Protein 2XMO (pdb70)

Sequence (818 aa):
PIEKDRNLSMVVTTDVHYFAPSLTDNGKAFEKYVAAGDGKQLAYSDEITDAFLADVESKKTDVLIISGDLTNNGEKTSHEELAKKLTQVEKNGTQVFVVPGNHDINNPWARKFEKDKQLPTDTISPTDFSKIYSDFGYEDAISSDEFSLSYLAAPSSKVWLLMLDTAIYKTNMQQGNPTTEGGLTAGTLDWIKESSALAKKNGAKLIPVLHHNLTDHNDVKGYTINYNQQVIDALTEGAMDFSLSGHIHTQNIRSAKSTDGKEITDIVTNALSVFPHKYGNITYSAKNKNFTYQSQKLDMEAWAKAQGSTDENLLNFDQFDYETFYNSGYDKAMMDLMTDESYDKYNQADKEKMADTMGLNNMYFFAGTAPPKSDGMALWDSAPNSFLKDYVLSSSNPPKKSNDYYVSPIEKDRNLSMVVTTDVHYFAPSLTDNGKAFEKYVAAGDGKQLAYSDEITDAFLADVESKKTDVLIISGDLTNNGEKTSHEELAKKLTQVEKNGTQVFVVPGNHDINNPWARKFEKDKQLPTDTISPTDFSKIYSDFGYEDAISSDEFSLSYLAAPSSKVWLLMLDTAIYKTNMQQGNPTTEGGLTAGTLDWIKESSALAKKNGAKLIPVLHHNLTDHNDVQKGYTINYNQQVIDALTEGAMDFSLSGHIHTQNIRSAKSTDGKEITDIVTNALSVFPHKYGNITYSAKNKNFTYQSQKLDMEAWAKAQGSTDENLLNFDQFDYETFYNSGYDKAMMDLMTDESYDKYNQADKEKMADTMGLNNMYFFAGTAPPKSDGMALWDSAPNSFLKDYVLSSSNPPKKSNDYYVSP

CATH classification: 3.60.21.10 (+1 more: 1.10.246.180)

Foldseek 3Di:
DAADLAKAKEWEAEQLQFDDPVLEPPAPQVVVVVVVVLFFQRVCSPLLLVLVLVVCLVVLHAEYEYAANQHNAQFPVRLLVSLVSVVVSVVSNHAAAYEYALRHALGLPAWGYDHNDTHHGDGHHQVRNCVSNVSRAPVQFPAAQDPGRWTKADSYLAEIEGRDHFADAPCNVVVSHRQQAGEDDPSVLVVLLVSLVVCVVSNYAYEYGHAAALDDFFPFPRRHHPPSLSVVQSCVVSVAAEYEYESVQALGKDWDAHPVGGIHIYGYHHHCRGPPNKIWMWMAHSVVRKIKIFIDRRQQLVSCVVVVHPDPCRVVVNVNSLVSNLVSQLVVQLVCCVPDPQNPVDDPVLSNQLSNLRSQLVNVRRVQFAGDDTPNLVVLVPGDDDSSSSRSVRSNGGDPDGSGIDMGD/DADLAKAKEWEAEQLQFDDPVLEPPAPQVVVVCLPVLQFQRVCSPLLLVLVLVVCLVVLHQEYEYAANQHNAQFPVRLLVSLVSVVVSCVSNHAAAYEYALRHALGLPAWGYDHNDTHHGDGHHQVRNCVSCVSRAPVQFPAAQDPGRWTKADSYLAAIEGRDHFFDAPCNVVVSHGQLAGEDDVSVLVVLLVSLVVCVVSNHAYEYGHAAALDDFFPFDPRRHHPPSQSVQQSCVVSVHQEYEYESVQALGKDWDAHPVGGIHIYGYHHHCRAPPNKIWMWMQHSVVRKIKIFIDGRQQLVSCVVVVHPDPCSVPVNVNSLCSNLVSQLVVQLVVCVVPVLNVPDDPVLSSQLSNLRSQLVNCRRVQFAGDDGPNLVVLVPRDDDSSSSRSVRSNGGDPDGSGIDMGD

Organism: Listeria monocytogenes serovar 1/2a (strain ATCC BAA-679 / EGD-e) (NCBI:txid169963)

Solvent-accessible surface area: 34278 Å² total; per-residue (Å²): 133,26,129,141,77,98,91,3,41,4,1,2,0,0,0,6,19,3,5,0,69,92,12,24,71,97,17,130,3,7,112,133,63,40,83,88,25,84,8,35,8,17,55,24,6,36,50,3,3,46,2,2,17,42,38,0,102,86,75,168,3,19,2,0,0,3,1,0,2,0,0,17,8,0,0,68,33,0,0,70,59,2,10,119,42,0,53,101,13,51,152,54,59,3,41,1,16,0,0,0,0,8,40,0,1,26,1,24,106,5,72,70,4,85,141,91,118,86,39,102,28,90,36,3,40,32,103,40,0,30,138,34,0,34,78,2,5,28,128,116,25,84,36,71,10,143,145,16,19,0,0,0,4,22,2,3,44,62,1,17,0,0,0,0,1,0,1,0,10,100,2,0,108,30,12,16,42,10,12,58,56,0,0,19,41,76,45,5,35,88,19,0,117,118,3,6,60,58,2,138,175,81,50,11,74,17,0,0,0,0,0,0,1,0,22,94,10,38,138,88,146,12,93,26,3,29,106,41,73,89,3,3,44,21,0,5,76,10,78,6,52,8,0,1,2,0,5,33,46,10,0,1,18,85,52,12,120,7,112,104,48,97,90,0,10,0,0,0,2,0,0,1,4,5,23,9,1,24,1,0,27,1,66,2,24,16,181,90,97,33,8,44,2,80,11,66,90,2,77,0,54,55,40,0,162,90,112,56,29,125,48,111,57,6,56,72,3,63,101,54,5,77,83,41,6,42,70,24,3,49,86,104,0,31,140,46,1,90,106,69,106,37,8,100,147,27,84,92,57,32,16,78,82,0,0,40,0,12,0,22,0,15,0,58,30,34,8,5,52,48,17,58,188,17,109,1,38,76,40,0,92,93,3,36,95,29,144,15,23,76,34,1,60,40,5,28,99,83,54,204,166,59,5,24,116,30,56,6,129,58,91,144,62,92,85,4,41,5,2,2,0,0,0,6,6,3,5,0,73,94,12,22,71,94,16,119,8,6,104,132,61,42,87,79,21,91,9,31,8,8,52,25,4,34,38,3,3,48,3,2,17,38,30,0,103,82,77,170,2,16,1,0,0,2,0,0,2,0,0,5,10,0,0,68,35,0,0,65,59,2,8,117,40,0,52,99,10,52,161,77,57,4,54,2,16,0,0,0,1,8,40,0,1,25,1,24,105,5,73,73,4,91,153,103,127,89,46,101,30,89,37,4,36,33,101,42,0,29,135,32,0,35,76,1,5,28,121,121,25,74,28,73,14,142,143,17,22,1,0,0,3,45,4,7,52,75,0,17,0,0,0,0,1,0,2,0,10,102,2,0,105,29,10,16,41,10,13,58,51,0,0,20,42,74,45,5,34,100,21,0,118,112,2,2,57,64,1,100,178,87,56,11,92,18,0,0,0,0,0,0,1,0,21,93,3,29,132,63,95,104,13,71,28,3,28,107,37,76,91,3,2,45,18,0,8,76,5,75,5,62,8,0,0,2,0,6,41,41,4,0,1,20,86,52,13,124,11,112,103,46,104,92,1,16,0,1,0,2,0,0,0,3,2,23,9,1,26,0,0,24,1,64,7,21,17,189,109,138,25,12,38,2,77,10,64,88,4,76,0,54,56,48,0,166,92,112,57,28,127,49,113,58,9,52,64,3,64,108,52,5,78,80,41,5,42,70,23,1,49,83,81,0,27,140,62,2,110,107,50,105,50,4,89,159,30,86,109,50,38,14,79,84,0,0,41,0,9,1,20,0,16,0,57,28,32,8,5,53,47,20,57,176,11,97,0,35,70,41,0,92,100,6,34,105,27,71,29,22,71,30,0,61,38,4,25,106,88,50,210,162,60,5,24,116,29,60,13,135

InterPro domains:
  IPR004843 Calcineurin-like, phosphoesterase domain [PF00149] (43-284)
  IPR012365 Phosphoesterase, lmo2642-related [PIRSF034890] (1-443)
  IPR029052 Metallo-dependent phosphatase-like [G3DSA:3.60.21.10] (33-353)
  IPR029052 Metallo-dependent phosphatase-like [SSF56300] (38-319)
  IPR040869 Cyclic nucleotide phosphodiesterase, C-terminal domain [PF17839] (333-428)
  IPR050884 Cyclic nucleotide phosphodiesterase class-III [PTHR42988] (39-404)

Nearest PDB structures (foldseek):
  2xmo-assembly2_B  TM=1.002E+00  e=2.594E-92  Listeria monocytogenes
  2xmo-assembly1_A  TM=1.001E+00  e=1.961E-89  Listeria monocytogenes
  3thn-assembly1_A-2  TM=6.280E-01  e=1.131E-07  Thermotoga maritima
  3tho-assembly1_B  TM=6.208E-01  e=1.202E-07  Thermotoga maritima
  4wd0-assembly1_A  TM=3.855E-01  e=1.198E+00  Paenarthrobacter aurescens

Secondary structure (DSSP, 8-state):
-B-S---EEEEEE----B--GGGB---HHHHHHHHTSTT--GGGHHHHHHHHHHHHHHHT-SEEEEES--BSS--HHHHHHHHHHHHHHHHTT-EEEEE--TTTSS-TT-EEEETTEEEE-----HHHHHHHTIIIIITT-SEE-SSSS-EEE-SBSSEEEEE---B--TTHHHHTS----B---HHHHHHHHHHHHHHHHTT-EEEEE-SSBSS-SS----SBPTTHHHHHHHHHHTT--EEEE-SS-S-EEEEEE-TTS-EEEEEEPPPTTSTT-EEEEEEEETTTTEEEEEEEE--HHHHHHHHT---HHHHTHHHHHHHHHHHHHHHHHHHHHTT-TTSTTS-HHHHHHHHHHHHHHHHHHHHTSPPPP-THHHHHHHSPP-HHHHHHHHTSSPPSS-SSEEE--/--S-SPEEEEEE----B--GGGB---HHHHHHHHTSTT--GGGHHHHHHHHHHHHHHHT-SEEEEES--BSS--HHHHHHHHHHHHHHHHTT-EEEEE--TTTSS-TT-EEEETTEEEE-----HHHHHHHTIIIIITT-SEE-SSSS-EEE-SSSSEEEEE---B--TTHHHHTS----B---HHHHHHHHHHHHHHHHTT-EEEEEESSBSS--S---TTSBPTTHHHHHHHHHHTT--EEEE-SS-S-EEEEEE-TTS-EEEEEEPPPTTSTT-EEEEEEEETTTTEEEEEEEE--HHHHHHHTT---HHHHTHHHHHHHHHHHHHHHHHHHHHHH-GGGTTS-HHHHHHHHHHHHHHHHHHHHTSPPPP-THHHHHHHSPS-HHHHHHHHTSS--SS-SSEEE--

Structure (mmCIF, N/CA/C/O backbone):
data_2XMO
#
_entry.id   2XMO
#
_cell.length_a   62.963
_cell.length_b   103.267
_cell.length_c   73.765
_cell.angle_alpha   90.00
_cell.angle_beta   102.80
_cell.angle_gamma   90.00
#
_symmetry.space_group_name_H-M   'P 1 21 1'
#
loop_
_entity.id
_entity.type
_entity.pdbx_description
1 polymer 'LMO2642 PROTEIN'
2 non-polymer 'MANGANESE (II) ION'
3 non-polymer 'FE (III) ION'
4 non-polymer 'CALCIUM ION'
5 non-polymer 'PHOSPHATE ION'
6 water water
#
loop_
_atom_site.group_PDB
_atom_site.id
_atom_site.type_symbol
_atom_site.label_atom_id
_atom_site.label_alt_id
_atom_site.label_comp_id
_atom_site.label_asym_id
_atom_site.label_entity_id
_atom_site.label_seq_id
_atom_site.pdbx_PDB_ins_code
_atom_site.Cartn_x
_atom_site.Cartn_y
_atom_site.Cartn_z
_atom_site.occupancy
_atom_site.B_iso_or_equiv
_atom_site.auth_seq_id
_atom_site.auth_comp_id
_atom_site.auth_asym_id
_atom_site.auth_atom_id
_atom_site.pdbx_PDB_model_num
ATOM 1 N N . PRO A 1 33 ? 12.653 20.989 9.962 1.00 32.89 33 PRO A N 1
ATOM 2 C CA . PRO A 1 33 ? 11.482 21.402 10.766 1.00 32.14 33 PRO A CA 1
ATOM 3 C C . PRO A 1 33 ? 10.270 21.651 9.872 1.00 30.99 33 PRO A C 1
ATOM 4 O O . PRO A 1 33 ? 10.381 22.266 8.811 1.00 32.03 33 PRO A O 1
ATOM 8 N N . ILE A 1 34 ? 9.115 21.167 10.314 1.00 27.36 34 ILE A N 1
ATOM 9 C CA . ILE A 1 34 ? 7.866 21.319 9.578 1.00 24.71 34 ILE A CA 1
ATOM 10 C C . ILE A 1 34 ? 7.207 22.642 9.956 1.00 24.08 34 ILE A C 1
ATOM 11 O O . ILE A 1 34 ? 6.573 22.753 11.002 1.00 21.68 34 ILE A O 1
ATOM 16 N N . GLU A 1 35 ? 7.352 23.643 9.094 1.00 26.02 35 GLU A N 1
ATOM 17 C CA . GLU A 1 35 ? 6.782 24.962 9.352 1.00 28.04 35 GLU A CA 1
ATOM 18 C C . GLU A 1 35 ? 5.287 25.055 9.074 1.00 28.49 35 GLU A C 1
ATOM 19 O O . GLU A 1 35 ? 4.596 25.892 9.653 1.00 28.70 35 GLU A O 1
ATOM 25 N N . LYS A 1 36 ? 4.789 24.208 8.181 1.00 27.29 36 LYS A N 1
ATOM 26 C CA . LYS A 1 36 ? 3.370 24.219 7.849 1.00 27.91 36 LYS A CA 1
ATOM 27 C C . LYS A 1 36 ? 2.525 23.770 9.028 1.00 27.02 36 LYS A C 1
ATOM 28 O O . LYS A 1 36 ? 2.825 22.761 9.671 1.00 25.43 36 LYS A O 1
ATOM 34 N N . ASP A 1 37 ? 1.472 24.525 9.315 1.00 25.54 37 ASP A N 1
ATOM 35 C CA . ASP A 1 37 ? 0.582 24.173 10.407 1.00 24.20 37 ASP A CA 1
ATOM 36 C C . ASP A 1 37 ? -0.352 23.101 9.867 1.00 23.72 37 ASP A C 1
ATOM 37 O O . ASP A 1 37 ? -1.518 23.361 9.557 1.00 22.04 37 ASP A O 1
ATOM 42 N N . ARG A 1 38 ? 0.192 21.893 9.741 1.00 22.56 38 ARG A N 1
ATOM 43 C CA . ARG A 1 38 ? -0.547 20.742 9.230 1.00 20.61 38 ARG A CA 1
ATOM 44 C C . ARG A 1 38 ? -0.605 19.623 10.260 1.00 20.71 38 ARG A C 1
ATOM 45 O O . ARG A 1 38 ? 0.079 19.672 11.277 1.00 18.45 38 ARG A O 1
ATOM 53 N N . ASN A 1 39 ? -1.429 18.612 10.003 1.00 20.71 39 ASN A N 1
ATOM 54 C CA . ASN A 1 39 ? -1.507 17.494 10.932 1.00 20.42 39 ASN A CA 1
ATOM 55 C C . ASN A 1 39 ? -0.128 16.845 10.971 1.00 18.81 39 ASN A C 1
ATOM 56 O O . ASN A 1 39 ? 0.570 16.796 9.956 1.00 17.86 39 ASN A O 1
ATOM 61 N N . LEU A 1 40 ? 0.260 16.369 12.148 1.00 16.06 40 LEU A N 1
ATOM 62 C CA . LEU A 1 40 ? 1.556 15.730 12.336 1.00 16.78 40 LEU A CA 1
ATOM 63 C C . LEU A 1 40 ? 1.413 14.262 12.728 1.00 15.40 40 LEU A C 1
ATOM 64 O O . LEU A 1 40 ? 0.645 13.928 13.629 1.00 15.12 40 LEU A O 1
ATOM 69 N N . SER A 1 41 ? 2.155 13.391 12.051 1.00 15.71 41 SER A N 1
ATOM 70 C CA . SER A 1 41 ? 2.127 11.966 12.362 1.00 14.93 41 SER A CA 1
ATOM 71 C C . SER A 1 41 ? 3.354 11.628 13.211 1.00 15.80 41 SER A C 1
ATOM 72 O O . SER A 1 41 ? 4.479 12.006 12.879 1.00 14.34 41 SER A O 1
ATOM 75 N N . MET A 1 42 ? 3.131 10.922 14.313 1.00 13.95 42 MET A N 1
ATOM 76 C CA . MET A 1 42 ? 4.222 10.565 15.207 1.00 14.73 42 MET A CA 1
ATOM 77 C C . MET A 1 42 ? 4.129 9.130 15.687 1.00 13.65 42 MET A C 1
ATOM 78 O O . MET A 1 42 ? 3.047 8.549 15.769 1.00 14.53 42 MET A O 1
ATOM 83 N N . VAL A 1 43 ? 5.279 8.565 16.015 1.00 11.37 43 VAL A N 1
ATOM 84 C CA . VAL A 1 43 ? 5.333 7.212 16.527 1.00 11.43 43 VAL A CA 1
ATOM 85 C C . VAL A 1 43 ? 6.278 7.235 17.713 1.00 12.42 43 VAL A C 1
ATOM 86 O O . VAL A 1 43 ? 7.328 7.883 17.670 1.00 12.29 43 VAL A O 1
ATOM 90 N N . VAL A 1 44 ? 5.884 6.568 18.788 1.00 11.01 44 VAL A N 1
ATOM 91 C CA . VAL A 1 44 ? 6.737 6.500 19.961 1.00 13.37 44 VAL A CA 1
ATOM 92 C C . VAL A 1 44 ? 6.941 5.048 20.342 1.00 14.02 44 VAL A C 1
ATOM 93 O O . VAL A 1 44 ? 6.010 4.236 20.298 1.00 13.40 44 VAL A O 1
ATOM 97 N N . THR A 1 45 ? 8.181 4.716 20.672 1.00 13.01 45 THR A N 1
ATOM 98 C CA . THR A 1 45 ? 8.507 3.382 21.114 1.00 12.33 45 THR A CA 1
ATOM 99 C C . THR A 1 45 ? 9.443 3.578 22.292 1.00 12.86 45 THR A C 1
ATOM 100 O O . THR A 1 45 ? 9.769 4.711 22.658 1.00 10.82 45 THR A O 1
ATOM 104 N N . THR A 1 46 ? 9.874 2.479 22.885 1.00 13.47 46 THR A N 1
ATOM 105 C CA . THR A 1 46 ? 10.722 2.565 24.052 1.00 12.92 46 THR A CA 1
ATOM 106 C C . THR A 1 46 ? 11.236 1.173 24.356 1.00 11.96 46 THR A C 1
ATOM 107 O O . THR A 1 46 ? 10.705 0.182 23.852 1.00 12.09 46 THR A O 1
ATOM 111 N N . ASP A 1 47 ? 12.285 1.108 25.164 1.00 11.13 47 ASP A N 1
ATOM 112 C CA . ASP A 1 47 ? 12.856 -0.159 25.564 1.00 9.56 47 ASP A CA 1
ATOM 113 C C . ASP A 1 47 ? 13.056 -1.133 24.420 1.00 11.95 47 ASP A C 1
ATOM 114 O O . ASP A 1 47 ? 12.581 -2.267 24.450 1.00 12.44 47 ASP A O 1
ATOM 119 N N . VAL A 1 48 ? 13.763 -0.662 23.403 1.00 12.12 48 VAL A N 1
ATOM 120 C CA . VAL A 1 48 ? 14.089 -1.471 22.244 1.00 10.69 48 VAL A CA 1
ATOM 121 C C . VAL A 1 48 ? 15.081 -2.532 22.721 1.00 10.26 48 VAL A C 1
ATOM 122 O O . VAL A 1 48 ? 15.079 -3.662 22.235 1.00 10.80 48 VAL A O 1
ATOM 126 N N . HIS A 1 49 ? 15.908 -2.152 23.694 1.00 11.14 49 HIS A N 1
ATOM 127 C CA . HIS A 1 49 ? 16.932 -3.032 24.255 1.00 12.40 49 HIS A CA 1
ATOM 128 C C . HIS A 1 49 ? 17.671 -3.755 23.133 1.00 12.90 49 HIS A C 1
ATOM 129 O O . HIS A 1 49 ? 17.827 -4.976 23.147 1.00 14.71 49 HIS A O 1
ATOM 136 N N . TYR A 1 50 ? 18.113 -2.972 22.154 1.00 12.78 50 TYR A N 1
ATOM 137 C CA . TYR A 1 50 ? 18.829 -3.490 21.002 1.00 13.76 50 TYR A CA 1
ATOM 138 C C . TYR A 1 50 ? 20.148 -4.152 21.379 1.00 14.78 50 TYR A C 1
ATOM 139 O O . TYR A 1 50 ? 20.896 -3.651 22.221 1.00 14.59 50 TYR A O 1
ATOM 148 N N . PHE A 1 51 ? 20.428 -5.282 20.741 1.00 15.12 51 PHE A N 1
ATOM 149 C CA . PHE A 1 51 ? 21.667 -6.001 20.984 1.00 17.98 51 PHE A CA 1
ATOM 150 C C . PHE A 1 51 ? 22.246 -6.369 19.623 1.00 18.60 51 PHE A C 1
ATOM 151 O O . PHE A 1 51 ? 21.643 -7.134 18.869 1.00 17.77 51 PHE A O 1
ATOM 159 N N . ALA A 1 52 ? 23.407 -5.806 19.307 1.00 19.60 52 ALA A N 1
ATOM 160 C CA . ALA A 1 52 ? 24.052 -6.062 18.025 1.00 20.25 52 ALA A CA 1
ATOM 161 C C . ALA A 1 52 ? 24.364 -7.542 17.842 1.00 19.13 52 ALA A C 1
ATOM 162 O O . ALA A 1 52 ? 25.009 -8.165 18.684 1.00 18.04 52 ALA A O 1
ATOM 164 N N . PRO A 1 53 ? 23.895 -8.127 16.735 1.00 19.94 53 PRO A N 1
ATOM 165 C CA . PRO A 1 53 ? 24.134 -9.545 16.451 1.00 21.83 53 PRO A CA 1
ATOM 166 C C . PRO A 1 53 ? 25.612 -9.918 16.549 1.00 22.70 53 PRO A C 1
ATOM 167 O O . PRO A 1 53 ? 25.955 -11.022 16.970 1.00 24.41 53 PRO A O 1
ATOM 171 N N . SER A 1 54 ? 26.483 -8.987 16.171 1.00 23.24 54 SER A N 1
ATOM 172 C CA . SER A 1 54 ? 27.920 -9.228 16.202 1.00 24.50 54 SER A CA 1
ATOM 173 C C . SER A 1 54 ? 28.461 -9.465 17.611 1.00 25.32 54 SER A C 1
ATOM 174 O O . SER A 1 54 ? 29.603 -9.890 17.777 1.00 24.22 54 SER A O 1
ATOM 177 N N . LEU A 1 55 ? 27.646 -9.194 18.625 1.00 25.00 55 LEU A N 1
ATOM 178 C CA . LEU A 1 55 ? 28.080 -9.383 20.004 1.00 24.42 55 LEU A CA 1
ATOM 179 C C . LEU A 1 55 ? 27.720 -10.753 20.569 1.00 24.92 55 LEU A C 1
ATOM 180 O O . LEU A 1 55 ? 27.964 -11.021 21.743 1.00 24.71 55 LEU A O 1
ATOM 185 N N . THR A 1 56 ? 27.145 -11.622 19.746 1.00 25.21 56 THR A N 1
ATOM 186 C CA . THR A 1 56 ? 26.770 -12.947 20.224 1.00 28.13 56 THR A CA 1
ATOM 187 C C . THR A 1 56 ? 26.887 -14.046 19.178 1.00 29.59 56 THR A C 1
ATOM 188 O O . THR A 1 56 ? 26.683 -13.817 17.990 1.00 30.20 56 THR A O 1
ATOM 192 N N . ASP A 1 57 ? 27.209 -15.250 19.636 1.00 32.30 57 ASP A N 1
ATOM 193 C CA . ASP A 1 57 ? 27.345 -16.395 18.748 1.00 32.64 57 ASP A CA 1
ATOM 194 C C . ASP A 1 57 ? 26.174 -17.344 18.980 1.00 33.93 57 ASP A C 1
ATOM 195 O O . ASP A 1 57 ? 26.143 -18.452 18.451 1.00 34.37 57 ASP A O 1
ATOM 200 N N . ASN A 1 58 ? 25.206 -16.888 19.769 1.00 34.47 58 ASN A N 1
ATOM 201 C CA . ASN A 1 58 ? 24.025 -17.680 20.090 1.00 36.44 58 ASN A CA 1
ATOM 202 C C . ASN A 1 58 ? 24.419 -19.013 20.713 1.00 36.84 58 ASN A C 1
ATOM 203 O O . ASN A 1 58 ? 23.781 -20.040 20.472 1.00 37.00 58 ASN A O 1
ATOM 208 N N . GLY A 1 59 ? 25.470 -18.981 21.525 1.00 37.72 59 GLY A N 1
ATOM 209 C CA . GLY A 1 59 ? 25.944 -20.185 22.180 1.00 38.25 59 GLY A CA 1
ATOM 210 C C . GLY A 1 59 ? 25.299 -20.430 23.529 1.00 38.87 59 GLY A C 1
ATOM 211 O O . GLY A 1 59 ? 24.307 -19.790 23.886 1.00 39.36 59 GLY A O 1
ATOM 212 N N . LYS A 1 60 ? 25.876 -21.360 24.284 1.00 39.13 60 LYS A N 1
ATOM 213 C CA . LYS A 1 60 ? 25.369 -21.721 25.602 1.00 38.94 60 LYS A CA 1
ATOM 214 C C . LYS A 1 60 ? 25.182 -20.496 26.496 1.00 37.51 60 LYS A C 1
ATOM 215 O O . LYS A 1 60 ? 24.099 -20.275 27.040 1.00 36.07 60 LYS A O 1
ATOM 221 N N . ALA A 1 61 ? 26.243 -19.706 26.641 1.00 35.32 61 ALA A N 1
ATOM 222 C CA . ALA A 1 61 ? 26.202 -18.509 27.476 1.00 34.73 61 ALA A CA 1
ATOM 223 C C . ALA A 1 61 ? 25.046 -17.588 27.103 1.00 33.83 61 ALA A C 1
ATOM 224 O O . ALA A 1 61 ? 24.339 -17.083 27.975 1.00 33.19 61 ALA A O 1
ATOM 226 N N . PHE A 1 62 ? 24.853 -17.377 25.806 1.00 32.97 62 PHE A N 1
ATOM 227 C CA . PHE A 1 62 ? 23.786 -16.504 25.340 1.00 33.66 62 PHE A CA 1
ATOM 228 C C . PHE A 1 62 ? 22.403 -17.076 25.628 1.00 35.08 62 PHE A C 1
ATOM 229 O O . PHE A 1 62 ? 21.495 -16.344 26.027 1.00 34.63 62 PHE A O 1
ATOM 237 N N . GLU A 1 63 ? 22.241 -18.381 25.425 1.00 37.59 63 GLU A N 1
ATOM 238 C CA . GLU A 1 63 ? 20.955 -19.028 25.671 1.00 40.43 63 GLU A CA 1
ATOM 239 C C . GLU A 1 63 ? 20.512 -18.888 27.122 1.00 40.65 63 GLU A C 1
ATOM 240 O O . GLU A 1 63 ? 19.350 -18.596 27.397 1.00 40.68 63 GLU A O 1
ATOM 246 N N . LYS A 1 64 ? 21.435 -19.105 28.053 1.00 41.66 64 LYS A N 1
ATOM 247 C CA . LYS A 1 64 ? 21.100 -18.989 29.465 1.00 43.04 64 LYS A CA 1
ATOM 248 C C . LYS A 1 64 ? 20.717 -17.550 29.771 1.00 43.28 64 LYS A C 1
ATOM 249 O O . LYS A 1 64 ? 19.748 -17.288 30.486 1.00 43.75 64 LYS A O 1
ATOM 255 N N . TYR A 1 65 ? 21.482 -16.617 29.216 1.00 42.12 65 TYR A N 1
ATOM 256 C CA . TYR A 1 65 ? 21.221 -15.204 29.430 1.00 41.54 65 TYR A CA 1
ATOM 257 C C . TYR A 1 65 ? 19.793 -14.856 29.007 1.00 42.49 65 TYR A C 1
ATOM 258 O O . TYR A 1 65 ? 19.014 -14.330 29.802 1.00 42.09 65 TYR A O 1
ATOM 267 N N . VAL A 1 66 ? 19.453 -15.159 27.755 1.00 42.89 66 VAL A N 1
ATOM 268 C CA . VAL A 1 66 ? 18.120 -14.863 27.241 1.00 43.94 66 VAL A CA 1
ATOM 269 C C . VAL A 1 66 ? 17.044 -15.566 28.059 1.00 44.39 66 VAL A C 1
ATOM 270 O O . VAL A 1 66 ? 15.937 -15.050 28.218 1.00 43.95 66 VAL A O 1
ATOM 274 N N . ALA A 1 67 ? 17.375 -16.743 28.578 1.00 45.10 67 ALA A N 1
ATOM 275 C CA . ALA A 1 67 ? 16.435 -17.513 29.380 1.00 46.92 67 ALA A CA 1
ATOM 276 C C . ALA A 1 67 ? 16.076 -16.761 30.658 1.00 47.79 67 ALA A C 1
ATOM 277 O O . ALA A 1 67 ? 14.939 -16.830 31.133 1.00 49.09 67 ALA A O 1
ATOM 279 N N . ALA A 1 68 ? 17.045 -16.037 31.209 1.00 48.10 68 ALA A N 1
ATOM 280 C CA . ALA A 1 68 ? 16.829 -15.279 32.438 1.00 47.98 68 ALA A CA 1
ATOM 281 C C . ALA A 1 68 ? 16.415 -13.837 32.148 1.00 47.88 68 ALA A C 1
ATOM 282 O O . ALA A 1 68 ? 16.293 -13.025 33.067 1.00 48.69 68 ALA A O 1
ATOM 284 N N . GLY A 1 69 ? 16.192 -13.532 30.871 1.00 48.00 69 GLY A N 1
ATOM 285 C CA . GLY A 1 69 ? 15.790 -12.191 30.475 1.00 47.34 69 GLY A CA 1
ATOM 286 C C . GLY A 1 69 ? 14.287 -12.002 30.551 1.00 46.93 69 GLY A C 1
ATOM 287 O O . GLY A 1 69 ? 13.711 -11.158 29.863 1.00 46.32 69 GLY A O 1
ATOM 288 N N . ASP A 1 70 ? 13.661 -12.812 31.397 1.00 46.07 70 ASP A N 1
ATOM 289 C CA . ASP A 1 70 ? 12.222 -12.795 31.632 1.00 45.78 70 ASP A CA 1
ATOM 290 C C . ASP A 1 70 ? 11.280 -12.300 30.530 1.00 43.23 70 ASP A C 1
ATOM 291 O O . ASP A 1 70 ? 10.531 -11.344 30.726 1.00 43.85 70 ASP A O 1
ATOM 296 N N . GLY A 1 71 ? 11.310 -12.948 29.371 1.00 39.99 71 GLY A N 1
ATOM 297 C CA . GLY A 1 71 ? 10.389 -12.566 28.311 1.00 36.26 71 GLY A CA 1
ATOM 298 C C . GLY A 1 71 ? 10.830 -11.697 27.151 1.00 32.62 71 GLY A C 1
ATOM 299 O O . GLY A 1 71 ? 10.186 -11.726 26.105 1.00 34.53 71 GLY A O 1
ATOM 300 N N . LYS A 1 72 ? 11.899 -10.925 27.310 1.00 28.65 72 LYS A N 1
ATOM 301 C CA . LYS A 1 72 ? 12.359 -10.061 26.223 1.00 25.13 72 LYS A CA 1
ATOM 302 C C . LYS A 1 72 ? 12.896 -10.882 25.053 1.00 24.10 72 LYS A C 1
ATOM 303 O O . LYS A 1 72 ? 13.681 -11.807 25.251 1.00 22.60 72 LYS A O 1
ATOM 305 N N . GLN A 1 73 ? 12.471 -10.538 23.839 1.00 19.62 73 GLN A N 1
ATOM 306 C CA . GLN A 1 73 ? 12.913 -11.244 22.641 1.00 19.50 73 GLN A CA 1
ATOM 307 C C . GLN A 1 73 ? 14.307 -10.795 22.218 1.00 18.45 73 GLN A C 1
ATOM 308 O O . GLN A 1 73 ? 14.513 -10.344 21.093 1.00 18.13 73 GLN A O 1
ATOM 314 N N . LEU A 1 74 ? 15.259 -10.930 23.130 1.00 19.04 74 LEU A N 1
ATOM 315 C CA . LEU A 1 74 ? 16.638 -10.537 22.878 1.00 20.53 74 LEU A CA 1
ATOM 316 C C . LEU A 1 74 ? 17.237 -11.228 21.651 1.00 20.67 74 LEU A C 1
ATOM 317 O O . LEU A 1 74 ? 18.024 -10.631 20.913 1.00 20.51 74 LEU A O 1
ATOM 322 N N . ALA A 1 75 ? 16.861 -12.484 21.436 1.00 19.98 75 ALA A N 1
ATOM 323 C CA . ALA A 1 75 ? 17.380 -13.252 20.308 1.00 21.40 75 ALA A CA 1
ATOM 324 C C . ALA A 1 75 ? 16.930 -12.685 18.968 1.00 21.97 75 ALA A C 1
ATOM 325 O O . ALA A 1 75 ? 17.538 -12.962 17.936 1.00 21.57 75 ALA A O 1
ATOM 327 N N . TYR A 1 76 ? 15.868 -11.885 18.987 1.00 20.43 76 TYR A N 1
ATOM 328 C CA . TYR A 1 76 ? 15.348 -11.294 17.762 1.00 19.20 76 TYR A CA 1
ATOM 329 C C . TYR A 1 76 ? 15.271 -9.767 17.813 1.00 18.57 76 TYR A C 1
ATOM 330 O O . TYR A 1 76 ? 14.418 -9.166 17.159 1.00 16.38 76 TYR A O 1
ATOM 339 N N . SER A 1 77 ? 16.164 -9.133 18.568 1.00 18.60 77 SER A N 1
ATOM 340 C CA . SER A 1 77 ? 16.127 -7.674 18.670 1.00 19.78 77 SER A CA 1
ATOM 341 C C . SER A 1 77 ? 16.415 -7.004 17.330 1.00 18.65 77 SER A C 1
ATOM 342 O O . SER A 1 77 ? 15.845 -5.960 17.016 1.00 17.31 77 SER A O 1
ATOM 345 N N . ASP A 1 78 ? 17.281 -7.612 16.525 1.00 17.20 78 ASP A N 1
ATOM 346 C CA . ASP A 1 78 ? 17.613 -7.029 15.232 1.00 16.34 78 ASP A CA 1
ATOM 347 C C . ASP A 1 78 ? 16.412 -7.057 14.282 1.00 15.09 78 ASP A C 1
ATOM 348 O O . ASP A 1 78 ? 16.099 -6.052 13.644 1.00 14.58 78 ASP A O 1
ATOM 353 N N . GLU A 1 79 ? 15.735 -8.200 14.200 1.00 14.40 79 GLU A N 1
ATOM 354 C CA . GLU A 1 79 ? 14.574 -8.343 13.323 1.00 15.34 79 GLU A CA 1
ATOM 355 C C . GLU A 1 79 ? 13.380 -7.518 13.796 1.00 14.25 79 GLU A C 1
ATOM 356 O O . GLU A 1 79 ? 12.668 -6.921 12.991 1.00 12.60 79 GLU A O 1
ATOM 362 N N . ILE A 1 80 ? 13.158 -7.498 15.104 1.00 13.85 80 ILE A N 1
ATOM 363 C CA . ILE A 1 80 ? 12.054 -6.735 15.668 1.00 14.02 80 ILE A CA 1
ATOM 364 C C . ILE A 1 80 ? 12.287 -5.255 15.377 1.00 12.26 80 ILE A C 1
ATOM 365 O O . ILE A 1 80 ? 11.396 -4.564 14.898 1.00 13.53 80 ILE A O 1
ATOM 370 N N . THR A 1 81 ? 13.497 -4.777 15.644 1.00 13.35 81 THR A N 1
ATOM 371 C CA . THR A 1 81 ? 13.828 -3.378 15.385 1.00 13.94 81 THR A CA 1
ATOM 372 C C . THR A 1 81 ? 13.650 -3.026 13.900 1.00 15.83 81 THR A C 1
ATOM 373 O O . THR A 1 81 ? 13.068 -1.994 13.572 1.00 15.13 81 THR A O 1
ATOM 377 N N . ASP A 1 82 ? 14.140 -3.875 12.999 1.00 14.11 82 ASP A N 1
ATOM 378 C CA . ASP A 1 82 ? 13.992 -3.599 11.569 1.00 15.94 82 ASP A CA 1
ATOM 379 C C . ASP A 1 82 ? 12.527 -3.582 11.163 1.00 15.37 82 ASP A C 1
ATOM 380 O O . ASP A 1 82 ? 12.097 -2.717 10.401 1.00 16.91 82 ASP A O 1
ATOM 385 N N . ALA A 1 83 ? 11.773 -4.553 11.662 1.00 15.86 83 ALA A N 1
ATOM 386 C CA . ALA A 1 83 ? 10.352 -4.658 11.356 1.00 16.34 83 ALA A CA 1
ATOM 387 C C . ALA A 1 83 ? 9.661 -3.370 11.784 1.00 15.95 83 ALA A C 1
ATOM 388 O O . ALA A 1 83 ? 8.835 -2.819 11.058 1.00 16.89 83 ALA A O 1
ATOM 390 N N . PHE A 1 84 ? 10.016 -2.898 12.972 1.00 15.62 84 PHE A N 1
ATOM 391 C CA . PHE A 1 84 ? 9.452 -1.672 13.517 1.00 14.49 84 PHE A CA 1
ATOM 392 C C . PHE A 1 84 ? 9.771 -0.460 12.646 1.00 13.35 84 PHE A C 1
ATOM 393 O O . PHE A 1 84 ? 8.883 0.318 12.300 1.00 14.27 84 PHE A O 1
ATOM 401 N N . LEU A 1 85 ? 11.040 -0.304 12.286 1.00 14.31 85 LEU A N 1
ATOM 402 C CA . LEU A 1 85 ? 11.451 0.829 11.471 1.00 14.81 85 LEU A CA 1
ATOM 403 C C . LEU A 1 85 ? 10.856 0.776 10.073 1.00 15.58 85 LEU A C 1
ATOM 404 O O . LEU A 1 85 ? 10.624 1.815 9.456 1.00 15.98 85 LEU A O 1
ATOM 409 N N . ALA A 1 86 ? 10.605 -0.431 9.574 1.00 16.67 86 ALA A N 1
ATOM 410 C CA . ALA A 1 86 ? 10.003 -0.585 8.254 1.00 16.65 86 ALA A CA 1
ATOM 411 C C . ALA A 1 86 ? 8.585 -0.014 8.334 1.00 17.97 86 ALA A C 1
ATOM 412 O O . ALA A 1 86 ? 8.093 0.596 7.385 1.00 17.16 86 ALA A O 1
ATOM 414 N N . ASP A 1 87 ? 7.932 -0.218 9.477 1.00 17.08 87 ASP A N 1
ATOM 415 C CA . ASP A 1 87 ? 6.580 0.293 9.692 1.00 19.24 87 ASP A CA 1
ATOM 416 C C . ASP A 1 87 ? 6.590 1.818 9.704 1.00 17.89 87 ASP A C 1
ATOM 417 O O . ASP A 1 87 ? 5.755 2.457 9.072 1.00 17.09 87 ASP A O 1
ATOM 422 N N . VAL A 1 88 ? 7.536 2.390 10.440 1.00 17.08 88 VAL A N 1
ATOM 423 C CA . VAL A 1 88 ? 7.670 3.839 10.538 1.00 16.22 88 VAL A CA 1
ATOM 424 C C . VAL A 1 88 ? 7.810 4.416 9.134 1.00 18.50 88 VAL A C 1
ATOM 425 O O . VAL A 1 88 ? 7.180 5.417 8.796 1.00 16.82 88 VAL A O 1
ATOM 429 N N . GLU A 1 89 ? 8.628 3.758 8.320 1.00 18.25 89 GLU A N 1
ATOM 430 C CA . GLU A 1 89 ? 8.871 4.190 6.950 1.00 20.93 89 GLU A CA 1
ATOM 431 C C . GLU A 1 89 ? 7.615 4.139 6.076 1.00 21.42 89 GLU A C 1
ATOM 432 O O . GLU A 1 89 ? 7.320 5.092 5.351 1.00 20.57 89 GLU A O 1
ATOM 438 N N . SER A 1 90 ? 6.871 3.040 6.145 1.00 20.56 90 SER A N 1
ATOM 439 C CA . SER A 1 90 ? 5.662 2.918 5.342 1.00 21.81 90 SER A CA 1
ATOM 440 C C . SER A 1 90 ? 4.629 3.966 5.751 1.00 21.87 90 SER A C 1
ATOM 441 O O . SER A 1 90 ? 3.838 4.417 4.919 1.00 20.39 90 SER A O 1
ATOM 444 N N . LYS A 1 91 ? 4.632 4.349 7.029 1.00 19.79 91 LYS A N 1
ATOM 445 C CA . LYS A 1 91 ? 3.694 5.361 7.517 1.00 19.33 91 LYS A CA 1
ATOM 446 C C . LYS A 1 91 ? 4.146 6.753 7.111 1.00 19.05 91 LYS A C 1
ATOM 447 O O . LYS A 1 91 ? 3.375 7.708 7.208 1.00 20.45 91 LYS A O 1
ATOM 453 N N . LYS A 1 92 ? 5.398 6.873 6.674 1.00 18.81 92 LYS A N 1
ATOM 454 C CA . LYS A 1 92 ? 5.954 8.173 6.298 1.00 19.24 92 LYS A CA 1
ATOM 455 C C . LYS A 1 92 ? 5.814 9.089 7.513 1.00 17.78 92 LYS A C 1
ATOM 456 O O . LYS A 1 92 ? 5.404 10.245 7.415 1.00 16.54 92 LYS A O 1
ATOM 462 N N . THR A 1 93 ? 6.177 8.535 8.664 1.00 16.14 93 THR A N 1
ATOM 463 C CA . THR A 1 93 ? 6.099 9.221 9.943 1.00 16.37 93 THR A CA 1
ATOM 464 C C . THR A 1 93 ? 6.927 10.497 10.022 1.00 14.50 93 THR A C 1
ATOM 465 O O . THR A 1 93 ? 8.100 10.515 9.642 1.00 16.64 93 THR A O 1
ATOM 469 N N . ASP A 1 94 ? 6.305 11.562 10.518 1.00 13.31 94 ASP A N 1
ATOM 470 C CA . ASP A 1 94 ? 6.985 12.843 10.674 1.00 12.22 94 ASP A CA 1
ATOM 471 C C . ASP A 1 94 ? 8.021 12.780 11.795 1.00 13.73 94 ASP A C 1
ATOM 472 O O . ASP A 1 94 ? 9.175 13.175 11.613 1.00 13.59 94 ASP A O 1
ATOM 477 N N . VAL A 1 95 ? 7.593 12.278 12.950 1.00 10.66 95 VAL A N 1
ATOM 478 C CA . VAL A 1 95 ? 8.445 12.212 14.138 1.00 9.94 95 VAL A CA 1
ATOM 479 C C . VAL A 1 95 ? 8.514 10.838 14.807 1.00 10.68 95 VAL A C 1
ATOM 480 O O . VAL A 1 95 ? 7.479 10.243 15.113 1.00 12.94 95 VAL A O 1
ATOM 484 N N . LEU A 1 96 ? 9.733 10.352 15.054 1.00 10.18 96 LEU A N 1
ATOM 485 C CA . LEU A 1 96 ? 9.937 9.076 15.744 1.00 12.70 96 LEU A CA 1
ATOM 486 C C . LEU A 1 96 ? 10.596 9.379 17.088 1.00 11.99 96 LEU A C 1
ATOM 487 O O . LEU A 1 96 ? 11.630 10.040 17.139 1.00 12.22 96 LEU A O 1
ATOM 492 N N . ILE A 1 97 ? 9.985 8.889 18.162 1.00 11.21 97 ILE A N 1
ATOM 493 C CA . ILE A 1 97 ? 10.467 9.103 19.526 1.00 11.08 97 ILE A CA 1
ATOM 494 C C . ILE A 1 97 ? 10.808 7.776 20.212 1.00 10.86 97 ILE A C 1
ATOM 495 O O . ILE A 1 97 ? 10.050 6.813 20.124 1.00 10.08 97 ILE A O 1
ATOM 500 N N . ILE A 1 98 ? 11.955 7.724 20.885 1.00 10.71 98 ILE A N 1
ATOM 501 C CA . ILE A 1 98 ? 12.353 6.524 21.615 1.00 11.04 98 ILE A CA 1
ATOM 502 C C . ILE A 1 98 ? 12.693 6.940 23.042 1.00 10.96 98 ILE A C 1
ATOM 503 O O . ILE A 1 98 ? 13.740 7.534 23.295 1.00 11.58 98 ILE A O 1
ATOM 508 N N . SER A 1 99 ? 11.810 6.605 23.976 1.00 12.43 99 SER A N 1
ATOM 509 C CA . SER A 1 99 ? 11.987 7.001 25.360 1.00 11.94 99 SER A CA 1
ATOM 510 C C . SER A 1 99 ? 12.899 6.170 26.260 1.00 11.64 99 SER A C 1
ATOM 511 O O . SER A 1 99 ? 12.495 5.745 27.347 1.00 11.31 99 SER A O 1
ATOM 514 N N . GLY A 1 100 ? 14.131 5.937 25.821 1.00 9.47 100 GLY A N 1
ATOM 515 C CA . GLY A 1 100 ? 15.063 5.217 26.669 1.00 10.45 100 GLY A CA 1
ATOM 516 C C . GLY A 1 100 ? 15.227 3.726 26.483 1.00 9.99 100 GLY A C 1
ATOM 517 O O . GLY A 1 100 ? 14.395 3.067 25.857 1.00 11.53 100 GLY A O 1
ATOM 518 N N . ASP A 1 101 ? 16.294 3.209 27.093 1.00 9.49 101 ASP A N 1
ATOM 519 C CA . ASP A 1 101 ? 16.682 1.807 27.012 1.00 10.37 101 ASP A CA 1
ATOM 520 C C . ASP A 1 101 ? 16.758 1.384 25.552 1.00 11.15 101 ASP A C 1
ATOM 521 O O . ASP A 1 101 ? 16.074 0.458 25.099 1.00 11.33 101 ASP A O 1
ATOM 526 N N . LEU A 1 102 ? 17.604 2.097 24.817 1.00 10.15 102 LEU A N 1
ATOM 527 C CA . LEU A 1 102 ? 17.805 1.829 23.403 1.00 10.29 102 LEU A CA 1
ATOM 528 C C . LEU A 1 102 ? 18.509 0.494 23.220 1.00 12.27 102 LEU A C 1
ATOM 529 O O . LEU A 1 102 ? 18.231 -0.238 22.264 1.00 11.15 102 LEU A O 1
ATOM 534 N N . THR A 1 103 ? 19.411 0.183 24.151 1.00 11.99 103 THR A N 1
ATOM 535 C CA . THR A 1 103 ? 20.198 -1.043 24.093 1.00 12.33 103 THR A CA 1
ATOM 536 C C . THR A 1 103 ? 19.952 -1.997 25.251 1.00 14.29 103 THR A C 1
ATOM 537 O O . THR A 1 103 ? 19.409 -1.614 26.293 1.00 14.16 103 THR A O 1
ATOM 541 N N . ASN A 1 104 ? 20.388 -3.237 25.062 1.00 11.17 104 ASN A N 1
ATOM 542 C CA . ASN A 1 104 ? 20.256 -4.282 26.070 1.00 13.30 104 ASN A CA 1
ATOM 543 C C . ASN A 1 104 ? 21.009 -3.882 27.341 1.00 14.60 104 ASN A C 1
ATOM 544 O O . ASN A 1 104 ? 20.412 -3.769 28.420 1.00 13.57 104 ASN A O 1
ATOM 549 N N . ASN A 1 105 ? 22.317 -3.673 27.215 1.00 13.74 105 ASN A N 1
ATOM 550 C CA . ASN A 1 105 ? 23.124 -3.253 28.359 1.00 14.55 105 ASN A CA 1
ATOM 551 C C . ASN A 1 105 ? 24.224 -2.251 28.021 1.00 14.64 105 ASN A C 1
ATOM 552 O O . ASN A 1 105 ? 25.382 -2.403 28.428 1.00 16.40 105 ASN A O 1
ATOM 557 N N . GLY A 1 106 ? 23.841 -1.225 27.270 1.00 14.08 106 GLY A N 1
ATOM 558 C CA . GLY A 1 106 ? 24.755 -0.159 26.902 1.00 16.61 106 GLY A CA 1
ATOM 559 C C . GLY A 1 106 ? 26.020 -0.508 26.141 1.00 15.57 106 GLY A C 1
ATOM 560 O O . GLY A 1 106 ? 27.024 0.182 26.294 1.00 15.00 106 GLY A O 1
ATOM 561 N N . GLU A 1 107 ? 25.982 -1.554 25.321 1.00 15.16 107 GLU A N 1
ATOM 562 C CA . GLU A 1 107 ? 27.162 -1.939 24.545 1.00 15.11 107 GLU A CA 1
ATOM 563 C C . GLU A 1 107 ? 27.433 -0.903 23.458 1.00 14.60 107 GLU A C 1
ATOM 564 O O . GLU A 1 107 ? 26.543 -0.557 22.679 1.00 14.25 107 GLU A O 1
ATOM 570 N N . LYS A 1 108 ? 28.664 -0.412 23.398 1.00 16.30 108 LYS A N 1
ATOM 571 C CA . LYS A 1 108 ? 29.029 0.574 22.386 1.00 17.49 108 LYS A CA 1
ATOM 572 C C . LYS A 1 108 ? 28.640 0.101 20.979 1.00 17.80 108 LYS A C 1
ATOM 573 O O . LYS A 1 108 ? 28.108 0.875 20.179 1.00 17.80 108 LYS A O 1
ATOM 579 N N . THR A 1 109 ? 28.895 -1.171 20.688 1.00 16.33 109 THR A N 1
ATOM 580 C CA . THR A 1 109 ? 28.576 -1.735 19.382 1.00 17.55 109 THR A CA 1
ATOM 581 C C . THR A 1 109 ? 27.077 -1.717 19.095 1.00 16.29 109 THR A C 1
ATOM 582 O O . THR A 1 109 ? 26.655 -1.430 17.975 1.00 15.17 109 THR A O 1
ATOM 586 N N . SER A 1 110 ? 26.271 -2.025 20.104 1.00 15.99 110 SER A N 1
ATOM 587 C CA . SER A 1 110 ? 24.826 -2.006 19.920 1.00 15.78 110 SER A CA 1
ATOM 588 C C . SER A 1 110 ? 24.382 -0.570 19.636 1.00 16.07 110 SER A C 1
ATOM 589 O O . SER A 1 110 ? 23.554 -0.331 18.757 1.00 15.96 110 SER A O 1
ATOM 592 N N . HIS A 1 111 ? 24.942 0.390 20.370 1.00 15.73 111 HIS A N 1
ATOM 593 C CA . HIS A 1 111 ? 24.597 1.791 20.154 1.00 16.64 111 HIS A CA 1
ATOM 594 C C . HIS A 1 111 ? 24.948 2.235 18.732 1.00 18.01 111 HIS A C 1
ATOM 595 O O . HIS A 1 111 ? 24.153 2.901 18.062 1.00 17.05 111 HIS A O 1
ATOM 602 N N . GLU A 1 112 ? 26.135 1.853 18.269 1.00 18.25 112 GLU A N 1
ATOM 603 C CA . GLU A 1 112 ? 26.585 2.223 16.927 1.00 18.09 112 GLU A CA 1
ATOM 604 C C . GLU A 1 112 ? 25.716 1.628 15.836 1.00 16.31 112 GLU A C 1
ATOM 605 O O . GLU A 1 112 ? 25.374 2.309 14.873 1.00 16.03 112 GLU A O 1
ATOM 611 N N . GLU A 1 113 ? 25.358 0.356 15.987 1.00 15.93 113 GLU A N 1
ATOM 612 C CA . GLU A 1 113 ? 24.523 -0.315 15.000 1.00 18.52 113 GLU A CA 1
ATOM 613 C C . GLU A 1 113 ? 23.119 0.271 14.981 1.00 17.95 113 GLU A C 1
ATOM 614 O O . GLU A 1 113 ? 22.519 0.425 13.912 1.00 16.18 113 GLU A O 1
ATOM 620 N N . LEU A 1 114 ? 22.594 0.600 16.158 1.00 16.46 114 LEU A N 1
ATOM 621 C CA . LEU A 1 114 ? 21.257 1.180 16.225 1.00 14.92 114 LEU A CA 1
ATOM 622 C C . LEU A 1 114 ? 21.289 2.564 15.594 1.00 14.60 114 LEU A C 1
ATOM 623 O O . LEU A 1 114 ? 20.361 2.958 14.892 1.00 15.79 114 LEU A O 1
ATOM 628 N N . ALA A 1 115 ? 22.371 3.297 15.836 1.00 14.24 115 ALA A N 1
ATOM 629 C CA . ALA A 1 115 ? 22.506 4.631 15.271 1.00 15.46 115 ALA A CA 1
ATOM 630 C C . ALA A 1 115 ? 22.523 4.545 13.746 1.00 15.74 115 ALA A C 1
ATOM 631 O O . ALA A 1 115 ? 22.000 5.431 13.065 1.00 15.93 115 ALA A O 1
ATOM 633 N N . LYS A 1 116 ? 23.118 3.480 13.212 1.00 17.35 116 LYS A N 1
ATOM 634 C CA . LYS A 1 116 ? 23.171 3.293 11.761 1.00 17.46 116 LYS A CA 1
ATOM 635 C C . LYS A 1 116 ? 21.764 3.147 11.187 1.00 16.53 116 LYS A C 1
ATOM 636 O O . LYS A 1 116 ? 21.448 3.714 10.136 1.00 15.32 116 LYS A O 1
ATOM 642 N N . LYS A 1 117 ? 20.923 2.375 11.872 1.00 15.41 117 LYS A N 1
ATOM 643 C CA . LYS A 1 117 ? 19.549 2.166 11.422 1.00 14.96 117 LYS A CA 1
ATOM 644 C C . LYS A 1 117 ? 18.760 3.471 11.465 1.00 15.59 117 LYS A C 1
ATOM 645 O O . LYS A 1 117 ? 17.997 3.780 10.545 1.00 14.91 117 LYS A O 1
ATOM 651 N N . LEU A 1 118 ? 18.940 4.241 12.535 1.00 15.75 118 LEU A N 1
ATOM 652 C CA . LEU A 1 118 ? 18.223 5.501 12.679 1.00 14.37 118 LEU A CA 1
ATOM 653 C C . LEU A 1 118 ? 18.678 6.499 11.625 1.00 16.68 118 LEU A C 1
ATOM 654 O O . LEU A 1 118 ? 17.906 7.348 11.189 1.00 15.25 118 LEU A O 1
ATOM 659 N N . THR A 1 119 ? 19.937 6.393 11.214 1.00 16.26 119 THR A N 1
ATOM 660 C CA . THR A 1 119 ? 20.457 7.279 10.184 1.00 16.95 119 THR A CA 1
ATOM 661 C C . THR A 1 119 ? 19.691 7.010 8.890 1.00 17.18 119 THR A C 1
ATOM 662 O O . THR A 1 119 ? 19.345 7.941 8.156 1.00 17.12 119 THR A O 1
ATOM 666 N N . GLN A 1 120 ? 19.421 5.735 8.617 1.00 16.91 120 GLN A N 1
ATOM 667 C CA . GLN A 1 120 ? 18.690 5.366 7.411 1.00 19.10 120 GLN A CA 1
ATOM 668 C C . GLN A 1 120 ? 17.242 5.821 7.507 1.00 18.93 120 GLN A C 1
ATOM 669 O O . GLN A 1 120 ? 16.654 6.244 6.512 1.00 20.07 120 GLN A O 1
ATOM 675 N N . VAL A 1 121 ? 16.669 5.734 8.705 1.00 18.35 121 VAL A N 1
ATOM 676 C CA . VAL A 1 121 ? 15.295 6.169 8.917 1.00 17.68 121 VAL A CA 1
ATOM 677 C C . VAL A 1 121 ? 15.209 7.644 8.537 1.00 18.39 121 VAL A C 1
ATOM 678 O O . VAL A 1 121 ? 14.316 8.057 7.807 1.00 18.58 121 VAL A O 1
ATOM 682 N N . GLU A 1 122 ? 16.164 8.436 9.010 1.00 17.92 122 GLU A N 1
ATOM 683 C CA . GLU A 1 122 ? 16.164 9.857 8.707 1.00 19.39 122 GLU A CA 1
ATOM 684 C C . GLU A 1 122 ? 16.326 10.179 7.221 1.00 20.36 122 GLU A C 1
ATOM 685 O O . GLU A 1 122 ? 15.893 11.239 6.765 1.00 18.51 122 GLU A O 1
ATOM 691 N N . LYS A 1 123 ? 16.947 9.277 6.469 1.00 21.17 123 LYS A N 1
ATOM 692 C CA . LYS A 1 123 ? 17.118 9.502 5.038 1.00 24.80 123 LYS A CA 1
ATOM 693 C C . LYS A 1 123 ? 15.755 9.476 4.357 1.00 24.50 123 LYS A C 1
ATOM 694 O O . LYS A 1 123 ? 15.597 9.984 3.249 1.00 24.36 123 LYS A O 1
ATOM 700 N N . ASN A 1 124 ? 14.769 8.894 5.031 1.00 24.99 124 ASN A N 1
ATOM 701 C CA . ASN A 1 124 ? 13.420 8.808 4.480 1.00 26.76 124 ASN A CA 1
ATOM 702 C C . ASN A 1 124 ? 12.593 10.062 4.787 1.00 25.71 124 ASN A C 1
ATOM 703 O O . ASN A 1 124 ? 11.453 10.191 4.325 1.00 25.70 124 ASN A O 1
ATOM 708 N N . GLY A 1 125 ? 13.157 10.980 5.569 1.00 22.95 125 GLY A N 1
ATOM 709 C CA . GLY A 1 125 ? 12.441 12.204 5.902 1.00 22.60 125 GLY A CA 1
ATOM 710 C C . GLY A 1 125 ? 11.930 12.275 7.332 1.00 22.11 125 GLY A C 1
ATOM 711 O O . GLY A 1 125 ? 11.597 13.352 7.835 1.00 22.34 125 GLY A O 1
ATOM 712 N N . THR A 1 126 ? 11.869 11.125 7.991 1.00 20.75 126 THR A N 1
ATOM 713 C CA . THR A 1 126 ? 11.408 11.050 9.373 1.00 18.64 126 THR A CA 1
ATOM 714 C C . THR A 1 126 ? 12.444 11.653 10.320 1.00 17.77 126 THR A C 1
ATOM 715 O O . THR A 1 126 ? 13.642 11.400 10.181 1.00 17.95 126 THR A O 1
ATOM 719 N N . GLN A 1 127 ? 11.984 12.464 11.269 1.00 15.35 127 GLN A N 1
ATOM 720 C CA . GLN A 1 127 ? 12.878 13.069 12.255 1.00 14.87 127 GLN A CA 1
ATOM 721 C C . GLN A 1 127 ? 12.858 12.158 13.477 1.00 13.10 127 GLN A C 1
ATOM 722 O O . GLN A 1 127 ? 11.786 11.811 13.979 1.00 13.46 127 GLN A O 1
ATOM 728 N N . VAL A 1 128 ? 14.035 11.778 13.956 1.00 13.04 128 VAL A N 1
ATOM 729 C CA . VAL A 1 128 ? 14.141 10.893 15.111 1.00 12.58 128 VAL A CA 1
ATOM 730 C C . VAL A 1 128 ? 14.685 11.604 16.347 1.00 13.72 128 VAL A C 1
ATOM 731 O O . VAL A 1 128 ? 15.609 12.413 16.253 1.00 13.09 128 VAL A O 1
ATOM 735 N N . PHE A 1 129 ? 14.100 11.294 17.505 1.00 12.97 129 PHE A N 1
ATOM 736 C CA . PHE A 1 129 ? 14.518 11.884 18.772 1.00 12.09 129 PHE A CA 1
ATOM 737 C C . PHE A 1 129 ? 14.631 10.795 19.826 1.00 12.00 129 PHE A C 1
ATOM 738 O O . PHE A 1 129 ? 13.697 10.019 20.023 1.00 12.13 129 PHE A O 1
ATOM 746 N N . VAL A 1 130 ? 15.780 10.737 20.495 1.00 11.91 130 VAL A N 1
ATOM 747 C CA . VAL A 1 130 ? 16.012 9.733 21.524 1.00 11.59 130 VAL A CA 1
ATOM 748 C C . VAL A 1 130 ? 16.566 10.332 22.819 1.00 10.93 130 VAL A C 1
ATOM 749 O O . VAL A 1 130 ? 17.128 11.431 22.826 1.00 10.26 130 VAL A O 1
ATOM 753 N N . VAL A 1 131 ? 16.392 9.587 23.906 1.00 10.13 131 VAL A N 1
ATOM 754 C CA . VAL A 1 131 ? 16.919 9.940 25.226 1.00 10.91 131 VAL A CA 1
ATOM 755 C C . VAL A 1 131 ? 17.369 8.608 25.824 1.00 11.32 131 VAL A C 1
ATOM 756 O O . VAL A 1 131 ? 16.873 7.546 25.440 1.00 13.03 131 VAL A O 1
ATOM 760 N N . PRO A 1 132 ? 18.313 8.639 26.769 1.00 12.05 132 PRO A N 1
ATOM 761 C CA . PRO A 1 132 ? 18.745 7.358 27.331 1.00 11.40 132 PRO A CA 1
ATOM 762 C C . PRO A 1 132 ? 17.825 6.770 28.393 1.00 11.87 132 PRO A C 1
ATOM 763 O O . PRO A 1 132 ? 16.940 7.454 28.919 1.00 10.82 132 PRO A O 1
ATOM 767 N N . GLY A 1 133 ? 18.037 5.485 28.667 1.00 12.20 133 GLY A N 1
ATOM 768 C CA . GLY A 1 133 ? 17.298 4.766 29.684 1.00 11.11 133 GLY A CA 1
ATOM 769 C C . GLY A 1 133 ? 18.349 4.320 30.692 1.00 12.11 133 GLY A C 1
ATOM 770 O O . GLY A 1 133 ? 19.532 4.649 30.525 1.00 11.14 133 GLY A O 1
ATOM 771 N N . ASN A 1 134 ? 17.955 3.567 31.716 1.00 9.56 134 ASN A N 1
ATOM 772 C CA . ASN A 1 134 ? 18.914 3.124 32.733 1.00 11.60 134 ASN A CA 1
ATOM 773 C C . ASN A 1 134 ? 19.963 2.112 32.267 1.00 11.97 134 ASN A C 1
ATOM 774 O O . ASN A 1 134 ? 20.972 1.923 32.942 1.00 13.26 134 ASN A O 1
ATOM 779 N N . HIS A 1 135 ? 19.746 1.474 31.119 1.00 11.41 135 HIS A N 1
ATOM 780 C CA . HIS A 1 135 ? 20.707 0.485 30.609 1.00 12.60 135 HIS A CA 1
ATOM 781 C C . HIS A 1 135 ? 21.669 1.012 29.542 1.00 14.01 135 HIS A C 1
ATOM 782 O O . HIS A 1 135 ? 22.571 0.289 29.101 1.00 13.09 135 HIS A O 1
ATOM 789 N N . ASP A 1 136 ? 21.501 2.266 29.138 1.00 13.48 136 ASP A N 1
ATOM 790 C CA . ASP A 1 136 ? 22.306 2.810 28.045 1.00 12.40 136 ASP A CA 1
ATOM 791 C C . ASP A 1 136 ? 23.677 3.412 28.275 1.00 13.58 136 ASP A C 1
ATOM 792 O O . ASP A 1 136 ? 24.528 3.350 27.387 1.00 14.61 136 ASP A O 1
ATOM 797 N N . ILE A 1 137 ? 23.913 3.993 29.443 1.00 12.67 137 ILE A N 1
ATOM 798 C CA . ILE A 1 137 ? 25.182 4.672 29.667 1.00 13.71 137 ILE A CA 1
ATOM 799 C C . ILE A 1 137 ? 25.992 4.194 30.866 1.00 13.91 137 ILE A C 1
ATOM 800 O O . ILE A 1 137 ? 25.432 3.856 31.903 1.00 14.52 137 ILE A O 1
ATOM 805 N N . ASN A 1 138 ? 27.315 4.190 30.707 1.00 14.11 138 ASN A N 1
ATOM 806 C CA . ASN A 1 138 ? 28.233 3.761 31.762 1.00 14.05 138 ASN A CA 1
ATOM 807 C C . ASN A 1 138 ? 27.772 2.426 32.324 1.00 15.39 138 ASN A C 1
ATOM 808 O O . ASN A 1 138 ? 27.727 2.239 33.538 1.00 15.87 138 ASN A O 1
ATOM 813 N N . ASN A 1 139 ? 27.446 1.487 31.442 1.00 13.94 139 ASN A N 1
ATOM 814 C CA . ASN A 1 139 ? 26.949 0.202 31.893 1.00 14.69 139 ASN A CA 1
ATOM 815 C C . ASN A 1 139 ? 28.028 -0.845 32.133 1.00 15.38 139 ASN A C 1
ATOM 816 O O . ASN A 1 139 ? 28.601 -1.389 31.189 1.00 16.05 139 ASN A O 1
ATOM 821 N N . PRO A 1 140 ? 28.299 -1.157 33.412 1.00 15.68 140 PRO A N 1
ATOM 822 C CA . PRO A 1 140 ? 29.312 -2.148 33.783 1.00 16.20 140 PRO A CA 1
ATOM 823 C C . PRO A 1 140 ? 28.884 -3.571 33.435 1.00 16.40 140 PRO A C 1
ATOM 824 O O . PRO A 1 140 ? 29.664 -4.505 33.572 1.00 17.33 140 PRO A O 1
ATOM 828 N N . TRP A 1 141 ? 27.644 -3.736 32.986 1.00 16.11 141 TRP A N 1
ATOM 829 C CA . TRP A 1 141 ? 27.155 -5.062 32.623 1.00 17.29 141 TRP A CA 1
ATOM 830 C C . TRP A 1 141 ? 27.305 -5.362 31.129 1.00 16.66 141 TRP A C 1
ATOM 831 O O . TRP A 1 141 ? 26.947 -6.447 30.672 1.00 18.45 141 TRP A O 1
ATOM 842 N N . ALA A 1 142 ? 27.839 -4.406 30.375 1.00 16.57 142 ALA A N 1
ATOM 843 C CA . ALA A 1 142 ? 28.046 -4.592 28.934 1.00 16.84 142 ALA A CA 1
ATOM 844 C C . ALA A 1 142 ? 28.826 -5.882 28.707 1.00 17.12 142 ALA A C 1
ATOM 845 O O . ALA A 1 142 ? 29.926 -6.044 29.234 1.00 18.36 142 ALA A O 1
ATOM 847 N N . ARG A 1 143 ? 28.263 -6.787 27.911 1.00 18.49 143 ARG A N 1
ATOM 848 C CA . ARG A 1 143 ? 28.905 -8.069 27.635 1.00 19.85 143 ARG A CA 1
ATOM 849 C C . ARG A 1 143 ? 28.641 -8.580 26.225 1.00 21.11 143 ARG A C 1
ATOM 850 O O . ARG A 1 143 ? 27.636 -8.234 25.601 1.00 18.40 143 ARG A O 1
ATOM 858 N N . LYS A 1 144 ? 29.559 -9.410 25.740 1.00 21.01 144 LYS A N 1
ATOM 859 C CA . LYS A 1 144 ? 29.425 -10.060 24.444 1.00 24.50 144 LYS A CA 1
ATOM 860 C C . LYS A 1 144 ? 29.445 -11.546 24.805 1.00 25.59 144 LYS A C 1
ATOM 861 O O . LYS A 1 144 ? 29.978 -11.923 25.853 1.00 25.42 144 LYS A O 1
ATOM 867 N N . PHE A 1 145 ? 28.862 -12.389 23.961 1.00 26.05 145 PHE A N 1
ATOM 868 C CA . PHE A 1 145 ? 28.793 -13.813 24.262 1.00 26.93 145 PHE A CA 1
ATOM 869 C C . PHE A 1 145 ? 29.547 -14.711 23.289 1.00 29.45 145 PHE A C 1
ATOM 870 O O . PHE A 1 145 ? 29.362 -14.632 22.076 1.00 28.47 145 PHE A O 1
ATOM 878 N N . GLU A 1 146 ? 30.398 -15.571 23.840 1.00 31.93 146 GLU A N 1
ATOM 879 C CA . GLU A 1 146 ? 31.186 -16.522 23.057 1.00 35.62 146 GLU A CA 1
ATOM 880 C C . GLU A 1 146 ? 31.166 -17.864 23.776 1.00 36.18 146 GLU A C 1
ATOM 881 O O . GLU A 1 146 ? 31.829 -18.043 24.793 1.00 36.38 146 GLU A O 1
ATOM 887 N N . LYS A 1 147 ? 30.392 -18.801 23.245 1.00 37.91 147 LYS A N 1
ATOM 888 C CA . LYS A 1 147 ? 30.270 -20.132 23.829 1.00 38.99 147 LYS A CA 1
ATOM 889 C C . LYS A 1 147 ? 29.636 -20.111 25.215 1.00 39.12 147 LYS A C 1
ATOM 890 O O . LYS A 1 147 ? 28.522 -19.622 25.394 1.00 39.59 147 LYS A O 1
ATOM 896 N N . ASP A 1 148 ? 30.360 -20.663 26.187 1.00 38.57 148 ASP A N 1
ATOM 897 C CA . ASP A 1 148 ? 29.904 -20.737 27.574 1.00 38.89 148 ASP A CA 1
ATOM 898 C C . ASP A 1 148 ? 30.457 -19.584 28.410 1.00 38.08 148 ASP A C 1
ATOM 899 O O . ASP A 1 148 ? 30.412 -19.622 29.643 1.00 37.94 148 ASP A O 1
ATOM 904 N N . LYS A 1 149 ? 30.965 -18.556 27.739 1.00 36.15 149 LYS A N 1
ATOM 905 C CA . LYS A 1 149 ? 31.534 -17.414 28.440 1.00 36.41 149 LYS A CA 1
ATOM 906 C C . LYS A 1 149 ? 30.985 -16.054 28.030 1.00 34.83 149 LYS A C 1
ATOM 907 O O . LYS A 1 149 ? 30.745 -15.791 26.850 1.00 34.69 149 LYS A O 1
ATOM 913 N N . GLN A 1 150 ? 30.783 -15.196 29.023 1.00 33.85 150 GLN A N 1
ATOM 914 C CA . 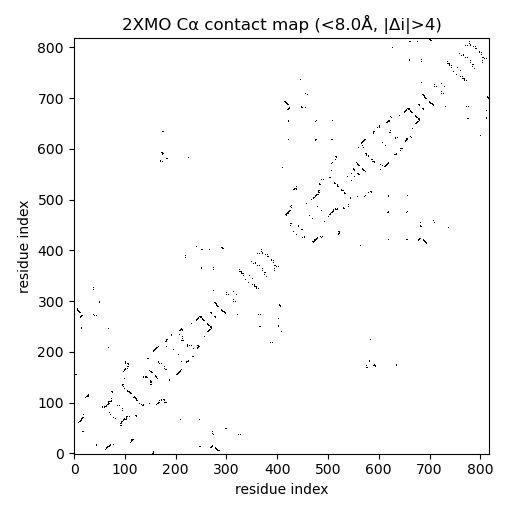GLN A 1 150 ? 30.334 -13.835 28.784 1.00 32.09 150 GLN A CA 1
ATOM 915 C C . GLN A 1 150 ? 31.632 -13.051 28.856 1.00 31.53 150 GLN A C 1
ATOM 916 O O . GLN A 1 150 ? 32.357 -13.149 29.844 1.00 32.29 150 GLN A O 1
ATOM 922 N N . LEU A 1 151 ? 31.944 -12.297 27.810 1.00 29.70 151 LEU A N 1
ATOM 923 C CA . LEU A 1 151 ? 33.174 -11.522 27.797 1.00 29.40 151 LEU A CA 1
ATOM 924 C C . LEU A 1 151 ? 32.888 -10.031 27.830 1.00 29.20 151 LEU A C 1
ATOM 925 O O . LEU A 1 151 ? 31.802 -9.582 27.457 1.00 28.84 151 LEU A O 1
ATOM 930 N N . PRO A 1 152 ? 33.863 -9.239 28.288 1.00 28.15 152 PRO A N 1
ATOM 931 C CA . PRO A 1 152 ? 33.669 -7.791 28.350 1.00 27.19 152 PRO A CA 1
ATOM 932 C C . PRO A 1 152 ? 33.612 -7.149 26.971 1.00 26.02 152 PRO A C 1
ATOM 933 O O . PRO A 1 152 ? 34.232 -7.619 26.016 1.00 25.28 152 PRO A O 1
ATOM 937 N N . THR A 1 153 ? 32.841 -6.077 26.875 1.00 24.37 153 THR A N 1
ATOM 938 C CA . THR A 1 153 ? 32.725 -5.327 25.640 1.00 22.63 153 THR A CA 1
ATOM 939 C C . THR A 1 153 ? 32.516 -3.886 26.091 1.00 21.67 153 THR A C 1
ATOM 940 O O . THR A 1 153 ? 31.935 -3.640 27.149 1.00 20.91 153 THR A O 1
ATOM 944 N N . ASP A 1 154 ? 33.014 -2.940 25.306 1.00 21.40 154 ASP A N 1
ATOM 945 C CA . ASP A 1 154 ? 32.914 -1.525 25.647 1.00 21.08 154 ASP A CA 1
ATOM 946 C C . ASP A 1 154 ? 31.507 -0.966 25.812 1.00 19.89 154 ASP A C 1
ATOM 947 O O . ASP A 1 154 ? 30.583 -1.355 25.096 1.00 19.93 154 ASP A O 1
ATOM 952 N N . THR A 1 155 ? 31.353 -0.053 26.768 1.00 19.36 155 THR A N 1
ATOM 953 C CA . THR A 1 155 ? 30.080 0.623 26.966 1.00 17.60 155 THR A CA 1
ATOM 954 C C . THR A 1 155 ? 30.378 2.043 26.499 1.00 18.06 155 THR A C 1
ATOM 955 O O . THR A 1 155 ? 31.400 2.271 25.847 1.00 17.93 155 THR A O 1
ATOM 959 N N . ILE A 1 156 ? 29.510 2.996 26.812 1.00 16.64 156 ILE A N 1
ATOM 960 C CA . ILE A 1 156 ? 29.735 4.369 26.379 1.00 15.25 156 ILE A CA 1
ATOM 961 C C . ILE A 1 156 ? 29.554 5.352 27.523 1.00 15.86 156 ILE A C 1
ATOM 962 O O . ILE A 1 156 ? 28.918 5.039 28.527 1.00 17.06 156 ILE A O 1
ATOM 967 N N . SER A 1 157 ? 30.123 6.541 27.359 1.00 14.53 157 SER A N 1
ATOM 968 C CA . SER A 1 157 ? 30.017 7.608 28.349 1.00 14.71 157 SER A CA 1
ATOM 969 C C . SER A 1 157 ? 28.847 8.492 27.937 1.00 13.38 157 SER A C 1
ATOM 970 O O . SER A 1 157 ? 28.306 8.336 26.840 1.00 12.97 157 SER A O 1
ATOM 973 N N . PRO A 1 158 ? 28.443 9.433 28.807 1.00 14.87 158 PRO A N 1
ATOM 974 C CA . PRO A 1 158 ? 27.331 10.335 28.502 1.00 16.56 158 PRO A CA 1
ATOM 975 C C . PRO A 1 158 ? 27.566 11.149 27.234 1.00 18.16 158 PRO A C 1
ATOM 976 O O . PRO A 1 158 ? 26.684 11.240 26.380 1.00 17.74 158 PRO A O 1
ATOM 980 N N . THR A 1 159 ? 28.748 11.749 27.102 1.00 18.00 159 THR A N 1
ATOM 981 C CA . THR A 1 159 ? 29.015 12.538 25.907 1.00 18.51 159 THR A CA 1
ATOM 982 C C . THR A 1 159 ? 29.096 11.643 24.676 1.00 17.70 159 THR A C 1
ATOM 983 O O . THR A 1 159 ? 28.867 12.106 23.560 1.00 17.90 159 THR A O 1
ATOM 987 N N . ASP A 1 160 ? 29.412 10.365 24.880 1.00 17.57 160 ASP A N 1
ATOM 988 C CA . ASP A 1 160 ? 29.468 9.415 23.769 1.00 17.61 160 ASP A CA 1
ATOM 989 C C . ASP A 1 160 ? 28.040 9.278 23.228 1.00 17.40 160 ASP A C 1
ATOM 990 O O . ASP A 1 160 ? 27.815 9.201 22.018 1.00 16.20 160 ASP A O 1
ATOM 995 N N . PHE A 1 161 ? 27.076 9.246 24.146 1.00 16.68 161 PHE A N 1
ATOM 996 C CA . PHE A 1 161 ? 25.676 9.113 23.771 1.00 15.78 161 PHE A CA 1
ATOM 997 C C . PHE A 1 161 ? 25.232 10.287 22.896 1.00 16.08 161 PHE A C 1
ATOM 998 O O . PHE A 1 161 ? 24.639 10.087 21.835 1.00 14.20 161 PHE A O 1
ATOM 1006 N N . SER A 1 162 ? 25.519 11.512 23.333 1.00 15.99 162 SER A N 1
ATOM 1007 C CA . SER A 1 162 ? 25.108 12.679 22.556 1.00 16.27 162 SER A CA 1
ATOM 1008 C C . SER A 1 162 ? 25.873 12.773 21.241 1.00 18.30 162 SER A C 1
ATOM 1009 O O . SER A 1 162 ? 25.440 13.451 20.308 1.00 18.29 162 SER A O 1
ATOM 1012 N N . LYS A 1 163 ? 27.005 12.081 21.164 1.00 17.78 163 LYS A N 1
ATOM 1013 C CA . LYS A 1 163 ? 27.802 12.076 19.943 1.00 19.44 163 LYS A CA 1
ATOM 1014 C C . LYS A 1 163 ? 27.248 11.021 18.986 1.00 16.84 163 LYS A C 1
ATOM 1015 O O . LYS A 1 163 ? 26.955 11.317 17.830 1.00 19.10 163 LYS A O 1
ATOM 1021 N N . ILE A 1 164 ? 27.099 9.793 19.475 1.00 14.82 164 ILE A N 1
ATOM 1022 C CA . ILE A 1 164 ? 26.586 8.699 18.654 1.00 14.87 164 ILE A CA 1
ATOM 1023 C C . ILE A 1 164 ? 25.205 9.023 18.091 1.00 15.31 164 ILE A C 1
ATOM 1024 O O . ILE A 1 164 ? 24.912 8.727 16.933 1.00 16.62 164 ILE A O 1
ATOM 1029 N N . TYR A 1 165 ? 24.362 9.636 18.915 1.00 14.74 165 TYR A N 1
ATOM 1030 C CA . TYR A 1 165 ? 23.014 9.993 18.501 1.00 15.06 165 TYR A CA 1
ATOM 1031 C C . TYR A 1 165 ? 22.874 11.493 18.234 1.00 15.83 165 TYR A C 1
ATOM 1032 O O . TYR A 1 165 ? 21.787 12.056 18.374 1.00 15.26 165 TYR A O 1
ATOM 1041 N N . SER A 1 166 ? 23.964 12.142 17.830 1.00 16.08 166 SER A N 1
ATOM 1042 C CA . SER A 1 166 ? 23.916 13.583 17.583 1.00 17.07 166 SER A CA 1
ATOM 1043 C C . SER A 1 166 ? 22.841 13.977 16.575 1.00 16.56 166 SER A C 1
ATOM 1044 O O . SER A 1 166 ? 22.167 14.997 16.741 1.00 15.02 166 SER A O 1
ATOM 1047 N N . ASP A 1 167 ? 22.674 13.172 15.534 1.00 15.92 167 ASP A N 1
ATOM 1048 C CA . ASP A 1 167 ? 21.667 13.465 14.518 1.00 16.19 167 ASP A CA 1
ATOM 1049 C C . ASP A 1 167 ? 20.253 13.284 15.042 1.00 17.22 167 ASP A C 1
ATOM 1050 O O . ASP A 1 167 ? 19.309 13.770 14.445 1.00 17.57 167 ASP A O 1
ATOM 1055 N N . PHE A 1 168 ? 20.087 12.598 16.159 1.00 15.04 168 PHE A N 1
ATOM 1056 C CA . PHE A 1 168 ? 18.735 12.345 16.600 1.00 14.85 168 PHE A CA 1
ATOM 1057 C C . PHE A 1 168 ? 18.243 13.138 17.797 1.00 14.06 168 PHE A C 1
ATOM 1058 O O . PHE A 1 168 ? 17.796 12.571 18.800 1.00 14.37 168 PHE A O 1
ATOM 1066 N N . GLY A 1 169 ? 18.323 14.462 17.658 1.00 14.00 169 GLY A N 1
ATOM 1067 C CA . GLY A 1 169 ? 17.858 15.370 18.691 1.00 15.33 169 GLY A CA 1
ATOM 1068 C C . GLY A 1 169 ? 18.876 16.339 19.264 1.00 16.66 169 GLY A C 1
ATOM 1069 O O . GLY A 1 169 ? 18.617 17.538 19.380 1.00 16.27 169 GLY A O 1
ATOM 1070 N N . TYR A 1 170 ? 20.046 15.819 19.604 1.00 17.15 170 TYR A N 1
ATOM 1071 C CA . TYR A 1 170 ? 21.100 16.616 20.223 1.00 17.50 170 TYR A CA 1
ATOM 1072 C C . TYR A 1 170 ? 21.704 17.778 19.437 1.00 19.04 170 TYR A C 1
ATOM 1073 O O . TYR A 1 170 ? 21.618 18.927 19.870 1.00 17.82 170 TYR A O 1
ATOM 1082 N N . GLU A 1 171 ? 22.300 17.496 18.283 1.00 18.99 171 GLU A N 1
ATOM 1083 C CA . GLU A 1 171 ? 22.921 18.552 17.492 1.00 19.29 171 GLU A CA 1
ATOM 1084 C C . GLU A 1 171 ? 21.995 19.739 17.201 1.00 19.55 171 GLU A C 1
ATOM 1085 O O . GLU A 1 171 ? 22.392 20.892 17.363 1.00 18.93 171 GLU A O 1
ATOM 1091 N N . ASP A 1 172 ? 20.762 19.463 16.787 1.00 18.79 172 ASP A N 1
ATOM 1092 C CA . ASP A 1 172 ? 19.826 20.533 16.450 1.00 19.88 172 ASP A CA 1
ATOM 1093 C C . ASP A 1 172 ? 18.908 21.030 17.568 1.00 19.53 172 ASP A C 1
ATOM 1094 O O . ASP A 1 172 ? 17.993 21.822 17.321 1.00 18.15 172 ASP A O 1
ATOM 1099 N N . ALA A 1 173 ? 19.150 20.579 18.794 1.00 18.92 173 ALA A N 1
ATOM 1100 C CA . ALA A 1 173 ? 18.328 20.989 19.928 1.00 16.60 173 ALA A CA 1
ATOM 1101 C C . ALA A 1 173 ? 18.241 22.511 20.054 1.00 17.86 173 ALA A C 1
ATOM 1102 O O . ALA A 1 173 ? 19.200 23.229 19.771 1.00 17.08 173 ALA A O 1
ATOM 1104 N N . ILE A 1 174 ? 17.079 22.989 20.479 1.00 16.19 174 ILE A N 1
ATOM 1105 C CA . ILE A 1 174 ? 16.850 24.416 20.674 1.00 17.63 174 ILE A CA 1
ATOM 1106 C C . ILE A 1 174 ? 17.535 24.833 21.973 1.00 17.28 174 ILE A C 1
ATOM 1107 O O . ILE A 1 174 ? 18.020 25.958 22.110 1.00 16.34 174 ILE A O 1
ATOM 1112 N N . SER A 1 175 ? 17.560 23.908 22.925 1.00 15.66 175 SER A N 1
ATOM 1113 C CA . SER A 1 175 ? 18.160 24.148 24.230 1.00 16.27 175 SER A CA 1
ATOM 1114 C C . SER A 1 175 ? 18.553 22.803 24.832 1.00 16.41 175 SER A C 1
ATOM 1115 O O . SER A 1 175 ? 17.875 21.799 24.624 1.00 14.55 175 SER A O 1
ATOM 1118 N N . SER A 1 176 ? 19.648 22.782 25.583 1.00 18.05 176 SER A N 1
ATOM 1119 C CA . SER A 1 176 ? 20.106 21.547 26.198 1.00 18.30 176 SER A CA 1
ATOM 1120 C C . SER A 1 176 ? 20.381 21.750 27.680 1.00 19.62 176 SER A C 1
ATOM 1121 O O . SER A 1 176 ? 20.958 22.769 28.071 1.00 17.72 176 SER A O 1
ATOM 1124 N N . ASP A 1 177 ? 19.956 20.789 28.503 1.00 17.08 177 ASP A N 1
ATOM 1125 C CA . ASP A 1 177 ? 20.179 20.861 29.946 1.00 17.88 177 ASP A CA 1
ATOM 1126 C C . ASP A 1 177 ? 21.684 20.748 30.181 1.00 18.87 177 ASP A C 1
ATOM 1127 O O . ASP A 1 177 ? 22.389 20.037 29.459 1.00 18.52 177 ASP A O 1
ATOM 1132 N N . GLU A 1 178 ? 22.173 21.453 31.190 1.00 19.79 178 GLU A N 1
ATOM 1133 C CA . GLU A 1 178 ? 23.598 21.464 31.492 1.00 21.52 178 GLU A CA 1
ATOM 1134 C C . GLU A 1 178 ? 24.217 20.151 31.961 1.00 20.31 178 GLU A C 1
ATOM 1135 O O . GLU A 1 178 ? 25.242 19.726 31.428 1.00 19.87 178 GLU A O 1
ATOM 1141 N N . PHE A 1 179 ? 23.599 19.501 32.940 1.00 19.30 179 PHE A N 1
ATOM 1142 C CA . PHE A 1 179 ? 24.164 18.273 33.479 1.00 20.12 179 PHE A CA 1
ATOM 1143 C C . PHE A 1 179 ? 23.487 16.949 33.138 1.00 19.53 179 PHE A C 1
ATOM 1144 O O . PHE A 1 179 ? 23.925 15.894 33.602 1.00 20.12 179 PHE A O 1
ATOM 1152 N N . SER A 1 180 ? 22.428 16.990 32.336 1.00 16.75 180 SER A N 1
ATOM 1153 C CA . SER A 1 180 ? 21.766 15.755 31.933 1.00 16.13 180 SER A CA 1
ATOM 1154 C C . SER A 1 180 ? 21.729 15.734 30.413 1.00 14.68 180 SER A C 1
ATOM 1155 O O . SER A 1 180 ? 22.035 16.731 29.764 1.00 15.96 180 SER A O 1
ATOM 1158 N N . LEU A 1 181 ? 21.365 14.596 29.840 1.00 13.34 181 LEU A N 1
ATOM 1159 C CA . LEU A 1 181 ? 21.277 14.505 28.393 1.00 13.63 181 LEU A CA 1
ATOM 1160 C C . LEU A 1 181 ? 19.883 14.923 27.913 1.00 12.97 181 LEU A C 1
ATOM 1161 O O . LEU A 1 181 ? 19.406 14.458 26.880 1.00 14.74 181 LEU A O 1
ATOM 1166 N N . SER A 1 182 ? 19.246 15.810 28.675 1.00 12.84 182 SER A N 1
ATOM 1167 C CA . SER A 1 182 ? 17.913 16.323 28.344 1.00 12.70 182 SER A CA 1
ATOM 1168 C C . SER A 1 182 ? 18.046 17.467 27.346 1.00 12.27 182 SER A C 1
ATOM 1169 O O . SER A 1 182 ? 19.042 18.192 27.350 1.00 13.75 182 SER A O 1
ATOM 1172 N N . TYR A 1 183 ? 17.035 17.647 26.506 1.00 11.86 183 TYR A N 1
ATOM 1173 C CA . TYR A 1 183 ? 17.064 18.724 25.538 1.00 11.74 183 TYR A CA 1
ATOM 1174 C C . TYR A 1 183 ? 15.670 19.068 25.041 1.00 12.63 183 TYR A C 1
ATOM 1175 O O . TYR A 1 183 ? 14.715 18.302 25.214 1.00 10.91 183 TYR A O 1
ATOM 1184 N N . LEU A 1 184 ? 15.575 20.241 24.427 1.00 11.30 184 LEU A N 1
ATOM 1185 C CA . LEU A 1 184 ? 14.327 20.751 23.885 1.00 12.33 184 LEU A CA 1
ATOM 1186 C C . LEU A 1 184 ? 14.455 20.716 22.363 1.00 12.78 184 LEU A C 1
ATOM 1187 O O . LEU A 1 184 ? 15.392 21.286 21.794 1.00 13.70 184 LEU A O 1
ATOM 1192 N N . ALA A 1 185 ? 13.516 20.049 21.703 1.00 13.56 185 ALA A N 1
ATOM 1193 C CA . ALA A 1 185 ? 13.569 19.928 20.253 1.00 12.60 185 ALA A CA 1
ATOM 1194 C C . ALA A 1 185 ? 12.328 20.500 19.592 1.00 14.06 185 ALA A C 1
ATOM 1195 O O . ALA A 1 185 ? 11.235 20.476 20.167 1.00 13.20 185 ALA A O 1
ATOM 1197 N N . ALA A 1 186 ? 12.507 21.009 18.377 1.00 12.78 186 ALA A N 1
ATOM 1198 C CA . ALA A 1 186 ? 11.412 21.598 17.618 1.00 13.91 186 ALA A CA 1
ATOM 1199 C C . ALA A 1 186 ? 11.258 20.956 16.245 1.00 14.45 186 ALA A C 1
ATOM 1200 O O . ALA A 1 186 ? 11.718 21.503 15.237 1.00 15.37 186 ALA A O 1
ATOM 1202 N N . PRO A 1 187 ? 10.603 19.786 16.184 1.00 12.82 187 PRO A N 1
ATOM 1203 C CA . PRO A 1 187 ? 10.393 19.086 14.913 1.00 13.77 187 PRO A CA 1
ATOM 1204 C C . PRO A 1 187 ? 9.385 19.802 14.012 1.00 14.58 187 PRO A C 1
ATOM 1205 O O . PRO A 1 187 ? 9.322 19.536 12.813 1.00 15.13 187 PRO A O 1
ATOM 1209 N N . SER A 1 188 ? 8.603 20.707 14.595 1.00 13.17 188 SER A N 1
ATOM 1210 C CA . SER A 1 188 ? 7.604 21.462 13.841 1.00 14.40 188 SER A CA 1
ATOM 1211 C C . SER A 1 188 ? 7.382 22.804 14.521 1.00 15.04 188 SER A C 1
ATOM 1212 O O . SER A 1 188 ? 7.889 23.040 15.614 1.00 14.06 188 SER A O 1
ATOM 1215 N N . SER A 1 189 ? 6.612 23.682 13.888 1.00 15.73 189 SER A N 1
ATOM 1216 C CA . SER A 1 189 ? 6.364 24.989 14.483 1.00 17.51 189 SER A CA 1
ATOM 1217 C C . SER A 1 189 ? 5.307 24.940 15.582 1.00 16.38 189 SER A C 1
ATOM 1218 O O . SER A 1 189 ? 5.338 25.743 16.514 1.00 17.72 189 SER A O 1
ATOM 1221 N N . LYS A 1 190 ? 4.383 23.990 15.490 1.00 15.73 190 LYS A N 1
ATOM 1222 C CA . LYS A 1 190 ? 3.315 23.889 16.481 1.00 14.77 190 LYS A CA 1
ATOM 1223 C C . LYS A 1 190 ? 3.523 22.865 17.593 1.00 13.92 190 LYS A C 1
ATOM 1224 O O . LYS A 1 190 ? 2.867 22.943 18.633 1.00 13.71 190 LYS A O 1
ATOM 1230 N N . VAL A 1 191 ? 4.413 21.898 17.386 1.00 11.62 191 VAL A N 1
ATOM 1231 C CA . VAL A 1 191 ? 4.649 20.896 18.417 1.00 10.90 191 VAL A CA 1
ATOM 1232 C C . VAL A 1 191 ? 6.135 20.712 18.669 1.00 10.76 191 VAL A C 1
ATOM 1233 O O . VAL A 1 191 ? 6.904 20.440 17.745 1.00 10.78 191 VAL A O 1
ATOM 1237 N N . TRP A 1 192 ? 6.522 20.871 19.931 1.00 9.96 192 TRP A N 1
ATOM 1238 C CA . TRP A 1 192 ? 7.903 20.726 20.359 1.00 9.36 192 TRP A CA 1
ATOM 1239 C C . TRP A 1 192 ? 8.004 19.541 21.318 1.00 12.88 192 TRP A C 1
ATOM 1240 O O . TRP A 1 192 ? 7.000 19.091 21.876 1.00 11.32 192 TRP A O 1
ATOM 1251 N N . LEU A 1 193 ? 9.221 19.044 21.507 1.00 11.22 193 LEU A N 1
ATOM 1252 C CA . LEU A 1 193 ? 9.449 17.913 22.390 1.00 11.72 193 LEU A CA 1
ATOM 1253 C C . LEU A 1 193 ? 10.396 18.267 23.524 1.00 11.47 193 LEU A C 1
ATOM 1254 O O . LEU A 1 193 ? 11.443 18.879 23.308 1.00 11.77 193 LEU A O 1
ATOM 1259 N N . LEU A 1 194 ? 10.017 17.887 24.736 1.00 11.56 194 LEU A N 1
ATOM 1260 C CA . LEU A 1 194 ? 10.866 18.110 25.899 1.00 10.59 194 LEU A CA 1
ATOM 1261 C C . LEU A 1 194 ? 11.420 16.708 26.157 1.00 10.55 194 LEU A C 1
ATOM 1262 O O . LEU A 1 194 ? 10.800 15.891 26.841 1.00 8.15 194 LEU A O 1
ATOM 1267 N N . MET A 1 195 ? 12.571 16.423 25.552 1.00 11.05 195 MET A N 1
ATOM 1268 C CA . MET A 1 195 ? 13.219 15.121 25.667 1.00 9.59 195 MET A CA 1
ATOM 1269 C C . MET A 1 195 ? 14.041 15.055 26.949 1.00 11.34 195 MET A C 1
ATOM 1270 O O . MET A 1 195 ? 15.147 15.592 27.027 1.00 11.93 195 MET A O 1
ATOM 1275 N N . LEU A 1 196 ? 13.498 14.370 27.947 1.00 9.94 196 LEU A N 1
ATOM 1276 C CA . LEU A 1 196 ? 14.155 14.271 29.243 1.00 11.58 196 LEU A CA 1
ATOM 1277 C C . LEU A 1 196 ? 14.980 13.014 29.488 1.00 11.73 196 LEU A C 1
ATOM 1278 O O . LEU A 1 196 ? 14.571 11.902 29.150 1.00 10.95 196 LEU A O 1
ATOM 1283 N N . ASP A 1 197 ? 16.151 13.221 30.083 1.00 11.38 197 ASP A N 1
ATOM 1284 C CA . ASP A 1 197 ? 17.064 12.145 30.456 1.00 10.74 197 ASP A CA 1
ATOM 1285 C C . ASP A 1 197 ? 16.883 11.993 31.964 1.00 10.49 197 ASP A C 1
ATOM 1286 O O . ASP A 1 197 ? 17.378 12.804 32.746 1.00 13.13 197 ASP A O 1
ATOM 1291 N N . THR A 1 198 ? 16.145 10.966 32.370 1.00 12.03 198 THR A N 1
ATOM 1292 C CA . THR A 1 198 ? 15.881 10.731 33.786 1.00 11.51 198 THR A CA 1
ATOM 1293 C C . THR A 1 198 ? 16.777 9.625 34.327 1.00 11.06 198 THR A C 1
ATOM 1294 O O . THR A 1 198 ? 16.648 9.219 35.482 1.00 10.78 198 THR A O 1
ATOM 1298 N N . ALA A 1 199 ? 17.685 9.145 33.483 1.00 11.39 199 ALA A N 1
ATOM 1299 C CA . ALA A 1 199 ? 18.584 8.064 33.857 1.00 11.90 199 ALA A CA 1
ATOM 1300 C C . ALA A 1 199 ? 19.684 8.516 34.812 1.00 12.05 199 ALA A C 1
ATOM 1301 O O . ALA A 1 199 ? 20.177 9.641 34.726 1.00 11.65 199 ALA A O 1
ATOM 1303 N N . ILE A 1 200 ? 20.043 7.627 35.730 1.00 11.13 200 ILE A N 1
ATOM 1304 C CA . ILE A 1 200 ? 21.104 7.892 36.695 1.00 12.62 200 ILE A CA 1
ATOM 1305 C C . ILE A 1 200 ? 22.229 6.920 36.347 1.00 12.41 200 ILE A C 1
ATOM 1306 O O . ILE A 1 200 ? 22.070 5.701 36.448 1.00 12.16 200 ILE A O 1
ATOM 1311 N N . TYR A 1 201 ? 23.360 7.476 35.931 1.00 13.91 201 TYR A N 1
ATOM 1312 C CA . TYR A 1 201 ? 24.490 6.668 35.497 1.00 15.04 201 TYR A CA 1
ATOM 1313 C C . TYR A 1 201 ? 25.881 7.124 35.924 1.00 15.67 201 TYR A C 1
ATOM 1314 O O . TYR A 1 201 ? 26.853 6.399 35.714 1.00 15.94 201 TYR A O 1
ATOM 1323 N N . LYS A 1 202 ? 25.995 8.310 36.512 1.00 16.79 202 LYS A N 1
ATOM 1324 C CA . LYS A 1 202 ? 27.308 8.816 36.901 1.00 16.31 202 LYS A CA 1
ATOM 1325 C C . LYS A 1 202 ? 28.066 8.045 37.987 1.00 15.81 202 LYS A C 1
ATOM 1326 O O . LYS A 1 202 ? 29.250 8.298 38.214 1.00 16.33 202 LYS A O 1
ATOM 1332 N N . THR A 1 203 ? 27.403 7.106 38.657 1.00 15.28 203 THR A N 1
ATOM 1333 C CA . THR A 1 203 ? 28.082 6.305 39.675 1.00 15.01 203 THR A CA 1
ATOM 1334 C C . THR A 1 203 ? 28.012 4.817 39.333 1.00 15.10 203 THR A C 1
ATOM 1335 O O . THR A 1 203 ? 28.320 3.969 40.169 1.00 13.53 203 THR A O 1
ATOM 1339 N N . ASN A 1 204 ? 27.606 4.504 38.105 1.00 13.67 204 ASN A N 1
ATOM 1340 C CA . ASN A 1 204 ? 27.499 3.115 37.667 1.00 13.78 204 ASN A CA 1
ATOM 1341 C C . ASN A 1 204 ? 28.794 2.303 37.764 1.00 15.34 204 ASN A C 1
ATOM 1342 O O . ASN A 1 204 ? 28.795 1.188 38.278 1.00 13.89 204 ASN A O 1
ATOM 1347 N N . MET A 1 205 ? 29.896 2.844 37.259 1.00 16.18 205 MET A N 1
ATOM 1348 C CA . MET A 1 205 ? 31.150 2.095 37.297 1.00 18.92 205 MET A CA 1
ATOM 1349 C C . MET A 1 205 ? 31.651 1.845 38.713 1.00 19.15 205 MET A C 1
ATOM 1350 O O . MET A 1 205 ? 32.307 0.835 38.980 1.00 20.32 205 MET A O 1
ATOM 1355 N N . GLN A 1 206 ? 31.329 2.756 39.623 1.00 18.79 206 GLN A N 1
ATOM 1356 C CA . GLN A 1 206 ? 31.736 2.620 41.013 1.00 18.61 206 GLN A CA 1
ATOM 1357 C C . GLN A 1 206 ? 30.851 1.587 41.719 1.00 19.10 206 GLN A C 1
ATOM 1358 O O . GLN A 1 206 ? 31.316 0.846 42.590 1.00 18.86 206 GLN A O 1
ATOM 1364 N N . GLN A 1 207 ? 29.577 1.545 41.338 1.00 17.26 207 GLN A N 1
ATOM 1365 C CA . GLN A 1 207 ? 28.616 0.605 41.912 1.00 17.63 207 GLN A CA 1
ATOM 1366 C C . GLN A 1 207 ? 28.800 -0.811 41.376 1.00 16.30 207 GLN A C 1
ATOM 1367 O O . GLN A 1 207 ? 28.552 -1.791 42.083 1.00 15.50 207 GLN A O 1
ATOM 1373 N N . GLY A 1 208 ? 29.224 -0.911 40.122 1.00 14.89 208 GLY A N 1
ATOM 1374 C CA . GLY A 1 208 ? 29.395 -2.214 39.508 1.00 15.17 208 GLY A CA 1
ATOM 1375 C C . GLY A 1 208 ? 28.093 -2.654 38.854 1.00 14.66 208 GLY A C 1
ATOM 1376 O O . GLY A 1 208 ? 28.036 -3.696 38.200 1.00 15.98 208 GLY A O 1
ATOM 1377 N N . ASN A 1 209 ? 27.041 -1.860 39.044 1.00 12.19 209 ASN A N 1
ATOM 1378 C CA . ASN A 1 209 ? 25.728 -2.149 38.465 1.00 14.12 209 ASN A CA 1
ATOM 1379 C C . ASN A 1 209 ? 25.120 -0.854 37.932 1.00 14.29 209 ASN A C 1
ATOM 1380 O O . ASN A 1 209 ? 25.409 0.221 38.450 1.00 14.68 209 ASN A O 1
ATOM 1385 N N . PRO A 1 210 ? 24.278 -0.938 36.886 1.00 14.81 210 PRO A N 1
ATOM 1386 C CA . PRO A 1 210 ? 23.658 0.282 36.353 1.00 15.37 210 PRO A CA 1
ATOM 1387 C C . PRO A 1 210 ? 22.460 0.632 37.229 1.00 14.52 210 PRO A C 1
ATOM 1388 O O . PRO A 1 210 ? 21.597 -0.215 37.467 1.00 16.42 210 PRO A O 1
ATOM 1392 N N . THR A 1 211 ? 22.413 1.867 37.716 1.00 15.11 211 THR A N 1
ATOM 1393 C CA . THR A 1 211 ? 21.316 2.309 38.572 1.00 13.91 211 THR A CA 1
ATOM 1394 C C . THR A 1 211 ? 19.970 2.165 37.866 1.00 13.69 211 THR A C 1
ATOM 1395 O O . THR A 1 211 ? 19.803 2.614 36.735 1.00 12.87 211 THR A O 1
ATOM 1399 N N . THR A 1 212 ? 19.013 1.542 38.546 1.00 13.52 212 THR A N 1
ATOM 1400 C CA . THR A 1 212 ? 17.683 1.331 37.983 1.00 14.49 212 THR A CA 1
ATOM 1401 C C . THR A 1 212 ? 16.795 2.565 38.119 1.00 14.53 212 THR A C 1
ATOM 1402 O O . THR A 1 212 ? 16.210 3.020 37.137 1.00 14.44 212 THR A O 1
ATOM 1406 N N . GLU A 1 213 ? 16.703 3.099 39.337 1.00 13.56 213 GLU A N 1
ATOM 1407 C CA . GLU A 1 213 ? 15.872 4.267 39.625 1.00 14.25 213 GLU A CA 1
ATOM 1408 C C . GLU A 1 213 ? 16.237 5.498 38.801 1.00 13.61 213 GLU A C 1
ATOM 1409 O O . GLU A 1 213 ? 17.337 5.599 38.252 1.00 12.07 213 GLU A O 1
ATOM 1415 N N . GLY A 1 214 ? 15.301 6.438 38.731 1.00 11.80 214 GLY A N 1
ATOM 1416 C CA . GLY A 1 214 ? 15.524 7.658 37.978 1.00 11.84 214 GLY A CA 1
ATOM 1417 C C . GLY A 1 214 ? 15.242 8.903 38.796 1.00 11.30 214 GLY A C 1
ATOM 1418 O O . GLY A 1 214 ? 14.645 8.827 39.872 1.00 13.15 214 GLY A O 1
ATOM 1419 N N . GLY A 1 215 ? 15.664 10.055 38.287 1.00 11.84 215 GLY A N 1
ATOM 1420 C CA . GLY A 1 215 ? 15.438 11.294 39.004 1.00 11.72 215 GLY A CA 1
ATOM 1421 C C . GLY A 1 215 ? 15.940 12.514 38.256 1.00 13.32 215 GLY A C 1
ATOM 1422 O O . GLY A 1 215 ? 16.713 12.402 37.298 1.00 12.54 215 GLY A O 1
ATOM 1423 N N . LEU A 1 216 ? 15.491 13.687 38.694 1.00 12.30 216 LEU A N 1
ATOM 1424 C CA . LEU A 1 216 ? 15.900 14.949 38.085 1.00 13.13 216 LEU A CA 1
ATOM 1425 C C . LEU A 1 216 ? 16.362 15.926 39.165 1.00 15.04 216 LEU A C 1
ATOM 1426 O O . LEU A 1 216 ? 15.697 16.090 40.188 1.00 15.46 216 LEU A O 1
ATOM 1431 N N . THR A 1 217 ? 17.494 16.579 38.931 1.00 14.56 217 THR A N 1
ATOM 1432 C CA . THR A 1 217 ? 18.017 17.553 39.887 1.00 16.68 217 THR A CA 1
ATOM 1433 C C . THR A 1 217 ? 17.199 18.838 39.810 1.00 16.09 217 THR A C 1
ATOM 1434 O O . THR A 1 217 ? 16.469 19.071 38.840 1.00 14.03 217 THR A O 1
ATOM 1438 N N . ALA A 1 218 ? 17.343 19.678 40.828 1.00 15.82 218 ALA A N 1
ATOM 1439 C CA . ALA A 1 218 ? 16.638 20.950 40.861 1.00 16.44 218 ALA A CA 1
ATOM 1440 C C . ALA A 1 218 ? 17.028 21.762 39.627 1.00 16.52 218 ALA A C 1
ATOM 1441 O O . ALA A 1 218 ? 16.198 22.456 39.040 1.00 17.68 218 ALA A O 1
ATOM 1443 N N . GLY A 1 219 ? 18.294 21.655 39.230 1.00 15.96 219 GLY A N 1
ATOM 1444 C CA . GLY A 1 219 ? 18.781 22.385 38.070 1.00 15.97 219 GLY A CA 1
ATOM 1445 C C . GLY A 1 219 ? 18.096 21.982 36.774 1.00 15.81 219 GLY A C 1
ATOM 1446 O O . GLY A 1 219 ? 17.800 22.821 35.924 1.00 14.31 219 GLY A O 1
ATOM 1447 N N . THR A 1 220 ? 17.849 20.689 36.610 1.00 14.55 220 THR A N 1
ATOM 1448 C CA . THR A 1 220 ? 17.177 20.210 35.417 1.00 13.88 220 THR A CA 1
ATOM 1449 C C . THR A 1 220 ? 15.707 20.634 35.487 1.00 13.82 220 THR A C 1
ATOM 1450 O O . THR A 1 220 ? 15.097 20.953 34.469 1.00 12.81 220 THR A O 1
ATOM 1454 N N . LEU A 1 221 ? 15.142 20.646 36.691 1.00 15.61 221 LEU A N 1
ATOM 1455 C CA . LEU A 1 221 ? 13.752 21.067 36.860 1.00 16.47 221 LEU A CA 1
ATOM 1456 C C . LEU A 1 221 ? 13.619 22.555 36.509 1.00 16.04 221 LEU A C 1
ATOM 1457 O O . LEU A 1 221 ? 12.622 22.978 35.918 1.00 14.47 221 LEU A O 1
ATOM 1462 N N . ASP A 1 222 ? 14.626 23.349 36.858 1.00 15.79 222 ASP A N 1
ATOM 1463 C CA . ASP A 1 222 ? 14.584 24.770 36.525 1.00 16.45 222 ASP A CA 1
ATOM 1464 C C . ASP A 1 222 ? 14.675 24.931 35.008 1.00 16.31 222 ASP A C 1
ATOM 1465 O O . ASP A 1 222 ? 14.018 25.790 34.422 1.00 16.67 222 ASP A O 1
ATOM 1470 N N . TRP A 1 223 ? 15.506 24.106 34.380 1.00 14.70 223 TRP A N 1
ATOM 1471 C CA . TRP A 1 223 ? 15.677 24.151 32.935 1.00 14.53 223 TRP A CA 1
ATOM 1472 C C . TRP A 1 223 ? 14.368 23.768 32.242 1.00 14.37 223 TRP A C 1
ATOM 1473 O O . TRP A 1 223 ? 14.034 24.297 31.184 1.00 13.47 223 TRP A O 1
ATOM 1484 N N . ILE A 1 224 ? 13.632 22.841 32.844 1.00 13.59 224 ILE A N 1
ATOM 1485 C CA . ILE A 1 224 ? 12.357 22.418 32.290 1.00 14.55 224 ILE A CA 1
ATOM 1486 C C . ILE A 1 224 ? 11.400 23.607 32.251 1.00 14.30 224 ILE A C 1
ATOM 1487 O O . ILE A 1 224 ? 10.684 23.810 31.264 1.00 11.40 224 ILE A O 1
ATOM 1492 N N . LYS A 1 225 ? 11.396 24.393 33.325 1.00 14.37 225 LYS A N 1
ATOM 1493 C CA . LYS A 1 225 ? 10.513 25.551 33.405 1.00 15.66 225 LYS A CA 1
ATOM 1494 C C . LYS A 1 225 ? 10.902 26.581 32.347 1.00 14.46 225 LYS A C 1
ATOM 1495 O O . LYS A 1 225 ? 10.044 27.151 31.674 1.00 13.62 225 LYS A O 1
ATOM 1501 N N . GLU A 1 226 ? 12.199 26.808 32.187 1.00 14.34 226 GLU A N 1
ATOM 1502 C CA . GLU A 1 226 ? 12.664 27.765 31.192 1.00 17.54 226 GLU A CA 1
ATOM 1503 C C . GLU A 1 226 ? 12.277 27.278 29.792 1.00 17.35 226 GLU A C 1
ATOM 1504 O O . GLU A 1 226 ? 11.867 28.066 28.928 1.00 14.30 226 GLU A O 1
ATOM 1510 N N . SER A 1 227 ? 12.404 25.973 29.578 1.00 15.70 227 SER A N 1
ATOM 1511 C CA . SER A 1 227 ? 12.074 25.376 28.289 1.00 14.94 227 SER A CA 1
ATOM 1512 C C . SER A 1 227 ? 10.584 25.492 27.987 1.00 15.35 227 SER A C 1
ATOM 1513 O O . SER A 1 227 ? 10.185 25.773 26.851 1.00 14.05 227 SER A O 1
ATOM 1516 N N . SER A 1 228 ? 9.763 25.281 29.009 1.00 15.55 228 SER A N 1
ATOM 1517 C CA . SER A 1 228 ? 8.321 25.376 28.850 1.00 14.92 228 SER A CA 1
ATOM 1518 C C . SER A 1 228 ? 7.929 26.809 28.496 1.00 15.55 228 SER A C 1
ATOM 1519 O O . SER A 1 228 ? 7.022 27.036 27.692 1.00 13.48 228 SER A O 1
ATOM 1522 N N . ALA A 1 229 ? 8.620 27.776 29.092 1.00 14.30 229 ALA A N 1
ATOM 1523 C CA . ALA A 1 229 ? 8.344 29.183 28.813 1.00 14.67 229 ALA A CA 1
ATOM 1524 C C . ALA A 1 229 ? 8.715 29.508 27.367 1.00 14.98 229 ALA A C 1
ATOM 1525 O O . ALA A 1 229 ? 8.049 30.307 26.713 1.00 14.98 229 ALA A O 1
ATOM 1527 N N . LEU A 1 230 ? 9.781 28.888 26.871 1.00 13.53 230 LEU A N 1
ATOM 1528 C CA . LEU A 1 230 ? 10.223 29.140 25.506 1.00 13.90 230 LEU A CA 1
ATOM 1529 C C . LEU A 1 230 ? 9.238 28.564 24.493 1.00 14.95 230 LEU A C 1
ATOM 1530 O O . LEU A 1 230 ? 8.995 29.161 23.441 1.00 13.21 230 LEU A O 1
ATOM 1535 N N . ALA A 1 231 ? 8.678 27.400 24.806 1.00 13.76 231 ALA A N 1
ATOM 1536 C CA . ALA A 1 231 ? 7.709 26.778 23.913 1.00 13.82 231 ALA A CA 1
ATOM 1537 C C . ALA A 1 231 ? 6.482 27.678 23.847 1.00 12.64 231 ALA A C 1
ATOM 1538 O O . ALA A 1 231 ? 5.956 27.950 22.773 1.00 11.96 231 ALA A O 1
ATOM 1540 N N . LYS A 1 232 ? 6.041 28.148 25.008 1.00 13.14 232 LYS A N 1
ATOM 1541 C CA . LYS A 1 232 ? 4.877 29.022 25.091 1.00 14.65 232 LYS A CA 1
ATOM 1542 C C . LYS A 1 232 ? 5.095 30.313 24.295 1.00 14.34 232 LYS A C 1
ATOM 1543 O O . LYS A 1 232 ? 4.209 30.762 23.558 1.00 15.00 232 LYS A O 1
ATOM 1549 N N . LYS A 1 233 ? 6.270 30.913 24.448 1.00 12.95 233 LYS A N 1
ATOM 1550 C CA . LYS A 1 233 ? 6.582 32.138 23.716 1.00 15.33 233 LYS A CA 1
ATOM 1551 C C . LYS A 1 233 ? 6.479 31.877 22.215 1.00 14.42 233 LYS A C 1
ATOM 1552 O O . LYS A 1 233 ? 6.017 32.721 21.449 1.00 14.30 233 LYS A O 1
ATOM 1558 N N . ASN A 1 234 ? 6.911 30.697 21.795 1.00 14.84 234 ASN A N 1
ATOM 1559 C CA . ASN A 1 234 ? 6.870 30.361 20.388 1.00 16.51 234 ASN A CA 1
ATOM 1560 C C . ASN A 1 234 ? 5.543 29.771 19.910 1.00 15.65 234 ASN A C 1
ATOM 1561 O O . ASN A 1 234 ? 5.437 29.315 18.775 1.00 18.17 234 ASN A O 1
ATOM 1566 N N . GLY A 1 235 ? 4.531 29.797 20.773 1.00 14.59 235 GLY A N 1
ATOM 1567 C CA . GLY A 1 235 ? 3.223 29.281 20.400 1.00 14.99 235 GLY A CA 1
ATOM 1568 C C . GLY A 1 235 ? 3.179 27.793 20.101 1.00 16.08 235 GLY A C 1
ATOM 1569 O O . GLY A 1 235 ? 2.336 27.330 19.332 1.00 14.81 235 GLY A O 1
ATOM 1570 N N . ALA A 1 236 ? 4.074 27.033 20.721 1.00 14.43 236 ALA A N 1
ATOM 1571 C CA . ALA A 1 236 ? 4.120 25.597 20.482 1.00 15.42 236 ALA A CA 1
ATOM 1572 C C . ALA A 1 236 ? 3.661 24.771 21.666 1.00 15.04 236 ALA A C 1
ATOM 1573 O O . ALA A 1 236 ? 3.878 25.139 22.823 1.00 14.31 236 ALA A O 1
ATOM 1575 N N . LYS A 1 237 ? 3.015 23.650 21.376 1.00 16.77 237 LYS A N 1
ATOM 1576 C CA . LYS A 1 237 ? 2.590 22.754 22.433 1.00 17.17 237 LYS A CA 1
ATOM 1577 C C . LYS A 1 237 ? 3.833 21.929 22.741 1.00 17.55 237 LYS A C 1
ATOM 1578 O O . LYS A 1 237 ? 4.747 21.850 21.919 1.00 17.42 237 LYS A O 1
ATOM 1584 N N . LEU A 1 238 ? 3.884 21.324 23.919 1.00 14.81 238 LEU A N 1
ATOM 1585 C CA . LEU A 1 238 ? 5.078 20.586 24.307 1.00 15.27 238 LEU A CA 1
ATOM 1586 C C . LEU A 1 238 ? 4.776 19.171 24.781 1.00 14.92 238 LEU A C 1
ATOM 1587 O O . LEU A 1 238 ? 3.875 18.966 25.597 1.00 15.04 238 LEU A O 1
ATOM 1592 N N . ILE A 1 239 ? 5.526 18.199 24.263 1.00 12.47 239 ILE A N 1
ATOM 1593 C CA . ILE A 1 239 ? 5.354 16.813 24.674 1.00 11.83 239 ILE A CA 1
ATOM 1594 C C . ILE A 1 239 ? 6.562 16.397 25.504 1.00 11.76 239 ILE A C 1
ATOM 1595 O O . ILE A 1 239 ? 7.689 16.354 25.004 1.00 11.97 239 ILE A O 1
ATOM 1600 N N . PRO A 1 240 ? 6.347 16.116 26.793 1.00 11.33 240 PRO A N 1
ATOM 1601 C CA . PRO A 1 240 ? 7.456 15.702 27.651 1.00 10.17 240 PRO A CA 1
ATOM 1602 C C . PRO A 1 240 ? 7.656 14.196 27.481 1.00 10.56 240 PRO A C 1
ATOM 1603 O O . PRO A 1 240 ? 6.701 13.424 27.531 1.00 11.60 240 PRO A O 1
ATOM 1607 N N . VAL A 1 241 ? 8.900 13.793 27.269 1.00 10.52 241 VAL A N 1
ATOM 1608 C CA . VAL A 1 241 ? 9.240 12.392 27.064 1.00 10.77 241 VAL A CA 1
ATOM 1609 C C . VAL A 1 241 ? 10.324 12.007 28.063 1.00 10.84 241 VAL A C 1
ATOM 1610 O O . VAL A 1 241 ? 11.327 12.706 28.198 1.00 10.08 241 VAL A O 1
ATOM 1614 N N . LEU A 1 242 ? 10.116 10.901 28.762 1.00 8.85 242 LEU A N 1
ATOM 1615 C CA . LEU A 1 242 ? 11.088 10.450 29.742 1.00 10.66 242 LEU A CA 1
ATOM 1616 C C . LEU A 1 242 ? 11.081 8.930 29.862 1.00 11.93 242 LEU A C 1
ATOM 1617 O O . LEU A 1 242 ? 10.092 8.271 29.544 1.00 12.60 242 LEU A O 1
ATOM 1622 N N . HIS A 1 243 ? 12.190 8.364 30.312 1.00 10.04 243 HIS A N 1
ATOM 1623 C CA . HIS A 1 243 ? 12.235 6.923 30.442 1.00 10.05 243 HIS A CA 1
ATOM 1624 C C . HIS A 1 243 ? 11.430 6.487 31.660 1.00 10.53 243 HIS A C 1
ATOM 1625 O O . HIS A 1 243 ? 10.546 5.637 31.561 1.00 10.44 243 HIS A O 1
ATOM 1632 N N . HIS A 1 244 ? 11.739 7.077 32.809 1.00 10.37 244 HIS A N 1
ATOM 1633 C CA . HIS A 1 244 ? 11.040 6.733 34.047 1.00 10.91 244 HIS A CA 1
ATOM 1634 C C . HIS A 1 244 ? 9.633 7.318 34.065 1.00 11.24 244 HIS A C 1
ATOM 1635 O O . HIS A 1 244 ? 9.356 8.316 33.404 1.00 9.70 244 HIS A O 1
ATOM 1642 N N . ASN A 1 245 ? 8.747 6.696 34.837 1.00 12.01 245 ASN A N 1
ATOM 1643 C CA . ASN A 1 245 ? 7.363 7.134 34.890 1.00 13.23 245 ASN A CA 1
ATOM 1644 C C . ASN A 1 245 ? 7.056 8.323 35.794 1.00 13.09 245 ASN A C 1
ATOM 1645 O O . ASN A 1 245 ? 7.707 8.557 36.807 1.00 12.83 245 ASN A O 1
ATOM 1650 N N . LEU A 1 246 ? 6.031 9.062 35.399 1.00 14.02 246 LEU A N 1
ATOM 1651 C CA . LEU A 1 246 ? 5.592 10.247 36.112 1.00 16.34 246 LEU A CA 1
ATOM 1652 C C . LEU A 1 246 ? 4.767 9.854 37.329 1.00 16.47 246 LEU A C 1
ATOM 1653 O O . LEU A 1 246 ? 4.738 10.567 38.335 1.00 18.32 246 LEU A O 1
ATOM 1658 N N . THR A 1 247 ? 4.096 8.712 37.232 1.00 17.33 247 THR A N 1
ATOM 1659 C CA . THR A 1 247 ? 3.269 8.212 38.324 1.00 16.74 247 THR A CA 1
ATOM 1660 C C . THR A 1 247 ? 3.217 6.681 38.284 1.00 17.46 247 THR A C 1
ATOM 1661 O O . THR A 1 247 ? 3.616 6.080 37.292 1.00 17.73 247 THR A O 1
ATOM 1665 N N . ASP A 1 248 ? 2.734 6.056 39.358 1.00 16.78 248 ASP A N 1
ATOM 1666 C CA . ASP A 1 248 ? 2.651 4.595 39.432 1.00 17.31 248 ASP A CA 1
ATOM 1667 C C . ASP A 1 248 ? 1.715 4.012 38.376 1.00 16.25 248 ASP A C 1
ATOM 1668 O O . ASP A 1 248 ? 0.692 4.610 38.035 1.00 19.01 248 ASP A O 1
ATOM 1673 N N . HIS A 1 249 ? 2.066 2.840 37.865 1.00 15.19 249 HIS A N 1
ATOM 1674 C CA . HIS A 1 249 ? 1.253 2.186 36.849 1.00 17.78 249 HIS A CA 1
ATOM 1675 C C . HIS A 1 249 ? 0.782 0.805 37.292 1.00 20.72 249 HIS A C 1
ATOM 1676 O O . HIS A 1 249 ? 0.195 0.053 36.514 1.00 20.15 249 HIS A O 1
ATOM 1683 N N . ASN A 1 250 ? 1.037 0.485 38.552 1.00 22.31 250 ASN A N 1
ATOM 1684 C CA . ASN A 1 250 ? 0.631 -0.792 39.115 1.00 26.31 250 ASN A CA 1
ATOM 1685 C C . ASN A 1 250 ? 0.614 -0.627 40.624 1.00 29.63 250 ASN A C 1
ATOM 1686 O O . ASN A 1 250 ? 1.544 -0.057 41.195 1.00 28.52 250 ASN A O 1
ATOM 1691 N N . ASP A 1 251 ? -0.443 -1.117 41.264 1.00 33.82 251 ASP A N 1
ATOM 1692 C CA . ASP A 1 251 ? -0.567 -1.017 42.714 1.00 38.34 251 ASP A CA 1
ATOM 1693 C C . ASP A 1 251 ? 0.469 -1.888 43.414 1.00 39.17 251 ASP A C 1
ATOM 1694 O O . ASP A 1 251 ? 0.450 -2.024 44.635 1.00 40.77 251 ASP A O 1
ATOM 1699 N N . VAL A 1 252 ? 1.369 -2.480 42.633 1.00 40.03 252 VAL A N 1
ATOM 1700 C CA . VAL A 1 252 ? 2.423 -3.333 43.171 1.00 40.96 252 VAL A CA 1
ATOM 1701 C C . VAL A 1 252 ? 3.727 -3.077 42.420 1.00 41.29 252 VAL A C 1
ATOM 1702 O O . VAL A 1 252 ? 4.614 -2.378 42.909 1.00 43.28 252 VAL A O 1
ATOM 1706 N N . LYS A 1 255 ? 9.879 -0.453 43.585 1.00 25.39 255 LYS A N 1
ATOM 1707 C CA . LYS A 1 255 ? 10.369 0.917 43.493 1.00 24.06 255 LYS A CA 1
ATOM 1708 C C . LYS A 1 255 ? 11.434 1.014 42.403 1.00 22.44 255 LYS A C 1
ATOM 1709 O O . LYS A 1 255 ? 11.983 0.000 41.976 1.00 22.13 255 LYS A O 1
ATOM 1711 N N . GLY A 1 256 ? 11.726 2.232 41.960 1.00 19.60 256 GLY A N 1
ATOM 1712 C CA . GLY A 1 256 ? 12.735 2.418 40.933 1.00 18.45 256 GLY A CA 1
ATOM 1713 C C . GLY A 1 256 ? 12.171 2.550 39.532 1.00 17.87 256 GLY A C 1
ATOM 1714 O O . GLY A 1 256 ? 12.922 2.704 38.569 1.00 18.58 256 GLY A O 1
ATOM 1715 N N . TYR A 1 257 ? 10.849 2.485 39.407 1.00 16.22 257 TYR A N 1
ATOM 1716 C CA . TYR A 1 257 ? 10.213 2.611 38.104 1.00 15.10 257 TYR A CA 1
ATOM 1717 C C . TYR A 1 257 ? 9.551 3.969 37.977 1.00 14.86 257 TYR A C 1
ATOM 1718 O O . TYR A 1 257 ? 9.795 4.687 37.010 1.00 13.99 257 TYR A O 1
ATOM 1727 N N . THR A 1 258 ? 8.720 4.341 38.943 1.00 13.97 258 THR A N 1
ATOM 1728 C CA . THR A 1 258 ? 8.157 5.683 38.898 1.00 14.15 258 THR A CA 1
ATOM 1729 C C . THR A 1 258 ? 9.385 6.521 39.259 1.00 13.46 258 THR A C 1
ATOM 1730 O O . THR A 1 258 ? 10.180 6.121 40.108 1.00 14.43 258 THR A O 1
ATOM 1734 N N . ILE A 1 259 ? 9.573 7.657 38.604 1.00 12.82 259 ILE A N 1
ATOM 1735 C CA . ILE A 1 259 ? 10.738 8.481 38.908 1.00 12.89 259 ILE A CA 1
ATOM 1736 C C . ILE A 1 259 ? 10.759 8.908 40.387 1.00 13.50 259 ILE A C 1
ATOM 1737 O O . ILE A 1 259 ? 9.711 9.105 41.007 1.00 12.82 259 ILE A O 1
ATOM 1742 N N . ASN A 1 260 ? 11.952 9.024 40.961 1.00 11.23 260 ASN A N 1
ATOM 1743 C CA . ASN A 1 260 ? 12.068 9.438 42.355 1.00 12.96 260 ASN A CA 1
ATOM 1744 C C . ASN A 1 260 ? 11.442 10.829 42.547 1.00 14.17 260 ASN A C 1
ATOM 1745 O O . ASN A 1 260 ? 11.512 11.680 41.656 1.00 13.61 260 ASN A O 1
ATOM 1750 N N . TYR A 1 261 ? 10.827 11.046 43.708 1.00 14.43 261 TYR A N 1
ATOM 1751 C CA . TYR A 1 261 ? 10.213 12.331 44.026 1.00 15.18 261 TYR A CA 1
ATOM 1752 C C . TYR A 1 261 ? 9.438 12.858 42.828 1.00 14.17 261 TYR A C 1
ATOM 1753 O O . TYR A 1 261 ? 9.609 13.997 42.391 1.00 14.34 261 TYR A O 1
ATOM 1762 N N . ASN A 1 262 ? 8.571 11.999 42.312 1.00 14.08 262 ASN A N 1
ATOM 1763 C CA . ASN A 1 262 ? 7.773 12.303 41.140 1.00 14.60 262 ASN A CA 1
ATOM 1764 C C . ASN A 1 262 ? 6.829 13.492 41.263 1.00 15.63 262 ASN A C 1
ATOM 1765 O O . ASN A 1 262 ? 6.535 14.136 40.264 1.00 15.70 262 ASN A O 1
ATOM 1770 N N . GLN A 1 263 ? 6.350 13.796 42.467 1.00 16.96 263 GLN A N 1
ATOM 1771 C CA . GLN A 1 263 ? 5.423 14.920 42.604 1.00 18.13 263 GLN A CA 1
ATOM 1772 C C . GLN A 1 263 ? 6.025 16.229 42.104 1.00 17.66 263 GLN A C 1
ATOM 1773 O O . GLN A 1 263 ? 5.335 17.036 41.481 1.00 17.24 263 GLN A O 1
ATOM 1779 N N . GLN A 1 264 ? 7.309 16.438 42.370 1.00 17.12 264 GLN A N 1
ATOM 1780 C CA . GLN A 1 264 ? 7.972 17.656 41.919 1.00 19.33 264 GLN A CA 1
ATOM 1781 C C . GLN A 1 264 ? 8.015 17.710 40.393 1.00 16.88 264 GLN A C 1
ATOM 1782 O O . GLN A 1 264 ? 7.915 18.779 39.794 1.00 16.88 264 GLN A O 1
ATOM 1788 N N . VAL A 1 265 ? 8.163 16.550 39.764 1.00 15.92 265 VAL A N 1
ATOM 1789 C CA . VAL A 1 265 ? 8.212 16.487 38.310 1.00 15.31 265 VAL A CA 1
ATOM 1790 C C . VAL A 1 265 ? 6.815 16.760 37.759 1.00 15.03 265 VAL A C 1
ATOM 1791 O O . VAL A 1 265 ? 6.651 17.527 36.812 1.00 14.50 265 VAL A O 1
ATOM 1795 N N . ILE A 1 266 ? 5.808 16.135 38.361 1.00 14.88 266 ILE A N 1
ATOM 1796 C CA . ILE A 1 266 ? 4.428 16.348 37.929 1.00 14.86 266 ILE A CA 1
ATOM 1797 C C . ILE A 1 266 ? 4.086 17.839 38.005 1.00 15.10 266 ILE A C 1
ATOM 1798 O O . ILE A 1 266 ? 3.551 18.413 37.054 1.00 13.57 266 ILE A O 1
ATOM 1803 N N . ASP A 1 267 ? 4.398 18.468 39.134 1.00 15.03 267 ASP A N 1
ATOM 1804 C CA . ASP A 1 267 ? 4.101 19.888 39.291 1.00 14.76 267 ASP A CA 1
ATOM 1805 C C . ASP A 1 267 ? 4.801 20.748 38.240 1.00 15.71 267 ASP A C 1
ATOM 1806 O O . ASP A 1 267 ? 4.219 21.701 37.718 1.00 14.74 267 ASP A O 1
ATOM 1811 N N . ALA A 1 268 ? 6.047 20.410 37.925 1.00 14.52 268 ALA A N 1
ATOM 1812 C CA . ALA A 1 268 ? 6.807 21.165 36.934 1.00 14.33 268 ALA A CA 1
ATOM 1813 C C . ALA A 1 268 ? 6.194 21.052 35.538 1.00 15.33 268 ALA A C 1
ATOM 1814 O O . ALA A 1 268 ? 6.121 22.040 34.801 1.00 14.02 268 ALA A O 1
ATOM 1816 N N . LEU A 1 269 ? 5.755 19.850 35.174 1.00 14.49 269 LEU A N 1
ATOM 1817 C CA . LEU A 1 269 ? 5.156 19.638 33.860 1.00 15.14 269 LEU A CA 1
ATOM 1818 C C . LEU A 1 269 ? 3.760 20.245 33.733 1.00 15.20 269 LEU A C 1
ATOM 1819 O O . LEU A 1 269 ? 3.430 20.828 32.699 1.00 14.38 269 LEU A O 1
ATOM 1824 N N . THR A 1 270 ? 2.935 20.122 34.771 1.00 18.13 270 THR A N 1
ATOM 1825 C CA . THR A 1 270 ? 1.596 20.698 34.697 1.00 18.43 270 THR A CA 1
ATOM 1826 C C . THR A 1 270 ? 1.680 22.221 34.683 1.00 19.54 270 THR A C 1
ATOM 1827 O O . THR A 1 270 ? 0.827 22.884 34.097 1.00 19.19 270 THR A O 1
ATOM 1831 N N . GLU A 1 271 ? 2.714 22.771 35.315 1.00 19.69 271 GLU A N 1
ATOM 1832 C CA . GLU A 1 271 ? 2.898 24.217 35.343 1.00 21.48 271 GLU A CA 1
ATOM 1833 C C . GLU A 1 271 ? 3.200 24.664 33.920 1.00 20.98 271 GLU A C 1
ATOM 1834 O O . GLU A 1 271 ? 2.942 25.807 33.544 1.00 20.48 271 GLU A O 1
ATOM 1840 N N . GLY A 1 272 ? 3.742 23.739 33.131 1.00 20.29 272 GLY A N 1
ATOM 1841 C CA . GLY A 1 272 ? 4.078 24.032 31.750 1.00 20.62 272 GLY A CA 1
ATOM 1842 C C . GLY A 1 272 ? 2.904 23.793 30.811 1.00 19.14 272 GLY A C 1
ATOM 1843 O O . GLY A 1 272 ? 3.059 23.853 29.591 1.00 19.74 272 GLY A O 1
ATOM 1844 N N . ALA A 1 273 ? 1.738 23.492 31.374 1.00 18.78 273 ALA A N 1
ATOM 1845 C CA . ALA A 1 273 ? 0.540 23.248 30.588 1.00 19.07 273 ALA A CA 1
ATOM 1846 C C . ALA A 1 273 ? 0.581 21.979 29.746 1.00 18.68 273 ALA A C 1
ATOM 1847 O O . ALA A 1 273 ? -0.084 21.892 28.721 1.00 19.74 273 ALA A O 1
ATOM 1849 N N . MET A 1 274 ? 1.378 21.002 30.158 1.00 15.34 274 MET A N 1
ATOM 1850 C CA . MET A 1 274 ? 1.458 19.760 29.402 1.00 14.98 274 MET A CA 1
ATOM 1851 C C . MET A 1 274 ? 0.401 18.783 29.909 1.00 14.59 274 MET A C 1
ATOM 1852 O O . MET A 1 274 ? 0.396 18.433 31.084 1.00 15.88 274 MET A O 1
ATOM 1857 N N . ASP A 1 275 ? -0.496 18.357 29.019 1.00 13.19 275 ASP A N 1
ATOM 1858 C CA . ASP A 1 275 ? -1.588 17.437 29.368 1.00 14.43 275 ASP A CA 1
ATOM 1859 C C . ASP A 1 275 ? -1.208 15.961 29.490 1.00 14.72 275 ASP A C 1
ATOM 1860 O O . ASP A 1 275 ? -1.881 15.202 30.194 1.00 15.45 275 ASP A O 1
ATOM 1865 N N . PHE A 1 276 ? -0.153 15.548 28.797 1.00 13.95 276 PHE A N 1
ATOM 1866 C CA . PHE A 1 276 ? 0.259 14.152 28.842 1.00 13.80 276 PHE A CA 1
ATOM 1867 C C . PHE A 1 276 ? 1.759 14.001 28.666 1.00 13.37 276 PHE A C 1
ATOM 1868 O O . PHE A 1 276 ? 2.431 14.896 28.147 1.00 14.18 276 PHE A O 1
ATOM 1876 N N . SER A 1 277 ? 2.273 12.859 29.105 1.00 13.16 277 SER A N 1
ATOM 1877 C CA . SER A 1 277 ? 3.690 12.551 28.981 1.00 12.65 277 SER A CA 1
ATOM 1878 C C . SER A 1 277 ? 3.816 11.163 28.374 1.00 11.32 277 SER A C 1
ATOM 1879 O O . SER A 1 277 ? 2.885 10.364 28.432 1.00 13.52 277 SER A O 1
ATOM 1882 N N . LEU A 1 278 ? 4.973 10.894 27.779 1.00 10.94 278 LEU A N 1
ATOM 1883 C CA . LEU A 1 278 ? 5.259 9.601 27.171 1.00 9.95 278 LEU A CA 1
ATOM 1884 C C . LEU A 1 278 ? 6.449 9.016 27.926 1.00 12.23 278 LEU A C 1
ATOM 1885 O O . LEU A 1 278 ? 7.517 9.621 27.953 1.00 13.54 278 LEU A O 1
ATOM 1890 N N . SER A 1 279 ? 6.265 7.856 28.550 1.00 10.77 279 SER A N 1
ATOM 1891 C CA . SER A 1 279 ? 7.355 7.224 29.285 1.00 10.67 279 SER A CA 1
ATOM 1892 C C . SER A 1 279 ? 7.386 5.718 29.021 1.00 11.40 279 SER A C 1
ATOM 1893 O O . SER A 1 279 ? 6.515 5.181 28.326 1.00 11.71 279 SER A O 1
ATOM 1896 N N . GLY A 1 280 ? 8.405 5.044 29.546 1.00 11.11 280 GLY A N 1
ATOM 1897 C CA . GLY A 1 280 ? 8.520 3.607 29.343 1.00 11.56 280 GLY A CA 1
ATOM 1898 C C . GLY A 1 280 ? 9.028 2.967 30.615 1.00 12.47 280 GLY A C 1
ATOM 1899 O O . GLY A 1 280 ? 8.396 3.093 31.665 1.00 13.04 280 GLY A O 1
ATOM 1900 N N . HIS A 1 281 ? 10.146 2.252 30.515 1.00 11.70 281 HIS A N 1
ATOM 1901 C CA . HIS A 1 281 ? 10.793 1.642 31.678 1.00 11.90 281 HIS A CA 1
ATOM 1902 C C . HIS A 1 281 ? 10.070 0.453 32.328 1.00 12.98 281 HIS A C 1
ATOM 1903 O O . HIS A 1 281 ? 10.699 -0.572 32.583 1.00 12.52 281 HIS A O 1
ATOM 1910 N N . ILE A 1 282 ? 8.771 0.557 32.602 1.00 13.38 282 ILE A N 1
ATOM 1911 C CA . ILE A 1 282 ? 8.089 -0.590 33.204 1.00 15.29 282 ILE A CA 1
ATOM 1912 C C . ILE A 1 282 ? 7.671 -1.635 32.171 1.00 13.79 282 ILE A C 1
ATOM 1913 O O . ILE A 1 282 ? 7.202 -2.712 32.530 1.00 15.07 282 ILE A O 1
ATOM 1918 N N . HIS A 1 283 ? 7.835 -1.300 30.893 1.00 12.65 283 HIS A N 1
ATOM 1919 C CA . HIS A 1 283 ? 7.539 -2.205 29.779 1.00 13.52 283 HIS A CA 1
ATOM 1920 C C . HIS A 1 283 ? 6.079 -2.557 29.488 1.00 14.16 283 HIS A C 1
ATOM 1921 O O . HIS A 1 283 ? 5.786 -3.128 28.441 1.00 14.59 283 HIS A O 1
ATOM 1928 N N . THR A 1 284 ? 5.169 -2.221 30.397 1.00 14.34 284 THR A N 1
ATOM 1929 C CA . THR A 1 284 ? 3.750 -2.539 30.214 1.00 14.54 284 THR A CA 1
ATOM 1930 C C . THR A 1 284 ? 2.950 -1.433 29.516 1.00 14.06 284 THR A C 1
ATOM 1931 O O . THR A 1 284 ? 3.107 -0.254 29.839 1.00 14.57 284 THR A O 1
ATOM 1935 N N . GLN A 1 285 ? 2.104 -1.811 28.554 1.00 13.53 285 GLN A N 1
ATOM 1936 C CA . GLN A 1 285 ? 1.254 -0.839 27.861 1.00 11.84 285 GLN A CA 1
ATOM 1937 C C . GLN A 1 285 ? 0.326 -0.385 28.984 1.00 14.52 285 GLN A C 1
ATOM 1938 O O . GLN A 1 285 ? -0.506 -1.163 29.454 1.00 14.23 285 GLN A O 1
ATOM 1944 N N . ASN A 1 286 ? 0.460 0.865 29.415 1.00 13.85 286 ASN A N 1
ATOM 1945 C CA . ASN A 1 286 ? -0.330 1.320 30.554 1.00 14.56 286 ASN A CA 1
ATOM 1946 C C . ASN A 1 286 ? -0.490 2.835 30.612 1.00 15.61 286 ASN A C 1
ATOM 1947 O O . ASN A 1 286 ? 0.488 3.575 30.515 1.00 14.17 286 ASN A O 1
ATOM 1952 N N . ILE A 1 287 ? -1.731 3.290 30.770 1.00 15.21 287 ILE A N 1
ATOM 1953 C CA . ILE A 1 287 ? -2.023 4.715 30.854 1.00 15.92 287 ILE A CA 1
ATOM 1954 C C . ILE A 1 287 ? -2.611 5.040 32.225 1.00 16.59 287 ILE A C 1
ATOM 1955 O O . ILE A 1 287 ? -3.541 4.379 32.680 1.00 15.12 287 ILE A O 1
ATOM 1960 N N . ARG A 1 288 ? -2.050 6.047 32.886 1.00 16.86 288 ARG A N 1
ATOM 1961 C CA . ARG A 1 288 ? -2.535 6.472 34.196 1.00 17.31 288 ARG A CA 1
ATOM 1962 C C . ARG A 1 288 ? -2.419 7.983 34.304 1.00 17.28 288 ARG A C 1
ATOM 1963 O O . ARG A 1 288 ? -1.520 8.584 33.716 1.00 17.53 288 ARG A O 1
ATOM 1971 N N . SER A 1 289 ? -3.333 8.596 35.049 1.00 16.79 289 SER A N 1
ATOM 1972 C CA . SER A 1 289 ? -3.307 10.043 35.236 1.00 18.67 289 SER A CA 1
ATOM 1973 C C . SER A 1 289 ? -2.849 10.378 36.647 1.00 18.60 289 SER A C 1
ATOM 1974 O O . SER A 1 289 ? -3.002 9.576 37.571 1.00 19.76 289 SER A O 1
ATOM 1977 N N . ALA A 1 290 ? -2.287 11.570 36.805 1.00 18.84 290 ALA A N 1
ATOM 1978 C CA . ALA A 1 290 ? -1.823 12.031 38.102 1.00 20.42 290 ALA A CA 1
ATOM 1979 C C . ALA A 1 290 ? -2.213 13.495 38.259 1.00 21.31 290 ALA A C 1
ATOM 1980 O O . ALA A 1 290 ? -2.473 14.186 37.274 1.00 19.93 290 ALA A O 1
ATOM 1982 N N . LYS A 1 291 ? -2.249 13.960 39.501 1.00 20.73 291 LYS A N 1
ATOM 1983 C CA . LYS A 1 291 ? -2.611 15.342 39.783 1.00 23.26 291 LYS A CA 1
ATOM 1984 C C . LYS A 1 291 ? -1.447 16.113 40.382 1.00 21.70 291 LYS A C 1
ATOM 1985 O O . LYS A 1 291 ? -0.673 15.579 41.182 1.00 20.93 291 LYS A O 1
ATOM 1991 N N . SER A 1 292 ? -1.323 17.372 39.980 1.00 21.30 292 SER A N 1
ATOM 1992 C CA . SER A 1 292 ? -0.278 18.235 40.506 1.00 18.97 292 SER A CA 1
ATOM 1993 C C . SER A 1 292 ? -0.749 18.673 41.888 1.00 20.41 292 SER A C 1
ATOM 1994 O O . SER A 1 292 ? -1.903 18.454 42.257 1.00 19.01 292 SER A O 1
ATOM 1997 N N . THR A 1 293 ? 0.142 19.303 42.640 1.00 20.34 293 THR A N 1
ATOM 1998 C CA . THR A 1 293 ? -0.200 19.777 43.970 1.00 21.95 293 THR A CA 1
ATOM 1999 C C . THR A 1 293 ? -1.381 20.747 43.914 1.00 22.62 293 THR A C 1
ATOM 2000 O O . THR A 1 293 ? -2.234 20.737 44.800 1.00 23.53 293 THR A O 1
ATOM 2004 N N . ASP A 1 294 ? -1.443 21.572 42.870 1.00 22.50 294 ASP A N 1
ATOM 2005 C CA . ASP A 1 294 ? -2.538 22.528 42.751 1.00 24.36 294 ASP A CA 1
ATOM 2006 C C . ASP A 1 294 ? -3.763 22.005 42.003 1.00 25.12 294 ASP A C 1
ATOM 2007 O O . ASP A 1 294 ? -4.650 22.776 41.634 1.00 26.51 294 ASP A O 1
ATOM 2012 N N . GLY A 1 295 ? -3.805 20.698 41.771 1.00 23.84 295 GLY A N 1
ATOM 2013 C CA . GLY A 1 295 ? -4.966 20.110 41.127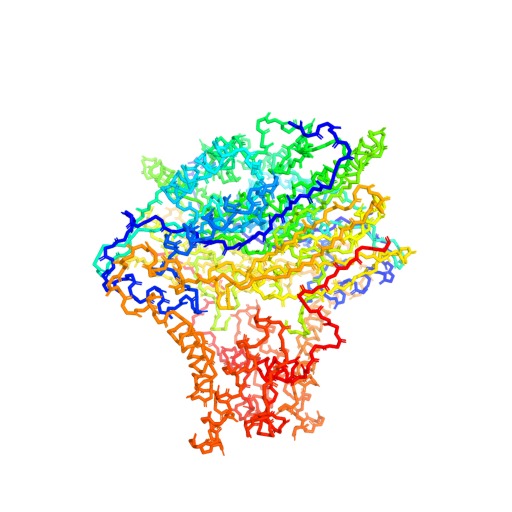 1.00 24.34 295 GLY A CA 1
ATOM 2014 C C . GLY A 1 295 ? -5.021 19.887 39.628 1.00 23.28 295 GLY A C 1
ATOM 2015 O O . GLY A 1 295 ? -6.041 19.409 39.133 1.00 24.31 295 GLY A O 1
ATOM 2016 N N . LYS A 1 296 ? -3.966 20.221 38.894 1.00 21.90 296 LYS A N 1
ATOM 2017 C CA . LYS A 1 296 ? -3.989 20.008 37.454 1.00 21.50 296 LYS A CA 1
ATOM 2018 C C . LYS A 1 296 ? -3.654 18.556 37.116 1.00 20.68 296 LYS A C 1
ATOM 2019 O O . LYS A 1 296 ? -2.835 17.929 37.775 1.00 20.09 296 LYS A O 1
ATOM 2025 N N . GLU A 1 297 ? -4.303 18.020 36.091 1.00 20.61 297 GLU A N 1
ATOM 2026 C CA . GLU A 1 297 ? -4.082 16.631 35.711 1.00 19.23 297 GLU A CA 1
ATOM 2027 C C . GLU A 1 297 ? -3.145 16.447 34.521 1.00 16.96 297 GLU A C 1
ATOM 2028 O O . GLU A 1 297 ? -3.127 17.252 33.593 1.00 17.78 297 GLU A O 1
ATOM 2034 N N . ILE A 1 298 ? -2.345 15.388 34.576 1.00 17.82 298 ILE A N 1
ATOM 2035 C CA . ILE A 1 298 ? -1.435 15.048 33.491 1.00 15.03 298 ILE A CA 1
ATOM 2036 C C . ILE A 1 298 ? -1.510 13.535 33.318 1.00 15.10 298 ILE A C 1
ATOM 2037 O O . ILE A 1 298 ? -1.496 12.787 34.294 1.00 16.98 298 ILE A O 1
ATOM 2042 N N . THR A 1 299 ? -1.617 13.090 32.070 1.00 15.34 299 THR A N 1
ATOM 2043 C CA . THR A 1 299 ? -1.738 11.668 31.769 1.00 13.86 299 THR A CA 1
ATOM 2044 C C . THR A 1 299 ? -0.412 11.072 31.319 1.00 12.63 299 THR A C 1
ATOM 2045 O O . THR A 1 299 ? 0.153 11.491 30.314 1.00 13.08 299 THR A O 1
ATOM 2049 N N . ASP A 1 300 ? 0.067 10.084 32.070 1.00 12.58 300 ASP A N 1
ATOM 2050 C CA . ASP A 1 300 ? 1.332 9.419 31.770 1.00 12.89 300 ASP A CA 1
ATOM 2051 C C . ASP A 1 300 ? 1.063 8.191 30.911 1.00 13.07 300 ASP A C 1
ATOM 2052 O O . ASP A 1 300 ? 0.510 7.202 31.388 1.00 12.76 300 ASP A O 1
ATOM 2057 N N . ILE A 1 301 ? 1.464 8.266 29.646 1.00 12.98 301 ILE A N 1
ATOM 2058 C CA . ILE A 1 301 ? 1.253 7.178 28.702 1.00 13.25 301 ILE A CA 1
ATOM 2059 C C . ILE A 1 301 ? 2.483 6.302 28.559 1.00 14.44 301 ILE A C 1
ATOM 2060 O O . ILE A 1 301 ? 3.497 6.725 28.003 1.00 13.36 301 ILE A O 1
ATOM 2065 N N . VAL A 1 302 ? 2.394 5.081 29.069 1.00 13.43 302 VAL A N 1
ATOM 2066 C CA . VAL A 1 302 ? 3.508 4.157 28.954 1.00 14.05 302 VAL A CA 1
ATOM 2067 C C . VAL A 1 302 ? 3.251 3.208 27.796 1.00 13.49 302 VAL A C 1
ATOM 2068 O O . VAL A 1 302 ? 2.278 2.449 27.795 1.00 11.60 302 VAL A O 1
ATOM 2072 N N . THR A 1 303 ? 4.120 3.276 26.798 1.00 12.01 303 THR A N 1
ATOM 2073 C CA . THR A 1 303 ? 4.015 2.407 25.644 1.00 12.26 303 THR A CA 1
ATOM 2074 C C . THR A 1 303 ? 4.757 1.110 25.954 1.00 13.25 303 THR A C 1
ATOM 2075 O O . THR A 1 303 ? 5.784 1.107 26.637 1.00 12.88 303 THR A O 1
ATOM 2079 N N . ASN A 1 304 ? 4.202 0.011 25.463 1.00 13.30 304 ASN A N 1
ATOM 2080 C CA . ASN A 1 304 ? 4.755 -1.325 25.643 1.00 13.86 304 ASN A CA 1
ATOM 2081 C C . ASN A 1 304 ? 6.217 -1.346 25.182 1.00 13.35 304 ASN A C 1
ATOM 2082 O O . ASN A 1 304 ? 6.571 -0.689 24.203 1.00 12.44 304 ASN A O 1
ATOM 2087 N N . ALA A 1 305 ? 7.069 -2.075 25.897 1.00 14.43 305 ALA A N 1
ATOM 2088 C CA . ALA A 1 305 ? 8.466 -2.191 25.492 1.00 13.96 305 ALA A CA 1
ATOM 2089 C C . ALA A 1 305 ? 8.450 -2.847 24.116 1.00 14.51 305 ALA A C 1
ATOM 2090 O O . ALA A 1 305 ? 7.740 -3.829 23.900 1.00 13.97 305 ALA A O 1
ATOM 2092 N N . LEU A 1 306 ? 9.230 -2.316 23.182 1.00 13.34 306 LEU A N 1
ATOM 2093 C CA . LEU A 1 306 ? 9.240 -2.883 21.842 1.00 13.36 306 LEU A CA 1
ATOM 2094 C C . LEU A 1 306 ? 9.746 -4.321 21.852 1.00 12.82 306 LEU A C 1
ATOM 2095 O O . LEU A 1 306 ? 9.325 -5.143 21.044 1.00 12.72 306 LEU A O 1
ATOM 2100 N N . SER A 1 307 ? 10.641 -4.618 22.786 1.00 14.02 307 SER A N 1
ATOM 2101 C CA . SER A 1 307 ? 11.239 -5.942 22.905 1.00 13.96 307 SER A CA 1
ATOM 2102 C C . SER A 1 307 ? 10.394 -6.986 23.640 1.00 14.04 307 SER A C 1
ATOM 2103 O O . SER A 1 307 ? 10.800 -8.146 23.743 1.00 16.56 307 SER A O 1
ATOM 2106 N N . VAL A 1 308 ? 9.236 -6.594 24.156 1.00 14.77 308 VAL A N 1
ATOM 2107 C CA . VAL A 1 308 ? 8.413 -7.545 24.897 1.00 15.13 308 VAL A CA 1
ATOM 2108 C C . VAL A 1 308 ? 6.975 -7.658 24.413 1.00 14.29 308 VAL A C 1
ATOM 2109 O O . VAL A 1 308 ? 6.411 -6.709 23.874 1.00 13.46 308 VAL A O 1
ATOM 2113 N N . PHE A 1 309 ? 6.398 -8.841 24.611 1.00 14.61 309 PHE A N 1
ATOM 2114 C CA . PHE A 1 309 ? 5.014 -9.133 24.245 1.00 13.05 309 PHE A CA 1
ATOM 2115 C C . PHE A 1 309 ? 4.111 -8.009 24.768 1.00 14.29 309 PHE A C 1
ATOM 2116 O O . PHE A 1 309 ? 4.294 -7.535 25.887 1.00 14.00 309 PHE A O 1
ATOM 2124 N N . PRO A 1 310 ? 3.118 -7.575 23.975 1.00 14.39 310 PRO A N 1
ATOM 2125 C CA . PRO A 1 310 ? 2.728 -8.016 22.630 1.00 15.16 310 PRO A CA 1
ATOM 2126 C C . PRO A 1 310 ? 3.445 -7.241 21.524 1.00 13.73 310 PRO A C 1
ATOM 2127 O O . PRO A 1 310 ? 3.082 -7.331 20.354 1.00 14.87 310 PRO A O 1
ATOM 2131 N N . HIS A 1 311 ? 4.453 -6.476 21.914 1.00 12.79 311 HIS A N 1
ATOM 2132 C CA . HIS A 1 311 ? 5.238 -5.673 20.984 1.00 12.34 311 HIS A CA 1
ATOM 2133 C C . HIS A 1 311 ? 4.436 -4.574 20.303 1.00 13.20 311 HIS A C 1
ATOM 2134 O O . HIS A 1 311 ? 4.445 -4.436 19.080 1.00 13.84 311 HIS A O 1
ATOM 2141 N N . LYS A 1 312 ? 3.734 -3.792 21.111 1.00 14.01 312 LYS A N 1
ATOM 2142 C CA . LYS A 1 312 ? 2.960 -2.676 20.600 1.00 14.19 312 LYS A CA 1
ATOM 2143 C C . LYS A 1 312 ? 3.856 -1.443 20.606 1.00 13.67 312 LYS A C 1
ATOM 2144 O O . LYS A 1 312 ? 4.861 -1.397 21.323 1.00 13.70 312 LYS A O 1
ATOM 2150 N N . TYR A 1 313 ? 3.502 -0.462 19.786 1.00 12.87 313 TYR A N 1
ATOM 2151 C CA . TYR A 1 313 ? 4.198 0.819 19.778 1.00 13.32 313 TYR A CA 1
ATOM 2152 C C . TYR A 1 313 ? 3.075 1.842 19.736 1.00 13.63 313 TYR A C 1
ATOM 2153 O O . TYR A 1 313 ? 1.909 1.475 19.538 1.00 13.10 313 TYR A O 1
ATOM 2162 N N . GLY A 1 314 ? 3.402 3.113 19.932 1.00 12.27 314 GLY A N 1
ATOM 2163 C CA . GLY A 1 314 ? 2.358 4.115 19.933 1.00 14.85 314 GLY A CA 1
ATOM 2164 C C . GLY A 1 314 ? 2.306 5.066 18.757 1.00 15.77 314 GLY A C 1
ATOM 2165 O O . GLY A 1 314 ? 3.332 5.552 18.284 1.00 16.49 314 GLY A O 1
ATOM 2166 N N . ASN A 1 315 ? 1.090 5.304 18.274 1.00 16.29 315 ASN A N 1
ATOM 2167 C CA . ASN A 1 315 ? 0.846 6.244 17.189 1.00 16.03 315 ASN A CA 1
ATOM 2168 C C . ASN A 1 315 ? 0.321 7.511 17.862 1.00 16.08 315 ASN A C 1
ATOM 2169 O O . ASN A 1 315 ? -0.528 7.437 18.750 1.00 16.03 315 ASN A O 1
ATOM 2174 N N . ILE A 1 316 ? 0.834 8.667 17.463 1.00 16.51 316 ILE A N 1
ATOM 2175 C CA . ILE A 1 316 ? 0.340 9.922 18.013 1.00 15.27 316 ILE A CA 1
ATOM 2176 C C . ILE A 1 316 ? 0.086 10.843 16.839 1.00 17.24 316 ILE A C 1
ATOM 2177 O O . ILE A 1 316 ? 0.980 11.085 16.021 1.00 15.77 316 ILE A O 1
ATOM 2182 N N . THR A 1 317 ? -1.140 11.343 16.745 1.00 15.39 317 THR A N 1
ATOM 2183 C CA . THR A 1 317 ? -1.496 12.237 15.657 1.00 15.68 317 THR A CA 1
ATOM 2184 C C . THR A 1 317 ? -1.895 13.603 16.191 1.00 14.92 317 THR A C 1
ATOM 2185 O O . THR A 1 317 ? -2.777 13.714 17.038 1.00 15.37 317 THR A O 1
ATOM 2189 N N . TYR A 1 318 ? -1.231 14.641 15.702 1.00 14.73 318 TYR A N 1
ATOM 2190 C CA . TYR A 1 318 ? -1.555 15.995 16.121 1.00 15.40 318 TYR A CA 1
ATOM 2191 C C . TYR A 1 318 ? -2.493 16.612 15.094 1.00 15.94 318 TYR A C 1
ATOM 2192 O O . TYR A 1 318 ? -2.186 16.624 13.904 1.00 15.04 318 TYR A O 1
ATOM 2201 N N . SER A 1 319 ? -3.630 17.120 15.559 1.00 14.64 319 SER A N 1
ATOM 2202 C CA . SER A 1 319 ? -4.598 17.765 14.678 1.00 17.27 319 SER A CA 1
ATOM 2203 C C . SER A 1 319 ? -4.332 19.266 14.669 1.00 16.56 319 SER A C 1
ATOM 2204 O O . SER A 1 319 ? -4.447 19.924 15.698 1.00 16.61 319 SER A O 1
ATOM 2207 N N . ALA A 1 320 ? -3.965 19.801 13.511 1.00 17.96 320 ALA A N 1
ATOM 2208 C CA . ALA A 1 320 ? -3.685 21.226 13.400 1.00 20.26 320 ALA A CA 1
ATOM 2209 C C . ALA A 1 320 ? -4.953 22.033 13.662 1.00 21.86 320 ALA A C 1
ATOM 2210 O O . ALA A 1 320 ? -4.919 23.061 14.336 1.00 21.28 320 ALA A O 1
ATOM 2212 N N . LYS A 1 321 ? -6.074 21.558 13.134 1.00 23.73 321 LYS A N 1
ATOM 2213 C CA . LYS A 1 321 ? -7.337 22.258 13.317 1.00 24.47 321 LYS A CA 1
ATOM 2214 C C . LYS A 1 321 ? -7.817 22.263 14.760 1.00 24.00 321 LYS A C 1
ATOM 2215 O O . LYS A 1 321 ? -8.260 23.290 15.271 1.00 25.55 321 LYS A O 1
ATOM 2221 N N . ASN A 1 322 ? -7.728 21.118 15.425 1.00 23.35 322 ASN A N 1
ATOM 2222 C CA . ASN A 1 322 ? -8.200 21.023 16.799 1.00 23.22 322 ASN A CA 1
ATOM 2223 C C . ASN A 1 322 ? -7.123 21.189 17.862 1.00 22.34 322 ASN A C 1
ATOM 2224 O O . ASN A 1 322 ? -7.423 21.261 19.056 1.00 23.06 322 ASN A O 1
ATOM 2229 N N . LYS A 1 323 ? -5.873 21.263 17.425 1.00 21.99 323 LYS A N 1
ATOM 2230 C CA . LYS A 1 323 ? -4.750 21.427 18.338 1.00 22.28 323 LYS A CA 1
ATOM 2231 C C . LYS A 1 323 ? -4.736 20.393 19.460 1.00 20.87 323 LYS A C 1
ATOM 2232 O O . LYS A 1 323 ? -4.346 20.702 20.584 1.00 22.86 323 LYS A O 1
ATOM 2238 N N . ASN A 1 324 ? -5.161 19.169 19.160 1.00 20.35 324 ASN A N 1
ATOM 2239 C CA . ASN A 1 324 ? -5.154 18.113 20.166 1.00 18.81 324 ASN A CA 1
ATOM 2240 C C . ASN A 1 324 ? -4.310 16.928 19.694 1.00 17.50 324 ASN A C 1
ATOM 2241 O O . ASN A 1 324 ? -3.899 16.869 18.536 1.00 16.17 324 ASN A O 1
ATOM 2246 N N . PHE A 1 325 ? -4.048 15.997 20.606 1.00 17.04 325 PHE A N 1
ATOM 2247 C CA . PHE A 1 325 ? -3.233 14.824 20.317 1.00 14.85 325 PHE A CA 1
ATOM 2248 C C . PHE A 1 325 ? -4.022 13.536 20.513 1.00 15.80 325 PHE A C 1
ATOM 2249 O O . PHE A 1 325 ? -4.732 13.381 21.506 1.00 16.75 325 PHE A O 1
ATOM 2257 N N . THR A 1 326 ? -3.878 12.604 19.576 1.00 14.83 326 THR A N 1
ATOM 2258 C CA . THR A 1 326 ? -4.577 11.330 19.673 1.00 16.31 326 THR A CA 1
ATOM 2259 C C . THR A 1 326 ? -3.578 10.182 19.694 1.00 14.81 326 THR A C 1
ATOM 2260 O O . THR A 1 326 ? -2.847 9.969 18.728 1.00 16.02 326 THR A O 1
ATOM 2264 N N . TYR A 1 327 ? -3.547 9.456 20.804 1.00 14.07 327 TYR A N 1
ATOM 2265 C CA . TYR A 1 327 ? -2.641 8.325 20.954 1.00 13.33 327 TYR A CA 1
ATOM 2266 C C . TYR A 1 327 ? -3.404 7.025 20.734 1.00 13.85 327 TYR A C 1
ATOM 2267 O O . TYR A 1 327 ? -4.484 6.832 21.289 1.00 15.19 327 TYR A O 1
ATOM 2276 N N . GLN A 1 328 ? -2.831 6.143 19.923 1.00 14.17 328 GLN A N 1
ATOM 2277 C CA . GLN A 1 328 ? -3.428 4.847 19.628 1.00 15.00 328 GLN A CA 1
ATOM 2278 C C . GLN A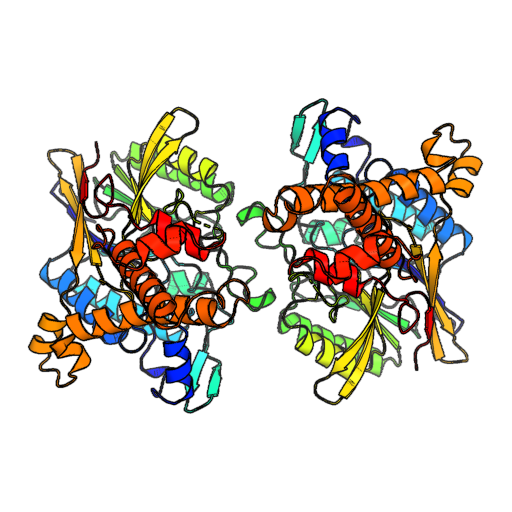 1 328 ? -2.307 3.830 19.451 1.00 13.64 328 GLN A C 1
ATOM 2279 O O . GLN A 1 328 ? -1.452 3.990 18.581 1.00 14.97 328 GLN A O 1
ATOM 2285 N N . SER A 1 329 ? -2.310 2.792 20.278 1.00 13.07 329 SER A N 1
ATOM 2286 C CA . SER A 1 329 ? -1.285 1.758 20.198 1.00 15.24 329 SER A CA 1
ATOM 2287 C C . SER A 1 329 ? -1.520 0.870 18.984 1.00 15.40 329 SER A C 1
ATOM 2288 O O . SER A 1 329 ? -2.632 0.792 18.464 1.00 15.87 329 SER A O 1
ATOM 2291 N N . GLN A 1 330 ? -0.463 0.204 18.533 1.00 16.11 330 GLN A N 1
ATOM 2292 C CA . GLN A 1 330 ? -0.554 -0.684 17.382 1.00 16.56 330 GLN A CA 1
ATOM 2293 C C . GLN A 1 330 ? 0.405 -1.847 17.605 1.00 16.53 330 GLN A C 1
ATOM 2294 O O . GLN A 1 330 ? 1.560 -1.634 17.964 1.00 16.66 330 GLN A O 1
ATOM 2300 N N . LYS A 1 331 ? -0.075 -3.070 17.407 1.00 15.05 331 LYS A N 1
ATOM 2301 C CA . LYS A 1 331 ? 0.763 -4.253 17.582 1.00 16.66 331 LYS A CA 1
ATOM 2302 C C . LYS A 1 331 ? 1.635 -4.431 16.341 1.00 14.86 331 LYS A C 1
ATOM 2303 O O . LYS A 1 331 ? 1.126 -4.437 15.226 1.00 14.75 331 LYS A O 1
ATOM 2309 N N . LEU A 1 332 ? 2.944 -4.561 16.535 1.00 14.92 332 LEU A N 1
ATOM 2310 C CA . LEU A 1 332 ? 3.867 -4.745 15.413 1.00 15.33 332 LEU A CA 1
ATOM 2311 C C . LEU A 1 332 ? 3.578 -6.086 14.742 1.00 14.23 332 LEU A C 1
ATOM 2312 O O . LEU A 1 332 ? 3.527 -7.111 15.406 1.00 17.05 332 LEU A O 1
ATOM 2317 N N . ASP A 1 333 ? 3.386 -6.086 13.430 1.00 16.92 333 ASP A N 1
ATOM 2318 C CA . ASP A 1 333 ? 3.101 -7.342 12.739 1.00 16.56 333 ASP A CA 1
ATOM 2319 C C . ASP A 1 333 ? 4.395 -7.984 12.267 1.00 16.23 333 ASP A C 1
ATOM 2320 O O . ASP A 1 333 ? 4.860 -7.719 11.158 1.00 15.28 333 ASP A O 1
ATOM 2325 N N . MET A 1 334 ? 4.976 -8.817 13.127 1.00 16.51 334 MET A N 1
ATOM 2326 C CA . MET A 1 334 ? 6.217 -9.511 12.808 1.00 18.31 334 MET A CA 1
ATOM 2327 C C . MET A 1 334 ? 5.997 -10.571 11.733 1.00 18.05 334 MET A C 1
ATOM 2328 O O . MET A 1 334 ? 6.839 -10.757 10.855 1.00 16.59 334 MET A O 1
ATOM 2333 N N . GLU A 1 335 ? 4.867 -11.268 11.797 1.00 18.10 335 GLU A N 1
ATOM 2334 C CA . GLU A 1 335 ? 4.589 -12.301 10.803 1.00 19.08 335 GLU A CA 1
ATOM 2335 C C . GLU A 1 335 ? 4.557 -11.743 9.383 1.00 19.18 335 GLU A C 1
ATOM 2336 O O . GLU A 1 335 ? 5.097 -12.351 8.456 1.00 19.19 335 GLU A O 1
ATOM 2342 N N . ALA A 1 336 ? 3.946 -10.577 9.214 1.00 18.75 336 ALA A N 1
ATOM 2343 C CA . ALA A 1 336 ? 3.866 -9.953 7.899 1.00 19.74 336 ALA A CA 1
ATOM 2344 C C . ALA A 1 336 ? 5.253 -9.546 7.409 1.00 19.40 336 ALA A C 1
ATOM 2345 O O . ALA A 1 336 ? 5.589 -9.725 6.238 1.00 21.19 336 ALA A O 1
ATOM 2347 N N . TRP A 1 337 ? 6.058 -8.996 8.309 1.00 18.33 337 TRP A N 1
ATOM 2348 C CA . TRP A 1 337 ? 7.408 -8.572 7.958 1.00 18.02 337 TRP A CA 1
ATOM 2349 C C . TRP A 1 337 ? 8.268 -9.783 7.591 1.00 18.00 337 TRP A C 1
ATOM 2350 O O . TRP A 1 337 ? 9.021 -9.760 6.611 1.00 16.99 337 TRP A O 1
ATOM 2361 N N . ALA A 1 338 ? 8.151 -10.837 8.392 1.00 16.88 338 ALA A N 1
ATOM 2362 C CA . ALA A 1 338 ? 8.912 -12.060 8.170 1.00 17.94 338 ALA A CA 1
ATOM 2363 C C . ALA A 1 338 ? 8.616 -12.643 6.790 1.00 19.61 338 ALA A C 1
ATOM 2364 O O . ALA A 1 338 ? 9.531 -12.988 6.040 1.00 19.54 338 ALA A O 1
ATOM 2366 N N . LYS A 1 339 ? 7.335 -12.744 6.456 1.00 20.72 339 LYS A N 1
ATOM 2367 C CA . LYS A 1 339 ? 6.925 -13.282 5.164 1.00 22.36 339 LYS A CA 1
ATOM 2368 C C . LYS A 1 339 ? 7.434 -12.423 4.001 1.00 23.56 339 LYS A C 1
ATOM 2369 O O . LYS A 1 339 ? 7.843 -12.955 2.968 1.00 24.19 339 LYS A O 1
ATOM 2375 N N . ALA A 1 340 ? 7.417 -11.103 4.169 1.00 21.97 340 ALA A N 1
ATOM 2376 C CA . ALA A 1 340 ? 7.883 -10.198 3.121 1.00 20.94 340 ALA A CA 1
ATOM 2377 C C . ALA A 1 340 ? 9.394 -10.293 2.950 1.00 21.83 340 ALA A C 1
ATOM 2378 O O . ALA A 1 340 ? 9.931 -9.950 1.896 1.00 21.62 340 ALA A O 1
ATOM 2380 N N . GLN A 1 341 ? 10.074 -10.751 3.996 1.00 21.47 341 GLN A N 1
ATOM 2381 C CA . GLN A 1 341 ? 11.522 -10.909 3.973 1.00 20.34 341 GLN A CA 1
ATOM 2382 C C . GLN A 1 341 ? 11.884 -12.270 3.386 1.00 21.56 341 GLN A C 1
ATOM 2383 O O . GLN A 1 341 ? 13.050 -12.545 3.095 1.00 18.86 341 GLN A O 1
ATOM 2389 N N . GLY A 1 342 ? 10.876 -13.120 3.217 1.00 21.22 342 GLY A N 1
ATOM 2390 C CA . GLY A 1 342 ? 11.120 -14.446 2.688 1.00 22.56 342 GLY A CA 1
ATOM 2391 C C . GLY A 1 342 ? 11.873 -15.268 3.714 1.00 22.33 342 GLY A C 1
ATOM 2392 O O . GLY A 1 342 ? 12.649 -16.155 3.369 1.00 22.53 342 GLY A O 1
ATOM 2393 N N . SER A 1 343 ? 11.645 -14.961 4.988 1.00 23.20 343 SER A N 1
ATOM 2394 C CA . SER A 1 343 ? 12.300 -15.668 6.085 1.00 21.75 343 SER A CA 1
ATOM 2395 C C . SER A 1 343 ? 11.909 -17.143 6.146 1.00 22.83 343 SER A C 1
ATOM 2396 O O . SER A 1 343 ? 10.783 -17.515 5.816 1.00 21.87 343 SER A O 1
ATOM 2399 N N . THR A 1 344 ? 12.846 -17.978 6.584 1.00 23.15 344 THR A N 1
ATOM 2400 C CA . THR A 1 344 ? 12.595 -19.407 6.711 1.00 25.21 344 THR A CA 1
ATOM 2401 C C . THR A 1 344 ? 12.588 -19.793 8.190 1.00 25.04 344 THR A C 1
ATOM 2402 O O . THR A 1 344 ? 12.526 -20.975 8.534 1.00 26.41 344 THR A O 1
ATOM 2406 N N . ASP A 1 345 ? 12.658 -18.787 9.059 1.00 23.61 345 ASP A N 1
ATOM 2407 C CA . ASP A 1 345 ? 12.647 -19.014 10.502 1.00 23.42 345 ASP A CA 1
ATOM 2408 C C . ASP A 1 345 ? 11.198 -19.181 10.950 1.00 23.32 345 ASP A C 1
ATOM 2409 O O . ASP A 1 345 ? 10.409 -18.234 10.882 1.00 22.27 345 ASP A O 1
ATOM 2414 N N . GLU A 1 346 ? 10.855 -20.379 11.411 1.00 23.26 346 GLU A N 1
ATOM 2415 C CA . GLU A 1 346 ? 9.496 -20.660 11.855 1.00 24.25 346 GLU A CA 1
ATOM 2416 C C . GLU A 1 346 ? 9.040 -19.780 13.018 1.00 23.21 346 GLU A C 1
ATOM 2417 O O . GLU A 1 346 ? 7.859 -19.454 13.121 1.00 22.71 346 GLU A O 1
ATOM 2423 N N . ASN A 1 347 ? 9.966 -19.401 13.894 1.00 21.34 347 ASN A N 1
ATOM 2424 C CA . ASN A 1 347 ? 9.611 -18.561 15.034 1.00 21.69 347 ASN A CA 1
ATOM 2425 C C . ASN A 1 347 ? 9.124 -17.184 14.590 1.00 21.72 347 ASN A C 1
ATOM 2426 O O . ASN A 1 347 ? 8.298 -16.565 15.260 1.00 21.88 347 ASN A O 1
ATOM 2431 N N . LEU A 1 348 ? 9.642 -16.705 13.463 1.00 19.58 348 LEU A N 1
ATOM 2432 C CA . LEU A 1 348 ? 9.244 -15.407 12.931 1.00 20.94 348 LEU A CA 1
ATOM 2433 C C . LEU A 1 348 ? 8.004 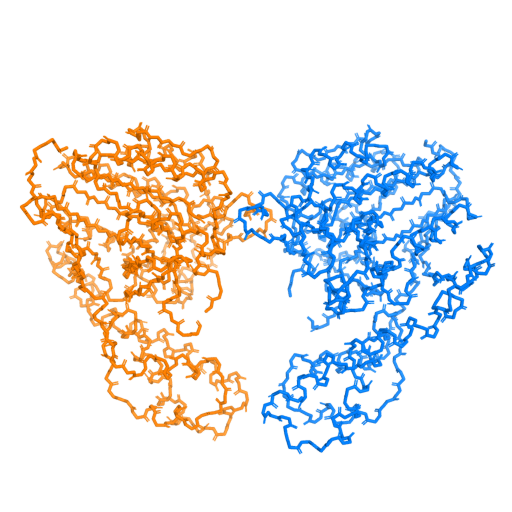-15.530 12.062 1.00 20.47 348 LEU A C 1
ATOM 2434 O O . LEU A 1 348 ? 7.124 -14.673 12.108 1.00 19.93 348 LEU A O 1
ATOM 2439 N N . LEU A 1 349 ? 7.932 -16.591 11.263 1.00 20.65 349 LEU A N 1
ATOM 2440 C CA . LEU A 1 349 ? 6.774 -16.795 10.403 1.00 19.71 349 LEU A CA 1
ATOM 2441 C C . LEU A 1 349 ? 5.537 -17.055 11.268 1.00 19.67 349 LEU A C 1
ATOM 2442 O O . LEU A 1 349 ? 4.410 -16.747 10.874 1.00 21.10 349 LEU A O 1
ATOM 2447 N N . ASN A 1 350 ? 5.762 -17.622 12.449 1.00 19.28 350 ASN A N 1
ATOM 2448 C CA . ASN A 1 350 ? 4.687 -17.927 13.393 1.00 19.13 350 ASN A CA 1
ATOM 2449 C C . ASN A 1 350 ? 4.889 -17.118 14.674 1.00 18.31 350 ASN A C 1
ATOM 2450 O O . ASN A 1 350 ? 4.541 -17.563 15.770 1.00 18.06 350 ASN A O 1
ATOM 2455 N N . PHE A 1 351 ? 5.437 -15.920 14.525 1.00 17.37 351 PHE A N 1
ATOM 2456 C CA . PHE A 1 351 ? 5.731 -15.067 15.670 1.00 16.92 351 PHE A CA 1
ATOM 2457 C C . PHE A 1 351 ? 4.618 -14.882 16.705 1.00 16.53 351 PHE A C 1
ATOM 2458 O O . PHE A 1 351 ? 4.885 -14.901 17.900 1.00 15.96 351 PHE A O 1
ATOM 2466 N N . ASP A 1 352 ? 3.376 -14.703 16.270 1.00 18.04 352 ASP A N 1
ATOM 2467 C CA . ASP A 1 352 ? 2.308 -14.505 17.246 1.00 19.92 352 ASP A CA 1
ATOM 2468 C C . ASP A 1 352 ? 2.227 -15.641 18.253 1.00 21.20 352 ASP A C 1
ATOM 2469 O O . ASP A 1 352 ? 2.153 -15.405 19.459 1.00 20.32 352 ASP A O 1
ATOM 2474 N N . GLN A 1 353 ? 2.238 -16.874 17.756 1.00 21.42 353 GLN A N 1
ATOM 2475 C CA . GLN A 1 353 ? 2.167 -18.041 18.624 1.00 22.30 353 GLN A CA 1
ATOM 2476 C C . GLN A 1 353 ? 3.460 -18.169 19.424 1.00 21.35 353 GLN A C 1
ATOM 2477 O O . GLN A 1 353 ? 3.440 -18.391 20.635 1.00 20.67 353 GLN A O 1
ATOM 2483 N N . PHE A 1 354 ? 4.586 -18.023 18.734 1.00 19.63 354 PHE A N 1
ATOM 2484 C CA . PHE A 1 354 ? 5.893 -18.123 19.369 1.00 18.48 354 PHE A CA 1
ATOM 2485 C C . PHE A 1 354 ? 6.038 -17.136 20.524 1.00 17.61 354 PHE A C 1
ATOM 2486 O O . PHE A 1 354 ? 6.419 -17.511 21.629 1.00 17.71 354 PHE A O 1
ATOM 2494 N N . ASP A 1 355 ? 5.735 -15.872 20.254 1.00 16.86 355 ASP A N 1
ATOM 2495 C CA . ASP A 1 355 ? 5.851 -14.818 21.259 1.00 17.32 355 ASP A CA 1
ATOM 2496 C C . ASP A 1 355 ? 4.845 -15.037 22.392 1.00 17.64 355 ASP A C 1
ATOM 2497 O O . ASP A 1 355 ? 5.183 -14.897 23.565 1.00 18.07 355 ASP A O 1
ATOM 2502 N N . TYR A 1 356 ? 3.611 -15.387 22.040 1.00 19.10 356 TYR A N 1
ATOM 2503 C CA . TYR A 1 356 ? 2.590 -15.643 23.049 1.00 19.85 356 TYR A CA 1
ATOM 2504 C C . TYR A 1 356 ? 3.096 -16.707 24.021 1.00 21.46 356 TYR A C 1
ATOM 2505 O O . TYR A 1 356 ? 3.053 -16.518 25.237 1.00 20.40 356 TYR A O 1
ATOM 2514 N N . GLU A 1 357 ? 3.573 -17.827 23.478 1.00 22.24 357 GLU A N 1
ATOM 2515 C CA . GLU A 1 357 ? 4.073 -18.921 24.304 1.00 23.16 357 GLU A CA 1
ATOM 2516 C C . GLU A 1 357 ? 5.285 -18.492 25.112 1.00 22.69 357 GLU A C 1
ATOM 2517 O O . GLU A 1 357 ? 5.383 -18.780 26.306 1.00 23.17 357 GLU A O 1
ATOM 2523 N N . THR A 1 358 ? 6.210 -17.800 24.455 1.00 21.59 358 THR A N 1
ATOM 2524 C CA . THR A 1 358 ? 7.417 -17.337 25.124 1.00 21.17 358 THR A CA 1
ATOM 2525 C C . THR A 1 358 ? 7.093 -16.518 26.369 1.00 20.38 358 THR A C 1
ATOM 2526 O O . THR A 1 358 ? 7.624 -16.784 27.449 1.00 18.87 358 THR A O 1
ATOM 2530 N N . PHE A 1 359 ? 6.211 -15.534 26.223 1.00 20.21 359 PHE A N 1
ATOM 2531 C CA . PHE A 1 359 ? 5.889 -14.676 27.352 1.00 19.45 359 PHE A CA 1
ATOM 2532 C C . PHE A 1 359 ? 4.993 -15.330 28.393 1.00 19.77 359 PHE A C 1
ATOM 2533 O O . PHE A 1 359 ? 5.135 -15.057 29.585 1.00 18.97 359 PHE A O 1
ATOM 2541 N N . TYR A 1 360 ? 4.075 -16.186 27.950 1.00 20.85 360 TYR A N 1
ATOM 2542 C CA . TYR A 1 360 ? 3.194 -16.893 28.879 1.00 21.03 360 TYR A CA 1
ATOM 2543 C C . TYR A 1 360 ? 4.054 -17.750 29.808 1.00 21.29 360 TYR A C 1
ATOM 2544 O O . TYR A 1 360 ? 3.897 -17.717 31.030 1.00 18.93 360 TYR A O 1
ATOM 2553 N N . ASN A 1 361 ? 4.969 -18.516 29.219 1.00 22.92 361 ASN A N 1
ATOM 2554 C CA . ASN A 1 361 ? 5.842 -19.392 29.996 1.00 23.78 361 ASN A CA 1
ATOM 2555 C C . ASN A 1 361 ? 6.727 -18.629 30.972 1.00 23.04 361 ASN A C 1
ATOM 2556 O O . ASN A 1 361 ? 7.017 -19.116 32.063 1.00 24.09 361 ASN A O 1
ATOM 2561 N N . SER A 1 362 ? 7.159 -17.435 30.581 1.00 22.59 362 SER A N 1
ATOM 2562 C CA . SER A 1 362 ? 8.019 -16.638 31.444 1.00 23.90 362 SER A CA 1
ATOM 2563 C C . SER A 1 362 ? 7.339 -16.336 32.774 1.00 22.10 362 SER A C 1
ATOM 2564 O O . SER A 1 362 ? 7.964 -16.401 33.827 1.00 23.59 362 SER A O 1
ATOM 2567 N N . GLY A 1 363 ? 6.057 -16.003 32.731 1.00 22.78 363 GLY A N 1
ATOM 2568 C CA . GLY A 1 363 ? 5.334 -15.704 33.960 1.00 24.33 363 GLY A CA 1
ATOM 2569 C C . GLY A 1 363 ? 4.904 -16.990 34.652 1.00 24.14 363 GLY A C 1
ATOM 2570 O O . GLY A 1 363 ? 4.828 -17.050 35.878 1.00 23.55 363 GLY A O 1
ATOM 2571 N N . TYR A 1 364 ? 4.621 -18.017 33.859 1.00 24.99 364 TYR A N 1
ATOM 2572 C CA . TYR A 1 364 ? 4.216 -19.303 34.410 1.00 24.93 364 TYR A CA 1
ATOM 2573 C C . TYR A 1 364 ? 5.363 -19.842 35.259 1.00 25.22 364 TYR A C 1
ATOM 2574 O O . TYR A 1 364 ? 5.183 -20.156 36.431 1.00 24.26 364 TYR A O 1
ATOM 2583 N N . ASP A 1 365 ? 6.547 -19.938 34.661 1.00 25.94 365 ASP A N 1
ATOM 2584 C CA . ASP A 1 365 ? 7.714 -20.451 35.371 1.00 28.11 365 ASP A CA 1
ATOM 2585 C C . ASP A 1 365 ? 8.065 -19.585 36.570 1.00 28.95 365 ASP A C 1
ATOM 2586 O O . ASP A 1 365 ? 8.533 -20.084 37.596 1.00 30.57 365 ASP A O 1
ATOM 2591 N N . LYS A 1 366 ? 7.848 -18.282 36.432 1.00 29.14 366 LYS A N 1
ATOM 2592 C CA . LYS A 1 366 ? 8.133 -17.342 37.506 1.00 29.70 366 LYS A CA 1
ATOM 2593 C C . LYS A 1 366 ? 7.327 -17.748 38.737 1.00 29.25 366 LYS A C 1
ATOM 2594 O O . LYS A 1 366 ? 7.863 -17.866 39.837 1.00 27.24 366 LYS A O 1
ATOM 2600 N N . ALA A 1 367 ? 6.031 -17.962 38.532 1.00 28.99 367 ALA A N 1
ATOM 2601 C CA . ALA A 1 367 ? 5.131 -18.344 39.611 1.00 30.33 367 ALA A CA 1
ATOM 2602 C C . ALA A 1 367 ? 5.416 -19.749 40.120 1.00 30.88 367 ALA A C 1
ATOM 2603 O O . ALA A 1 367 ? 5.505 -19.973 41.327 1.00 29.84 367 ALA A O 1
ATOM 2605 N N . MET A 1 368 ? 5.560 -20.695 39.195 1.00 31.87 368 MET A N 1
ATOM 2606 C CA . MET A 1 368 ? 5.821 -22.080 39.567 1.00 33.80 368 MET A CA 1
ATOM 2607 C C . MET A 1 368 ? 7.060 -22.212 40.442 1.00 35.15 368 MET A C 1
ATOM 2608 O O . MET A 1 368 ? 7.082 -23.016 41.372 1.00 36.97 368 MET A O 1
ATOM 2613 N N . MET A 1 369 ? 8.088 -21.421 40.156 1.00 37.34 369 MET A N 1
ATOM 2614 C CA . MET A 1 369 ? 9.308 -21.485 40.949 1.00 39.68 369 MET A CA 1
ATOM 2615 C C . MET A 1 369 ? 9.014 -21.131 42.400 1.00 39.36 369 MET A C 1
ATOM 2616 O O . MET A 1 369 ? 9.475 -21.807 43.317 1.00 39.40 369 MET A O 1
ATOM 2621 N N . ASP A 1 370 ? 8.249 -20.065 42.599 1.00 39.26 370 ASP A N 1
ATOM 2622 C CA . ASP A 1 370 ? 7.878 -19.628 43.939 1.00 39.99 370 ASP A CA 1
ATOM 2623 C C . ASP A 1 370 ? 6.993 -20.681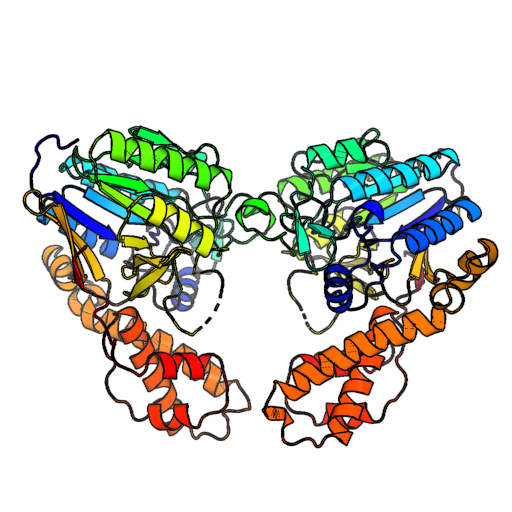 44.597 1.00 40.19 370 ASP A C 1
ATOM 2624 O O . ASP A 1 370 ? 7.216 -21.068 45.744 1.00 40.78 370 ASP A O 1
ATOM 2629 N N . LEU A 1 371 ? 5.991 -21.145 43.859 1.00 40.02 371 LEU A N 1
ATOM 2630 C CA . LEU A 1 371 ? 5.062 -22.148 44.363 1.00 41.47 371 LEU A CA 1
ATOM 2631 C C . LEU A 1 371 ? 5.784 -23.420 44.788 1.00 42.97 371 LEU A C 1
ATOM 2632 O O . LEU A 1 371 ? 5.332 -24.132 45.684 1.00 42.80 371 LEU A O 1
ATOM 2637 N N . MET A 1 372 ? 6.912 -23.695 44.143 1.00 44.48 372 MET A N 1
ATOM 2638 C CA . MET A 1 372 ? 7.694 -24.887 44.445 1.00 46.91 372 MET A CA 1
ATOM 2639 C C . MET A 1 372 ? 8.825 -24.628 45.431 1.00 48.16 372 MET A C 1
ATOM 2640 O O . MET A 1 372 ? 9.578 -25.541 45.764 1.00 48.81 372 MET A O 1
ATOM 2645 N N . THR A 1 373 ? 8.947 -23.393 45.902 1.00 50.08 373 THR A N 1
ATOM 2646 C CA . THR A 1 373 ? 10.015 -23.060 46.835 1.00 52.57 373 THR A CA 1
ATOM 2647 C C . THR A 1 373 ? 9.523 -22.643 48.215 1.00 54.32 373 THR A C 1
ATOM 2648 O O . THR A 1 373 ? 10.004 -23.150 49.228 1.00 54.90 373 THR A O 1
ATOM 2652 N N . ASP A 1 374 ? 8.572 -21.717 48.253 1.00 56.15 374 ASP A N 1
ATOM 2653 C CA . ASP A 1 374 ? 8.041 -21.235 49.521 1.00 58.00 374 ASP A CA 1
ATOM 2654 C C . ASP A 1 374 ? 7.325 -22.360 50.265 1.00 59.24 374 ASP A C 1
ATOM 2655 O O . ASP A 1 374 ? 6.406 -22.987 49.734 1.00 58.81 374 ASP A O 1
ATOM 2660 N N . GLU A 1 375 ? 7.755 -22.608 51.499 1.00 60.81 375 GLU A N 1
ATOM 2661 C CA . GLU A 1 375 ? 7.173 -23.660 52.324 1.00 62.38 375 GLU A CA 1
ATOM 2662 C C . GLU A 1 375 ? 5.737 -23.362 52.741 1.00 62.20 375 GLU A C 1
ATOM 2663 O O . GLU A 1 375 ? 5.099 -24.175 53.408 1.00 63.17 375 GLU A O 1
ATOM 2669 N N . SER A 1 376 ? 5.226 -22.200 52.347 1.00 61.36 376 SER A N 1
ATOM 2670 C CA . SER A 1 376 ? 3.862 -21.826 52.694 1.00 61.02 376 SER A CA 1
ATOM 2671 C C . SER A 1 376 ? 2.883 -22.265 51.612 1.00 60.89 376 SER A C 1
ATOM 2672 O O . SER A 1 376 ? 1.672 -22.096 51.757 1.00 60.78 376 SER A O 1
ATOM 2675 N N . TYR A 1 377 ? 3.411 -22.835 50.532 1.00 60.63 377 TYR A N 1
ATOM 2676 C CA . TYR A 1 377 ? 2.577 -23.289 49.424 1.00 60.58 377 TYR A CA 1
ATOM 2677 C C . TYR A 1 377 ? 2.534 -24.804 49.243 1.00 60.42 377 TYR A C 1
ATOM 2678 O O . TYR A 1 377 ? 1.772 -25.307 48.416 1.00 60.27 377 TYR A O 1
ATOM 2687 N N . ASP A 1 378 ? 3.343 -25.536 50.002 1.00 60.08 378 ASP A N 1
ATOM 2688 C CA . ASP A 1 378 ? 3.359 -26.989 49.868 1.00 59.92 378 ASP A CA 1
ATOM 2689 C C . ASP A 1 378 ? 2.054 -27.657 50.294 1.00 58.15 378 ASP A C 1
ATOM 2690 O O . ASP A 1 378 ? 1.905 -28.871 50.168 1.00 58.10 378 ASP A O 1
ATOM 2695 N N . LYS A 1 379 ? 1.108 -26.865 50.791 1.00 56.36 379 LYS A N 1
ATOM 2696 C CA . LYS A 1 379 ? -0.183 -27.406 51.202 1.00 54.08 379 LYS A CA 1
ATOM 2697 C C . LYS A 1 379 ? -1.100 -27.465 49.984 1.00 52.03 379 LYS A C 1
ATOM 2698 O O . LYS A 1 379 ? -2.231 -27.942 50.061 1.00 51.63 379 LYS A O 1
ATOM 2704 N N . TYR A 1 380 ? -0.591 -26.973 48.858 1.00 49.71 380 TYR A N 1
ATOM 2705 C CA . TYR A 1 380 ? -1.326 -26.965 47.597 1.00 47.30 380 TYR A CA 1
ATOM 2706 C C . TYR A 1 380 ? -0.868 -28.152 46.756 1.00 46.67 380 TYR A C 1
ATOM 2707 O O . TYR A 1 380 ? 0.329 -28.427 46.669 1.00 46.08 380 TYR A O 1
ATOM 2716 N N . ASN A 1 381 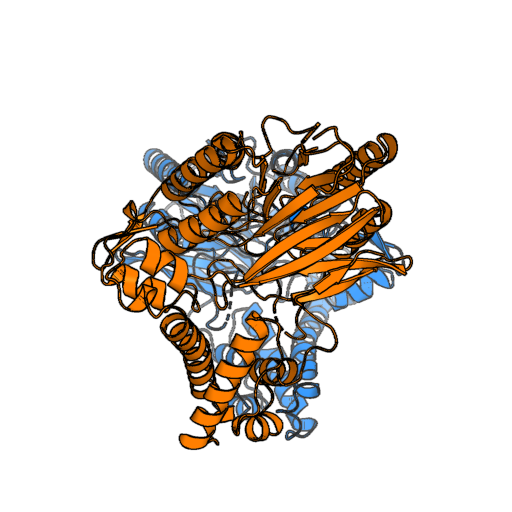? -1.812 -28.858 46.141 1.00 45.71 381 ASN A N 1
ATOM 2717 C CA . ASN A 1 381 ? -1.450 -29.999 45.313 1.00 45.40 381 ASN A CA 1
ATOM 2718 C C . ASN A 1 381 ? -0.970 -29.519 43.945 1.00 45.36 381 ASN A C 1
ATOM 2719 O O . ASN A 1 381 ? -1.320 -28.423 43.499 1.00 45.23 381 ASN A O 1
ATOM 2724 N N . GLN A 1 382 ? -0.158 -30.343 43.293 1.00 43.95 382 GLN A N 1
ATOM 2725 C CA . GLN A 1 382 ? 0.409 -30.017 41.989 1.00 42.92 382 GLN A CA 1
ATOM 2726 C C . GLN A 1 382 ? -0.574 -29.375 41.017 1.00 41.88 382 GLN A C 1
ATOM 2727 O O . GLN A 1 382 ? -0.288 -28.320 40.447 1.00 41.46 382 GLN A O 1
ATOM 2733 N N . ALA A 1 383 ? -1.724 -30.012 40.824 1.00 40.39 383 ALA A N 1
ATOM 2734 C CA . ALA A 1 383 ? -2.739 -29.494 39.914 1.00 39.04 383 ALA A CA 1
ATOM 2735 C C . ALA A 1 383 ? -3.111 -28.049 40.247 1.00 38.20 383 ALA A C 1
ATOM 2736 O O . ALA A 1 383 ? -3.311 -27.233 39.346 1.00 37.48 383 ALA A O 1
ATOM 2738 N N . ASP A 1 384 ? -3.204 -27.733 41.536 1.00 36.39 384 ASP A N 1
ATOM 2739 C CA . ASP A 1 384 ? -3.547 -26.376 41.940 1.00 36.60 384 ASP A CA 1
ATOM 2740 C C . ASP A 1 384 ? -2.398 -25.411 41.652 1.00 35.60 384 ASP A C 1
ATOM 2741 O O . ASP A 1 384 ? -2.624 -24.299 41.177 1.00 34.89 384 ASP A O 1
ATOM 2746 N N . LYS A 1 385 ? -1.169 -25.831 41.939 1.00 34.26 385 LYS A N 1
ATOM 2747 C CA . LYS A 1 385 ? -0.016 -24.980 41.679 1.00 33.73 385 LYS A CA 1
ATOM 2748 C C . LYS A 1 385 ? 0.047 -24.659 40.193 1.00 32.98 385 LYS A C 1
ATOM 2749 O O . LYS A 1 385 ? 0.474 -23.575 39.796 1.00 32.67 385 LYS A O 1
ATOM 2755 N N . GLU A 1 386 ? -0.395 -25.606 39.375 1.00 31.96 386 GLU A N 1
ATOM 2756 C CA . GLU A 1 386 ? -0.412 -25.422 37.932 1.00 31.89 386 GLU A CA 1
ATOM 2757 C C . GLU A 1 386 ? -1.469 -24.395 37.544 1.00 32.18 386 GLU A C 1
ATOM 2758 O O . GLU A 1 386 ? -1.249 -23.582 36.646 1.00 31.78 386 GLU A O 1
ATOM 2764 N N . LYS A 1 387 ? -2.613 -24.438 38.223 1.00 31.55 387 LYS A N 1
ATOM 2765 C CA . LYS A 1 387 ? -3.706 -23.502 37.962 1.00 31.46 387 LYS A CA 1
ATOM 2766 C C . LYS A 1 387 ? -3.276 -22.093 38.344 1.00 29.74 387 LYS A C 1
ATOM 2767 O O . LYS A 1 387 ? -3.646 -21.114 37.696 1.00 29.59 387 LYS A O 1
ATOM 2773 N N . MET A 1 388 ? -2.503 -22.008 39.419 1.00 28.02 388 MET A N 1
ATOM 2774 C CA . MET A 1 388 ? -2.020 -20.736 39.923 1.00 27.33 388 MET A CA 1
ATOM 2775 C C . MET A 1 388 ? -0.945 -20.155 39.000 1.00 26.99 388 MET A C 1
ATOM 2776 O O . MET A 1 388 ? -0.936 -18.953 38.724 1.00 24.76 388 MET A O 1
ATOM 2781 N N . ALA A 1 389 ? -0.057 -21.016 38.511 1.00 25.38 389 ALA A N 1
ATOM 2782 C CA . ALA A 1 389 ? 0.999 -20.588 37.601 1.00 24.35 389 ALA A CA 1
ATOM 2783 C C . ALA A 1 389 ? 0.349 -20.094 36.312 1.00 23.18 389 ALA A C 1
ATOM 2784 O O . ALA A 1 389 ? 0.784 -19.110 35.718 1.00 22.67 389 ALA A O 1
ATOM 2786 N N . ASP A 1 390 ? -0.703 -20.787 35.886 1.00 22.74 390 ASP A N 1
ATOM 2787 C CA . ASP A 1 390 ? -1.419 -20.415 34.677 1.00 22.66 390 ASP A CA 1
ATOM 2788 C C . ASP A 1 390 ? -2.045 -19.031 34.823 1.00 23.18 390 ASP A C 1
ATOM 2789 O O . ASP A 1 390 ? -1.989 -18.214 33.904 1.00 21.62 390 ASP A O 1
ATOM 2794 N N . THR A 1 391 ? -2.644 -18.768 35.980 1.00 21.37 391 THR A N 1
ATOM 2795 C CA . THR A 1 391 ? -3.279 -17.478 36.221 1.00 21.66 391 THR A CA 1
ATOM 2796 C C . THR A 1 391 ? -2.255 -16.352 36.171 1.00 21.13 391 THR A C 1
ATOM 2797 O O . THR A 1 391 ? -2.536 -15.274 35.655 1.00 21.24 391 THR A O 1
ATOM 2801 N N . MET A 1 392 ? -1.067 -16.610 36.705 1.00 20.40 392 MET A N 1
ATOM 2802 C CA . MET A 1 392 ? -0.008 -15.616 36.693 1.00 21.82 392 MET A CA 1
ATOM 2803 C C . MET A 1 392 ? 0.425 -15.354 35.255 1.00 21.56 392 MET A C 1
ATOM 2804 O O . MET A 1 392 ? 0.509 -14.208 34.819 1.00 21.92 392 MET A O 1
ATOM 2809 N N . GLY A 1 393 ? 0.691 -16.422 34.514 1.00 22.81 393 GLY A N 1
ATOM 2810 C CA . GLY A 1 393 ? 1.120 -16.283 33.127 1.00 23.76 393 GLY A CA 1
ATOM 2811 C C . GLY A 1 393 ? 0.104 -15.507 32.292 1.00 23.60 393 GLY A C 1
ATOM 2812 O O . GLY A 1 393 ? 0.478 -14.693 31.443 1.00 23.35 393 GLY A O 1
ATOM 2813 N N . LEU A 1 394 ? -1.179 -15.754 32.536 1.00 22.24 394 LEU A N 1
ATOM 2814 C CA . LEU A 1 394 ? -2.238 -15.069 31.798 1.00 21.64 394 LEU A CA 1
ATOM 2815 C C . LEU A 1 394 ? -2.388 -13.610 32.219 1.00 19.72 394 LEU A C 1
ATOM 2816 O O . LEU A 1 394 ? -2.311 -12.707 31.386 1.00 19.95 394 LEU A O 1
ATOM 2821 N N . ASN A 1 395 ? -2.608 -13.380 33.511 1.00 19.32 395 ASN A N 1
ATOM 2822 C CA . ASN A 1 395 ? -2.769 -12.021 34.026 1.00 18.09 395 ASN A CA 1
ATOM 2823 C C . ASN A 1 395 ? -1.549 -11.170 33.699 1.00 17.56 395 ASN A C 1
ATOM 2824 O O . ASN A 1 395 ? -1.669 -10.021 33.275 1.00 18.02 395 ASN A O 1
ATOM 2829 N N . ASN A 1 396 ? -0.371 -11.745 33.892 1.00 17.69 396 ASN A N 1
ATOM 2830 C CA . ASN A 1 396 ? 0.865 -11.034 33.610 1.00 18.97 396 ASN A CA 1
ATOM 2831 C C . ASN A 1 396 ? 0.979 -10.617 32.140 1.00 19.17 396 ASN A C 1
ATOM 2832 O O . ASN A 1 396 ? 1.196 -9.441 31.838 1.00 17.65 396 ASN A O 1
ATOM 2837 N N . MET A 1 397 ? 0.825 -11.562 31.219 1.00 19.29 397 MET A N 1
ATOM 2838 C CA . MET A 1 397 ? 0.966 -11.207 29.812 1.00 19.51 397 MET A CA 1
ATOM 2839 C C . MET A 1 397 ? -0.084 -10.198 29.351 1.00 19.15 397 MET A C 1
ATOM 2840 O O . MET A 1 397 ? 0.211 -9.321 28.542 1.00 18.31 397 MET A O 1
ATOM 2845 N N . TYR A 1 398 ? -1.300 -10.299 29.873 1.00 18.23 398 TYR A N 1
ATOM 2846 C CA . TYR A 1 398 ? -2.339 -9.356 29.481 1.00 20.19 398 TYR A CA 1
ATOM 2847 C C . TYR A 1 398 ? -2.114 -7.988 30.117 1.00 18.94 398 TYR A C 1
ATOM 2848 O O . TYR A 1 398 ? -2.530 -6.966 29.566 1.00 17.87 398 TYR A O 1
ATOM 2857 N N . PHE A 1 399 ? -1.442 -7.964 31.265 1.00 18.18 399 PHE A N 1
ATOM 2858 C CA . PHE A 1 399 ? -1.159 -6.696 31.917 1.00 18.38 399 PHE A CA 1
ATOM 2859 C C . PHE A 1 399 ? -0.097 -5.965 31.095 1.00 17.91 399 PHE A C 1
ATOM 2860 O O . PHE A 1 399 ? -0.075 -4.736 31.040 1.00 17.81 399 PHE A O 1
ATOM 2868 N N . PHE A 1 400 ? 0.795 -6.722 30.464 1.00 16.79 400 PHE A N 1
ATOM 2869 C CA . PHE A 1 400 ? 1.827 -6.113 29.629 1.00 16.55 400 PHE A CA 1
ATOM 2870 C C . PHE A 1 400 ? 1.159 -5.597 28.358 1.00 16.90 400 PHE A C 1
ATOM 2871 O O . PHE A 1 400 ? 1.549 -4.566 27.811 1.00 15.42 400 PHE A O 1
ATOM 2879 N N . ALA A 1 401 ? 0.139 -6.317 27.897 1.00 16.11 401 ALA A N 1
ATOM 2880 C CA . ALA A 1 401 ? -0.592 -5.910 26.708 1.00 16.61 401 ALA A CA 1
ATOM 2881 C C . ALA A 1 401 ? -1.544 -4.762 27.045 1.00 16.11 401 ALA A C 1
ATOM 2882 O O . ALA A 1 401 ? -2.026 -4.072 26.153 1.00 16.53 401 ALA A O 1
ATOM 2884 N N . GLY A 1 402 ? -1.806 -4.571 28.337 1.00 18.02 402 GLY A N 1
ATOM 2885 C CA . GLY A 1 402 ? -2.687 -3.500 28.784 1.00 18.95 402 GLY A CA 1
ATOM 2886 C C . GLY A 1 402 ? -4.163 -3.755 28.549 1.00 20.96 402 GLY A C 1
ATOM 2887 O O . GLY A 1 402 ? -4.960 -2.818 28.470 1.00 20.61 402 GLY A O 1
ATOM 2888 N N . THR A 1 403 ? -4.539 -5.026 28.453 1.00 21.09 403 THR A N 1
ATOM 2889 C CA . THR A 1 403 ? -5.929 -5.384 28.203 1.00 21.19 403 THR A CA 1
ATOM 2890 C C . THR A 1 403 ? -6.481 -6.332 29.265 1.00 22.34 403 THR A C 1
ATOM 2891 O O . THR A 1 403 ? -5.743 -6.838 30.104 1.00 20.61 403 THR A O 1
ATOM 2895 N N . ALA A 1 404 ? -7.788 -6.571 29.223 1.00 23.75 404 ALA A N 1
ATOM 2896 C CA . ALA A 1 404 ? -8.436 -7.435 30.207 1.00 25.53 404 ALA A CA 1
ATOM 2897 C C . ALA A 1 404 ? -8.026 -8.894 30.081 1.00 25.76 404 ALA A C 1
ATOM 2898 O O . ALA A 1 404 ? -8.044 -9.461 28.991 1.00 27.01 404 ALA A O 1
ATOM 2900 N N . PRO A 1 405 ? -7.650 -9.522 31.204 1.00 26.83 405 PRO A N 1
ATOM 2901 C CA . PRO A 1 405 ? -7.239 -10.928 31.194 1.00 28.99 405 PRO A CA 1
ATOM 2902 C C . PRO A 1 405 ? -8.445 -11.855 31.264 1.00 31.08 405 PRO A C 1
ATOM 2903 O O . PRO A 1 405 ? -9.459 -11.525 31.881 1.00 31.55 405 PRO A O 1
ATOM 2907 N N . PRO A 1 406 ? -8.353 -13.029 30.626 1.00 32.63 406 PRO A N 1
ATOM 2908 C CA . PRO A 1 406 ? -9.465 -13.982 30.647 1.00 34.13 406 PRO A CA 1
ATOM 2909 C C . PRO A 1 406 ? -9.597 -14.675 32.002 1.00 34.66 406 PRO A C 1
ATOM 2910 O O . PRO A 1 406 ? -8.627 -14.776 32.754 1.00 34.50 406 PRO A O 1
ATOM 2914 N N . LYS A 1 407 ? -10.805 -15.135 32.313 1.00 35.61 407 LYS A N 1
ATOM 2915 C CA . LYS A 1 407 ? -11.062 -15.843 33.565 1.00 36.19 407 LYS A CA 1
ATOM 2916 C C . LYS A 1 407 ? -10.207 -17.108 33.610 1.00 34.92 407 LYS A C 1
ATOM 2917 O O . LYS A 1 407 ? -9.997 -17.755 32.587 1.00 35.74 407 LYS A O 1
ATOM 2923 N N . SER A 1 408 ? -9.715 -17.454 34.794 1.00 34.42 408 SER A N 1
ATOM 2924 C CA . SER A 1 408 ? -8.898 -18.652 34.958 1.00 34.49 408 SER A CA 1
ATOM 2925 C C . SER A 1 408 ? -9.173 -19.300 36.316 1.00 34.48 408 SER A C 1
ATOM 2926 O O . SER A 1 408 ? -9.411 -18.612 37.311 1.00 33.22 408 SER A O 1
ATOM 2929 N N . ASP A 1 409 ? -9.138 -20.628 36.351 1.00 35.19 409 ASP A N 1
ATOM 2930 C CA . ASP A 1 409 ? -9.404 -21.368 37.578 1.00 35.58 409 ASP A CA 1
ATOM 2931 C C . ASP A 1 409 ? -8.429 -21.057 38.703 1.00 34.53 409 ASP A C 1
ATOM 2932 O O . ASP A 1 409 ? -8.738 -21.272 39.874 1.00 35.23 409 ASP A O 1
ATOM 2937 N N . GLY A 1 410 ? -7.254 -20.546 38.354 1.00 32.69 410 GLY A N 1
ATOM 2938 C CA . GLY A 1 410 ? -6.273 -20.227 39.373 1.00 31.26 410 GLY A CA 1
ATOM 2939 C C . GLY A 1 410 ? -6.619 -19.012 40.217 1.00 30.93 410 GLY A C 1
ATOM 2940 O O . GLY A 1 410 ? -6.089 -18.848 41.314 1.00 29.96 410 GLY A O 1
ATOM 2941 N N . MET A 1 411 ? -7.511 -18.162 39.717 1.00 31.27 411 MET A N 1
ATOM 2942 C CA . MET A 1 411 ? -7.897 -16.954 40.441 1.00 33.93 411 MET A CA 1
ATOM 2943 C C . MET A 1 411 ? -8.446 -17.226 41.838 1.00 33.87 411 MET A C 1
ATOM 2944 O O . MET A 1 411 ? -8.013 -16.610 42.811 1.00 33.11 411 MET A O 1
ATOM 2949 N N . ALA A 1 412 ? -9.398 -18.146 41.942 1.00 34.77 412 ALA A N 1
ATOM 2950 C CA . ALA A 1 412 ? -9.978 -18.475 43.239 1.00 34.69 412 ALA A CA 1
ATOM 2951 C C . ALA A 1 412 ? -8.890 -18.919 44.218 1.00 34.44 412 ALA A C 1
ATOM 2952 O O . ALA A 1 412 ? -8.892 -18.529 45.388 1.00 33.52 412 ALA A O 1
ATOM 2954 N N . LEU A 1 413 ? -7.956 -19.728 43.729 1.00 33.84 413 LEU A N 1
ATOM 2955 C CA . LEU A 1 413 ? -6.862 -20.229 44.555 1.00 33.34 413 LEU A CA 1
ATOM 2956 C C . LEU A 1 413 ? -5.962 -19.103 45.063 1.00 33.40 413 LEU A C 1
ATOM 2957 O O . LEU A 1 413 ? -5.559 -19.094 46.228 1.00 32.33 413 LEU A O 1
ATOM 2962 N N . TRP A 1 414 ? -5.646 -18.155 44.187 1.00 33.05 414 TRP A N 1
ATOM 2963 C CA . TRP A 1 414 ? -4.801 -17.027 44.562 1.00 32.16 414 TRP A CA 1
ATOM 2964 C C . TRP A 1 414 ? -5.475 -16.155 45.613 1.00 33.50 414 TRP A C 1
ATOM 2965 O O . TRP A 1 414 ? -4.829 -15.680 46.547 1.00 32.55 414 TRP A O 1
ATOM 2976 N N . ASP A 1 415 ? -6.776 -15.949 45.455 1.00 34.93 415 ASP A N 1
ATOM 2977 C CA . ASP A 1 415 ? -7.537 -15.124 46.383 1.00 38.62 415 ASP A CA 1
ATOM 2978 C C . ASP A 1 415 ? -7.410 -15.599 47.831 1.00 39.40 415 ASP A C 1
ATOM 2979 O O . ASP A 1 415 ? -7.292 -14.787 48.748 1.00 39.52 415 ASP A O 1
ATOM 2984 N N . SER A 1 416 ? -7.417 -16.912 48.034 1.00 40.12 416 SER A N 1
ATOM 2985 C CA . SER A 1 416 ? -7.325 -17.467 49.379 1.00 41.56 416 SER A CA 1
ATOM 2986 C C . SER A 1 416 ? -5.909 -17.889 49.751 1.00 42.57 416 SER A C 1
ATOM 2987 O O . SER A 1 416 ? -5.667 -18.360 50.862 1.00 42.88 416 SER A O 1
ATOM 2990 N N . ALA A 1 417 ? -4.976 -17.716 48.821 1.00 42.69 417 ALA A N 1
ATOM 2991 C CA . ALA A 1 417 ? -3.585 -18.088 49.055 1.00 43.23 417 ALA A CA 1
ATOM 2992 C C . ALA A 1 417 ? -2.937 -17.172 50.089 1.00 42.92 417 ALA A C 1
ATOM 2993 O O . ALA A 1 417 ? -3.447 -16.089 50.376 1.00 43.15 417 ALA A O 1
ATOM 2995 N N . PRO A 1 418 ? -1.801 -17.598 50.666 1.00 43.01 418 PRO A N 1
ATOM 2996 C CA . PRO A 1 418 ? -1.090 -16.802 51.671 1.00 43.07 418 PRO A CA 1
ATOM 2997 C C . PRO A 1 418 ? -0.583 -15.465 51.132 1.00 43.68 418 PRO A C 1
ATOM 2998 O O . PRO A 1 418 ? -0.300 -15.331 49.941 1.00 44.03 418 PRO A O 1
ATOM 3002 N N . ASN A 1 419 ? -0.470 -14.479 52.017 1.00 43.42 419 ASN A N 1
ATOM 3003 C CA . ASN A 1 419 ? -0.010 -13.149 51.633 1.00 42.86 419 ASN A CA 1
ATOM 3004 C C . ASN A 1 419 ? 1.370 -13.155 50.991 1.00 41.57 419 ASN A C 1
ATOM 3005 O O . ASN A 1 419 ? 2.282 -13.838 51.455 1.00 40.40 419 ASN A O 1
ATOM 3010 N N . SER A 1 420 ? 1.511 -12.381 49.919 1.00 39.88 420 SER A N 1
ATOM 3011 C CA . SER A 1 420 ? 2.775 -12.273 49.203 1.00 37.83 420 SER A CA 1
ATOM 3012 C C . SER A 1 420 ? 2.682 -11.210 48.112 1.00 35.98 420 SER A C 1
ATOM 3013 O O . SER A 1 420 ? 1.594 -10.859 47.656 1.00 33.59 420 SER A O 1
ATOM 3016 N N . PHE A 1 421 ? 3.837 -10.700 47.705 1.00 35.74 421 PHE A N 1
ATOM 3017 C CA . PHE A 1 421 ? 3.912 -9.692 46.657 1.00 36.50 421 PHE A CA 1
ATOM 3018 C C . PHE A 1 421 ? 3.306 -10.281 45.384 1.00 34.39 421 PHE A C 1
ATOM 3019 O O . PHE A 1 421 ? 2.507 -9.637 44.701 1.00 33.30 421 PHE A O 1
ATOM 3027 N N . LEU A 1 422 ? 3.686 -11.519 45.087 1.00 32.18 422 LEU A N 1
ATOM 3028 C CA . LEU A 1 422 ? 3.195 -12.218 43.909 1.00 31.08 422 LEU A CA 1
ATOM 3029 C C . LEU A 1 422 ? 1.668 -12.257 43.901 1.00 29.72 422 LEU A C 1
ATOM 3030 O O . LEU A 1 422 ? 1.034 -11.939 42.893 1.00 27.71 422 LEU A O 1
ATOM 3035 N N . LYS A 1 423 ? 1.082 -12.645 45.032 1.00 29.34 423 LYS A N 1
ATOM 3036 C CA . LYS A 1 423 ? -0.372 -12.716 45.146 1.00 28.38 423 LYS A CA 1
ATOM 3037 C C . LYS A 1 423 ? -0.994 -11.347 44.888 1.00 26.93 423 LYS A C 1
ATOM 3038 O O . LYS A 1 423 ? -1.986 -11.233 44.165 1.00 24.64 423 LYS A O 1
ATOM 3044 N N . ASP A 1 424 ? -0.417 -10.311 45.489 1.00 27.90 424 ASP A N 1
ATOM 3045 C CA . ASP A 1 424 ? -0.931 -8.959 45.300 1.00 28.99 424 ASP A CA 1
ATOM 3046 C C . ASP A 1 424 ? -0.959 -8.618 43.817 1.00 27.81 424 ASP A C 1
ATOM 3047 O O . ASP A 1 424 ? -1.953 -8.103 43.309 1.00 26.76 424 ASP A O 1
ATOM 3052 N N . TYR A 1 425 ? 0.139 -8.920 43.130 1.00 26.91 425 TYR A N 1
ATOM 3053 C CA . TYR A 1 425 ? 0.260 -8.640 41.703 1.00 26.14 425 TYR A CA 1
ATOM 3054 C C . TYR A 1 425 ? -0.779 -9.385 40.875 1.00 26.15 425 TYR A C 1
ATOM 3055 O O . TYR A 1 425 ? -1.438 -8.796 40.019 1.00 25.87 425 TYR A O 1
ATOM 3064 N N . VAL A 1 426 ? -0.916 -10.682 41.125 1.00 26.15 426 VAL A N 1
ATOM 3065 C CA . VAL A 1 426 ? -1.877 -11.493 40.391 1.00 26.65 426 VAL A CA 1
ATOM 3066 C C . VAL A 1 426 ? -3.275 -10.920 40.557 1.00 27.93 426 VAL A C 1
ATOM 3067 O O . VAL A 1 426 ? -4.027 -10.808 39.590 1.00 27.23 426 VAL A O 1
ATOM 3071 N N . LEU A 1 427 ? -3.615 -10.551 41.788 1.00 30.07 427 LEU A N 1
ATOM 3072 C CA . LEU A 1 427 ? -4.926 -9.983 42.078 1.00 32.02 427 LEU A CA 1
ATOM 3073 C C . LEU A 1 427 ? -5.118 -8.605 41.453 1.00 32.30 427 LEU A C 1
ATOM 3074 O O . LEU A 1 427 ? -6.162 -8.326 40.870 1.00 34.63 427 LEU A O 1
ATOM 3079 N N . SER A 1 428 ? -4.111 -7.745 41.569 1.00 33.71 428 SER A N 1
ATOM 3080 C CA . SER A 1 428 ? -4.199 -6.394 41.015 1.00 34.15 428 SER A CA 1
ATOM 3081 C C . SER A 1 428 ? -4.311 -6.381 39.491 1.00 33.86 428 SER A C 1
ATOM 3082 O O . SER A 1 428 ? -4.696 -5.368 38.903 1.00 34.19 428 SER A O 1
ATOM 3085 N N . SER A 1 429 ? -3.973 -7.498 38.853 1.00 30.72 429 SER A N 1
ATOM 3086 C CA . SER A 1 429 ? -4.030 -7.585 37.398 1.00 30.73 429 SER A CA 1
ATOM 3087 C C . SER A 1 429 ? -5.098 -8.566 36.928 1.00 31.51 429 SER A C 1
ATOM 3088 O O . SER A 1 429 ? -5.088 -9.004 35.774 1.00 30.92 429 SER A O 1
ATOM 3091 N N . SER A 1 430 ? -6.016 -8.912 37.822 1.00 31.72 430 SER A N 1
ATOM 3092 C CA . SER A 1 430 ? -7.080 -9.849 37.487 1.00 34.40 430 SER A CA 1
ATOM 3093 C C . SER A 1 430 ? -8.298 -9.116 36.943 1.00 35.57 430 SER A C 1
ATOM 3094 O O . SER A 1 430 ? -9.130 -9.705 36.258 1.00 36.57 430 SER A O 1
ATOM 3097 N N . ASN A 1 431 ? -8.398 -7.826 37.248 1.00 36.77 431 ASN A N 1
ATOM 3098 C CA . ASN A 1 431 ? -9.529 -7.027 36.793 1.00 38.29 431 ASN A CA 1
ATOM 3099 C C . ASN A 1 431 ? -9.268 -6.331 35.463 1.00 37.79 431 ASN A C 1
ATOM 3100 O O . ASN A 1 431 ? -8.132 -5.992 35.135 1.00 38.51 431 ASN A O 1
ATOM 3105 N N . PRO A 1 432 ? -10.328 -6.117 34.673 1.00 36.94 432 PRO A N 1
ATOM 3106 C CA . PRO A 1 432 ? -10.203 -5.452 33.374 1.00 34.46 432 PRO A CA 1
ATOM 3107 C C . PRO A 1 432 ? -9.829 -3.988 33.571 1.00 33.07 432 PRO A C 1
ATOM 3108 O O . PRO A 1 432 ? -10.173 -3.381 34.587 1.00 30.97 432 PRO A O 1
ATOM 3112 N N . PRO A 1 433 ? -9.109 -3.401 32.606 1.00 32.02 433 PRO A N 1
ATOM 3113 C CA . PRO A 1 433 ? -8.732 -1.993 32.747 1.00 31.47 433 PRO A CA 1
ATOM 3114 C C . PRO A 1 433 ? -10.007 -1.159 32.814 1.00 31.72 433 PRO A C 1
ATOM 3115 O O . PRO A 1 433 ? -10.913 -1.341 32.002 1.00 30.67 433 PRO A O 1
ATOM 3119 N N . LYS A 1 434 ? -10.090 -0.256 33.783 1.00 32.42 434 LYS A N 1
ATOM 3120 C CA . LYS A 1 434 ? -11.275 0.576 33.903 1.00 33.57 434 LYS A CA 1
ATOM 3121 C C . LYS A 1 434 ? -11.254 1.655 32.825 1.00 32.95 434 LYS A C 1
ATOM 3122 O O . LYS A 1 434 ? -12.294 2.203 32.461 1.00 33.69 434 LYS A O 1
ATOM 3128 N N . LYS A 1 435 ? -10.061 1.936 32.308 1.00 30.63 435 LYS A N 1
ATOM 3129 C CA . LYS A 1 435 ? -9.876 2.911 31.236 1.00 29.20 435 LYS A CA 1
ATOM 3130 C C . LYS A 1 435 ? -8.894 2.306 30.241 1.00 25.66 435 LYS A C 1
ATOM 3131 O O . LYS A 1 435 ? -8.017 1.537 30.624 1.00 24.25 435 LYS A O 1
ATOM 3137 N N . SER A 1 436 ? -9.043 2.644 28.966 1.00 22.88 436 SER A N 1
ATOM 3138 C CA . SER A 1 436 ? -8.161 2.098 27.940 1.00 20.65 436 SER A CA 1
ATOM 3139 C C . SER A 1 436 ? -6.691 2.420 28.173 1.00 17.61 436 SER A C 1
ATOM 3140 O O . SER A 1 436 ? -6.345 3.514 28.602 1.00 14.23 436 SER A O 1
ATOM 3143 N N . ASN A 1 437 ? -5.834 1.448 27.886 1.00 16.70 437 ASN A N 1
ATOM 3144 C CA . ASN A 1 437 ? -4.394 1.623 28.023 1.00 16.37 437 ASN A CA 1
ATOM 3145 C C . ASN A 1 437 ? -3.812 1.788 26.626 1.00 15.82 437 ASN A C 1
ATOM 3146 O O . ASN A 1 437 ? -2.609 1.975 26.467 1.00 16.18 437 ASN A O 1
ATOM 3151 N N . ASP A 1 438 ? -4.688 1.737 25.626 1.00 15.72 438 ASP A N 1
ATOM 3152 C CA . ASP A 1 438 ? -4.291 1.827 24.223 1.00 15.95 438 ASP A CA 1
ATOM 3153 C C . ASP A 1 438 ? -4.701 3.091 23.485 1.00 16.54 438 ASP A C 1
ATOM 3154 O O . ASP A 1 438 ? -4.201 3.359 22.395 1.00 16.36 438 ASP A O 1
ATOM 3159 N N . TYR A 1 439 ? -5.607 3.866 24.066 1.00 16.09 439 TYR A N 1
ATOM 3160 C CA . TYR A 1 439 ? -6.120 5.046 23.387 1.00 17.86 439 TYR A CA 1
ATOM 3161 C C . TYR A 1 439 ? -6.297 6.235 24.320 1.00 17.05 439 TYR A C 1
ATOM 3162 O O . TYR A 1 439 ? -6.762 6.084 25.449 1.00 18.46 439 TYR A O 1
ATOM 3171 N N . TYR A 1 440 ? -5.928 7.414 23.830 1.00 16.74 440 TYR A N 1
ATOM 3172 C CA . TYR A 1 440 ? -6.035 8.651 24.604 1.00 16.42 440 TYR A CA 1
ATOM 3173 C C . TYR A 1 440 ? -6.116 9.857 23.681 1.00 16.30 440 TYR A C 1
ATOM 3174 O O . TYR A 1 440 ? -5.436 9.913 22.652 1.00 16.03 440 TYR A O 1
ATOM 3183 N N . VAL A 1 441 ? -6.952 10.820 24.055 1.00 16.67 441 VAL A N 1
ATOM 3184 C CA . VAL A 1 441 ? -7.091 12.053 23.292 1.00 17.97 441 VAL A CA 1
ATOM 3185 C C . VAL A 1 441 ? -6.898 13.193 24.283 1.00 17.02 441 VAL A C 1
ATOM 3186 O O . VAL A 1 441 ? -7.559 13.229 25.317 1.00 17.54 441 VAL A O 1
ATOM 3190 N N . SER A 1 442 ? -5.989 14.114 23.980 1.00 17.86 442 SER A N 1
ATOM 3191 C CA . SER A 1 442 ? -5.732 15.234 24.882 1.00 18.90 442 SER A CA 1
ATOM 3192 C C . SER A 1 442 ? -6.982 16.112 24.977 1.00 20.63 442 SER A C 1
ATOM 3193 O O . SER A 1 442 ? -7.748 16.214 24.020 1.00 20.62 442 SER A O 1
ATOM 3196 N N . PRO A 1 443 ? -7.210 16.746 26.138 1.00 22.88 443 PRO A N 1
ATOM 3197 C CA . PRO A 1 443 ? -8.384 17.606 26.331 1.00 24.76 443 PRO A CA 1
ATOM 3198 C C . PRO A 1 443 ? -8.177 19.047 25.862 1.00 26.25 443 PRO A C 1
ATOM 3199 O O . PRO A 1 443 ? -7.724 19.295 24.744 1.00 29.82 443 PRO A O 1
ATOM 3203 N N . ILE B 1 34 ? 56.224 10.705 63.038 1.00 42.77 34 ILE B N 1
ATOM 3204 C CA . ILE B 1 34 ? 56.877 9.892 64.105 1.00 43.38 34 ILE B CA 1
ATOM 3205 C C . ILE B 1 34 ? 57.989 9.032 63.504 1.00 43.90 34 ILE B C 1
ATOM 3206 O O . ILE B 1 34 ? 57.751 7.911 63.048 1.00 42.99 34 ILE B O 1
ATOM 3211 N N . GLU B 1 35 ? 59.206 9.570 63.508 1.00 44.01 35 GLU B N 1
ATOM 3212 C CA . GLU B 1 35 ? 60.363 8.872 62.957 1.00 43.61 35 GLU B CA 1
ATOM 3213 C C . GLU B 1 35 ? 60.897 7.803 63.904 1.00 43.46 35 GLU B C 1
ATOM 3214 O O . GLU B 1 35 ? 61.398 6.766 63.465 1.00 43.20 35 GLU B O 1
ATOM 3216 N N . LYS B 1 36 ? 60.793 8.061 65.204 1.00 43.16 36 LYS B N 1
ATOM 3217 C CA . LYS B 1 36 ? 61.268 7.114 66.207 1.00 43.20 36 LYS B CA 1
ATOM 3218 C C . LYS B 1 36 ? 60.531 5.784 66.086 1.00 42.24 36 LYS B C 1
ATOM 3219 O O . LYS B 1 36 ? 59.298 5.748 66.054 1.00 42.13 36 LYS B O 1
ATOM 3225 N N . ASP B 1 37 ? 61.289 4.693 66.005 1.00 41.14 37 ASP B N 1
ATOM 3226 C CA . ASP B 1 37 ? 60.688 3.369 65.906 1.00 40.48 37 ASP B CA 1
ATOM 3227 C C . ASP B 1 37 ? 60.263 2.915 67.294 1.00 38.87 37 ASP B C 1
ATOM 3228 O O . ASP B 1 37 ? 60.861 2.013 67.883 1.00 38.81 37 ASP B O 1
ATOM 3233 N N . ARG B 1 38 ? 59.233 3.571 67.816 1.00 36.82 38 ARG B N 1
ATOM 3234 C CA . ARG B 1 38 ? 58.698 3.256 69.133 1.00 34.91 38 ARG B CA 1
ATOM 3235 C C . ARG B 1 38 ? 57.297 2.713 68.929 1.00 33.29 38 ARG B C 1
ATOM 3236 O O . ARG B 1 38 ? 56.816 2.634 67.801 1.00 32.42 38 ARG B O 1
ATOM 3244 N N . ASN B 1 39 ? 56.641 2.334 70.016 1.00 31.65 39 ASN B N 1
ATOM 3245 C CA . ASN B 1 39 ? 55.288 1.831 69.909 1.00 31.03 39 ASN B CA 1
ATOM 3246 C C . ASN B 1 39 ? 54.383 2.988 69.496 1.00 31.37 39 ASN B C 1
ATOM 3247 O O . ASN B 1 39 ? 54.483 4.095 70.034 1.00 30.72 39 ASN B O 1
ATOM 3252 N N . LEU B 1 40 ? 53.523 2.735 68.517 1.00 29.20 40 LEU B N 1
ATOM 3253 C CA . LEU B 1 40 ? 52.591 3.749 68.042 1.00 27.54 40 LEU B CA 1
ATOM 3254 C C . LEU B 1 40 ? 51.219 3.481 68.636 1.00 25.47 40 LEU B C 1
ATOM 3255 O O . LEU B 1 40 ? 50.718 2.361 68.563 1.00 25.12 40 LEU B O 1
ATOM 3260 N N . SER B 1 41 ? 50.629 4.508 69.240 1.00 22.32 41 SER B N 1
ATOM 3261 C CA . SER B 1 41 ? 49.308 4.393 69.847 1.00 21.04 41 SER B CA 1
ATOM 3262 C C . SER B 1 41 ? 48.271 4.952 68.883 1.00 20.30 41 SER B C 1
ATOM 3263 O O . SER B 1 41 ? 48.434 6.048 68.339 1.00 21.13 41 SER B O 1
ATOM 3266 N N . MET B 1 42 ? 47.200 4.201 68.673 1.00 19.92 42 MET B N 1
ATOM 3267 C CA . MET B 1 42 ? 46.160 4.638 67.762 1.00 19.85 42 MET B CA 1
ATOM 3268 C C . MET B 1 42 ? 44.774 4.402 68.329 1.00 19.08 42 MET B C 1
ATOM 3269 O O . MET B 1 42 ? 44.564 3.524 69.165 1.00 19.59 42 MET B O 1
ATOM 3274 N N . VAL B 1 43 ? 43.829 5.208 67.869 1.00 17.16 43 VAL B N 1
ATOM 3275 C CA . VAL B 1 43 ? 42.443 5.058 68.265 1.00 15.70 43 VAL B CA 1
ATOM 3276 C C . VAL B 1 43 ? 41.624 5.194 66.989 1.00 13.99 43 VAL B C 1
ATOM 3277 O O . VAL B 1 43 ? 41.877 6.076 66.170 1.00 14.42 43 VAL B O 1
ATOM 3281 N N . VAL B 1 44 ? 40.666 4.301 66.802 1.00 13.88 44 VAL B N 1
ATOM 3282 C CA . VAL B 1 44 ? 39.821 4.378 65.631 1.00 13.71 44 VAL B CA 1
ATOM 3283 C C . VAL B 1 44 ? 38.379 4.447 66.064 1.00 14.96 44 VAL B C 1
ATOM 3284 O O . VAL B 1 44 ? 37.948 3.730 66.971 1.00 14.34 44 VAL B O 1
ATOM 3288 N N . THR B 1 45 ? 37.640 5.341 65.429 1.00 13.50 45 THR B N 1
ATOM 3289 C CA . THR B 1 45 ? 36.234 5.465 65.713 1.00 12.37 45 THR B CA 1
ATOM 3290 C C . THR B 1 45 ? 35.558 5.544 64.364 1.00 12.95 45 THR B C 1
ATOM 3291 O O . THR B 1 45 ? 36.221 5.562 63.330 1.00 12.15 45 THR B O 1
ATOM 3295 N N . THR B 1 46 ? 34.240 5.594 64.365 1.00 12.77 46 THR B N 1
ATOM 3296 C CA . THR B 1 46 ? 33.522 5.612 63.108 1.00 13.33 46 THR B CA 1
ATOM 3297 C C . THR B 1 46 ? 32.089 5.966 63.421 1.00 12.16 46 THR B C 1
ATOM 3298 O O . THR B 1 46 ? 31.649 5.847 64.563 1.00 12.78 46 THR B O 1
ATOM 3302 N N . ASP B 1 47 ? 31.361 6.392 62.403 1.00 13.07 47 ASP B N 1
ATOM 3303 C CA . ASP B 1 47 ? 29.963 6.730 62.568 1.00 13.46 47 ASP B CA 1
ATOM 3304 C C . ASP B 1 47 ? 29.673 7.610 63.768 1.00 14.28 47 ASP B C 1
ATOM 3305 O O . ASP B 1 47 ? 28.811 7.305 64.592 1.00 14.77 47 ASP B O 1
ATOM 3310 N N . VAL B 1 48 ? 30.411 8.705 63.862 1.00 13.95 48 VAL B N 1
ATOM 3311 C CA . VAL B 1 48 ? 30.203 9.661 64.933 1.00 15.37 48 VAL B CA 1
ATOM 3312 C C . VAL B 1 48 ? 28.824 10.277 64.706 1.00 16.28 48 VAL B C 1
ATOM 3313 O O . VAL B 1 48 ? 28.100 10.582 65.656 1.00 16.22 48 VAL B O 1
ATOM 3317 N N . HIS B 1 49 ? 28.464 10.434 63.432 1.00 14.47 49 HIS B N 1
ATOM 3318 C CA . HIS B 1 49 ? 27.182 11.023 63.053 1.00 14.89 49 HIS B CA 1
ATOM 3319 C C . HIS B 1 49 ? 26.956 12.324 63.817 1.00 16.35 49 HIS B C 1
ATOM 3320 O O . HIS B 1 49 ? 25.886 12.574 64.373 1.00 15.76 49 HIS B O 1
ATOM 3327 N N . TYR B 1 50 ? 27.987 13.159 63.831 1.00 16.33 50 TYR B N 1
ATOM 3328 C CA . TYR B 1 50 ? 27.917 14.431 64.529 1.00 19.14 50 TYR B CA 1
ATOM 3329 C C . TYR B 1 50 ? 26.811 15.331 63.990 1.00 19.57 50 TYR B C 1
ATOM 3330 O O . TYR B 1 50 ? 26.561 15.374 62.786 1.00 19.05 50 TYR B O 1
ATOM 3339 N N . PHE B 1 51 ? 26.155 16.053 64.892 1.00 20.49 51 PHE B N 1
ATOM 3340 C CA . PHE B 1 51 ? 25.088 16.973 64.511 1.00 20.94 51 PHE B CA 1
ATOM 3341 C C . PHE B 1 51 ? 25.217 18.239 65.359 1.00 21.67 51 PHE B C 1
ATOM 3342 O O . PHE B 1 51 ? 25.000 18.205 66.570 1.00 22.14 51 PHE B O 1
ATOM 3350 N N . ALA B 1 52 ? 25.579 19.347 64.717 1.00 20.86 52 ALA B N 1
ATOM 3351 C CA . ALA B 1 52 ? 25.755 20.624 65.408 1.00 22.27 52 ALA B CA 1
ATOM 3352 C C . ALA B 1 52 ? 24.508 21.034 66.189 1.00 22.60 52 ALA B C 1
ATOM 3353 O O . ALA B 1 52 ? 23.416 21.126 65.632 1.00 21.45 52 ALA B O 1
ATOM 3355 N N . PRO B 1 53 ? 24.660 21.287 67.498 1.00 23.59 53 PRO B N 1
ATOM 3356 C CA . PRO B 1 53 ? 23.530 21.689 68.344 1.00 24.69 53 PRO B CA 1
ATOM 3357 C C . PRO B 1 53 ? 22.775 22.898 67.785 1.00 24.15 53 PRO B C 1
ATOM 3358 O O . PRO B 1 53 ? 21.568 23.039 67.991 1.00 25.05 53 PRO B O 1
ATOM 3362 N N . SER B 1 54 ? 23.487 23.764 67.073 1.00 23.28 54 SER B N 1
ATOM 3363 C CA . SER B 1 54 ? 22.865 24.955 66.503 1.00 24.30 54 SER B CA 1
ATOM 3364 C C . SER B 1 54 ? 21.846 24.618 65.419 1.00 24.27 54 SER B C 1
ATOM 3365 O O . SER B 1 54 ? 21.040 25.465 65.036 1.00 22.47 54 SER B O 1
ATOM 3368 N N . LEU B 1 55 ? 21.881 23.381 64.930 1.00 23.13 55 LEU B N 1
ATOM 3369 C CA . LEU B 1 55 ? 20.964 22.950 63.879 1.00 23.45 55 LEU B CA 1
ATOM 3370 C C . LEU B 1 55 ? 19.654 22.391 64.422 1.00 23.92 55 LEU B C 1
ATOM 3371 O O . LEU B 1 55 ? 18.836 21.873 63.666 1.00 24.67 55 LEU B O 1
ATOM 3376 N N . THR B 1 56 ? 19.450 22.495 65.730 1.00 24.05 56 THR B N 1
ATOM 3377 C CA . THR B 1 56 ? 18.215 21.996 66.326 1.00 25.79 56 THR B CA 1
ATOM 3378 C C . THR B 1 56 ? 17.798 22.809 67.543 1.00 27.38 56 THR B C 1
ATOM 3379 O O . THR B 1 56 ? 18.635 23.378 68.243 1.00 26.34 56 THR B O 1
ATOM 3383 N N . ASP B 1 57 ? 16.493 22.867 67.778 1.00 28.85 57 ASP B N 1
ATOM 3384 C CA . ASP B 1 57 ? 15.953 23.598 68.914 1.00 30.91 57 ASP B CA 1
ATOM 3385 C C . ASP B 1 57 ? 15.415 22.574 69.901 1.00 31.30 57 ASP B C 1
ATOM 3386 O O . ASP B 1 57 ? 14.838 22.925 70.926 1.00 31.01 57 ASP B O 1
ATOM 3391 N N . ASN B 1 58 ? 15.617 21.300 69.579 1.00 32.39 58 ASN B N 1
ATOM 3392 C CA . ASN B 1 58 ? 15.157 20.205 70.424 1.00 33.98 58 ASN B CA 1
ATOM 3393 C C . ASN B 1 58 ? 13.637 20.185 70.522 1.00 35.01 58 ASN B C 1
ATOM 3394 O O . ASN B 1 58 ? 13.074 19.720 71.515 1.00 35.96 58 ASN B O 1
ATOM 3399 N N . GLY B 1 59 ? 12.983 20.682 69.475 1.00 35.86 59 GLY B N 1
ATOM 3400 C CA . GLY B 1 59 ? 11.532 20.721 69.442 1.00 36.07 59 GLY B CA 1
ATOM 3401 C C . GLY B 1 59 ? 10.898 19.410 69.013 1.00 36.95 59 GLY B C 1
ATOM 3402 O O . GLY B 1 59 ? 11.587 18.408 68.811 1.00 36.96 59 GLY B O 1
ATOM 3403 N N . LYS B 1 60 ? 9.576 19.424 68.863 1.00 36.17 60 LYS B N 1
ATOM 3404 C CA . LYS B 1 60 ? 8.825 18.238 68.474 1.00 36.29 60 LYS B CA 1
ATOM 3405 C C . LYS B 1 60 ? 9.387 17.530 67.244 1.00 34.24 60 LYS B C 1
ATOM 3406 O O . LYS B 1 60 ? 9.573 16.315 67.258 1.00 33.56 60 LYS B O 1
ATOM 3412 N N . ALA B 1 61 ? 9.659 18.288 66.187 1.00 33.92 61 ALA B N 1
ATOM 3413 C CA . ALA B 1 61 ? 10.196 17.710 64.959 1.00 34.04 61 ALA B CA 1
ATOM 3414 C C . ALA B 1 61 ? 11.485 16.940 65.220 1.00 33.25 61 ALA B C 1
ATOM 3415 O O . ALA B 1 61 ? 11.699 15.865 64.660 1.00 33.46 61 ALA B O 1
ATOM 3417 N N . PHE B 1 62 ? 12.343 17.490 66.073 1.00 33.12 62 PHE B N 1
ATOM 3418 C CA . PHE B 1 62 ? 13.603 16.833 66.392 1.00 33.19 62 PHE B CA 1
ATOM 3419 C C . PHE B 1 62 ? 13.350 15.574 67.215 1.00 33.79 62 PHE B C 1
ATOM 3420 O O . PHE B 1 62 ? 13.966 14.532 66.978 1.00 33.56 62 PHE B O 1
ATOM 3428 N N . GLU B 1 63 ? 12.445 15.675 68.183 1.00 34.64 63 GLU B N 1
ATOM 3429 C CA . GLU B 1 63 ? 12.114 14.539 69.033 1.00 35.81 63 GLU B CA 1
ATOM 3430 C C . GLU B 1 63 ? 11.603 13.378 68.193 1.00 35.16 63 GLU B C 1
ATOM 3431 O O . GLU B 1 63 ? 11.945 12.223 68.441 1.00 35.52 63 GLU B O 1
ATOM 3437 N N . LYS B 1 64 ? 10.780 13.683 67.196 1.00 35.28 64 LYS B N 1
ATOM 3438 C CA . LYS B 1 64 ? 10.247 12.644 66.324 1.00 35.28 64 LYS B CA 1
ATOM 3439 C C . LYS B 1 64 ? 11.392 12.039 65.520 1.00 34.81 64 LYS B C 1
ATOM 3440 O O . LYS B 1 64 ? 11.467 10.822 65.335 1.00 33.60 64 LYS B O 1
ATOM 3446 N N . TYR B 1 65 ? 12.288 12.905 65.057 1.00 34.05 65 TYR B N 1
ATOM 3447 C CA . TYR B 1 65 ? 13.431 12.482 64.265 1.00 33.17 65 TYR B CA 1
ATOM 3448 C C . TYR B 1 65 ? 14.353 11.552 65.048 1.00 33.33 65 TYR B C 1
ATOM 3449 O O . TYR B 1 65 ? 14.773 10.511 64.539 1.00 31.71 65 TYR B O 1
ATOM 3458 N N . VAL B 1 66 ? 14.677 11.925 66.282 1.00 33.63 66 VAL B N 1
ATOM 3459 C CA . VAL B 1 66 ? 15.551 11.089 67.097 1.00 35.84 66 VAL B CA 1
ATOM 3460 C C . VAL B 1 66 ? 14.865 9.758 67.393 1.00 36.33 66 VAL B C 1
ATOM 3461 O O . VAL B 1 66 ? 15.520 8.718 67.483 1.00 36.43 66 VAL B O 1
ATOM 3465 N N . ALA B 1 67 ? 13.542 9.797 67.530 1.00 36.96 67 ALA B N 1
ATOM 3466 C CA . ALA B 1 67 ? 12.763 8.598 67.823 1.00 38.77 67 ALA B CA 1
ATOM 3467 C C . ALA B 1 67 ? 12.847 7.570 66.698 1.00 39.25 67 ALA B C 1
ATOM 3468 O O . ALA B 1 67 ? 12.539 6.394 66.896 1.00 40.64 67 ALA B O 1
ATOM 3470 N N . ALA B 1 68 ? 13.267 8.014 65.520 1.00 39.09 68 ALA B N 1
ATOM 3471 C CA . ALA B 1 68 ? 13.382 7.122 64.374 1.00 39.56 68 ALA B CA 1
ATOM 3472 C C . ALA B 1 68 ? 14.838 6.878 63.995 1.00 40.01 68 ALA B C 1
ATOM 3473 O O . ALA B 1 68 ? 15.119 6.272 62.964 1.00 41.22 68 ALA B O 1
ATOM 3475 N N . GLY B 1 69 ? 15.757 7.344 64.835 1.00 40.17 69 GLY B N 1
ATOM 3476 C CA . GLY B 1 69 ? 17.173 7.177 64.557 1.00 40.64 69 GLY B CA 1
ATOM 3477 C C . GLY B 1 69 ? 17.745 5.840 64.991 1.00 40.80 69 GLY B C 1
ATOM 3478 O O . GLY B 1 69 ? 18.937 5.732 65.281 1.00 41.65 69 GLY B O 1
ATOM 3479 N N . ASP B 1 70 ? 16.895 4.821 65.035 1.00 40.16 70 ASP B N 1
ATOM 3480 C CA . ASP B 1 70 ? 17.318 3.482 65.428 1.00 39.82 70 ASP B CA 1
ATOM 3481 C C . ASP B 1 70 ? 18.240 3.417 66.638 1.00 37.99 70 ASP B C 1
ATOM 3482 O O . ASP B 1 70 ? 19.196 2.641 66.658 1.00 37.00 70 ASP B O 1
ATOM 3487 N N . GLY B 1 71 ? 17.957 4.240 67.640 1.00 35.50 71 GLY B N 1
ATOM 3488 C CA . GLY B 1 71 ? 18.747 4.218 68.857 1.00 33.09 71 GLY B CA 1
ATOM 3489 C C . GLY B 1 71 ? 20.034 5.014 68.952 1.00 30.59 71 GLY B C 1
ATOM 3490 O O . GLY B 1 71 ? 20.662 5.005 70.005 1.00 31.18 71 GLY B O 1
ATOM 3491 N N . LYS B 1 72 ? 20.456 5.693 67.891 1.00 29.50 72 LYS B N 1
ATOM 3492 C CA . LYS B 1 72 ? 21.689 6.459 68.006 1.00 28.39 72 LYS B CA 1
ATOM 3493 C C . LYS B 1 72 ? 21.403 7.685 68.863 1.00 25.84 72 LYS B C 1
ATOM 3494 O O . LYS B 1 72 ? 20.312 8.255 68.806 1.00 24.80 72 LYS B O 1
ATOM 3500 N N . GLN B 1 73 ? 22.384 8.076 69.668 1.00 23.11 73 GLN B N 1
ATOM 3501 C CA . GLN B 1 73 ? 22.247 9.217 70.569 1.00 21.54 73 GLN B CA 1
ATOM 3502 C C . GLN B 1 73 ? 22.471 10.562 69.888 1.00 21.15 73 GLN B C 1
ATOM 3503 O O . GLN B 1 73 ? 23.400 11.299 70.227 1.00 20.24 73 GLN B O 1
ATOM 3509 N N . LEU B 1 74 ? 21.604 10.881 68.934 1.00 21.36 74 LEU B N 1
ATOM 3510 C CA . LEU B 1 74 ? 21.703 12.127 68.187 1.00 23.33 74 LEU B CA 1
ATOM 3511 C C . LEU B 1 74 ? 21.587 13.365 69.080 1.00 23.44 74 LEU B C 1
ATOM 3512 O O . LEU B 1 74 ? 22.258 14.373 68.851 1.00 23.49 74 LEU B O 1
ATOM 3517 N N . ALA B 1 75 ? 20.741 13.284 70.103 1.00 22.95 75 ALA B N 1
ATOM 3518 C CA . ALA B 1 75 ? 20.545 14.406 71.014 1.00 24.44 75 ALA B CA 1
ATOM 3519 C C . ALA B 1 75 ? 21.793 14.705 71.837 1.00 25.68 75 ALA B C 1
ATOM 3520 O O . ALA B 1 75 ? 21.900 15.768 72.443 1.00 25.61 75 ALA B O 1
ATOM 3522 N N . TYR B 1 76 ? 22.737 13.770 71.856 1.00 25.50 76 TYR B N 1
ATOM 3523 C CA . TYR B 1 76 ? 23.967 13.953 72.622 1.00 25.36 76 TYR B CA 1
ATOM 3524 C C . TYR B 1 76 ? 25.238 13.769 71.802 1.00 25.46 76 TYR B C 1
ATOM 3525 O O . TYR B 1 76 ? 26.291 13.452 72.354 1.00 25.06 76 TYR B O 1
ATOM 3534 N N . SER B 1 77 ? 25.156 13.980 70.492 1.00 24.41 77 SER B N 1
ATOM 3535 C CA . SER B 1 77 ? 26.335 13.804 69.653 1.00 25.67 77 SER B CA 1
ATOM 3536 C C . SER B 1 77 ? 27.471 14.750 70.039 1.00 24.37 77 SER B C 1
ATOM 3537 O O . SER B 1 77 ? 28.645 14.405 69.890 1.00 25.80 77 SER B O 1
ATOM 3540 N N . ASP B 1 78 ? 27.136 15.928 70.556 1.00 24.20 78 ASP B N 1
ATOM 3541 C CA . ASP B 1 78 ? 28.175 16.877 70.949 1.00 23.75 78 ASP B CA 1
ATOM 3542 C C . ASP B 1 78 ? 28.927 16.423 72.203 1.00 23.30 78 ASP B C 1
ATOM 3543 O O . ASP B 1 78 ? 30.158 16.434 72.225 1.00 23.92 78 ASP B O 1
ATOM 3548 N N . GLU B 1 79 ? 28.199 16.022 73.242 1.00 21.54 79 GLU B N 1
ATOM 3549 C CA . GLU B 1 79 ? 28.845 15.579 74.475 1.00 22.36 79 GLU B CA 1
ATOM 3550 C C . GLU B 1 79 ? 29.547 14.238 74.293 1.00 21.14 79 GLU B C 1
ATOM 3551 O O . GLU B 1 79 ? 30.593 13.993 74.892 1.00 21.21 79 GLU B O 1
ATOM 3557 N N . ILE B 1 80 ? 28.973 13.364 73.474 1.00 18.83 80 ILE B N 1
ATOM 3558 C CA . ILE B 1 80 ? 29.603 12.075 73.224 1.00 17.01 80 ILE B CA 1
ATOM 3559 C C . ILE B 1 80 ? 30.918 12.319 72.483 1.00 16.74 80 ILE B C 1
ATOM 3560 O O . ILE B 1 80 ? 31.951 11.740 72.825 1.00 15.64 80 ILE B O 1
ATOM 3565 N N . THR B 1 81 ? 30.882 13.197 71.484 1.00 16.48 81 THR B N 1
ATOM 3566 C CA . THR B 1 81 ? 32.080 13.510 70.707 1.00 16.60 81 THR B CA 1
ATOM 3567 C C . THR B 1 81 ? 33.143 14.170 71.586 1.00 17.84 81 THR B C 1
ATOM 3568 O O . THR B 1 81 ? 34.320 13.812 71.523 1.00 16.62 81 THR B O 1
ATOM 3572 N N . ASP B 1 82 ? 32.730 15.130 72.409 1.00 17.41 82 ASP B N 1
ATOM 3573 C CA . ASP B 1 82 ? 33.674 15.803 73.297 1.00 19.41 82 ASP B CA 1
ATOM 3574 C C . ASP B 1 82 ? 34.273 14.830 74.309 1.00 18.31 82 ASP B C 1
ATOM 3575 O O . ASP B 1 82 ? 35.468 14.896 74.613 1.00 20.06 82 ASP B O 1
ATOM 3580 N N . ALA B 1 83 ? 33.444 13.932 74.833 1.00 18.29 83 ALA B N 1
ATOM 3581 C CA . ALA B 1 83 ? 33.909 12.954 75.812 1.00 18.84 83 ALA B CA 1
ATOM 3582 C C . ALA B 1 83 ? 34.918 12.008 75.171 1.00 19.62 83 ALA B C 1
ATOM 3583 O O . ALA B 1 83 ? 35.903 11.604 75.795 1.00 19.75 83 ALA B O 1
ATOM 3585 N N . PHE B 1 84 ? 34.661 11.653 73.919 1.00 18.01 84 PHE B N 1
ATOM 3586 C CA . PHE B 1 84 ? 35.553 10.769 73.180 1.00 17.51 84 PHE B CA 1
ATOM 3587 C C . PHE B 1 84 ? 36.895 11.453 72.967 1.00 17.28 84 PHE B C 1
ATOM 3588 O O . PHE B 1 84 ? 37.948 10.887 73.250 1.00 17.91 84 PHE B O 1
ATOM 3596 N N . LEU B 1 85 ? 36.847 12.678 72.458 1.00 16.91 85 LEU B N 1
ATOM 3597 C CA . LEU B 1 85 ? 38.059 13.440 72.205 1.00 18.58 85 LEU B CA 1
ATOM 3598 C C . LEU B 1 85 ? 38.870 13.673 73.479 1.00 19.80 85 LEU B C 1
ATOM 3599 O O . LEU B 1 85 ? 40.100 13.745 73.434 1.00 17.97 85 LEU B O 1
ATOM 3604 N N . ALA B 1 86 ? 38.178 13.788 74.610 1.00 19.99 86 ALA B N 1
ATOM 3605 C CA . ALA B 1 86 ? 38.837 13.993 75.898 1.00 21.55 86 ALA B CA 1
ATOM 3606 C C . ALA B 1 86 ? 39.644 12.743 76.246 1.00 22.56 86 ALA B C 1
ATOM 3607 O O . ALA B 1 86 ? 40.713 12.820 76.851 1.00 21.98 86 ALA B O 1
ATOM 3609 N N . ASP B 1 87 ? 39.113 11.590 75.854 1.00 23.16 87 ASP B N 1
ATOM 3610 C CA . ASP B 1 87 ? 39.761 10.306 76.093 1.00 24.72 87 ASP B CA 1
ATOM 3611 C C . ASP B 1 87 ? 41.017 10.228 75.224 1.00 23.76 87 ASP B C 1
ATOM 3612 O O . ASP B 1 87 ? 42.085 9.821 75.682 1.00 24.92 87 ASP B O 1
ATOM 3617 N N . VAL B 1 88 ? 40.876 10.619 73.962 1.00 23.14 88 VAL B N 1
ATOM 3618 C CA . VAL B 1 88 ? 41.994 10.603 73.031 1.00 23.28 88 VAL B CA 1
ATOM 3619 C C . VAL B 1 88 ? 43.093 11.531 73.542 1.00 24.41 88 VAL B C 1
ATOM 3620 O O . VAL B 1 88 ? 44.281 11.248 73.390 1.00 25.60 88 VAL B O 1
ATOM 3624 N N . GLU B 1 89 ? 42.687 12.638 74.154 1.00 24.25 89 GLU B N 1
ATOM 3625 C CA . GLU B 1 89 ? 43.637 13.606 74.691 1.00 26.55 89 GLU B CA 1
ATOM 3626 C C . GLU B 1 89 ? 44.417 13.052 75.878 1.00 24.46 89 GLU B C 1
ATOM 3627 O O . GLU B 1 89 ? 45.641 13.175 75.943 1.00 24.20 89 GLU B O 1
ATOM 3633 N N . SER B 1 90 ? 43.703 12.455 76.823 1.00 23.85 90 SER B N 1
ATOM 3634 C CA . SER B 1 90 ? 44.337 11.904 78.012 1.00 25.41 90 SER B CA 1
ATOM 3635 C C . SER B 1 90 ? 45.304 10.773 77.677 1.00 25.09 90 SER B C 1
ATOM 3636 O O . SER B 1 90 ? 46.318 10.597 78.353 1.00 24.50 90 SER B O 1
ATOM 3639 N N . LYS B 1 91 ? 44.995 10.011 76.631 1.00 23.17 91 LYS B N 1
ATOM 3640 C CA . LYS B 1 91 ? 45.845 8.896 76.224 1.00 22.02 91 LYS B CA 1
ATOM 3641 C C . LYS B 1 91 ? 47.105 9.360 75.506 1.00 20.27 91 LYS B C 1
ATOM 3642 O O . LYS B 1 91 ? 48.069 8.608 75.406 1.00 21.72 91 LYS B O 1
ATOM 3648 N N . LYS B 1 92 ? 47.091 10.595 75.011 1.00 17.73 92 LYS B N 1
ATOM 3649 C CA . LYS B 1 92 ? 48.208 11.137 74.242 1.00 17.89 92 LYS B CA 1
ATOM 3650 C C . LYS B 1 92 ? 48.368 10.288 72.975 1.00 18.75 92 LYS B C 1
ATOM 3651 O O . LYS B 1 92 ? 49.476 9.988 72.525 1.00 17.17 92 LYS B O 1
ATOM 3657 N N . THR B 1 93 ? 47.222 9.913 72.415 1.00 19.43 93 THR B N 1
ATOM 3658 C CA . THR B 1 93 ? 47.121 9.114 71.194 1.00 18.03 93 THR B CA 1
ATOM 3659 C C . THR B 1 93 ? 47.948 9.696 70.052 1.00 16.70 93 THR B C 1
ATOM 3660 O O . THR B 1 93 ? 47.822 10.876 69.729 1.00 17.30 93 THR B O 1
ATOM 3664 N N . ASP B 1 94 ? 48.775 8.869 69.421 1.00 15.29 94 ASP B N 1
ATOM 3665 C CA . ASP B 1 94 ? 49.585 9.346 68.306 1.00 15.71 94 ASP B CA 1
ATOM 3666 C C . ASP B 1 94 ? 48.728 9.579 67.058 1.00 15.29 94 ASP B C 1
ATOM 3667 O O . ASP B 1 94 ? 48.919 10.558 66.338 1.00 16.49 94 ASP B O 1
ATOM 3672 N N . VAL B 1 95 ? 47.794 8.668 66.810 1.00 15.31 95 VAL B N 1
ATOM 3673 C CA . VAL B 1 95 ? 46.945 8.735 65.621 1.00 16.26 95 VAL B CA 1
ATOM 3674 C C . VAL B 1 95 ? 45.467 8.467 65.881 1.00 15.70 95 VAL B C 1
ATOM 3675 O O . VAL B 1 95 ? 45.102 7.477 66.519 1.00 14.62 95 VAL B O 1
ATOM 3679 N N . LEU B 1 96 ? 44.618 9.360 65.382 1.00 16.64 96 LEU B N 1
ATOM 3680 C CA . LEU B 1 96 ? 43.176 9.199 65.515 1.00 15.28 96 LEU B CA 1
ATOM 3681 C C . LEU B 1 96 ? 42.636 8.957 64.112 1.00 14.84 96 LEU B C 1
ATOM 3682 O O . LEU B 1 96 ? 42.954 9.699 63.181 1.00 14.40 96 LEU B O 1
ATOM 3687 N N . ILE B 1 97 ? 41.828 7.914 63.971 1.00 14.32 97 ILE B N 1
ATOM 3688 C CA . ILE B 1 97 ? 41.245 7.549 62.683 1.00 15.54 97 ILE B CA 1
ATOM 3689 C C . ILE B 1 97 ? 39.724 7.541 62.778 1.00 14.65 97 ILE B C 1
ATOM 3690 O O . ILE B 1 97 ? 39.167 7.014 63.737 1.00 15.41 97 ILE B O 1
ATOM 3695 N N . ILE B 1 98 ? 39.056 8.137 61.794 1.00 14.37 98 ILE B N 1
ATOM 3696 C CA . ILE B 1 98 ? 37.593 8.140 61.774 1.00 14.46 98 ILE B CA 1
ATOM 3697 C C . ILE B 1 98 ? 37.180 7.589 60.418 1.00 13.12 98 ILE B C 1
ATOM 3698 O O . ILE B 1 98 ? 37.354 8.247 59.395 1.00 12.37 98 ILE B O 1
ATOM 3703 N N . SER B 1 99 ? 36.618 6.385 60.417 1.00 13.71 99 SER B N 1
ATOM 3704 C CA . SER B 1 99 ? 36.245 5.731 59.169 1.00 12.07 99 SER B CA 1
ATOM 3705 C C . SER B 1 99 ? 34.876 6.029 58.561 1.00 12.85 99 SER B C 1
ATOM 3706 O O . SER B 1 99 ? 34.098 5.111 58.299 1.00 13.84 99 SER B O 1
ATOM 3709 N N . GLY B 1 100 ? 34.580 7.304 58.326 1.00 14.21 100 GLY B N 1
ATOM 3710 C CA . GLY B 1 100 ? 33.316 7.644 57.693 1.00 13.61 100 GLY B CA 1
ATOM 3711 C C . GLY B 1 100 ? 32.103 7.926 58.556 1.00 14.54 100 GLY B C 1
ATOM 3712 O O . GLY B 1 100 ? 32.044 7.552 59.731 1.00 15.16 100 GLY B O 1
ATOM 3713 N N . ASP B 1 101 ? 31.115 8.564 57.931 1.00 12.92 101 ASP B N 1
ATOM 3714 C CA . ASP B 1 101 ? 29.883 8.975 58.588 1.00 13.59 101 ASP B CA 1
ATOM 3715 C C . ASP B 1 101 ? 30.222 9.848 59.784 1.00 13.08 101 ASP B C 1
ATOM 3716 O O . ASP B 1 101 ? 29.845 9.554 60.920 1.00 12.91 101 ASP B O 1
ATOM 3721 N N . LEU B 1 102 ? 30.942 10.931 59.506 1.00 12.09 102 LEU B N 1
ATOM 3722 C CA . LEU B 1 102 ? 31.345 11.865 60.545 1.00 13.94 102 LEU B CA 1
ATOM 3723 C C . LEU B 1 102 ? 30.143 12.688 60.989 1.00 14.17 102 LEU B C 1
ATOM 3724 O O . LEU B 1 102 ? 30.076 13.124 62.135 1.00 14.27 102 LEU B O 1
ATOM 3729 N N . THR B 1 103 ? 29.198 12.892 60.075 1.00 15.17 103 THR B N 1
ATOM 3730 C CA . THR B 1 103 ? 28.010 13.693 60.364 1.00 15.61 103 THR B CA 1
ATOM 3731 C C . THR B 1 103 ? 26.700 12.917 60.262 1.00 16.35 103 THR B C 1
ATOM 3732 O O . THR B 1 103 ? 26.639 11.849 59.651 1.00 15.92 103 THR B O 1
ATOM 3736 N N . ASN B 1 104 ? 25.655 13.473 60.869 1.00 16.29 104 ASN B N 1
ATOM 3737 C CA . ASN B 1 104 ? 24.324 12.877 60.858 1.00 17.82 104 ASN B CA 1
ATOM 3738 C C . ASN B 1 104 ? 23.828 12.751 59.418 1.00 17.08 104 ASN B C 1
ATOM 3739 O O . ASN B 1 104 ? 23.509 11.657 58.951 1.00 15.78 104 ASN B O 1
ATOM 3744 N N . ASN B 1 105 ? 23.756 13.878 58.719 1.00 16.29 105 ASN B N 1
ATOM 3745 C CA . ASN B 1 105 ? 23.324 13.869 57.330 1.00 16.12 105 ASN B CA 1
ATOM 3746 C C . ASN B 1 105 ? 24.018 14.914 56.470 1.00 17.23 105 ASN B C 1
ATOM 3747 O O . ASN B 1 105 ? 23.380 15.653 55.715 1.00 18.31 105 ASN B O 1
ATOM 3752 N N . GLY B 1 106 ? 25.340 14.962 56.608 1.00 16.01 106 GLY B N 1
ATOM 3753 C CA . GLY B 1 106 ? 26.163 15.858 55.823 1.00 17.58 106 GLY B CA 1
ATOM 3754 C C . GLY B 1 106 ? 25.904 17.346 55.901 1.00 18.30 106 GLY B C 1
ATOM 3755 O O . GLY B 1 106 ? 26.165 18.055 54.928 1.00 16.91 106 GLY B O 1
ATOM 3756 N N . GLU B 1 107 ? 25.408 17.831 57.036 1.00 18.39 107 GLU B N 1
ATOM 3757 C CA . GLU B 1 107 ? 25.155 19.263 57.166 1.00 19.08 107 GLU B CA 1
ATOM 3758 C C . GLU B 1 107 ? 26.485 20.004 57.197 1.00 19.00 107 GLU B C 1
ATOM 3759 O O . GLU B 1 107 ? 27.393 19.638 57.947 1.00 20.09 107 GLU B O 1
ATOM 3765 N N . LYS B 1 108 ? 26.592 21.052 56.387 1.00 19.38 108 LYS B N 1
ATOM 3766 C CA . LYS B 1 108 ? 27.808 21.854 56.323 1.00 19.65 108 LYS B CA 1
ATOM 3767 C C . LYS B 1 108 ? 28.225 22.354 57.705 1.00 17.97 108 LYS B C 1
ATOM 3768 O O . LYS B 1 108 ? 29.401 22.286 58.073 1.00 17.25 108 LYS B O 1
ATOM 3774 N N . THR B 1 109 ? 27.259 22.850 58.469 1.00 18.14 109 THR B N 1
ATOM 3775 C CA . THR B 1 109 ? 27.537 23.365 59.809 1.00 18.75 109 THR B CA 1
ATOM 3776 C C . THR B 1 109 ? 28.106 22.270 60.709 1.00 18.63 109 THR B C 1
ATOM 3777 O O . THR B 1 109 ? 29.019 22.520 61.502 1.00 18.28 109 THR B O 1
ATOM 3781 N N . SER B 1 110 ? 27.568 21.059 60.589 1.00 17.74 110 SER B N 1
ATOM 3782 C CA . SER B 1 110 ? 28.054 19.941 61.393 1.00 18.36 110 SER B CA 1
ATOM 3783 C C . SER B 1 110 ? 29.505 19.652 61.037 1.00 16.35 110 SER B C 1
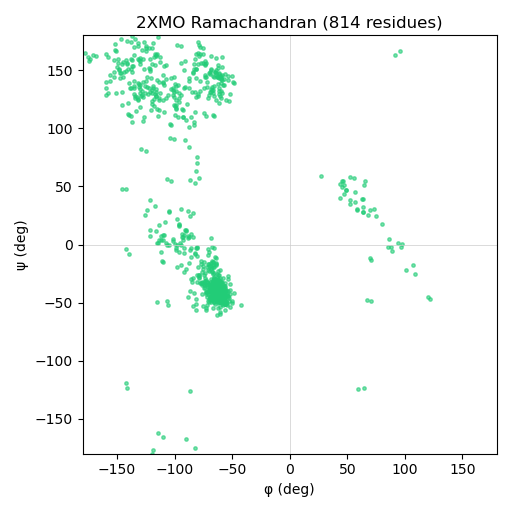ATOM 3784 O O . SER B 1 110 ? 30.335 19.452 61.919 1.00 16.28 110 SER B O 1
ATOM 3787 N N . HIS B 1 111 ? 29.809 19.629 59.741 1.00 16.95 111 HIS B N 1
ATOM 3788 C CA . HIS B 1 111 ? 31.173 19.372 59.290 1.00 16.79 111 HIS B CA 1
ATOM 3789 C C . HIS B 1 111 ? 32.155 20.413 59.823 1.00 18.68 111 HIS B C 1
ATOM 3790 O O . HIS B 1 111 ? 33.228 20.068 60.327 1.00 16.68 111 HIS B O 1
ATOM 3797 N N . GLU B 1 112 ? 31.787 21.687 59.705 1.00 18.52 112 GLU B N 1
ATOM 3798 C CA . GLU B 1 112 ? 32.637 22.777 60.175 1.00 20.16 112 GLU B CA 1
ATOM 3799 C C . GLU B 1 112 ? 32.901 22.686 61.675 1.00 19.61 112 GLU B C 1
ATOM 3800 O O . GLU B 1 112 ? 34.032 22.870 62.125 1.00 20.30 112 GLU B O 1
ATOM 3806 N N . GLU B 1 113 ? 31.856 22.401 62.447 1.00 19.14 113 GLU B N 1
ATOM 3807 C CA . GLU B 1 113 ? 31.991 22.288 63.893 1.00 21.31 113 GLU B CA 1
ATOM 3808 C C . GLU B 1 113 ? 32.843 21.094 64.301 1.00 20.21 113 GLU B C 1
ATOM 3809 O O . GLU B 1 113 ? 33.655 21.191 65.223 1.00 20.31 113 GLU B O 1
ATOM 3815 N N . LEU B 1 114 ? 32.654 19.964 63.628 1.00 18.25 114 LEU B N 1
ATOM 3816 C CA . LEU B 1 114 ? 33.446 18.785 63.952 1.00 17.10 114 LEU B CA 1
ATOM 3817 C C . LEU B 1 114 ? 34.901 19.086 63.624 1.00 15.92 114 LEU B C 1
ATOM 3818 O O . LEU B 1 114 ? 35.805 18.750 64.391 1.00 16.29 114 LEU B O 1
ATOM 3823 N N . ALA B 1 115 ? 35.118 19.736 62.486 1.00 15.64 115 ALA B N 1
ATOM 3824 C CA . ALA B 1 115 ? 36.464 20.092 62.062 1.00 16.88 115 ALA B CA 1
ATOM 3825 C C . ALA B 1 115 ? 37.134 20.976 63.116 1.00 17.13 115 ALA B C 1
ATOM 3826 O O . ALA B 1 115 ? 38.328 20.836 63.370 1.00 17.17 115 ALA B O 1
ATOM 3828 N N . LYS B 1 116 ? 36.367 21.873 63.734 1.00 17.69 116 LYS B N 1
ATOM 3829 C CA . LYS B 1 116 ? 36.927 22.756 64.760 1.00 19.54 116 LYS B CA 1
ATOM 3830 C C . LYS B 1 116 ? 37.430 21.932 65.943 1.00 18.78 116 LYS B C 1
ATOM 3831 O O . LYS B 1 116 ? 38.484 22.223 66.508 1.00 18.25 116 LYS B O 1
ATOM 3837 N N . LYS B 1 117 ? 36.673 20.904 66.319 1.00 19.10 117 LYS B N 1
ATOM 3838 C CA . LYS B 1 117 ? 37.075 20.034 67.422 1.00 19.26 117 LYS B CA 1
ATOM 3839 C C . LYS B 1 117 ? 38.348 19.272 67.061 1.00 19.47 117 LYS B C 1
ATOM 3840 O O . LYS B 1 117 ? 39.253 19.125 67.887 1.00 18.82 117 LYS B O 1
ATOM 3846 N N . LEU B 1 118 ? 38.415 18.777 65.830 1.00 19.11 118 LEU B N 1
ATOM 3847 C CA . LEU B 1 118 ? 39.582 18.021 65.394 1.00 19.18 118 LEU B CA 1
ATOM 3848 C C . LEU B 1 118 ? 40.829 18.887 65.320 1.00 20.03 118 LEU B C 1
ATOM 3849 O O . LEU B 1 118 ? 41.942 18.402 65.544 1.00 19.19 118 LEU B O 1
ATOM 3854 N N . THR B 1 119 ? 40.648 20.169 65.017 1.00 20.40 119 THR B N 1
ATOM 3855 C CA . THR B 1 119 ? 41.785 21.081 64.943 1.00 21.56 119 THR B CA 1
ATOM 3856 C C . THR B 1 119 ? 42.392 21.225 66.341 1.00 21.93 119 THR B C 1
ATOM 3857 O O . THR B 1 119 ? 43.607 21.325 66.490 1.00 21.67 119 THR B O 1
ATOM 3861 N N . GLN B 1 120 ? 41.537 21.237 67.362 1.00 22.54 120 GLN B N 1
ATOM 3862 C CA . GLN B 1 120 ? 42.000 21.340 68.741 1.00 23.63 120 GLN B CA 1
ATOM 3863 C C . GLN B 1 120 ? 42.739 20.060 69.119 1.00 23.25 120 GLN B C 1
ATOM 3864 O O . GLN B 1 120 ? 43.763 20.100 69.799 1.00 20.75 120 GLN B O 1
ATOM 3870 N N . VAL B 1 121 ? 42.206 18.923 68.683 1.00 21.81 121 VAL B N 1
ATOM 3871 C CA . VAL B 1 121 ? 42.829 17.642 68.976 1.00 21.81 121 VAL B CA 1
ATOM 3872 C C . VAL B 1 121 ? 44.271 17.634 68.489 1.00 21.84 121 VAL B C 1
ATOM 3873 O O . VAL B 1 121 ? 45.170 17.186 69.194 1.00 22.92 121 VAL B O 1
ATOM 3877 N N . GLU B 1 122 ? 44.487 18.142 67.283 1.00 21.73 122 GLU B N 1
ATOM 3878 C CA . GLU B 1 122 ? 45.823 18.169 66.711 1.00 23.53 122 GLU B CA 1
ATOM 3879 C C . GLU B 1 122 ? 46.760 19.116 67.438 1.00 24.82 122 GLU B C 1
ATOM 3880 O O . GLU B 1 122 ? 47.980 18.964 67.366 1.00 26.31 122 GLU B O 1
ATOM 3886 N N . LYS B 1 123 ? 46.193 20.093 68.135 1.00 27.00 123 LYS B N 1
ATOM 3887 C CA . LYS B 1 123 ? 47.006 21.042 68.877 1.00 29.02 123 LYS B CA 1
ATOM 3888 C C . LYS B 1 123 ? 47.802 20.342 69.970 1.00 29.48 123 LYS B C 1
ATOM 3889 O O . LYS B 1 123 ? 48.859 20.819 70.377 1.00 29.68 123 LYS B O 1
ATOM 3895 N N . ASN B 1 124 ? 47.304 19.208 70.447 1.00 29.07 124 ASN B N 1
ATOM 3896 C CA . ASN B 1 124 ? 48.016 18.493 71.494 1.00 30.40 124 ASN B CA 1
ATOM 3897 C C . ASN B 1 124 ? 48.963 17.408 70.981 1.00 29.50 124 ASN B C 1
ATOM 3898 O O . ASN B 1 124 ? 49.498 16.631 71.771 1.00 29.34 124 ASN B O 1
ATOM 3903 N N . GLY B 1 125 ? 49.174 17.354 69.667 1.00 27.80 125 GLY B N 1
ATOM 3904 C CA . GLY B 1 125 ? 50.094 16.369 69.118 1.00 27.16 125 GLY B CA 1
ATOM 3905 C C . GLY B 1 125 ? 49.514 15.206 68.332 1.00 24.93 125 GLY B C 1
ATOM 3906 O O . GLY B 1 125 ? 50.201 14.621 67.497 1.00 26.93 125 GLY B O 1
ATOM 3907 N N . THR B 1 126 ? 48.260 14.857 68.599 1.00 24.05 126 THR B N 1
ATOM 3908 C CA . THR B 1 126 ? 47.615 13.752 67.895 1.00 22.01 126 THR B CA 1
ATOM 3909 C C . THR B 1 126 ? 47.395 14.079 66.418 1.00 21.12 126 THR B C 1
ATOM 3910 O O . THR B 1 126 ? 46.974 15.185 66.081 1.00 20.34 126 THR B O 1
ATOM 3914 N N . GLN B 1 127 ? 47.695 13.121 65.540 1.00 20.81 127 GLN B N 1
ATOM 3915 C CA . GLN B 1 127 ? 47.488 13.308 64.106 1.00 19.63 127 GLN B CA 1
ATOM 3916 C C . GLN B 1 127 ? 46.136 12.679 63.790 1.00 19.93 127 GLN B C 1
ATOM 3917 O O . GLN B 1 127 ? 45.869 11.541 64.181 1.00 19.81 127 GLN B O 1
ATOM 3923 N N . VAL B 1 128 ? 45.286 13.414 63.083 1.00 19.76 128 VAL B N 1
ATOM 3924 C CA . VAL B 1 128 ? 43.955 12.912 62.758 1.00 18.82 128 VAL B CA 1
ATOM 3925 C C . VAL B 1 128 ? 43.795 12.594 61.277 1.00 18.91 128 VAL B C 1
ATOM 3926 O O . VAL B 1 128 ? 44.287 13.324 60.415 1.00 19.10 128 VAL B O 1
ATOM 3930 N N . PHE B 1 129 ? 43.114 11.488 60.986 1.00 16.94 129 PHE B N 1
ATOM 3931 C CA . PHE B 1 129 ? 42.883 11.072 59.609 1.00 17.23 129 PHE B CA 1
ATOM 3932 C C . PHE B 1 129 ? 41.434 10.652 59.428 1.00 16.97 129 PHE B C 1
ATOM 3933 O O . PHE B 1 129 ? 40.935 9.802 60.164 1.00 16.66 129 PHE B O 1
ATOM 3941 N N . VAL B 1 130 ? 40.763 11.254 58.451 1.00 15.68 130 VAL B N 1
ATOM 3942 C CA . VAL B 1 130 ? 39.360 10.941 58.194 1.00 16.37 130 VAL B CA 1
ATOM 3943 C C . VAL B 1 130 ? 39.058 10.636 56.732 1.00 15.02 130 VAL B C 1
ATOM 3944 O O . VAL B 1 130 ? 39.826 10.980 55.831 1.00 16.40 130 VAL B O 1
ATOM 3948 N N . VAL B 1 131 ? 37.924 9.974 56.522 1.00 13.76 131 VAL B N 1
ATOM 3949 C CA . VAL B 1 131 ? 37.409 9.646 55.197 1.00 13.28 131 VAL B CA 1
ATOM 3950 C C . VAL B 1 131 ? 35.903 9.762 55.345 1.00 12.63 131 VAL B C 1
ATOM 3951 O O . VAL B 1 131 ? 35.378 9.655 56.449 1.00 13.89 131 VAL B O 1
ATOM 3955 N N . PRO B 1 132 ? 35.187 9.980 54.240 1.00 12.48 132 PRO B N 1
ATOM 3956 C CA . PRO B 1 132 ? 33.734 10.105 54.329 1.00 13.91 132 PRO B CA 1
ATOM 3957 C C . PRO B 1 132 ? 32.978 8.785 54.387 1.00 14.65 132 PRO B C 1
ATOM 3958 O O . PRO B 1 132 ? 33.519 7.721 54.075 1.00 14.83 132 PRO B O 1
ATOM 3962 N N . GLY B 1 133 ? 31.720 8.885 54.807 1.00 13.72 133 GLY B N 1
ATOM 3963 C CA . GLY B 1 133 ? 30.823 7.748 54.871 1.00 12.86 133 GLY B CA 1
ATOM 3964 C C . GLY B 1 133 ? 29.677 8.125 53.937 1.00 12.77 133 GLY B C 1
ATOM 3965 O O . GLY B 1 133 ? 29.699 9.217 53.360 1.00 13.33 133 GLY B O 1
ATOM 3966 N N . ASN B 1 134 ? 28.681 7.254 53.793 1.00 11.17 134 ASN B N 1
ATOM 3967 C CA . ASN B 1 134 ? 27.546 7.521 52.904 1.00 12.02 134 ASN B CA 1
ATOM 3968 C C . ASN B 1 134 ? 26.658 8.716 53.266 1.00 12.49 134 ASN B C 1
ATOM 3969 O O . ASN B 1 134 ? 25.882 9.181 52.431 1.00 13.24 134 ASN B O 1
ATOM 3974 N N . HIS B 1 135 ? 26.765 9.213 54.494 1.00 13.05 135 HIS B N 1
ATOM 3975 C CA . HIS B 1 135 ? 25.943 10.350 54.934 1.00 13.81 135 HIS B CA 1
ATOM 3976 C C . HIS B 1 135 ? 26.646 11.708 54.888 1.00 13.93 135 HIS B C 1
ATOM 3977 O O . HIS B 1 135 ? 26.019 12.735 55.144 1.00 12.97 135 HIS B O 1
ATOM 3984 N N . ASP B 1 136 ? 27.932 11.722 54.554 1.00 15.33 136 ASP B N 1
ATOM 3985 C CA . ASP B 1 136 ? 28.709 12.965 54.587 1.00 16.18 136 ASP B CA 1
ATOM 3986 C C . ASP B 1 136 ? 28.728 13.952 53.425 1.00 15.89 136 ASP B C 1
ATOM 3987 O O . ASP B 1 136 ? 28.857 15.158 53.651 1.00 16.13 136 ASP B O 1
ATOM 3992 N N . ILE B 1 137 ? 28.604 13.464 52.197 1.00 12.80 137 ILE B N 1
ATOM 3993 C CA . ILE B 1 137 ? 28.710 14.341 51.038 1.00 15.34 137 ILE B CA 1
ATOM 3994 C C . ILE B 1 137 ? 27.487 14.392 50.117 1.00 15.31 137 ILE B C 1
ATOM 3995 O O . ILE B 1 137 ? 26.816 13.382 49.909 1.00 14.84 137 ILE B O 1
ATOM 4000 N N . ASN B 1 138 ? 27.209 15.580 49.578 1.00 14.72 138 ASN B N 1
ATOM 4001 C CA . ASN B 1 138 ? 26.079 15.791 48.670 1.00 14.76 138 ASN B CA 1
ATOM 4002 C C . ASN B 1 138 ? 24.817 15.161 49.231 1.00 14.86 138 ASN B C 1
ATOM 4003 O O . ASN B 1 138 ? 24.060 14.522 48.499 1.00 15.06 138 ASN B O 1
ATOM 4008 N N . ASN B 1 139 ? 24.584 15.345 50.524 1.00 15.26 139 ASN B N 1
ATOM 4009 C CA . ASN B 1 139 ? 23.428 14.739 51.163 1.00 15.08 139 ASN B CA 1
ATOM 4010 C C . ASN B 1 139 ? 22.165 15.588 51.046 1.00 15.79 139 ASN B C 1
ATOM 4011 O O . ASN B 1 139 ? 22.045 16.639 51.671 1.00 17.28 139 ASN B O 1
ATOM 4016 N N . PRO B 1 140 ? 21.200 15.130 50.237 1.00 17.76 140 PRO B N 1
ATOM 4017 C CA . PRO B 1 140 ? 19.946 15.855 50.046 1.00 17.95 140 PRO B CA 1
ATOM 4018 C C . PRO B 1 140 ? 19.060 15.799 51.289 1.00 17.98 140 PRO B C 1
ATOM 4019 O O . PRO B 1 140 ? 18.041 16.487 51.363 1.00 17.36 140 PRO B O 1
ATOM 4023 N N . TRP B 1 141 ? 19.452 14.982 52.264 1.00 17.89 141 TRP B N 1
ATOM 4024 C CA . TRP B 1 141 ? 18.684 14.855 53.501 1.00 17.81 141 TRP B CA 1
ATOM 4025 C C . TRP B 1 141 ? 19.165 15.801 54.608 1.00 18.81 141 TRP B C 1
ATOM 4026 O O . TRP B 1 141 ? 18.697 15.724 55.742 1.00 20.18 141 TRP B O 1
ATOM 4037 N N . ALA B 1 142 ? 20.103 16.683 54.284 1.00 18.89 142 ALA B N 1
ATOM 4038 C CA . ALA B 1 142 ? 20.618 17.626 55.272 1.00 19.33 142 ALA B CA 1
ATOM 4039 C C . ALA B 1 142 ? 19.479 18.522 55.753 1.00 20.77 142 ALA B C 1
ATOM 4040 O O . ALA B 1 142 ? 18.840 19.206 54.956 1.00 20.80 142 ALA B O 1
ATOM 4042 N N . ARG B 1 143 ? 19.225 18.517 57.057 1.00 23.03 143 ARG B N 1
ATOM 4043 C CA . ARG B 1 143 ? 18.143 19.319 57.620 1.00 23.74 143 ARG B CA 1
ATOM 4044 C C . ARG B 1 143 ? 18.488 19.930 58.970 1.00 24.36 143 ARG B C 1
ATOM 4045 O O . ARG B 1 143 ? 19.386 19.461 59.671 1.00 22.03 143 ARG B O 1
ATOM 4053 N N . LYS B 1 144 ? 17.762 20.988 59.318 1.00 23.27 144 LYS B N 1
ATOM 4054 C CA . LYS B 1 144 ? 17.898 21.639 60.614 1.00 23.33 144 LYS B CA 1
ATOM 4055 C C . LYS B 1 144 ? 16.485 21.530 61.171 1.00 23.42 144 LYS B C 1
ATOM 4056 O O . LYS B 1 144 ? 15.532 21.334 60.406 1.00 21.98 144 LYS B O 1
ATOM 4062 N N . PHE B 1 145 ? 16.338 21.642 62.484 1.00 23.03 145 PHE B N 1
ATOM 4063 C CA . PHE B 1 145 ? 15.024 21.491 63.097 1.00 25.30 145 PHE B CA 1
ATOM 4064 C C . PHE B 1 145 ? 14.533 22.714 63.872 1.00 27.05 145 PHE B C 1
ATOM 4065 O O . PHE B 1 145 ? 15.249 23.251 64.713 1.00 25.14 145 PHE B O 1
ATOM 4073 N N . GLU B 1 146 ? 13.303 23.134 63.587 1.00 29.15 146 GLU B N 1
ATOM 4074 C CA . GLU B 1 146 ? 12.688 24.279 64.258 1.00 32.71 146 GLU B CA 1
ATOM 4075 C C . GLU B 1 146 ? 11.233 23.950 64.592 1.00 33.62 146 GLU B C 1
ATOM 4076 O O . GLU B 1 146 ? 10.394 23.831 63.702 1.00 34.36 146 GLU B O 1
ATOM 4082 N N . LYS B 1 147 ? 10.946 23.793 65.879 1.00 35.40 147 LYS B N 1
ATOM 4083 C CA . LYS B 1 147 ? 9.608 23.473 66.349 1.00 36.64 147 LYS B CA 1
ATOM 4084 C C . LYS B 1 147 ? 9.126 22.162 65.739 1.00 37.28 147 LYS B C 1
ATOM 4085 O O . LYS B 1 147 ? 9.790 21.136 65.876 1.00 37.60 147 LYS B O 1
ATOM 4091 N N . ASP B 1 148 ? 7.975 22.192 65.071 1.00 36.86 148 ASP B N 1
ATOM 4092 C CA . ASP B 1 148 ? 7.422 20.987 64.454 1.00 36.93 148 ASP B CA 1
ATOM 4093 C C . ASP B 1 148 ? 7.767 20.925 62.965 1.00 36.15 148 ASP B C 1
ATOM 4094 O O . ASP B 1 148 ? 7.117 20.214 62.203 1.00 35.36 148 ASP B O 1
ATOM 4099 N N . LYS B 1 149 ? 8.815 21.641 62.566 1.00 36.52 149 LYS B N 1
ATOM 4100 C CA . LYS B 1 149 ? 9.214 21.694 61.164 1.00 36.77 149 LYS B CA 1
ATOM 4101 C C . LYS B 1 149 ? 10.672 21.295 60.890 1.00 35.65 149 LYS B C 1
ATOM 4102 O O . LYS B 1 149 ? 11.575 21.624 61.662 1.00 34.70 149 LYS B O 1
ATOM 4108 N N . GLN B 1 150 ? 10.889 20.573 59.792 1.00 34.52 150 GLN B N 1
ATOM 4109 C CA . GLN B 1 150 ? 12.237 20.197 59.375 1.00 33.39 150 GLN B CA 1
ATOM 4110 C C . GLN B 1 150 ? 12.559 21.202 58.279 1.00 32.55 150 GLN B C 1
ATOM 4111 O O . GLN B 1 150 ? 11.789 21.352 57.330 1.00 31.60 150 GLN B O 1
ATOM 4117 N N . LEU B 1 151 ? 13.685 21.893 58.401 1.00 30.84 151 LEU B N 1
ATOM 4118 C CA . LEU B 1 151 ? 14.057 22.885 57.401 1.00 29.70 151 LEU B CA 1
ATOM 4119 C C . LEU B 1 151 ? 15.348 22.533 56.688 1.00 29.30 151 LEU B C 1
ATOM 4120 O O . LEU B 1 151 ? 16.199 21.827 57.225 1.00 27.12 151 LEU B O 1
ATOM 4125 N N . PRO B 1 152 ? 15.509 23.025 55.456 1.00 29.01 152 PRO B N 1
ATOM 4126 C CA . PRO B 1 152 ? 16.725 22.738 54.696 1.00 29.14 152 PRO B CA 1
ATOM 4127 C C . PRO B 1 152 ? 17.935 23.428 55.310 1.00 28.11 152 PRO B C 1
ATOM 4128 O O . PRO B 1 152 ? 17.809 24.470 55.953 1.00 27.15 152 PRO B O 1
ATOM 4132 N N . THR B 1 153 ? 19.100 22.820 55.128 1.00 25.47 153 THR B N 1
ATOM 4133 C CA . THR B 1 153 ? 20.348 23.391 55.600 1.00 23.72 153 THR B CA 1
ATOM 4134 C C . THR B 1 153 ? 21.381 22.910 54.593 1.00 21.77 153 THR B C 1
ATOM 4135 O O . THR B 1 153 ? 21.216 21.854 53.990 1.00 20.78 153 THR B O 1
ATOM 4139 N N . ASP B 1 154 ? 22.433 23.689 54.395 1.00 21.72 154 ASP B N 1
ATOM 4140 C CA . ASP B 1 154 ? 23.458 23.330 53.426 1.00 20.99 154 ASP B CA 1
ATOM 4141 C C . ASP B 1 154 ? 24.185 22.024 53.716 1.00 20.79 154 ASP B C 1
ATOM 4142 O O . ASP B 1 154 ? 24.373 21.645 54.870 1.00 18.49 154 ASP B O 1
ATOM 4147 N N . THR B 1 155 ? 24.583 21.341 52.646 1.00 19.99 155 THR B N 1
ATOM 4148 C CA . THR B 1 155 ? 25.359 20.115 52.757 1.00 19.59 155 THR B CA 1
ATOM 4149 C C . THR B 1 155 ? 26.701 20.504 52.136 1.00 20.42 155 THR B C 1
ATOM 4150 O O . THR B 1 155 ? 26.989 21.698 51.997 1.00 21.76 155 THR B O 1
ATOM 4154 N N . ILE B 1 156 ? 27.523 19.534 51.755 1.00 18.66 156 ILE B N 1
ATOM 4155 C CA . ILE B 1 156 ? 28.817 19.872 51.174 1.00 17.63 156 ILE B CA 1
ATOM 4156 C C . ILE B 1 156 ? 29.143 19.051 49.937 1.00 17.83 156 ILE B C 1
ATOM 4157 O O . ILE B 1 156 ? 28.530 18.017 49.688 1.00 16.58 156 ILE B O 1
ATOM 4162 N N . SER B 1 157 ? 30.118 19.530 49.168 1.00 17.22 157 SER B N 1
ATOM 4163 C CA . SER B 1 157 ? 30.554 18.852 47.957 1.00 16.80 157 SER B CA 1
ATOM 4164 C C . SER B 1 157 ? 31.794 18.042 48.308 1.00 17.44 157 SER B C 1
ATOM 4165 O O . SER B 1 157 ? 32.328 18.161 49.409 1.00 16.30 157 SER B O 1
ATOM 4168 N N . PRO B 1 158 ? 32.266 17.206 47.375 1.00 17.96 158 PRO B N 1
ATOM 4169 C CA . PRO B 1 158 ? 33.457 16.388 47.617 1.00 18.27 158 PRO B CA 1
ATOM 4170 C C . PRO B 1 158 ? 34.684 17.262 47.903 1.00 19.55 158 PRO B C 1
ATOM 4171 O O . PRO B 1 158 ? 35.395 17.037 48.880 1.00 19.66 158 PRO B O 1
ATOM 4175 N N . THR B 1 159 ? 34.932 18.258 47.052 1.00 21.30 159 THR B N 1
ATOM 4176 C CA . THR B 1 159 ? 36.074 19.141 47.261 1.00 20.68 159 THR B CA 1
ATOM 4177 C C . THR B 1 159 ? 35.921 19.883 48.587 1.00 20.32 159 THR B C 1
ATOM 4178 O O . THR B 1 159 ? 36.915 20.199 49.245 1.00 21.22 159 THR B O 1
ATOM 4182 N N . ASP B 1 160 ? 34.680 20.154 48.985 1.00 18.73 160 ASP B N 1
ATOM 4183 C CA . ASP B 1 160 ? 34.435 20.822 50.260 1.00 19.40 160 ASP B CA 1
ATOM 4184 C C . ASP B 1 160 ? 34.956 19.939 51.395 1.00 18.18 160 ASP B C 1
ATOM 4185 O O . ASP B 1 160 ? 35.557 20.431 52.348 1.00 18.63 160 ASP B O 1
ATOM 4190 N N . PHE B 1 161 ? 34.721 18.634 51.284 1.00 18.43 161 PHE B N 1
ATOM 4191 C CA . PHE B 1 161 ? 35.163 17.689 52.308 1.00 15.42 161 PHE B CA 1
ATOM 4192 C C . PHE B 1 161 ? 36.675 17.741 52.479 1.00 17.33 161 PHE B C 1
ATOM 4193 O O . PHE B 1 161 ? 37.172 17.833 53.601 1.00 17.05 161 PHE B O 1
ATOM 4201 N N . SER B 1 162 ? 37.406 17.689 51.368 1.00 17.75 162 SER B N 1
ATOM 4202 C CA . SER B 1 162 ? 38.860 17.718 51.435 1.00 20.63 162 SER B CA 1
ATOM 4203 C C . SER B 1 162 ? 39.398 19.067 51.904 1.00 21.03 162 SER B C 1
ATOM 4204 O O . SER B 1 162 ? 40.528 19.154 52.381 1.00 20.22 162 SER B O 1
ATOM 4207 N N . LYS B 1 163 ? 38.585 20.112 51.773 1.00 20.16 163 LYS B N 1
ATOM 4208 C CA . LYS B 1 163 ? 38.978 21.453 52.199 1.00 20.31 163 LYS B CA 1
ATOM 4209 C C . LYS B 1 163 ? 38.767 21.582 53.703 1.00 19.49 163 LYS B C 1
ATOM 4210 O O . LYS B 1 163 ? 39.691 21.906 54.451 1.00 21.47 163 LYS B O 1
ATOM 4216 N N . ILE B 1 164 ? 37.539 21.327 54.138 1.00 16.82 164 ILE B N 1
ATOM 4217 C CA . ILE B 1 164 ? 37.184 21.405 55.548 1.00 18.40 164 ILE B CA 1
ATOM 4218 C C . ILE B 1 164 ? 38.098 20.525 56.411 1.00 18.50 164 ILE B C 1
ATOM 4219 O O . ILE B 1 164 ? 38.555 20.939 57.477 1.00 17.79 164 ILE B O 1
ATOM 4224 N N . TYR B 1 165 ? 38.371 19.314 55.941 1.00 18.00 165 TYR B N 1
ATOM 4225 C CA . TYR B 1 165 ? 39.216 18.386 56.683 1.00 18.11 165 TYR B CA 1
ATOM 4226 C C . TYR B 1 165 ? 40.611 18.276 56.080 1.00 19.30 165 TYR B C 1
ATOM 4227 O O . TYR B 1 165 ? 41.275 17.240 56.215 1.00 19.12 165 TYR B O 1
ATOM 4236 N N . SER B 1 166 ? 41.061 19.346 55.428 1.00 19.89 166 SER B N 1
ATOM 4237 C CA . SER B 1 166 ? 42.375 19.342 54.795 1.00 19.55 166 SER B CA 1
ATOM 4238 C C . SER B 1 166 ? 43.504 19.028 55.774 1.00 20.24 166 SER B C 1
ATOM 4239 O O . SER B 1 166 ? 44.464 18.349 55.417 1.00 20.14 166 SER B O 1
ATOM 4242 N N . ASP B 1 167 ? 43.401 19.513 57.005 1.00 20.19 167 ASP B N 1
ATOM 4243 C CA . ASP B 1 167 ? 44.459 19.235 57.974 1.00 21.60 167 ASP B CA 1
ATOM 4244 C C . ASP B 1 167 ? 44.393 17.801 58.467 1.00 21.34 167 ASP B C 1
ATOM 4245 O O . ASP B 1 167 ? 45.342 17.306 59.048 1.00 21.13 167 ASP B O 1
ATOM 4250 N N . PHE B 1 168 ? 43.285 17.117 58.224 1.00 18.64 168 PHE B N 1
ATOM 4251 C CA . PHE B 1 168 ? 43.162 15.771 58.743 1.00 17.79 168 PHE B CA 1
ATOM 4252 C C . PHE B 1 168 ? 43.372 14.646 57.742 1.00 17.24 168 PHE B C 1
ATOM 4253 O O . PHE B 1 168 ? 42.526 13.757 57.584 1.00 15.55 168 PHE B O 1
ATOM 4261 N N . GLY B 1 169 ? 44.524 14.703 57.076 1.00 17.62 169 GLY B N 1
ATOM 4262 C CA . GLY B 1 169 ? 44.898 13.681 56.118 1.00 17.30 169 GLY B CA 1
ATOM 4263 C C . GLY B 1 169 ? 45.143 14.123 54.689 1.00 19.92 169 GLY B C 1
ATOM 4264 O O . GLY B 1 169 ? 46.131 13.732 54.066 1.00 19.96 169 GLY B O 1
ATOM 4265 N N . TYR B 1 170 ? 44.251 14.954 54.169 1.00 19.01 170 TYR B N 1
ATOM 4266 C CA . TYR B 1 170 ? 44.348 15.400 52.787 1.00 19.97 170 TYR B CA 1
ATOM 4267 C C . TYR B 1 170 ? 45.527 16.284 52.408 1.00 21.37 170 TYR B C 1
ATOM 4268 O O . TYR B 1 170 ? 46.272 15.962 51.483 1.00 19.46 170 TYR B O 1
ATOM 4277 N N . GLU B 1 171 ? 45.708 17.389 53.118 1.00 22.34 171 GLU B N 1
ATOM 4278 C CA . GLU B 1 171 ? 46.799 18.295 52.796 1.00 25.33 171 GLU B CA 1
ATOM 4279 C C . GLU B 1 171 ? 48.169 17.637 52.724 1.00 24.70 171 GLU B C 1
ATOM 4280 O O . GLU B 1 171 ? 48.901 17.847 51.759 1.00 24.82 171 GLU B O 1
ATOM 4286 N N . ASP B 1 172 ? 48.514 16.836 53.728 1.00 24.68 172 ASP B N 1
ATOM 4287 C CA . ASP B 1 172 ? 49.827 16.193 53.759 1.00 25.34 172 ASP B CA 1
ATOM 4288 C C . ASP B 1 172 ? 49.908 14.766 53.227 1.00 25.24 172 ASP B C 1
ATOM 4289 O O . ASP B 1 172 ? 50.885 14.066 53.487 1.00 23.76 172 ASP B O 1
ATOM 4294 N N . ALA B 1 173 ? 48.900 14.338 52.475 1.00 24.08 173 ALA B N 1
ATOM 4295 C CA . ALA B 1 173 ? 48.893 12.984 51.929 1.00 23.06 173 ALA B CA 1
ATOM 4296 C C . ALA B 1 173 ? 50.087 12.724 51.014 1.00 23.65 173 ALA B C 1
ATOM 4297 O O . ALA B 1 173 ? 50.533 13.616 50.292 1.00 23.78 173 ALA B O 1
ATOM 4299 N N . ILE B 1 174 ? 50.596 11.497 51.045 1.00 23.84 174 ILE B N 1
ATOM 4300 C CA . ILE B 1 174 ? 51.726 11.108 50.207 1.00 24.66 174 ILE B CA 1
ATOM 4301 C C . ILE B 1 174 ? 51.237 10.885 48.785 1.00 24.65 174 ILE B C 1
ATOM 4302 O O . ILE B 1 174 ? 51.958 11.118 47.818 1.00 23.98 174 ILE B O 1
ATOM 4307 N N . SER B 1 175 ? 50.003 10.412 48.672 1.00 23.52 175 SER B N 1
ATOM 4308 C CA . SER B 1 175 ? 49.397 10.160 47.378 1.00 23.39 175 SER B CA 1
ATOM 4309 C C . SER B 1 175 ? 47.891 10.300 47.525 1.00 23.67 175 SER B C 1
ATOM 4310 O O . SER B 1 175 ? 47.334 10.018 48.589 1.00 21.72 175 SER B O 1
ATOM 4313 N N . SER B 1 176 ? 47.235 10.744 46.458 1.00 23.90 176 SER B N 1
ATOM 4314 C CA . SER B 1 176 ? 45.791 10.915 46.476 1.00 23.14 176 SER B CA 1
ATOM 4315 C C . SER B 1 176 ? 45.153 10.273 45.254 1.00 23.01 176 SER B C 1
ATOM 4316 O O . SER B 1 176 ? 45.675 10.375 44.138 1.00 20.79 176 SER B O 1
ATOM 4319 N N . ASP B 1 177 ? 44.028 9.600 45.470 1.00 20.46 177 ASP B N 1
ATOM 4320 C CA . ASP B 1 177 ? 43.315 8.966 44.375 1.00 19.73 177 ASP B CA 1
ATOM 4321 C C . ASP B 1 177 ? 42.733 10.087 43.515 1.00 20.63 177 ASP B C 1
ATOM 4322 O O . ASP B 1 177 ? 42.355 11.142 44.027 1.00 19.85 177 ASP B O 1
ATOM 4327 N N . GLU B 1 178 ? 42.663 9.853 42.211 1.00 22.18 178 GLU B N 1
ATOM 4328 C CA . GLU B 1 178 ? 42.164 10.857 41.282 1.00 24.98 178 GLU B CA 1
ATOM 4329 C C . GLU B 1 178 ? 40.679 11.189 41.363 1.00 25.36 178 GLU B C 1
ATOM 4330 O O . GLU B 1 178 ? 40.314 12.362 41.329 1.00 24.29 178 GLU B O 1
ATOM 4336 N N . PHE B 1 179 ? 39.818 10.182 41.479 1.00 25.46 179 PHE B N 1
ATOM 4337 C CA . PHE B 1 179 ? 38.385 10.466 41.503 1.00 25.39 179 PHE B CA 1
ATOM 4338 C C . PHE B 1 179 ? 37.607 10.191 42.777 1.00 24.41 179 PHE B C 1
ATOM 4339 O O . PHE B 1 179 ? 36.389 10.361 42.807 1.00 25.48 179 PHE B O 1
ATOM 4347 N N . SER B 1 180 ? 38.298 9.772 43.827 1.00 21.66 180 SER B N 1
ATOM 4348 C CA . SER B 1 180 ? 37.639 9.523 45.102 1.00 18.84 180 SER B CA 1
ATOM 4349 C C . SER B 1 180 ? 38.407 10.342 46.127 1.00 18.53 180 SER B C 1
ATOM 4350 O O . SER B 1 180 ? 39.434 10.941 45.809 1.00 17.75 180 SER B O 1
ATOM 4353 N N . LEU B 1 181 ? 37.918 10.367 47.357 1.00 16.84 181 LEU B N 1
ATOM 4354 C CA . LEU B 1 181 ? 38.592 11.110 48.403 1.00 16.89 181 LEU B CA 1
ATOM 4355 C C . LEU B 1 181 ? 39.527 10.187 49.171 1.00 15.77 181 LEU B C 1
ATOM 4356 O O . LEU B 1 181 ? 39.770 10.374 50.357 1.00 15.98 181 LEU B O 1
ATOM 4361 N N . SER B 1 182 ? 40.045 9.184 48.473 1.00 15.16 182 SER B N 1
ATOM 4362 C CA . SER B 1 182 ? 40.969 8.231 49.067 1.00 16.25 182 SER B CA 1
ATOM 4363 C C . SER B 1 182 ? 42.370 8.827 49.022 1.00 15.75 182 SER B C 1
ATOM 4364 O O . SER B 1 182 ? 42.702 9.580 48.109 1.00 16.94 182 SER B O 1
ATOM 4367 N N . TYR B 1 183 ? 43.188 8.489 50.009 1.00 16.55 183 TYR B N 1
ATOM 4368 C CA . TYR B 1 183 ? 44.556 8.990 50.053 1.00 17.09 183 TYR B CA 1
ATOM 4369 C C . TYR B 1 183 ? 45.465 8.110 50.897 1.00 15.97 183 TYR B C 1
ATOM 4370 O O . TYR B 1 183 ? 45.008 7.313 51.719 1.00 14.65 183 TYR B O 1
ATOM 4379 N N . LEU B 1 184 ? 46.765 8.277 50.681 1.00 16.49 184 LEU B N 1
ATOM 4380 C CA . LEU B 1 184 ? 47.784 7.530 51.401 1.00 14.95 184 LEU B CA 1
ATOM 4381 C C . LEU B 1 184 ? 48.459 8.486 52.373 1.00 14.90 184 LEU B C 1
ATOM 4382 O O . LEU B 1 184 ? 48.937 9.542 51.965 1.00 15.54 184 LEU B O 1
ATOM 4387 N N . ALA B 1 185 ? 48.488 8.117 53.652 1.00 15.45 185 ALA B N 1
ATOM 4388 C CA . ALA B 1 185 ? 49.096 8.952 54.688 1.00 18.12 185 ALA B CA 1
ATOM 4389 C C . ALA B 1 185 ? 50.211 8.219 55.425 1.00 18.06 185 ALA B C 1
ATOM 4390 O O . ALA B 1 185 ? 50.194 6.995 55.542 1.00 19.93 185 ALA B O 1
ATOM 4392 N N . ALA B 1 186 ? 51.175 8.975 55.936 1.00 20.04 186 ALA B N 1
ATOM 4393 C CA . ALA B 1 186 ? 52.291 8.385 56.664 1.00 21.22 186 ALA B CA 1
ATOM 4394 C C . ALA B 1 186 ? 52.489 9.064 58.009 1.00 22.32 186 ALA B C 1
ATOM 4395 O O . ALA B 1 186 ? 53.331 9.952 58.148 1.00 23.46 186 ALA B O 1
ATOM 4397 N N . PRO B 1 187 ? 51.705 8.665 59.021 1.00 21.73 187 PRO B N 1
ATOM 4398 C CA . PRO B 1 187 ? 51.836 9.267 60.349 1.00 21.75 187 PRO B CA 1
ATOM 4399 C C . PRO B 1 187 ? 53.158 8.876 61.007 1.00 23.18 187 PRO B C 1
ATOM 4400 O O . PRO B 1 187 ? 53.627 9.545 61.926 1.00 23.39 187 PRO B O 1
ATOM 4404 N N . SER B 1 188 ? 53.759 7.791 60.527 1.00 23.13 188 SER B N 1
ATOM 4405 C CA . SER B 1 188 ? 55.034 7.330 61.067 1.00 24.07 188 SER B CA 1
ATOM 4406 C C . SER B 1 188 ? 55.869 6.711 59.958 1.00 25.50 188 SER B C 1
ATOM 4407 O O . SER B 1 188 ? 55.419 6.601 58.817 1.00 25.29 188 SER B O 1
ATOM 4410 N N . SER B 1 189 ? 57.087 6.301 60.295 1.00 26.48 189 SER B N 1
ATOM 4411 C CA . SER B 1 189 ? 57.966 5.694 59.311 1.00 27.69 189 SER B CA 1
ATOM 4412 C C . SER B 1 189 ? 57.666 4.207 59.178 1.00 26.56 189 SER B C 1
ATOM 4413 O O . SER B 1 189 ? 57.861 3.624 58.115 1.00 27.77 189 SER B O 1
ATOM 4416 N N . LYS B 1 190 ? 57.188 3.597 60.259 1.00 26.17 190 LYS B N 1
ATOM 4417 C CA . LYS B 1 190 ? 56.884 2.170 60.255 1.00 24.95 190 LYS B CA 1
ATOM 4418 C C . LYS B 1 190 ? 55.440 1.840 59.881 1.00 23.94 190 LYS B C 1
ATOM 4419 O O . LYS B 1 190 ? 55.151 0.734 59.426 1.00 22.29 190 LYS B O 1
ATOM 4425 N N . VAL B 1 191 ? 54.531 2.790 60.068 1.00 21.75 191 VAL B N 1
ATOM 4426 C CA . VAL B 1 191 ? 53.136 2.522 59.758 1.00 20.75 191 VAL B CA 1
ATOM 4427 C C . VAL B 1 191 ? 52.472 3.614 58.933 1.00 19.72 191 VAL B C 1
ATOM 4428 O O . VAL B 1 191 ? 52.509 4.788 59.293 1.00 19.25 191 VAL B O 1
ATOM 4432 N N . TRP B 1 192 ? 51.868 3.204 57.824 1.00 17.83 192 TRP B N 1
ATOM 4433 C CA . TRP B 1 192 ? 51.166 4.110 56.929 1.00 17.39 192 TRP B CA 1
ATOM 4434 C C . TRP B 1 192 ? 49.686 3.735 56.932 1.00 17.49 192 TRP B C 1
ATOM 4435 O O . TRP B 1 192 ? 49.316 2.640 57.366 1.00 18.74 192 TRP B O 1
ATOM 4446 N N . LEU B 1 193 ? 48.851 4.646 56.441 1.00 16.56 193 LEU B N 1
ATOM 4447 C CA . LEU B 1 193 ? 47.414 4.430 56.388 1.00 15.07 193 LEU B CA 1
ATOM 4448 C C . LEU B 1 193 ? 46.871 4.571 54.980 1.00 14.73 193 LEU B C 1
ATOM 4449 O O . LEU B 1 193 ? 47.137 5.558 54.295 1.00 15.33 193 LEU B O 1
ATOM 4454 N N . LEU B 1 194 ? 46.107 3.574 54.556 1.00 16.21 194 LEU B N 1
ATOM 4455 C CA . LEU B 1 194 ? 45.479 3.605 53.247 1.00 15.00 194 LEU B CA 1
ATOM 4456 C C . LEU B 1 194 ? 44.048 4.027 53.562 1.00 15.67 194 LEU B C 1
ATOM 4457 O O . LEU B 1 194 ? 43.192 3.185 53.855 1.00 13.54 194 LEU B O 1
ATOM 4462 N N . MET B 1 195 ? 43.813 5.336 53.534 1.00 15.23 195 MET B N 1
ATOM 4463 C CA . MET B 1 195 ? 42.505 5.910 53.833 1.00 15.98 195 MET B CA 1
ATOM 4464 C C . MET B 1 195 ? 41.612 5.861 52.602 1.00 15.62 195 MET B C 1
ATOM 4465 O O . MET B 1 195 ? 41.777 6.647 51.670 1.00 17.04 195 MET B O 1
ATOM 4470 N N . LEU B 1 196 ? 40.651 4.946 52.615 1.00 14.88 196 LEU B N 1
ATOM 4471 C CA . LEU B 1 196 ? 39.759 4.773 51.480 1.00 13.16 196 LEU B CA 1
ATOM 4472 C C . LEU B 1 196 ? 38.393 5.419 51.600 1.00 14.04 196 LEU B C 1
ATOM 4473 O O . LEU B 1 196 ? 37.745 5.367 52.651 1.00 13.53 196 LEU B O 1
ATOM 4478 N N . ASP B 1 197 ? 37.967 6.022 50.495 1.00 13.98 197 ASP B N 1
ATOM 4479 C CA . ASP B 1 197 ? 36.659 6.643 50.398 1.00 14.97 197 ASP B CA 1
ATOM 4480 C C . ASP B 1 197 ? 35.832 5.657 49.571 1.00 14.59 197 ASP B C 1
ATOM 4481 O O . ASP B 1 197 ? 36.000 5.563 48.358 1.00 13.51 197 ASP B O 1
ATOM 4486 N N . THR B 1 198 ? 34.966 4.903 50.240 1.00 13.06 198 THR B N 1
ATOM 4487 C CA . THR B 1 198 ? 34.129 3.919 49.564 1.00 13.10 198 THR B CA 1
ATOM 4488 C C . THR B 1 198 ? 32.716 4.448 49.362 1.00 11.39 198 THR B C 1
ATOM 4489 O O . THR B 1 198 ? 31.848 3.745 48.850 1.00 10.86 198 THR B O 1
ATOM 4493 N N . ALA B 1 199 ? 32.493 5.693 49.767 1.00 12.13 199 ALA B N 1
ATOM 4494 C CA . ALA B 1 199 ? 31.175 6.297 49.628 1.00 11.62 199 ALA B CA 1
ATOM 4495 C C . ALA B 1 199 ? 30.806 6.590 48.175 1.00 10.99 199 ALA B C 1
ATOM 4496 O O . ALA B 1 199 ? 31.667 6.899 47.340 1.00 11.79 199 ALA B O 1
ATOM 4498 N N . ILE B 1 200 ? 29.515 6.483 47.877 1.00 10.92 200 ILE B N 1
ATOM 4499 C CA . ILE B 1 200 ? 29.010 6.779 46.539 1.00 10.04 200 ILE B CA 1
ATOM 4500 C C . ILE B 1 200 ? 28.096 7.989 46.747 1.00 11.47 200 ILE B C 1
ATOM 4501 O O . ILE B 1 200 ? 27.097 7.902 47.450 1.00 13.10 200 ILE B O 1
ATOM 4506 N N . TYR B 1 201 ? 28.447 9.119 46.140 1.00 13.15 201 TYR B N 1
ATOM 4507 C CA . TYR B 1 201 ? 27.678 10.344 46.345 1.00 14.19 201 TYR B CA 1
ATOM 4508 C C . TYR B 1 201 ? 27.498 11.252 45.137 1.00 14.98 201 TYR B C 1
ATOM 4509 O O . TYR B 1 201 ? 26.802 12.262 45.222 1.00 15.49 201 TYR B O 1
ATOM 4518 N N . LYS B 1 202 ? 28.107 10.914 44.011 1.00 14.98 202 LYS B N 1
ATOM 4519 C CA . LYS B 1 202 ? 27.990 11.789 42.857 1.00 16.43 202 LYS B CA 1
ATOM 4520 C C . LYS B 1 202 ? 26.602 11.886 42.229 1.00 15.77 202 LYS B C 1
ATOM 4521 O O . LYS B 1 202 ? 26.346 12.803 41.455 1.00 17.86 202 LYS B O 1
ATOM 4527 N N . THR B 1 203 ? 25.696 10.975 42.571 1.00 14.59 203 THR B N 1
ATOM 4528 C CA . THR B 1 203 ? 24.339 11.053 42.020 1.00 15.37 203 THR B CA 1
ATOM 4529 C C . THR B 1 203 ? 23.281 11.286 43.103 1.00 14.19 203 THR B C 1
ATOM 4530 O O . THR B 1 203 ? 22.083 11.190 42.841 1.00 12.89 203 THR B O 1
ATOM 4534 N N . ASN B 1 204 ? 23.726 11.613 44.313 1.00 13.55 204 ASN B N 1
ATOM 4535 C CA . ASN B 1 204 ? 22.808 11.849 45.430 1.00 14.19 204 ASN B CA 1
ATOM 4536 C C . ASN B 1 204 ? 21.736 12.903 45.187 1.00 15.25 204 ASN B C 1
ATOM 4537 O O . ASN B 1 204 ? 20.560 12.665 45.455 1.00 13.97 204 ASN B O 1
ATOM 4542 N N . MET B 1 205 ? 22.141 14.075 44.704 1.00 18.12 205 MET B N 1
ATOM 4543 C CA . MET B 1 205 ? 21.186 15.156 44.475 1.00 18.97 205 MET B CA 1
ATOM 4544 C C . MET B 1 205 ? 20.152 14.770 43.433 1.00 19.68 205 MET B C 1
ATOM 4545 O O . MET B 1 205 ? 18.984 15.127 43.541 1.00 22.40 205 MET B O 1
ATOM 4550 N N . GLN B 1 206 ? 20.584 14.022 42.430 1.00 19.05 206 GLN B N 1
ATOM 4551 C CA . GLN B 1 206 ? 19.687 13.570 41.380 1.00 18.58 206 GLN B CA 1
ATOM 4552 C C . GLN B 1 206 ? 18.697 12.532 41.927 1.00 18.95 206 GLN B C 1
ATOM 4553 O O . GLN B 1 206 ? 17.512 12.546 41.581 1.00 18.78 206 GLN B O 1
ATOM 4559 N N . GLN B 1 207 ? 19.189 11.644 42.787 1.00 16.71 207 GLN B N 1
ATOM 4560 C CA . GLN B 1 207 ? 18.366 10.601 43.396 1.00 16.52 207 GLN B CA 1
ATOM 4561 C C . GLN B 1 207 ? 17.431 11.161 44.464 1.00 15.61 207 GLN B C 1
ATOM 4562 O O . GLN B 1 207 ? 16.339 10.643 44.673 1.00 15.70 207 GLN B O 1
ATOM 4568 N N . GLY B 1 208 ? 17.867 12.214 45.146 1.00 15.65 208 GLY B N 1
ATOM 4569 C CA . GLY B 1 208 ? 17.053 12.783 46.206 1.00 16.00 208 GLY B CA 1
ATOM 4570 C C . GLY B 1 208 ? 17.332 12.083 47.531 1.00 16.35 208 GLY B C 1
ATOM 4571 O O . GLY B 1 208 ? 16.762 12.433 48.561 1.00 15.58 208 GLY B O 1
ATOM 4572 N N . ASN B 1 209 ? 18.200 11.076 47.495 1.00 16.56 209 ASN B N 1
ATOM 4573 C CA . ASN B 1 209 ? 18.583 10.321 48.691 1.00 16.58 209 ASN B CA 1
ATOM 4574 C C . ASN B 1 209 ? 20.080 10.027 48.620 1.00 16.98 209 ASN B C 1
ATOM 4575 O O . ASN B 1 209 ? 20.646 9.925 47.530 1.00 16.83 209 ASN B O 1
ATOM 4580 N N . PRO B 1 210 ? 20.744 9.895 49.777 1.00 14.98 210 PRO B N 1
ATOM 4581 C CA . PRO B 1 210 ? 22.179 9.599 49.728 1.00 14.79 210 PRO B CA 1
ATOM 4582 C C . PRO B 1 210 ? 22.352 8.095 49.524 1.00 14.00 210 PRO B C 1
ATOM 4583 O O . PRO B 1 210 ? 21.721 7.293 50.215 1.00 12.78 210 PRO B O 1
ATOM 4587 N N . THR B 1 211 ? 23.192 7.712 48.569 1.00 11.88 211 THR B N 1
ATOM 4588 C CA . THR B 1 211 ? 23.428 6.297 48.296 1.00 14.18 211 THR B CA 1
ATOM 4589 C C . THR B 1 211 ? 24.015 5.587 49.514 1.00 13.57 211 THR B C 1
ATOM 4590 O O . THR B 1 211 ? 24.999 6.043 50.098 1.00 14.86 211 THR B O 1
ATOM 4594 N N . THR B 1 212 ? 23.405 4.467 49.890 1.00 13.82 212 THR B N 1
ATOM 4595 C CA . THR B 1 212 ? 23.857 3.685 51.035 1.00 14.83 212 THR B CA 1
ATOM 4596 C C . THR B 1 212 ? 25.038 2.778 50.697 1.00 14.79 212 THR B C 1
ATOM 4597 O O . THR B 1 212 ? 26.021 2.724 51.436 1.00 13.85 212 THR B O 1
ATOM 4601 N N . GLU B 1 213 ? 24.936 2.068 49.579 1.00 13.68 213 GLU B N 1
ATOM 4602 C CA . GLU B 1 213 ? 25.984 1.141 49.172 1.00 14.42 213 GLU B CA 1
ATOM 4603 C C . GLU B 1 213 ? 27.309 1.821 48.865 1.00 12.67 213 GLU B C 1
ATOM 4604 O O . GLU B 1 213 ? 27.370 3.027 48.618 1.00 12.95 213 GLU B O 1
ATOM 4610 N N . GLY B 1 214 ? 28.375 1.029 48.885 1.00 13.72 214 GLY B N 1
ATOM 4611 C CA . GLY B 1 214 ? 29.694 1.555 48.597 1.00 11.95 214 GLY B CA 1
ATOM 4612 C C . GLY B 1 214 ? 30.349 0.779 47.475 1.00 11.26 214 GLY B C 1
ATOM 4613 O O . GLY B 1 214 ? 29.891 -0.302 47.099 1.00 10.45 214 GLY B O 1
ATOM 4614 N N . GLY B 1 215 ? 31.425 1.330 46.931 1.00 13.56 215 GLY B N 1
ATOM 4615 C CA . GLY B 1 215 ? 32.117 0.654 45.854 1.00 12.75 215 GLY B CA 1
ATOM 4616 C C . GLY B 1 215 ? 33.371 1.404 45.464 1.00 12.38 215 GLY B C 1
ATOM 4617 O O . GLY B 1 215 ? 33.532 2.577 45.790 1.00 13.35 215 GLY B O 1
ATOM 4618 N N . LEU B 1 216 ? 34.271 0.717 44.774 1.00 13.67 216 LEU B N 1
ATOM 4619 C CA . LEU B 1 216 ? 35.514 1.325 44.323 1.00 13.90 216 LEU B CA 1
ATOM 4620 C C . LEU B 1 216 ? 35.671 1.002 42.847 1.00 14.81 216 LEU B C 1
ATOM 4621 O O . LEU B 1 216 ? 35.439 -0.129 42.430 1.00 15.04 216 LEU B O 1
ATOM 4626 N N . THR B 1 217 ? 36.058 1.998 42.061 1.00 14.83 217 THR B N 1
ATOM 4627 C CA . THR B 1 217 ? 36.259 1.804 40.633 1.00 15.63 217 THR B CA 1
ATOM 4628 C C . THR B 1 217 ? 37.559 1.056 40.391 1.00 15.40 217 THR B C 1
ATOM 4629 O O . THR B 1 217 ? 38.370 0.883 41.305 1.00 14.86 217 THR B O 1
ATOM 4633 N N . ALA B 1 218 ? 37.758 0.620 39.151 1.00 16.19 218 ALA B N 1
ATOM 4634 C CA . ALA B 1 218 ? 38.974 -0.090 38.778 1.00 17.01 218 ALA B CA 1
ATOM 4635 C C . ALA B 1 218 ? 40.140 0.875 38.943 1.00 18.41 218 ALA B C 1
ATOM 4636 O O . ALA B 1 218 ? 41.230 0.491 39.379 1.00 18.46 218 ALA B O 1
ATOM 4638 N N . GLY B 1 219 ? 39.899 2.131 38.587 1.00 17.52 219 GLY B N 1
ATOM 4639 C CA . GLY B 1 219 ? 40.927 3.148 38.711 1.00 18.44 219 GLY B CA 1
ATOM 4640 C C . GLY B 1 219 ? 41.411 3.283 40.143 1.00 18.14 219 GLY B C 1
ATOM 4641 O O . GLY B 1 219 ? 42.610 3.348 40.397 1.00 17.23 219 GLY B O 1
ATOM 4642 N N . THR B 1 220 ? 40.484 3.331 41.092 1.00 16.35 220 THR B N 1
ATOM 4643 C CA . THR B 1 220 ? 40.885 3.445 42.486 1.00 16.36 220 THR B CA 1
ATOM 4644 C C . THR B 1 220 ? 41.621 2.181 42.932 1.00 16.75 220 THR B C 1
ATOM 4645 O O . THR B 1 220 ? 42.576 2.255 43.704 1.00 16.70 220 THR B O 1
ATOM 4649 N N . LEU B 1 221 ? 41.181 1.024 42.444 1.00 16.67 221 LEU B N 1
ATOM 4650 C CA . LEU B 1 221 ? 41.830 -0.237 42.798 1.00 18.64 221 LEU B CA 1
ATOM 4651 C C . LEU B 1 221 ? 43.267 -0.249 42.293 1.00 18.10 221 LEU B C 1
ATOM 4652 O O . LEU B 1 221 ? 44.157 -0.787 42.954 1.00 16.68 221 LEU B O 1
ATOM 4657 N N . ASP B 1 222 ? 43.496 0.344 41.123 1.00 19.43 222 ASP B N 1
ATOM 4658 C CA . ASP B 1 222 ? 44.848 0.398 40.573 1.00 19.81 222 ASP B CA 1
ATOM 4659 C C . ASP B 1 222 ? 45.685 1.315 41.451 1.00 19.94 222 ASP B C 1
ATOM 4660 O O . ASP B 1 222 ? 46.861 1.050 41.706 1.00 19.82 222 ASP B O 1
ATOM 4665 N N . TRP B 1 223 ? 45.067 2.396 41.917 1.00 20.04 223 TRP B N 1
ATOM 4666 C CA . TRP B 1 223 ? 45.755 3.348 42.778 1.00 19.86 223 TRP B CA 1
ATOM 4667 C C . TRP B 1 223 ? 46.102 2.668 44.095 1.00 19.07 223 TRP B C 1
ATOM 4668 O O . TRP B 1 223 ? 47.120 2.965 44.716 1.00 17.78 223 TRP B O 1
ATOM 4679 N N . ILE B 1 224 ? 45.243 1.749 44.520 1.00 19.20 224 ILE B N 1
ATOM 4680 C CA . ILE B 1 224 ? 45.479 1.020 45.758 1.00 18.12 224 ILE B CA 1
ATOM 4681 C C . ILE B 1 224 ? 46.702 0.122 45.600 1.00 19.51 224 ILE B C 1
ATOM 4682 O O . ILE B 1 224 ? 47.552 0.056 46.491 1.00 21.29 224 ILE B O 1
ATOM 4687 N N . LYS B 1 225 ? 46.798 -0.559 44.461 1.00 21.41 225 LYS B N 1
ATOM 4688 C CA . LYS B 1 225 ? 47.927 -1.448 44.203 1.00 23.19 225 LYS B CA 1
ATOM 4689 C C . LYS B 1 225 ? 49.226 -0.644 44.164 1.00 23.17 225 LYS B C 1
ATOM 4690 O O . LYS B 1 225 ? 50.260 -1.088 44.662 1.00 23.51 225 LYS B O 1
ATOM 4696 N N . GLU B 1 226 ? 49.161 0.539 43.565 1.00 22.83 226 GLU B N 1
ATOM 4697 C CA . GLU B 1 226 ? 50.317 1.420 43.464 1.00 23.17 226 GLU B CA 1
ATOM 4698 C C . GLU B 1 226 ? 50.747 1.913 44.848 1.00 22.92 226 GLU B C 1
ATOM 4699 O O . GLU B 1 226 ? 51.936 1.917 45.175 1.00 23.25 226 GLU B O 1
ATOM 4705 N N . SER B 1 227 ? 49.779 2.330 45.656 1.00 19.65 227 SER B N 1
ATOM 4706 C CA . SER B 1 227 ? 50.066 2.811 47.000 1.00 20.10 227 SER B CA 1
ATOM 4707 C C . SER B 1 227 ? 50.654 1.685 47.845 1.00 21.75 227 SER B C 1
ATOM 4708 O O . SER B 1 227 ? 51.549 1.903 48.662 1.00 22.14 227 SER B O 1
ATOM 4711 N N . SER B 1 228 ? 50.136 0.479 47.645 1.00 22.12 228 SER B N 1
ATOM 4712 C CA . SER B 1 228 ? 50.611 -0.685 48.379 1.00 23.80 228 SER B CA 1
ATOM 4713 C C . SER B 1 228 ? 52.079 -0.927 48.026 1.00 23.45 228 SER B C 1
ATOM 4714 O O . SER B 1 228 ? 52.898 -1.229 48.895 1.00 22.92 228 SER B O 1
ATOM 4717 N N . ALA B 1 229 ? 52.400 -0.777 46.745 1.00 23.27 229 ALA B N 1
ATOM 4718 C CA . ALA B 1 229 ? 53.762 -0.964 46.264 1.00 24.18 229 ALA B CA 1
ATOM 4719 C C . ALA B 1 229 ? 54.702 0.074 46.873 1.00 25.48 229 ALA B C 1
ATOM 4720 O O . ALA B 1 229 ? 55.847 -0.234 47.213 1.00 27.29 229 ALA B O 1
ATOM 4722 N N . LEU B 1 230 ? 54.215 1.301 47.015 1.00 24.86 230 LEU B N 1
ATOM 4723 C CA . LEU B 1 230 ? 55.030 2.371 47.577 1.00 25.09 230 LEU B CA 1
ATOM 4724 C C . LEU B 1 230 ? 55.361 2.084 49.039 1.00 26.02 230 LEU B C 1
ATOM 4725 O O . LEU B 1 230 ? 56.505 2.249 49.469 1.00 26.31 230 LEU B O 1
ATOM 4730 N N . ALA B 1 231 ? 54.359 1.652 49.798 1.00 25.76 231 ALA B N 1
ATOM 4731 C CA . ALA B 1 231 ? 54.555 1.331 51.207 1.00 26.82 231 ALA B CA 1
ATOM 4732 C C . ALA B 1 231 ? 55.557 0.189 51.355 1.00 27.97 231 ALA B C 1
ATOM 4733 O O . ALA B 1 231 ? 56.436 0.228 52.220 1.00 27.71 231 ALA B O 1
ATOM 4735 N N . LYS B 1 232 ? 55.426 -0.827 50.508 1.00 28.71 232 LYS B N 1
ATOM 4736 C CA . LYS B 1 232 ? 56.333 -1.967 50.565 1.00 31.03 232 LYS B CA 1
ATOM 4737 C C . LYS B 1 232 ? 57.765 -1.528 50.286 1.00 31.18 232 LYS B C 1
ATOM 4738 O O . LYS B 1 232 ? 58.705 -1.977 50.943 1.00 30.52 232 LYS B O 1
ATOM 4744 N N . LYS B 1 233 ? 57.921 -0.641 49.312 1.00 31.85 233 LYS B N 1
ATOM 4745 C CA . LYS B 1 233 ? 59.235 -0.139 48.940 1.00 32.47 233 LYS B CA 1
ATOM 4746 C C . LYS B 1 233 ? 59.881 0.652 50.074 1.00 32.48 233 LYS B C 1
ATOM 4747 O O . LYS B 1 233 ? 61.098 0.601 50.255 1.00 33.67 233 LYS B O 1
ATOM 4753 N N . ASN B 1 234 ? 59.067 1.382 50.832 1.00 31.65 234 ASN B N 1
ATOM 4754 C CA . ASN B 1 234 ? 59.569 2.182 51.947 1.00 31.27 234 ASN B CA 1
ATOM 4755 C C . ASN B 1 234 ? 59.625 1.393 53.253 1.00 30.66 234 ASN B C 1
ATOM 4756 O O . ASN B 1 234 ? 59.928 1.950 54.308 1.00 30.01 234 ASN B O 1
ATOM 4761 N N . GLY B 1 235 ? 59.331 0.098 53.175 1.00 29.81 235 GLY B N 1
ATOM 4762 C CA . GLY B 1 235 ? 59.359 -0.747 54.356 1.00 27.73 235 GLY B CA 1
ATOM 4763 C C . GLY B 1 235 ? 58.340 -0.363 55.412 1.00 26.66 235 GLY B C 1
ATOM 4764 O O . GLY B 1 235 ? 58.579 -0.532 56.606 1.00 25.45 235 GLY B O 1
ATOM 4765 N N . ALA B 1 236 ? 57.192 0.147 54.980 1.00 25.25 236 ALA B N 1
ATOM 4766 C CA . ALA B 1 236 ? 56.155 0.556 55.917 1.00 23.31 236 ALA B CA 1
ATOM 4767 C C . ALA B 1 236 ? 54.960 -0.391 55.932 1.00 23.28 236 ALA B C 1
ATOM 4768 O O . ALA B 1 236 ? 54.563 -0.920 54.892 1.00 23.16 236 ALA B O 1
ATOM 4770 N N . LYS B 1 237 ? 54.407 -0.610 57.122 1.00 23.74 237 LYS B N 1
ATOM 4771 C CA . LYS B 1 237 ? 53.226 -1.450 57.280 1.00 23.41 237 LYS B CA 1
ATOM 4772 C C . LYS B 1 237 ? 52.084 -0.579 56.762 1.00 21.47 237 LYS B C 1
ATOM 4773 O O . LYS B 1 237 ? 52.189 0.649 56.772 1.00 22.90 237 LYS B O 1
ATOM 4779 N N . LEU B 1 238 ? 50.996 -1.195 56.320 1.00 20.35 238 LEU B N 1
ATOM 4780 C CA . LEU B 1 238 ? 49.878 -0.422 55.788 1.00 17.91 238 LEU B CA 1
ATOM 4781 C C . LEU B 1 238 ? 48.550 -0.827 56.404 1.00 16.64 238 LEU B C 1
ATOM 4782 O O . LEU B 1 238 ? 48.220 -2.010 56.457 1.00 16.63 238 LEU B O 1
ATOM 4787 N N . ILE B 1 239 ? 47.780 0.154 56.860 1.00 17.14 239 ILE B N 1
ATOM 4788 C CA . ILE B 1 239 ? 46.475 -0.146 57.436 1.00 16.28 239 ILE B CA 1
ATOM 4789 C C . ILE B 1 239 ? 45.377 0.437 56.555 1.00 14.34 239 ILE B C 1
ATOM 4790 O O . ILE B 1 239 ? 45.234 1.654 56.462 1.00 15.99 239 ILE B O 1
ATOM 4795 N N . PRO B 1 240 ? 44.603 -0.426 55.881 1.00 14.57 240 PRO B N 1
ATOM 4796 C CA . PRO B 1 240 ? 43.522 0.063 55.021 1.00 13.23 240 PRO B CA 1
ATOM 4797 C C . PRO B 1 240 ? 42.311 0.411 55.888 1.00 14.04 240 PRO B C 1
ATOM 4798 O O . PRO B 1 240 ? 41.890 -0.394 56.726 1.00 15.27 240 PRO B O 1
ATOM 4802 N N . VAL B 1 241 ? 41.774 1.613 55.686 1.00 13.62 241 VAL B N 1
ATOM 4803 C CA . VAL B 1 241 ? 40.611 2.100 56.426 1.00 13.15 241 VAL B CA 1
ATOM 4804 C C . VAL B 1 241 ? 39.502 2.429 55.425 1.00 12.90 241 VAL B C 1
ATOM 4805 O O . VAL B 1 241 ? 39.746 3.102 54.428 1.00 12.87 241 VAL B O 1
ATOM 4809 N N . LEU B 1 242 ? 38.291 1.948 55.681 1.00 11.47 242 LEU B N 1
ATOM 4810 C CA . LEU B 1 242 ? 37.168 2.207 54.779 1.00 13.50 242 LEU B CA 1
ATOM 4811 C C . LEU B 1 242 ? 35.855 2.230 55.535 1.00 11.79 242 LEU B C 1
ATOM 4812 O O . LEU B 1 242 ? 35.728 1.601 56.582 1.00 12.84 242 LEU B O 1
ATOM 4817 N N . HIS B 1 243 ? 34.877 2.963 55.014 1.00 12.02 243 HIS B N 1
ATOM 4818 C CA . HIS B 1 243 ? 33.591 3.030 55.694 1.00 13.00 243 HIS B CA 1
ATOM 4819 C C . HIS B 1 243 ? 32.841 1.711 55.542 1.00 11.98 243 HIS B C 1
ATOM 4820 O O . HIS B 1 243 ? 32.440 1.093 56.535 1.00 12.76 243 HIS B O 1
ATOM 4827 N N . HIS B 1 244 ? 32.660 1.280 54.298 1.00 12.37 244 HIS B N 1
ATOM 4828 C CA . HIS B 1 244 ? 31.960 0.033 54.013 1.00 11.79 244 HIS B CA 1
ATOM 4829 C C . HIS B 1 244 ? 32.816 -1.187 54.380 1.00 10.98 244 HIS B C 1
ATOM 4830 O O . HIS B 1 244 ? 34.040 -1.107 54.442 1.00 12.53 244 HIS B O 1
ATOM 4837 N N . ASN B 1 245 ? 32.159 -2.313 54.625 1.00 12.75 245 ASN B N 1
ATOM 4838 C CA . ASN B 1 245 ? 32.860 -3.523 55.033 1.00 12.35 245 ASN B CA 1
ATOM 4839 C C . ASN B 1 245 ? 33.484 -4.338 53.911 1.00 13.12 245 ASN B C 1
ATOM 4840 O O . ASN B 1 245 ? 33.013 -4.332 52.780 1.00 12.17 245 ASN B O 1
ATOM 4845 N N . LEU B 1 246 ? 34.563 -5.033 54.252 1.00 12.92 246 LEU B N 1
ATOM 4846 C CA . LEU B 1 246 ? 35.293 -5.867 53.311 1.00 15.55 246 LEU B CA 1
ATOM 4847 C C . LEU B 1 246 ? 34.607 -7.226 53.131 1.00 15.24 246 LEU B C 1
ATOM 4848 O O . LEU B 1 246 ? 34.736 -7.865 52.087 1.00 15.67 246 LEU B O 1
ATOM 4853 N N . THR B 1 247 ? 33.870 -7.662 54.148 1.00 13.78 247 THR B N 1
ATOM 4854 C CA . THR B 1 247 ? 33.166 -8.939 54.088 1.00 15.46 247 THR B CA 1
ATOM 4855 C C . THR B 1 247 ? 31.936 -8.842 54.988 1.00 16.34 247 THR B C 1
ATOM 4856 O O . THR B 1 247 ? 31.824 -7.904 55.773 1.00 16.10 247 THR B O 1
ATOM 4860 N N . ASP B 1 248 ? 31.020 -9.801 54.881 1.00 17.28 248 ASP B N 1
ATOM 4861 C CA . ASP B 1 248 ? 29.807 -9.771 55.699 1.00 17.98 248 ASP B CA 1
ATOM 4862 C C . ASP B 1 248 ? 30.082 -9.946 57.189 1.00 17.82 248 ASP B C 1
ATOM 4863 O O . ASP B 1 248 ? 30.972 -10.691 57.586 1.00 19.26 248 ASP B O 1
ATOM 4868 N N . HIS B 1 249 ? 29.310 -9.250 58.015 1.00 17.87 249 HIS B N 1
ATOM 4869 C CA . HIS B 1 249 ? 29.483 -9.335 59.457 1.00 19.96 249 HIS B CA 1
ATOM 4870 C C . HIS B 1 249 ? 28.283 -9.950 60.167 1.00 23.08 249 HIS B C 1
ATOM 4871 O O . HIS B 1 249 ? 28.269 -10.073 61.392 1.00 24.03 249 HIS B O 1
ATOM 4878 N N . ASN B 1 250 ? 27.281 -10.343 59.389 1.00 25.14 250 ASN B N 1
ATOM 4879 C CA . ASN B 1 250 ? 26.091 -10.972 59.941 1.00 30.50 250 ASN B CA 1
ATOM 4880 C C . ASN B 1 250 ? 25.455 -11.899 58.919 1.00 33.83 250 ASN B C 1
ATOM 4881 O O . ASN B 1 250 ? 25.450 -11.608 57.724 1.00 33.27 250 ASN B O 1
ATOM 4886 N N . ASP B 1 251 ? 24.916 -13.012 59.408 1.00 37.88 251 ASP B N 1
ATOM 4887 C CA . ASP B 1 251 ? 24.276 -14.018 58.566 1.00 42.09 251 ASP B CA 1
ATOM 4888 C C . ASP B 1 251 ? 23.136 -13.485 57.701 1.00 43.01 251 ASP B C 1
ATOM 4889 O O . ASP B 1 251 ? 22.909 -13.975 56.595 1.00 44.65 251 ASP B O 1
ATOM 4894 N N . VAL B 1 252 ? 22.413 -12.491 58.206 1.00 44.22 252 VAL B N 1
ATOM 4895 C CA . VAL B 1 252 ? 21.295 -11.918 57.467 1.00 44.63 252 VAL B CA 1
ATOM 4896 C C . VAL B 1 252 ? 21.763 -10.815 56.525 1.00 44.35 252 VAL B C 1
ATOM 4897 O O . VAL B 1 252 ? 22.118 -9.723 56.964 1.00 44.96 252 VAL B O 1
ATOM 4901 N N . GLN B 1 254 ? 21.831 -7.805 55.174 1.00 36.56 254 GLN B N 1
ATOM 4902 C CA . GLN B 1 254 ? 21.272 -6.722 54.371 1.00 36.72 254 GLN B CA 1
ATOM 4903 C C . GLN B 1 254 ? 22.314 -6.208 53.388 1.00 35.61 254 GLN B C 1
ATOM 4904 O O . GLN B 1 254 ? 23.489 -6.074 53.728 1.00 36.52 254 GLN B O 1
ATOM 4906 N N . LYS B 1 255 ? 21.876 -5.925 52.166 1.00 32.73 255 LYS B N 1
ATOM 4907 C CA . LYS B 1 255 ? 22.771 -5.429 51.128 1.00 29.37 255 LYS B CA 1
ATOM 4908 C C . LYS B 1 255 ? 23.083 -3.950 51.337 1.00 26.97 255 LYS B C 1
ATOM 4909 O O . LYS B 1 255 ? 22.317 -3.228 51.979 1.00 27.20 255 LYS B O 1
ATOM 4911 N N . GLY B 1 256 ? 24.211 -3.503 50.794 1.00 22.60 256 GLY B N 1
ATOM 4912 C CA . GLY B 1 256 ? 24.584 -2.106 50.920 1.00 19.81 256 GLY B CA 1
ATOM 4913 C C . GLY B 1 256 ? 25.545 -1.780 52.051 1.00 18.81 256 GLY B C 1
ATOM 4914 O O . GLY B 1 256 ? 25.947 -0.624 52.202 1.00 16.75 256 GLY B O 1
ATOM 4915 N N . TYR B 1 257 ? 25.915 -2.783 52.844 1.00 15.25 257 TYR B N 1
ATOM 4916 C CA . TYR B 1 257 ? 26.839 -2.569 53.955 1.00 15.74 257 TYR B CA 1
ATOM 4917 C C . TYR B 1 257 ? 28.202 -3.152 53.628 1.00 14.98 257 TYR B C 1
ATOM 4918 O O . TYR B 1 257 ? 29.222 -2.484 53.788 1.00 13.92 257 TYR B O 1
ATOM 4927 N N . THR B 1 258 ? 28.225 -4.394 53.164 1.00 14.76 258 THR B N 1
ATOM 4928 C CA . THR B 1 258 ? 29.479 -4.984 52.721 1.00 14.90 258 THR B CA 1
ATOM 4929 C C . THR B 1 258 ? 29.677 -4.252 51.393 1.00 14.92 258 THR B C 1
ATOM 4930 O O . THR B 1 258 ? 28.730 -4.102 50.620 1.00 14.94 258 THR B O 1
ATOM 4934 N N . ILE B 1 259 ? 30.885 -3.771 51.130 1.00 13.85 259 ILE B N 1
ATOM 4935 C CA . ILE B 1 259 ? 31.130 -3.040 49.892 1.00 12.65 259 ILE B CA 1
ATOM 4936 C C . ILE B 1 259 ? 30.743 -3.881 48.669 1.00 13.09 259 ILE B C 1
ATOM 4937 O O . ILE B 1 259 ? 30.846 -5.106 48.695 1.00 12.41 259 ILE B O 1
ATOM 4942 N N . ASN B 1 260 ? 30.269 -3.227 47.610 1.00 12.57 260 ASN B N 1
ATOM 4943 C CA . ASN B 1 260 ? 29.886 -3.936 46.390 1.00 12.78 260 ASN B CA 1
ATOM 4944 C C . ASN B 1 260 ? 31.117 -4.607 45.787 1.00 14.10 260 ASN B C 1
ATOM 4945 O O . ASN B 1 260 ? 32.219 -4.050 45.842 1.00 13.09 260 ASN B O 1
ATOM 4950 N N . TYR B 1 261 ? 30.920 -5.793 45.213 1.00 13.39 261 TYR B N 1
ATOM 4951 C CA . TYR B 1 261 ? 32.004 -6.535 44.572 1.00 13.78 261 TYR B CA 1
ATOM 4952 C C . TYR B 1 261 ? 33.235 -6.521 45.465 1.00 13.29 261 TYR B C 1
ATOM 4953 O O . TYR B 1 261 ? 34.331 -6.141 45.055 1.00 13.80 261 TYR B O 1
ATOM 4962 N N . ASN B 1 262 ? 33.023 -6.958 46.698 1.00 13.09 262 ASN B N 1
ATOM 4963 C CA . ASN B 1 262 ? 34.069 -6.974 47.708 1.00 15.08 262 ASN B CA 1
ATOM 4964 C C . ASN B 1 262 ? 35.238 -7.913 47.444 1.00 14.45 262 ASN B C 1
ATOM 4965 O O . ASN B 1 262 ? 36.336 -7.674 47.937 1.00 14.79 262 ASN B O 1
ATOM 4970 N N . GLN B 1 263 ? 35.028 -8.967 46.661 1.00 14.33 263 GLN B N 1
ATOM 4971 C CA . GLN B 1 263 ? 36.123 -9.901 46.413 1.00 14.13 263 GLN B CA 1
ATOM 4972 C C . GLN B 1 263 ? 37.302 -9.216 45.725 1.00 13.44 263 GLN B C 1
ATOM 4973 O O . GLN B 1 263 ? 38.454 -9.526 46.013 1.00 12.98 263 GLN B O 1
ATOM 4979 N N . GLN B 1 264 ? 37.023 -8.283 44.822 1.00 14.36 264 GLN B N 1
ATOM 4980 C CA . GLN B 1 264 ? 38.111 -7.578 44.150 1.00 15.75 264 GLN B CA 1
ATOM 4981 C C . GLN B 1 264 ? 38.875 -6.707 45.149 1.00 14.61 264 GLN B C 1
ATOM 4982 O O . GLN B 1 264 ? 40.088 -6.522 45.027 1.00 14.11 264 GLN B O 1
ATOM 4988 N N . VAL B 1 265 ? 38.169 -6.179 46.144 1.00 12.46 265 VAL B N 1
ATOM 4989 C CA . VAL B 1 265 ? 38.806 -5.335 47.146 1.00 13.13 265 VAL B CA 1
ATOM 4990 C C . VAL B 1 265 ? 39.660 -6.206 48.070 1.00 12.44 265 VAL B C 1
ATOM 4991 O O . VAL B 1 265 ? 40.781 -5.846 48.421 1.00 13.97 265 VAL B O 1
ATOM 4995 N N . ILE B 1 266 ? 39.119 -7.355 48.461 1.00 12.92 266 ILE B N 1
ATOM 4996 C CA . ILE B 1 266 ? 39.844 -8.292 49.312 1.00 11.34 266 ILE B CA 1
ATOM 4997 C C . ILE B 1 266 ? 41.124 -8.721 48.594 1.00 12.03 266 ILE B C 1
ATOM 4998 O O . ILE B 1 266 ? 42.210 -8.703 49.177 1.00 12.63 266 ILE B O 1
ATOM 5003 N N . ASP B 1 267 ? 40.995 -9.100 47.326 1.00 13.24 267 ASP B N 1
ATOM 5004 C CA . ASP B 1 267 ? 42.159 -9.541 46.562 1.00 15.60 267 ASP B CA 1
ATOM 5005 C C . ASP B 1 267 ? 43.224 -8.454 46.484 1.00 14.65 267 ASP B C 1
ATOM 5006 O O . ASP B 1 267 ? 44.411 -8.726 46.657 1.00 15.16 267 ASP B O 1
ATOM 5011 N N . ALA B 1 268 ? 42.798 -7.220 46.251 1.00 15.31 268 ALA B N 1
ATOM 5012 C CA . ALA B 1 268 ? 43.736 -6.110 46.169 1.00 14.19 268 ALA B CA 1
ATOM 5013 C C . ALA B 1 268 ? 44.429 -5.854 47.508 1.00 14.20 268 ALA B C 1
ATOM 5014 O O . ALA B 1 268 ? 45.642 -5.613 47.551 1.00 13.21 268 ALA B O 1
ATOM 5016 N N . LEU B 1 269 ? 43.673 -5.909 48.603 1.00 11.57 269 LEU B N 1
ATOM 5017 C CA . LEU B 1 269 ? 44.262 -5.651 49.910 1.00 12.90 269 LEU B CA 1
ATOM 5018 C C . LEU B 1 269 ? 45.202 -6.754 50.389 1.00 12.45 269 LEU B C 1
ATOM 5019 O O . LEU B 1 269 ? 46.233 -6.461 50.996 1.00 14.32 269 LEU B O 1
ATOM 5024 N N . THR B 1 270 ? 44.865 -8.012 50.118 1.00 13.01 270 THR B N 1
ATOM 5025 C CA . THR B 1 270 ? 45.731 -9.112 50.532 1.00 14.16 270 THR B CA 1
ATOM 5026 C C . THR B 1 270 ? 46.990 -9.127 49.658 1.00 16.17 270 THR B C 1
ATOM 5027 O O . THR B 1 270 ? 48.068 -9.494 50.122 1.00 16.63 270 THR B O 1
ATOM 5031 N N . GLU B 1 271 ? 46.848 -8.715 48.403 1.00 17.58 271 GLU B N 1
ATOM 5032 C CA . GLU B 1 271 ? 47.979 -8.659 47.475 1.00 20.75 271 GLU B CA 1
ATOM 5033 C C . GLU B 1 271 ? 48.990 -7.649 48.025 1.00 20.39 271 GLU B C 1
ATOM 5034 O O . GLU B 1 271 ? 50.196 -7.793 47.840 1.00 18.83 271 GLU B O 1
ATOM 5040 N N . GLY B 1 272 ? 48.472 -6.633 48.711 1.00 19.45 272 GLY B N 1
ATOM 5041 C CA . GLY B 1 272 ? 49.316 -5.613 49.300 1.00 20.26 272 GLY B CA 1
ATOM 5042 C C . GLY B 1 272 ? 49.857 -6.030 50.658 1.00 20.62 272 GLY B C 1
ATOM 5043 O O . GLY B 1 272 ? 50.475 -5.225 51.359 1.00 21.35 272 GLY B O 1
ATOM 5044 N N . ALA B 1 273 ? 49.606 -7.277 51.043 1.00 21.15 273 ALA B N 1
ATOM 5045 C CA . ALA B 1 273 ? 50.075 -7.812 52.312 1.00 21.73 273 ALA B CA 1
ATOM 5046 C C . ALA B 1 273 ? 49.504 -7.148 53.554 1.00 21.79 273 ALA B C 1
ATOM 5047 O O . ALA B 1 273 ? 50.222 -6.920 54.526 1.00 21.23 273 ALA B O 1
ATOM 5049 N N . MET B 1 274 ? 48.222 -6.810 53.512 1.00 19.17 274 MET B N 1
ATOM 5050 C CA . MET B 1 274 ? 47.577 -6.176 54.650 1.00 17.80 274 MET B CA 1
ATOM 5051 C C . MET B 1 274 ? 46.794 -7.255 55.404 1.00 17.08 274 MET B C 1
ATOM 5052 O O . MET B 1 274 ? 45.899 -7.891 54.852 1.00 16.56 274 MET B O 1
ATOM 5057 N N . ASP B 1 275 ? 47.160 -7.471 56.662 1.00 15.82 275 ASP B N 1
ATOM 5058 C CA . ASP B 1 275 ? 46.535 -8.496 57.496 1.00 16.67 275 ASP B CA 1
ATOM 5059 C C . ASP B 1 275 ? 45.163 -8.147 58.034 1.00 16.15 275 ASP B C 1
ATOM 5060 O O . ASP B 1 275 ? 44.383 -9.040 58.372 1.00 16.48 275 ASP B O 1
ATOM 5065 N N . PHE B 1 276 ? 44.868 -6.858 58.133 1.00 15.33 276 PHE B N 1
ATOM 5066 C CA . PHE B 1 276 ? 43.580 -6.449 58.656 1.00 14.75 276 PHE B CA 1
ATOM 5067 C C . PHE B 1 276 ? 43.146 -5.106 58.115 1.00 16.31 276 PHE B C 1
ATOM 5068 O O . PHE B 1 276 ? 43.961 -4.305 57.655 1.00 15.61 276 PHE B O 1
ATOM 5076 N N . SER B 1 277 ? 41.844 -4.871 58.176 1.00 14.19 277 SER B N 1
ATOM 5077 C CA . SER B 1 277 ? 41.271 -3.621 57.716 1.00 14.47 277 SER B CA 1
ATOM 5078 C C . SER B 1 277 ? 40.414 -3.063 58.849 1.00 13.48 277 SER B C 1
ATOM 5079 O O . SER B 1 277 ? 40.005 -3.800 59.751 1.00 14.93 277 SER B O 1
ATOM 5082 N N . LEU B 1 278 ? 40.161 -1.761 58.794 1.00 12.29 278 LEU B N 1
ATOM 5083 C CA . LEU B 1 278 ? 39.335 -1.069 59.779 1.00 10.52 278 LEU B CA 1
ATOM 5084 C C . LEU B 1 278 ? 38.149 -0.473 59.028 1.00 11.33 278 LEU B C 1
ATOM 5085 O O . LEU B 1 278 ? 38.333 0.316 58.104 1.00 12.22 278 LEU B O 1
ATOM 5090 N N . SER B 1 279 ? 36.939 -0.863 59.409 1.00 12.51 279 SER B N 1
ATOM 5091 C CA . SER B 1 279 ? 35.750 -0.344 58.751 1.00 13.49 279 SER B CA 1
ATOM 5092 C C . SER B 1 279 ? 34.627 -0.084 59.750 1.00 14.39 279 SER B C 1
ATOM 5093 O O . SER B 1 279 ? 34.766 -0.369 60.942 1.00 14.38 279 SER B O 1
ATOM 5096 N N . GLY B 1 280 ? 33.531 0.491 59.266 1.00 14.29 280 GLY B N 1
ATOM 5097 C CA . GLY B 1 280 ? 32.398 0.778 60.132 1.00 13.66 280 GLY B CA 1
ATOM 5098 C C . GLY B 1 280 ? 31.118 0.520 59.363 1.00 13.91 280 GLY B C 1
ATOM 5099 O O . GLY B 1 280 ? 30.871 -0.611 58.943 1.00 15.34 280 GLY B O 1
ATOM 5100 N N . HIS B 1 281 ? 30.304 1.564 59.207 1.00 13.01 281 HIS B N 1
ATOM 5101 C CA . HIS B 1 281 ? 29.058 1.510 58.443 1.00 13.76 281 HIS B CA 1
ATOM 5102 C C . HIS B 1 281 ? 27.935 0.642 59.016 1.00 14.55 281 HIS B C 1
ATOM 5103 O O . HIS B 1 281 ? 26.790 1.086 59.100 1.00 15.30 281 HIS B O 1
ATOM 5110 N N . ILE B 1 282 ? 28.241 -0.587 59.412 1.00 15.45 282 ILE B N 1
ATOM 5111 C CA . ILE B 1 282 ? 27.207 -1.463 59.953 1.00 14.80 282 ILE B CA 1
ATOM 5112 C C . ILE B 1 282 ? 26.905 -1.164 61.434 1.00 15.11 282 ILE B C 1
ATOM 5113 O O . ILE B 1 282 ? 25.929 -1.667 61.996 1.00 15.26 282 ILE B O 1
ATOM 5118 N N . HIS B 1 283 ? 27.743 -0.331 62.050 1.00 15.05 283 HIS B N 1
ATOM 5119 C CA . HIS B 1 283 ? 27.583 0.102 63.448 1.00 15.56 283 HIS B CA 1
ATOM 5120 C C . HIS B 1 283 ? 27.819 -0.908 64.572 1.00 16.18 283 HIS B C 1
ATOM 5121 O O . HIS B 1 283 ? 27.930 -0.522 65.737 1.00 15.69 283 HIS B O 1
ATOM 5128 N N . THR B 1 284 ? 27.900 -2.189 64.237 1.00 14.71 284 THR B N 1
ATOM 5129 C CA . THR B 1 284 ? 28.106 -3.225 65.245 1.00 15.31 284 THR B CA 1
ATOM 5130 C C . THR B 1 284 ? 29.569 -3.586 65.503 1.00 15.82 284 THR B C 1
ATOM 5131 O O . THR B 1 284 ? 30.344 -3.767 64.562 1.00 16.15 284 THR B O 1
ATOM 5135 N N . GLN B 1 285 ? 29.939 -3.693 66.780 1.00 14.94 285 GLN B N 1
ATOM 5136 C CA . GLN B 1 285 ? 31.296 -4.088 67.158 1.00 14.20 285 GLN B CA 1
ATOM 5137 C C . GLN B 1 285 ? 31.352 -5.525 66.644 1.00 15.25 285 GLN B C 1
ATOM 5138 O O . GLN B 1 285 ? 30.696 -6.417 67.188 1.00 13.68 285 GLN B O 1
ATOM 5144 N N . ASN B 1 286 ? 32.143 -5.757 65.604 1.00 15.68 286 ASN B N 1
ATOM 5145 C CA . ASN B 1 286 ? 32.170 -7.076 64.999 1.00 14.47 286 ASN B CA 1
ATOM 5146 C C . ASN B 1 286 ? 33.434 -7.318 64.185 1.00 13.11 286 ASN B C 1
ATOM 5147 O O . ASN B 1 286 ? 33.791 -6.509 63.333 1.00 13.43 286 ASN B O 1
ATOM 5152 N N . ILE B 1 287 ? 34.104 -8.437 64.452 1.00 14.93 287 ILE B N 1
ATOM 5153 C CA . ILE B 1 287 ? 35.319 -8.801 63.728 1.00 15.00 287 ILE B CA 1
ATOM 5154 C C . ILE B 1 287 ? 35.087 -10.101 62.950 1.00 15.98 287 ILE B C 1
ATOM 5155 O O . ILE B 1 287 ? 34.633 -11.098 63.511 1.00 15.99 287 ILE B O 1
ATOM 5160 N N . ARG B 1 288 ? 35.386 -10.084 61.653 1.00 16.67 288 ARG B N 1
ATOM 5161 C CA . ARG B 1 288 ? 35.230 -11.271 60.810 1.00 17.38 288 ARG B CA 1
ATOM 5162 C C . ARG B 1 288 ? 36.389 -11.301 59.827 1.00 17.90 288 ARG B C 1
ATOM 5163 O O . ARG B 1 288 ? 36.896 -10.251 59.428 1.00 18.24 288 ARG B O 1
ATOM 5171 N N . SER B 1 289 ? 36.808 -12.497 59.433 1.00 17.18 289 SER B N 1
ATOM 5172 C CA . SER B 1 289 ? 37.900 -12.610 58.480 1.00 18.44 289 SER B CA 1
ATOM 5173 C C . SER B 1 289 ? 37.365 -13.088 57.139 1.00 18.47 289 SER B C 1
ATOM 5174 O O . SER B 1 289 ? 36.331 -13.755 57.068 1.00 18.23 289 SER B O 1
ATOM 5177 N N . ALA B 1 290 ? 38.071 -12.729 56.075 1.00 16.86 290 ALA B N 1
ATOM 5178 C CA . ALA B 1 290 ? 37.684 -13.125 54.729 1.00 18.43 290 ALA B CA 1
ATOM 5179 C C . ALA B 1 290 ? 38.953 -13.548 54.016 1.00 17.87 290 ALA B C 1
ATOM 5180 O O . ALA B 1 290 ? 40.048 -13.161 54.422 1.00 17.85 290 ALA B O 1
ATOM 5182 N N . LYS B 1 291 ? 38.811 -14.335 52.956 1.00 17.21 291 LYS B N 1
ATOM 5183 C CA . LYS B 1 291 ? 39.978 -14.792 52.220 1.00 16.57 291 LYS B CA 1
ATOM 5184 C C . LYS B 1 291 ? 39.955 -14.387 50.758 1.00 16.21 291 LYS B C 1
ATOM 5185 O O . LYS B 1 291 ? 38.891 -14.222 50.152 1.00 15.47 291 LYS B O 1
ATOM 5191 N N . SER B 1 292 ? 41.145 -14.218 50.196 1.00 15.11 292 SER B N 1
ATOM 5192 C CA . SER B 1 292 ? 41.271 -13.833 48.806 1.00 13.13 292 SER B CA 1
ATOM 5193 C C . SER B 1 292 ? 41.069 -15.039 47.896 1.00 14.20 292 SER B C 1
ATOM 5194 O O . SER B 1 292 ? 40.956 -16.181 48.353 1.00 12.78 292 SER B O 1
ATOM 5197 N N . THR B 1 293 ? 41.041 -14.766 46.601 1.00 13.66 293 THR B N 1
ATOM 5198 C CA . THR B 1 293 ? 40.868 -15.799 45.598 1.00 13.75 293 THR B CA 1
ATOM 5199 C C . THR B 1 293 ? 41.970 -16.837 45.750 1.00 14.90 293 THR B C 1
ATOM 5200 O O . THR B 1 293 ? 41.736 -18.027 45.560 1.00 16.13 293 THR B O 1
ATOM 5204 N N . ASP B 1 294 ? 43.170 -16.392 46.113 1.00 16.26 294 ASP B N 1
ATOM 5205 C CA . ASP B 1 294 ? 44.286 -17.315 46.282 1.00 17.33 294 ASP B CA 1
ATOM 5206 C C . ASP B 1 294 ? 44.529 -17.788 47.723 1.00 17.37 294 ASP B C 1
ATOM 5207 O O . ASP B 1 294 ? 45.603 -18.304 48.051 1.00 16.98 294 ASP B O 1
ATOM 5212 N N . GLY B 1 295 ? 43.528 -17.613 48.582 1.00 15.03 295 GLY B N 1
ATOM 5213 C CA . GLY B 1 295 ? 43.634 -18.084 49.952 1.00 15.30 295 GLY B CA 1
ATOM 5214 C C . GLY B 1 295 ? 44.278 -17.232 51.033 1.00 14.40 295 GLY B C 1
ATOM 5215 O O . GLY B 1 295 ? 44.434 -17.708 52.158 1.00 15.07 295 GLY B O 1
ATOM 5216 N N . LYS B 1 296 ? 44.662 -15.999 50.721 1.00 15.31 296 LYS B N 1
ATOM 5217 C CA . LYS B 1 296 ? 45.263 -15.133 51.737 1.00 16.83 296 LYS B CA 1
ATOM 5218 C C . LYS B 1 296 ? 44.145 -14.574 52.612 1.00 17.07 296 LYS B C 1
ATOM 5219 O O . LYS B 1 296 ? 43.075 -14.225 52.120 1.00 16.63 296 LYS B O 1
ATOM 5225 N N . GLU B 1 297 ? 44.402 -14.480 53.908 1.00 17.90 297 GLU B N 1
ATOM 5226 C CA . GLU B 1 297 ? 43.395 -14.001 54.842 1.00 18.06 297 GLU B CA 1
ATOM 5227 C C . GLU B 1 297 ? 43.601 -12.564 55.302 1.00 16.73 297 GLU B C 1
ATOM 5228 O O . GLU B 1 297 ? 44.731 -12.105 55.476 1.00 14.59 297 GLU B O 1
ATOM 5234 N N . ILE B 1 298 ? 42.493 -11.854 55.481 1.00 15.72 298 ILE B N 1
ATOM 5235 C CA . ILE B 1 298 ? 42.533 -10.484 55.976 1.00 14.09 298 ILE B CA 1
ATOM 5236 C C . ILE B 1 298 ? 41.381 -10.347 56.966 1.00 14.63 298 ILE B C 1
ATOM 5237 O O . ILE B 1 298 ? 40.270 -10.810 56.708 1.00 15.55 298 ILE B O 1
ATOM 5242 N N . THR B 1 299 ? 41.653 -9.736 58.113 1.00 14.30 299 THR B N 1
ATOM 5243 C CA . THR B 1 299 ? 40.633 -9.578 59.145 1.00 13.96 299 THR B CA 1
ATOM 5244 C C . THR B 1 299 ? 40.007 -8.186 59.114 1.00 13.19 299 THR B C 1
ATOM 5245 O O . THR B 1 299 ? 40.697 -7.184 59.282 1.00 12.81 299 THR B O 1
ATOM 5249 N N . ASP B 1 300 ? 38.696 -8.145 58.894 1.00 11.64 300 ASP B N 1
ATOM 5250 C CA . ASP B 1 300 ? 37.935 -6.895 58.827 1.00 12.75 300 ASP B CA 1
ATOM 5251 C C . ASP B 1 300 ? 37.387 -6.576 60.215 1.00 12.79 300 ASP B C 1
ATOM 5252 O O . ASP B 1 300 ? 36.487 -7.260 60.715 1.00 11.01 300 ASP B O 1
ATOM 5257 N N . ILE B 1 301 ? 37.939 -5.535 60.830 1.00 11.49 301 ILE B N 1
ATOM 5258 C CA . ILE B 1 301 ? 37.545 -5.125 62.174 1.00 11.67 301 ILE B CA 1
ATOM 5259 C C . ILE B 1 301 ? 36.572 -3.961 62.134 1.00 11.54 301 ILE B C 1
ATOM 5260 O O . ILE B 1 301 ? 36.943 -2.845 61.770 1.00 11.47 301 ILE B O 1
ATOM 5265 N N . VAL B 1 302 ? 35.327 -4.223 62.515 1.00 13.65 302 VAL B N 1
ATOM 5266 C CA . VAL B 1 302 ? 34.321 -3.175 62.537 1.00 13.38 302 VAL B CA 1
ATOM 5267 C C . VAL B 1 302 ? 34.164 -2.656 63.955 1.00 14.02 302 VAL B C 1
ATOM 5268 O O . VAL B 1 302 ? 33.773 -3.393 64.859 1.00 16.18 302 VAL B O 1
ATOM 5272 N N . THR B 1 303 ? 34.488 -1.385 64.149 1.00 15.58 303 THR B N 1
ATOM 5273 C CA . THR B 1 303 ? 34.351 -0.774 65.462 1.00 15.61 303 THR B CA 1
ATOM 5274 C C . THR B 1 303 ? 32.932 -0.229 65.599 1.00 15.16 303 THR B C 1
ATOM 5275 O O . THR B 1 303 ? 32.360 0.295 64.642 1.00 14.74 303 THR B O 1
ATOM 5279 N N . ASN B 1 304 ? 32.371 -0.392 66.793 1.00 15.40 304 ASN B N 1
ATOM 5280 C CA . ASN B 1 304 ? 31.026 0.072 67.140 1.00 15.11 304 ASN B CA 1
ATOM 5281 C C . ASN B 1 304 ? 30.870 1.544 66.731 1.00 14.56 304 ASN B C 1
ATOM 5282 O O . ASN B 1 304 ? 31.829 2.315 66.786 1.00 12.99 304 ASN B O 1
ATOM 5287 N N . ALA B 1 305 ? 29.679 1.936 66.290 1.00 14.85 305 ALA B N 1
ATOM 5288 C CA . ALA B 1 305 ? 29.467 3.334 65.921 1.00 14.89 305 ALA B CA 1
ATOM 5289 C C . ALA B 1 305 ? 29.604 4.120 67.218 1.00 14.36 305 ALA B C 1
ATOM 5290 O O . ALA B 1 305 ? 29.078 3.704 68.245 1.00 14.54 305 ALA B O 1
ATOM 5292 N N . LEU B 1 306 ? 30.313 5.244 67.179 1.00 13.38 306 LEU B N 1
ATOM 5293 C CA . LEU B 1 306 ? 30.497 6.042 68.387 1.00 14.61 306 LEU B CA 1
ATOM 5294 C C . LEU B 1 306 ? 29.154 6.557 68.888 1.00 15.73 306 LEU B C 1
ATOM 5295 O O . LEU B 1 306 ? 28.962 6.733 70.087 1.00 14.76 306 LEU B O 1
ATOM 5300 N N . SER B 1 307 ? 28.227 6.774 67.957 1.00 15.15 307 SER B N 1
ATOM 5301 C CA . SER B 1 307 ? 26.904 7.302 68.280 1.00 16.11 307 SER B CA 1
ATOM 5302 C C . SER B 1 307 ? 25.896 6.284 68.802 1.00 16.08 307 SER B C 1
ATOM 5303 O O . SER B 1 307 ? 24.774 6.651 69.141 1.00 17.44 307 SER B O 1
ATOM 5306 N N . VAL B 1 308 ? 26.276 5.014 68.873 1.00 15.93 308 VAL B N 1
ATOM 5307 C CA . VAL B 1 308 ? 25.329 4.007 69.333 1.00 18.06 308 VAL B CA 1
ATOM 5308 C C . VAL B 1 308 ? 25.851 3.079 70.419 1.00 17.54 308 VAL B C 1
ATOM 5309 O O . VAL B 1 308 ? 27.055 2.866 70.554 1.00 17.86 308 VAL B O 1
ATOM 5313 N N . PHE B 1 309 ? 24.919 2.533 71.192 1.00 17.79 309 PHE B N 1
ATOM 5314 C CA . PHE B 1 309 ? 25.220 1.593 72.266 1.00 19.09 309 PHE B CA 1
ATOM 5315 C C . PHE B 1 309 ? 26.142 0.477 71.759 1.00 18.45 309 PHE B C 1
ATOM 5316 O O . PHE B 1 309 ? 25.976 -0.013 70.642 1.00 18.98 309 PHE B O 1
ATOM 5324 N N . PRO B 1 310 ? 27.130 0.066 72.569 1.00 17.61 310 PRO B N 1
ATOM 5325 C CA . PRO B 1 310 ? 27.451 0.567 73.909 1.00 18.15 310 PRO B CA 1
ATOM 5326 C C . PRO B 1 310 ? 28.459 1.713 73.861 1.00 17.22 310 PRO B C 1
ATOM 5327 O O . PRO B 1 310 ? 29.031 2.098 74.887 1.00 18.16 310 PRO B O 1
ATOM 5331 N N . HIS B 1 311 ? 28.678 2.244 72.661 1.00 17.12 311 HIS B N 1
ATOM 5332 C CA . HIS B 1 311 ? 29.609 3.349 72.439 1.00 16.03 311 HIS B CA 1
ATOM 5333 C C . HIS B 1 311 ? 31.063 3.005 72.717 1.00 17.13 311 HIS B C 1
ATOM 5334 O O . HIS B 1 311 ? 31.742 3.675 73.501 1.00 17.04 311 HIS B O 1
ATOM 5341 N N . LYS B 1 312 ? 31.536 1.947 72.066 1.00 15.94 312 LYS B N 1
ATOM 5342 C CA . LYS B 1 312 ? 32.918 1.527 72.193 1.00 16.12 312 LYS B CA 1
ATOM 5343 C C . LYS B 1 312 ? 33.690 2.159 71.047 1.00 16.84 312 LYS B C 1
ATOM 5344 O O . LYS B 1 312 ? 33.107 2.530 70.017 1.00 16.58 312 LYS B O 1
ATOM 5350 N N . TYR B 1 313 ? 34.995 2.310 71.241 1.00 14.36 313 TYR B N 1
ATOM 5351 C CA . TYR B 1 313 ? 35.864 2.793 70.182 1.00 15.34 313 TYR B CA 1
ATOM 5352 C C . TYR B 1 313 ? 37.011 1.797 70.202 1.00 15.67 313 TYR B C 1
ATOM 5353 O O . TYR B 1 313 ? 37.065 0.940 71.085 1.00 14.90 313 TYR B O 1
ATOM 5362 N N . GLY B 1 314 ? 37.918 1.887 69.240 1.00 14.47 314 GLY B N 1
ATOM 5363 C CA . GLY B 1 314 ? 39.003 0.932 69.219 1.00 15.91 314 GLY B CA 1
ATOM 5364 C C . GLY B 1 314 ? 40.393 1.473 69.469 1.00 16.43 314 GLY B C 1
ATOM 5365 O O . GLY B 1 314 ? 40.755 2.550 68.999 1.00 16.70 314 GLY B O 1
ATOM 5366 N N . ASN B 1 315 ? 41.166 0.707 70.232 1.00 17.69 315 ASN B N 1
ATOM 5367 C CA . ASN B 1 315 ? 42.549 1.044 70.533 1.00 18.12 315 ASN B CA 1
ATOM 5368 C C . ASN B 1 315 ? 43.397 0.147 69.641 1.00 19.44 315 ASN B C 1
ATOM 5369 O O . ASN B 1 315 ? 43.135 -1.051 69.542 1.00 20.28 315 ASN B O 1
ATOM 5374 N N . ILE B 1 316 ? 44.397 0.721 68.984 1.00 19.57 316 ILE B N 1
ATOM 5375 C CA . ILE B 1 316 ? 45.292 -0.061 68.141 1.00 20.42 316 ILE B CA 1
ATOM 5376 C C . ILE B 1 316 ? 46.706 0.309 68.535 1.00 21.69 316 ILE B C 1
ATOM 5377 O O . ILE B 1 316 ? 47.112 1.465 68.415 1.00 22.20 316 ILE B O 1
ATOM 5382 N N . THR B 1 317 ? 47.452 -0.676 69.016 1.00 21.75 317 THR B N 1
ATOM 5383 C CA . THR B 1 317 ? 48.823 -0.446 69.436 1.00 21.32 317 THR B CA 1
ATOM 5384 C C . THR B 1 317 ? 49.786 -1.189 68.522 1.00 21.28 317 THR B C 1
ATOM 5385 O O . THR B 1 317 ? 49.660 -2.401 68.332 1.00 19.88 317 THR B O 1
ATOM 5389 N N . TYR B 1 318 ? 50.732 -0.460 67.941 1.00 20.35 318 TYR B N 1
ATOM 5390 C CA . TYR B 1 318 ? 51.736 -1.083 67.094 1.00 21.58 318 TYR B CA 1
ATOM 5391 C C . TYR B 1 318 ? 52.964 -1.323 67.968 1.00 22.96 318 TYR B C 1
ATOM 5392 O O . TYR B 1 318 ? 53.494 -0.388 68.567 1.00 23.66 318 TYR B O 1
ATOM 5401 N N . SER B 1 319 ? 53.406 -2.573 68.052 1.00 24.24 319 SER B N 1
ATOM 5402 C CA . SER B 1 319 ? 54.577 -2.905 68.855 1.00 23.96 319 SER B CA 1
ATOM 5403 C C . SER B 1 319 ? 55.824 -2.865 67.983 1.00 25.19 319 SER B C 1
ATOM 5404 O O . SER B 1 319 ? 55.965 -3.650 67.049 1.00 24.60 319 SER B O 1
ATOM 5407 N N . ALA B 1 320 ? 56.725 -1.939 68.287 1.00 26.31 320 ALA B N 1
ATOM 5408 C CA . ALA B 1 320 ? 57.957 -1.796 67.520 1.00 27.88 320 ALA B CA 1
ATOM 5409 C C . ALA B 1 320 ? 58.822 -3.048 67.624 1.00 28.07 320 ALA B C 1
ATOM 5410 O O . ALA B 1 320 ? 59.453 -3.453 66.651 1.00 29.78 320 ALA B O 1
ATOM 5412 N N . LYS B 1 321 ? 58.842 -3.657 68.806 1.00 27.80 321 LYS B N 1
ATOM 5413 C CA . LYS B 1 321 ? 59.641 -4.856 69.042 1.00 28.51 321 LYS B CA 1
ATOM 5414 C C . LYS B 1 321 ? 59.032 -6.113 68.436 1.00 27.34 321 LYS B C 1
ATOM 5415 O O . LYS B 1 321 ? 59.741 -6.933 67.854 1.00 26.08 321 LYS B O 1
ATOM 5421 N N . ASN B 1 322 ? 57.720 -6.275 68.577 1.00 24.69 322 ASN B N 1
ATOM 5422 C CA . ASN B 1 322 ? 57.063 -7.454 68.029 1.00 23.24 322 ASN B CA 1
ATOM 5423 C C . ASN B 1 322 ? 56.552 -7.236 66.611 1.00 21.73 322 ASN B C 1
ATOM 5424 O O . ASN B 1 322 ? 56.093 -8.172 65.964 1.00 21.23 322 ASN B O 1
ATOM 5429 N N . LYS B 1 323 ? 56.638 -5.998 66.137 1.00 22.61 323 LYS B N 1
ATOM 5430 C CA . LYS B 1 323 ? 56.203 -5.649 64.787 1.00 23.85 323 LYS B CA 1
ATOM 5431 C C . LYS B 1 323 ? 54.777 -6.111 64.504 1.00 24.21 323 LYS B C 1
ATOM 5432 O O . LYS B 1 323 ? 54.480 -6.576 63.403 1.00 25.97 323 LYS B O 1
ATOM 5438 N N . ASN B 1 324 ? 53.897 -6.006 65.492 1.00 22.68 324 ASN B N 1
ATOM 5439 C CA . ASN B 1 324 ? 52.521 -6.421 65.283 1.00 21.58 324 ASN B CA 1
ATOM 5440 C C . ASN B 1 324 ? 51.543 -5.372 65.775 1.00 21.23 324 ASN B C 1
ATOM 5441 O O . ASN B 1 324 ? 51.927 -4.395 66.421 1.00 23.10 324 ASN B O 1
ATOM 5446 N N . PHE B 1 325 ? 50.276 -5.586 65.453 1.00 20.31 325 PHE B N 1
ATOM 5447 C CA . PHE B 1 325 ? 49.210 -4.676 65.828 1.00 19.87 325 PHE B CA 1
ATOM 5448 C C . PHE B 1 325 ? 48.241 -5.365 66.768 1.00 19.80 325 PHE B C 1
ATOM 5449 O O . PHE B 1 325 ? 47.831 -6.500 66.529 1.00 20.14 325 PHE B O 1
ATOM 5457 N N . THR B 1 326 ? 47.876 -4.677 67.841 1.00 18.69 326 THR B N 1
ATOM 5458 C CA . THR B 1 326 ? 46.931 -5.230 68.790 1.00 18.56 326 THR B CA 1
ATOM 5459 C C . THR B 1 326 ? 45.731 -4.300 68.829 1.00 17.81 326 THR B C 1
ATOM 5460 O O . THR B 1 326 ? 45.875 -3.100 69.067 1.00 17.52 326 THR B O 1
ATOM 5464 N N . TYR B 1 327 ? 44.555 -4.857 68.562 1.00 17.19 327 TYR B N 1
ATOM 5465 C CA . TYR B 1 327 ? 43.317 -4.086 68.579 1.00 17.01 327 TYR B CA 1
ATOM 5466 C C . TYR B 1 327 ? 42.556 -4.459 69.843 1.00 15.92 327 TYR B C 1
ATOM 5467 O O . TYR B 1 327 ? 42.353 -5.640 70.134 1.00 16.63 327 TYR B O 1
ATOM 5476 N N . GLN B 1 328 ? 42.150 -3.445 70.596 1.00 16.73 328 GLN B N 1
ATOM 5477 C CA . GLN B 1 328 ? 41.398 -3.647 71.826 1.00 17.16 328 GLN B CA 1
ATOM 5478 C C . GLN B 1 328 ? 40.335 -2.564 71.907 1.00 16.72 328 GLN B C 1
ATOM 5479 O O . GLN B 1 328 ? 40.656 -1.377 71.897 1.00 18.50 328 GLN B O 1
ATOM 5485 N N . SER B 1 329 ? 39.072 -2.972 71.981 1.00 18.42 329 SER B N 1
ATOM 5486 C CA . SER B 1 329 ? 37.983 -2.011 72.068 1.00 18.49 329 SER B CA 1
ATOM 5487 C C . SER B 1 329 ? 37.887 -1.498 73.498 1.00 19.68 329 SER B C 1
ATOM 5488 O O . SER B 1 329 ? 38.408 -2.118 74.426 1.00 19.56 329 SER B O 1
ATOM 5491 N N . GLN B 1 330 ? 37.210 -0.367 73.664 1.00 20.33 330 GLN B N 1
ATOM 5492 C CA . GLN B 1 330 ? 37.041 0.257 74.969 1.00 20.78 330 GLN B CA 1
ATOM 5493 C C . GLN B 1 330 ? 35.730 1.028 74.981 1.00 19.59 330 GLN B C 1
ATOM 5494 O O . GLN B 1 330 ? 35.462 1.813 74.072 1.00 17.78 330 GLN B O 1
ATOM 5500 N N . LYS B 1 331 ? 34.917 0.805 76.008 1.00 18.84 331 LYS B N 1
ATOM 5501 C CA . LYS B 1 331 ? 33.643 1.503 76.132 1.00 20.32 331 LYS B CA 1
ATOM 5502 C C . LYS B 1 331 ? 33.903 2.918 76.636 1.00 21.18 331 LYS B C 1
ATOM 5503 O O . LYS B 1 331 ? 34.645 3.109 77.602 1.00 21.23 331 LYS B O 1
ATOM 5509 N N . LEU B 1 332 ? 33.297 3.906 75.984 1.00 20.04 332 LEU B N 1
ATOM 5510 C CA . LEU B 1 332 ? 33.455 5.305 76.384 1.00 20.95 332 LEU B CA 1
ATOM 5511 C C . LEU B 1 332 ? 32.707 5.528 77.696 1.00 20.82 332 LEU B C 1
ATOM 5512 O O . LEU B 1 332 ? 31.518 5.235 77.794 1.00 20.33 332 LEU B O 1
ATOM 5517 N N . ASP B 1 333 ? 33.403 6.050 78.700 1.00 22.11 333 ASP B N 1
ATOM 5518 C CA . ASP B 1 333 ? 32.778 6.288 79.999 1.00 22.91 333 ASP B CA 1
ATOM 5519 C C . ASP B 1 333 ? 32.115 7.661 80.042 1.00 22.37 333 ASP B C 1
ATOM 5520 O O . ASP B 1 333 ? 32.704 8.624 80.523 1.00 23.69 333 ASP B O 1
ATOM 5525 N N . MET B 1 334 ? 30.885 7.747 79.542 1.00 22.84 334 MET B N 1
ATOM 5526 C CA . MET B 1 334 ? 30.160 9.010 79.524 1.00 22.37 334 MET B CA 1
ATOM 5527 C C . MET B 1 334 ? 29.832 9.515 80.923 1.00 23.06 334 MET B C 1
ATOM 5528 O O . MET B 1 334 ? 29.879 10.721 81.179 1.00 22.41 334 MET B O 1
ATOM 5533 N N . GLU B 1 335 ? 29.497 8.597 81.823 1.00 21.85 335 GLU B N 1
ATOM 5534 C CA . GLU B 1 335 ? 29.168 8.984 83.185 1.00 22.52 335 GLU B CA 1
ATOM 5535 C C . GLU B 1 335 ? 30.338 9.708 83.853 1.00 22.31 335 GLU B C 1
ATOM 5536 O O . GLU B 1 335 ? 30.154 10.758 84.470 1.00 21.57 335 GLU B O 1
ATOM 5542 N N . ALA B 1 336 ? 31.544 9.166 83.712 1.00 21.76 336 ALA B N 1
ATOM 5543 C CA . ALA B 1 336 ? 32.719 9.793 84.312 1.00 21.84 336 ALA B CA 1
ATOM 5544 C C . ALA B 1 336 ? 32.936 11.188 83.734 1.00 22.42 336 ALA B C 1
ATOM 5545 O O . ALA B 1 336 ? 33.209 12.142 84.464 1.00 21.52 336 ALA B O 1
ATOM 5547 N N . TRP B 1 337 ? 32.808 11.306 82.417 1.00 21.34 337 TRP B N 1
ATOM 5548 C CA . TRP B 1 337 ? 33.001 12.586 81.750 1.00 21.68 337 TRP B CA 1
ATOM 5549 C C . TRP B 1 337 ? 31.954 13.600 82.199 1.00 22.49 337 TRP B C 1
ATOM 5550 O O . TRP B 1 337 ? 32.276 14.753 82.495 1.00 22.54 337 TRP B O 1
ATOM 5561 N N . ALA B 1 338 ? 30.703 13.157 82.252 1.00 20.97 338 ALA B N 1
ATOM 5562 C CA . ALA B 1 338 ? 29.594 14.018 82.640 1.00 22.44 338 ALA B CA 1
ATOM 5563 C C . ALA B 1 338 ? 29.759 14.580 84.049 1.00 23.79 338 ALA B C 1
ATOM 5564 O O . ALA B 1 338 ? 29.576 15.774 84.269 1.00 23.77 338 ALA B O 1
ATOM 5566 N N . LYS B 1 339 ? 30.099 13.718 85.002 1.00 25.48 339 LYS B N 1
ATOM 5567 C CA . LYS B 1 339 ? 30.277 14.164 86.376 1.00 28.20 339 LYS B CA 1
ATOM 5568 C C . LYS B 1 339 ? 31.423 15.165 86.476 1.00 28.69 339 LYS B C 1
ATOM 5569 O O . LYS B 1 339 ? 31.313 16.181 87.162 1.00 29.08 339 LYS B O 1
ATOM 5575 N N . ALA B 1 340 ? 32.517 14.879 85.780 1.00 28.21 340 ALA B N 1
ATOM 5576 C CA . ALA B 1 340 ? 33.680 15.758 85.791 1.00 29.04 340 ALA B CA 1
ATOM 5577 C C . ALA B 1 340 ? 33.349 17.130 85.210 1.00 29.54 340 ALA B C 1
ATOM 5578 O O . ALA B 1 340 ? 33.950 18.136 85.591 1.00 27.71 340 ALA B O 1
ATOM 5580 N N . GLN B 1 341 ? 32.395 17.167 84.284 1.00 29.72 341 GLN B N 1
ATOM 5581 C CA . GLN B 1 341 ? 31.990 18.421 83.657 1.00 31.53 341 GLN B CA 1
ATOM 5582 C C . GLN B 1 341 ? 30.994 19.168 84.534 1.00 31.43 341 GLN B C 1
ATOM 5583 O O . GLN B 1 341 ? 30.643 20.314 84.256 1.00 31.88 341 GLN B O 1
ATOM 5589 N N . GLY B 1 342 ? 30.546 18.514 85.598 1.00 32.04 342 GLY B N 1
ATOM 5590 C CA . GLY B 1 342 ? 29.589 19.140 86.488 1.00 32.15 342 GLY B CA 1
ATOM 5591 C C . GLY B 1 342 ? 28.225 19.201 85.833 1.00 32.83 342 GLY B C 1
ATOM 5592 O O . GLY B 1 342 ? 27.440 20.115 86.084 1.00 33.05 342 GLY B O 1
ATOM 5593 N N . SER B 1 343 ? 27.945 18.219 84.982 1.00 30.94 343 SER B N 1
ATOM 5594 C CA . SER B 1 343 ? 26.670 18.162 84.287 1.00 30.91 343 SER B CA 1
ATOM 5595 C C . SER B 1 343 ? 25.528 17.947 85.268 1.00 30.56 343 SER B C 1
ATOM 5596 O O . SER B 1 343 ? 25.697 17.304 86.302 1.00 30.73 343 SER B O 1
ATOM 5599 N N . THR B 1 344 ? 24.364 18.489 84.936 1.00 30.47 344 THR B N 1
ATOM 5600 C CA . THR B 1 344 ? 23.189 18.334 85.780 1.00 30.96 344 THR B CA 1
ATOM 5601 C C . THR B 1 344 ? 22.154 17.507 85.022 1.00 31.70 344 THR B C 1
ATOM 5602 O O . THR B 1 344 ? 21.056 17.249 85.522 1.00 31.01 344 THR B O 1
ATOM 5606 N N . ASP B 1 345 ? 22.521 17.089 83.812 1.00 30.56 345 ASP B N 1
ATOM 5607 C CA . ASP B 1 345 ? 21.643 16.281 82.968 1.00 30.37 345 ASP B CA 1
ATOM 5608 C C . ASP B 1 345 ? 21.596 14.853 83.507 1.00 30.14 345 ASP B C 1
ATOM 5609 O O . ASP B 1 345 ? 22.587 14.127 83.458 1.00 29.93 345 ASP B O 1
ATOM 5614 N N . GLU B 1 346 ? 20.436 14.448 84.007 1.00 31.31 346 GLU B N 1
ATOM 5615 C CA . GLU B 1 346 ? 20.280 13.115 84.570 1.00 31.95 346 GLU B CA 1
ATOM 5616 C C . GLU B 1 346 ? 20.535 11.988 83.565 1.00 30.66 346 GLU B C 1
ATOM 5617 O O . GLU B 1 346 ? 20.914 10.885 83.955 1.00 29.61 346 GLU B O 1
ATOM 5623 N N . ASN B 1 347 ? 20.325 12.258 82.278 1.00 29.86 347 ASN B N 1
ATOM 5624 C CA . ASN B 1 347 ? 20.549 11.240 81.252 1.00 28.22 347 ASN B CA 1
ATOM 5625 C C . ASN B 1 347 ? 22.038 10.993 81.055 1.00 27.71 347 ASN B C 1
ATOM 5626 O O . ASN B 1 347 ? 22.454 9.888 80.700 1.00 27.83 347 ASN B O 1
ATOM 5631 N N . LEU B 1 348 ? 22.833 12.034 81.280 1.00 26.73 348 LEU B N 1
ATOM 5632 C CA . LEU B 1 348 ? 24.280 11.945 81.142 1.00 25.82 348 LEU B CA 1
ATOM 5633 C C . LEU B 1 348 ? 24.917 11.381 82.400 1.00 26.03 348 LEU B C 1
ATOM 5634 O O . LEU B 1 348 ? 25.830 10.557 82.328 1.00 24.56 348 LEU B O 1
ATOM 5639 N N . LEU B 1 349 ? 24.434 11.825 83.556 1.00 26.86 349 LEU B N 1
ATOM 5640 C CA . LEU B 1 349 ? 24.968 11.348 84.827 1.00 27.27 349 LEU B CA 1
ATOM 5641 C C . LEU B 1 349 ? 24.673 9.858 85.005 1.00 26.90 349 LEU B C 1
ATOM 5642 O O . LEU B 1 349 ? 25.417 9.143 85.675 1.00 27.96 349 LEU B O 1
ATOM 5647 N N . ASN B 1 350 ? 23.586 9.392 84.399 1.00 25.97 350 ASN B N 1
ATOM 5648 C CA . ASN B 1 350 ? 23.209 7.984 84.491 1.00 25.94 350 ASN B CA 1
ATOM 5649 C C . ASN B 1 350 ? 23.138 7.395 83.085 1.00 24.57 350 ASN B C 1
ATOM 5650 O O . ASN B 1 350 ? 22.269 6.575 82.781 1.00 23.12 350 ASN B O 1
ATOM 5655 N N . PHE B 1 351 ? 24.080 7.817 82.245 1.00 24.15 351 PHE B N 1
ATOM 5656 C CA . PHE B 1 351 ? 24.148 7.390 80.848 1.00 24.48 351 PHE B CA 1
ATOM 5657 C C . PHE B 1 351 ? 24.115 5.885 80.588 1.00 24.36 351 PHE B C 1
ATOM 5658 O O . PHE B 1 351 ? 23.493 5.437 79.622 1.00 22.83 351 PHE B O 1
ATOM 5666 N N . ASP B 1 352 ? 24.788 5.100 81.423 1.00 24.87 352 ASP B N 1
ATOM 5667 C CA . ASP B 1 352 ? 24.790 3.654 81.220 1.00 26.00 352 ASP B CA 1
ATOM 5668 C C . ASP B 1 352 ? 23.362 3.127 81.217 1.00 26.42 352 ASP B C 1
ATOM 5669 O O . ASP B 1 352 ? 22.980 2.342 80.351 1.00 25.85 352 ASP B O 1
ATOM 5674 N N . GLN B 1 353 ? 22.578 3.573 82.192 1.00 27.09 353 GLN B N 1
ATOM 5675 C CA . GLN B 1 353 ? 21.181 3.173 82.319 1.00 26.94 353 GLN B CA 1
ATOM 5676 C C . GLN B 1 353 ? 20.368 3.766 81.172 1.00 25.41 353 GLN B C 1
ATOM 5677 O O . GLN B 1 353 ? 19.607 3.068 80.505 1.00 25.10 353 GLN B O 1
ATOM 5683 N N . PHE B 1 354 ? 20.535 5.066 80.961 1.00 24.39 354 PHE B N 1
ATOM 5684 C CA . PHE B 1 354 ? 19.829 5.784 79.908 1.00 24.77 354 PHE B CA 1
ATOM 5685 C C . PHE B 1 354 ? 20.070 5.166 78.537 1.00 23.26 354 PHE B C 1
ATOM 5686 O O . PHE B 1 354 ? 19.129 4.880 77.798 1.00 23.43 354 PHE B O 1
ATOM 5694 N N . ASP B 1 355 ? 21.337 4.964 78.203 1.00 23.19 355 ASP B N 1
ATOM 5695 C CA . ASP B 1 355 ? 21.703 4.401 76.908 1.00 22.49 355 ASP B CA 1
ATOM 5696 C C . ASP B 1 355 ? 21.202 2.971 76.733 1.00 23.35 355 ASP B C 1
ATOM 5697 O O . ASP B 1 355 ? 20.707 2.603 75.666 1.00 22.98 355 ASP B O 1
ATOM 5702 N N . TYR B 1 356 ? 21.325 2.167 77.784 1.00 23.66 356 TYR B N 1
ATOM 5703 C CA . TYR B 1 356 ? 20.876 0.780 77.741 1.00 24.29 356 TYR B CA 1
ATOM 5704 C C . TYR B 1 356 ? 19.388 0.715 77.399 1.00 24.80 356 TYR B C 1
ATOM 5705 O O . TYR B 1 356 ? 18.975 0.002 76.475 1.00 22.54 356 TYR B O 1
ATOM 5714 N N . GLU B 1 357 ? 18.586 1.463 78.150 1.00 24.07 357 GLU B N 1
ATOM 5715 C CA . GLU B 1 357 ? 17.145 1.487 77.933 1.00 25.13 357 GLU B CA 1
ATOM 5716 C C . GLU B 1 357 ? 16.789 2.037 76.558 1.00 24.15 357 GLU B C 1
ATOM 5717 O O . GLU B 1 357 ? 15.901 1.516 75.889 1.00 23.56 357 GLU B O 1
ATOM 5723 N N . THR B 1 358 ? 17.480 3.093 76.140 1.00 24.30 358 THR B N 1
ATOM 5724 C CA . THR B 1 358 ? 17.224 3.694 74.836 1.00 25.08 358 THR B CA 1
ATOM 5725 C C . THR B 1 358 ? 17.398 2.679 73.706 1.00 24.97 358 THR B C 1
ATOM 5726 O O . THR B 1 358 ? 16.537 2.556 72.831 1.00 24.69 358 THR B O 1
ATOM 5730 N N . PHE B 1 359 ? 18.512 1.952 73.721 1.00 23.97 359 PHE B N 1
ATOM 5731 C CA . PHE B 1 359 ? 18.769 0.988 72.660 1.00 23.83 359 PHE B CA 1
ATOM 5732 C C . PHE B 1 359 ? 17.921 -0.267 72.788 1.00 24.01 359 PHE B C 1
ATOM 5733 O O . PHE B 1 359 ? 17.469 -0.826 71.785 1.00 23.53 359 PHE B O 1
ATOM 5741 N N . TYR B 1 360 ? 17.702 -0.716 74.017 1.00 23.55 360 TYR B N 1
ATOM 5742 C CA . TYR B 1 360 ? 16.877 -1.893 74.228 1.00 22.24 360 TYR B CA 1
ATOM 5743 C C . TYR B 1 360 ? 15.496 -1.610 73.642 1.00 22.24 360 TYR B C 1
ATOM 5744 O O . TYR B 1 360 ? 14.970 -2.394 72.856 1.00 18.95 360 TYR B O 1
ATOM 5753 N N . ASN B 1 361 ? 14.916 -0.478 74.032 1.00 22.40 361 ASN B N 1
ATOM 5754 C CA . ASN B 1 361 ? 13.595 -0.097 73.550 1.00 24.85 361 ASN B CA 1
ATOM 5755 C C . ASN B 1 361 ? 13.527 0.023 72.029 1.00 25.14 361 ASN B C 1
ATOM 5756 O O . ASN B 1 361 ? 12.506 -0.300 71.424 1.00 25.64 361 ASN B O 1
ATOM 5761 N N . SER B 1 362 ? 14.607 0.492 71.412 1.00 27.24 362 SER B N 1
ATOM 5762 C CA . SER B 1 362 ? 14.637 0.652 69.961 1.00 28.44 362 SER B CA 1
ATOM 5763 C C . SER B 1 362 ? 14.395 -0.673 69.247 1.00 28.55 362 SER B C 1
ATOM 5764 O O . SER B 1 362 ? 13.561 -0.753 68.347 1.00 30.46 362 SER B O 1
ATOM 5767 N N . GLY B 1 363 ? 15.118 -1.715 69.643 1.00 29.27 363 GLY B N 1
ATOM 5768 C CA . GLY B 1 363 ? 14.939 -3.017 69.012 1.00 29.48 363 GLY B CA 1
ATOM 5769 C C . GLY B 1 363 ? 13.639 -3.651 69.473 1.00 28.93 363 GLY B C 1
ATOM 5770 O O . GLY B 1 363 ? 12.949 -4.305 68.690 1.00 28.45 363 GLY B O 1
ATOM 5771 N N . TYR B 1 364 ? 13.306 -3.466 70.745 1.00 27.50 364 TYR B N 1
ATOM 5772 C CA . TYR B 1 364 ? 12.070 -4.028 71.269 1.00 27.53 364 TYR B CA 1
ATOM 5773 C C . TYR B 1 364 ? 10.909 -3.515 70.430 1.00 28.04 364 TYR B C 1
ATOM 5774 O O . TYR B 1 364 ? 10.090 -4.295 69.947 1.00 27.05 364 TYR B O 1
ATOM 5783 N N . ASP B 1 365 ? 10.849 -2.195 70.260 1.00 29.53 365 ASP B N 1
ATOM 5784 C CA . ASP B 1 365 ? 9.780 -1.569 69.494 1.00 31.26 365 ASP B CA 1
ATOM 5785 C C . ASP B 1 365 ? 9.771 -1.980 68.029 1.00 31.96 365 ASP B C 1
ATOM 5786 O O . ASP B 1 365 ? 8.707 -2.209 67.454 1.00 31.82 365 ASP B O 1
ATOM 5791 N N . LYS B 1 366 ? 10.948 -2.070 67.422 1.00 32.30 366 LYS B N 1
ATOM 5792 C CA . LYS B 1 366 ? 11.030 -2.465 66.022 1.00 33.85 366 LYS B CA 1
ATOM 5793 C C . LYS B 1 366 ? 10.582 -3.913 65.867 1.00 33.23 366 LYS B C 1
ATOM 5794 O O . LYS B 1 366 ? 10.007 -4.289 64.846 1.00 31.97 366 LYS B O 1
ATOM 5800 N N . ALA B 1 367 ? 10.840 -4.720 66.890 1.00 32.53 367 ALA B N 1
ATOM 5801 C CA . ALA B 1 367 ? 10.446 -6.122 66.863 1.00 31.85 367 ALA B CA 1
ATOM 5802 C C . ALA B 1 367 ? 8.929 -6.216 66.966 1.00 31.79 367 ALA B C 1
ATOM 5803 O O . ALA B 1 367 ? 8.295 -6.943 66.204 1.00 30.87 367 ALA B O 1
ATOM 5805 N N . MET B 1 368 ? 8.352 -5.477 67.911 1.00 32.19 368 MET B N 1
ATOM 5806 C CA . MET B 1 368 ? 6.905 -5.481 68.103 1.00 33.41 368 MET B CA 1
ATOM 5807 C C . MET B 1 368 ? 6.174 -5.065 66.832 1.00 34.68 368 MET B C 1
ATOM 5808 O O . MET B 1 368 ? 5.189 -5.689 66.440 1.00 34.35 368 MET B O 1
ATOM 5813 N N . MET B 1 369 ? 6.661 -4.010 66.190 1.00 36.15 369 MET B N 1
ATOM 5814 C CA . MET B 1 369 ? 6.036 -3.513 64.972 1.00 39.70 369 MET B CA 1
ATOM 5815 C C . MET B 1 369 ? 5.984 -4.589 63.888 1.00 40.23 369 MET B C 1
ATOM 5816 O O . MET B 1 369 ? 4.979 -4.733 63.191 1.00 37.89 369 MET B O 1
ATOM 5821 N N . ASP B 1 370 ? 7.062 -5.352 63.748 1.00 40.75 370 ASP B N 1
ATOM 5822 C CA . ASP B 1 370 ? 7.088 -6.402 62.743 1.00 42.14 370 ASP B CA 1
ATOM 5823 C C . ASP B 1 370 ? 6.226 -7.579 63.189 1.00 41.60 370 ASP B C 1
ATOM 5824 O O . ASP B 1 370 ? 5.621 -8.261 62.363 1.00 42.34 370 ASP B O 1
ATOM 5829 N N . LEU B 1 371 ? 6.164 -7.806 64.498 1.00 40.89 371 LEU B N 1
ATOM 5830 C CA . LEU B 1 371 ? 5.356 -8.890 65.046 1.00 39.78 371 LEU B CA 1
ATOM 5831 C C . LEU B 1 371 ? 3.878 -8.551 64.899 1.00 41.94 371 LEU B C 1
ATOM 5832 O O . LEU B 1 371 ? 3.024 -9.436 64.908 1.00 43.23 371 LEU B O 1
ATOM 5837 N N . MET B 1 372 ? 3.582 -7.263 64.767 1.00 43.20 372 MET B N 1
ATOM 5838 C CA . MET B 1 372 ? 2.206 -6.806 64.621 1.00 45.63 372 MET B CA 1
ATOM 5839 C C . MET B 1 372 ? 1.826 -6.642 63.154 1.00 46.32 372 MET B C 1
ATOM 5840 O O . MET B 1 372 ? 0.646 -6.582 62.815 1.00 46.42 372 MET B O 1
ATOM 5845 N N . THR B 1 373 ? 2.828 -6.573 62.286 1.00 47.39 373 THR B N 1
ATOM 5846 C CA . THR B 1 373 ? 2.584 -6.410 60.858 1.00 49.24 373 THR B CA 1
ATOM 5847 C C . THR B 1 373 ? 2.413 -7.754 60.163 1.00 49.68 373 THR B C 1
ATOM 5848 O O . THR B 1 373 ? 1.512 -7.932 59.344 1.00 51.33 373 THR B O 1
ATOM 5852 N N . ASP B 1 374 ? 3.288 -8.696 60.490 1.00 49.82 374 ASP B N 1
ATOM 5853 C CA . ASP B 1 374 ? 3.244 -10.024 59.896 1.00 50.06 374 ASP B CA 1
ATOM 5854 C C . ASP B 1 374 ? 2.064 -10.807 60.463 1.00 50.41 374 ASP B C 1
ATOM 5855 O O . ASP B 1 374 ? 2.070 -11.184 61.635 1.00 50.58 374 ASP B O 1
ATOM 5860 N N . GLU B 1 375 ? 1.057 -11.061 59.632 1.00 49.95 375 GLU B N 1
ATOM 5861 C CA . GLU B 1 375 ? -0.116 -11.792 60.094 1.00 49.34 375 GLU B CA 1
ATOM 5862 C C . GLU B 1 375 ? 0.171 -13.269 60.347 1.00 47.27 375 GLU B C 1
ATOM 5863 O O . GLU B 1 375 ? -0.699 -14.003 60.814 1.00 47.18 375 GLU B O 1
ATOM 5869 N N . SER B 1 376 ? 1.389 -13.706 60.043 1.00 45.03 376 SER B N 1
ATOM 5870 C CA . SER B 1 376 ? 1.754 -15.097 60.276 1.00 43.05 376 SER B CA 1
ATOM 5871 C C . SER B 1 376 ? 2.108 -15.238 61.750 1.00 41.84 376 SER B C 1
ATOM 5872 O O . SER B 1 376 ? 2.410 -16.330 62.231 1.00 41.29 376 SER B O 1
ATOM 5875 N N . TYR B 1 377 ? 2.072 -14.115 62.459 1.00 40.75 377 TYR B N 1
ATOM 5876 C CA . TYR B 1 377 ? 2.370 -14.098 63.883 1.00 40.24 377 TYR B CA 1
ATOM 5877 C C . TYR B 1 377 ? 1.128 -13.785 64.699 1.00 39.38 377 TYR B C 1
ATOM 5878 O O . TYR B 1 377 ? 1.197 -13.652 65.919 1.00 38.99 377 TYR B O 1
ATOM 5887 N N . ASP B 1 378 ? -0.011 -13.669 64.024 1.00 39.44 378 ASP B N 1
ATOM 5888 C CA . ASP B 1 378 ? -1.257 -13.372 64.714 1.00 39.84 378 ASP B CA 1
ATOM 5889 C C . ASP B 1 378 ? -1.598 -14.492 65.690 1.00 38.84 378 ASP B C 1
ATOM 5890 O O . ASP B 1 378 ? -2.334 -14.286 66.651 1.00 39.31 378 ASP B O 1
ATOM 5895 N N . LYS B 1 379 ? -1.050 -15.675 65.441 1.00 37.74 379 LYS B N 1
ATOM 5896 C CA . LYS B 1 379 ? -1.303 -16.829 66.296 1.00 37.98 379 LYS B CA 1
ATOM 5897 C C . LYS B 1 379 ? -0.713 -16.659 67.692 1.00 36.38 379 LYS B C 1
ATOM 5898 O O . LYS B 1 379 ? -1.096 -17.367 68.622 1.00 37.42 379 LYS B O 1
ATOM 5904 N N . TYR B 1 380 ? 0.221 -15.725 67.838 1.00 34.88 380 TYR B N 1
ATOM 5905 C CA . TYR B 1 380 ? 0.855 -15.481 69.131 1.00 33.36 380 TYR B CA 1
ATOM 5906 C C . TYR B 1 380 ? 0.070 -14.472 69.963 1.00 32.92 380 TYR B C 1
ATOM 5907 O O . TYR B 1 380 ? -0.358 -13.437 69.454 1.00 32.18 380 TYR B O 1
ATOM 5916 N N . ASN B 1 381 ? -0.122 -14.780 71.244 1.00 31.96 381 ASN B N 1
ATOM 5917 C CA . ASN B 1 381 ? -0.847 -13.877 72.125 1.00 31.90 381 ASN B CA 1
ATOM 5918 C C . ASN B 1 381 ? 0.070 -12.740 72.566 1.00 31.54 381 ASN B C 1
ATOM 5919 O O . ASN B 1 381 ? 1.273 -12.764 72.300 1.00 30.70 381 ASN B O 1
ATOM 5924 N N . GLN B 1 382 ? -0.503 -11.743 73.229 1.00 30.78 382 GLN B N 1
ATOM 5925 C CA . GLN B 1 382 ? 0.249 -10.579 73.683 1.00 30.75 382 GLN B CA 1
ATOM 5926 C C . GLN B 1 382 ? 1.521 -10.920 74.460 1.00 30.31 382 GLN B C 1
ATOM 5927 O O . GLN B 1 382 ? 2.598 -10.402 74.162 1.00 29.18 382 GLN B O 1
ATOM 5933 N N . ALA B 1 383 ? 1.390 -11.789 75.456 1.00 28.45 383 ALA B N 1
ATOM 5934 C CA . ALA B 1 383 ? 2.525 -12.182 76.285 1.00 28.07 383 ALA B CA 1
ATOM 5935 C C . ALA B 1 383 ? 3.698 -12.743 75.475 1.00 27.54 383 ALA B C 1
ATOM 5936 O O . ALA B 1 383 ? 4.848 -12.346 75.674 1.00 26.20 383 ALA B O 1
ATOM 5938 N N . ASP B 1 384 ? 3.408 -13.666 74.567 1.00 27.45 384 ASP B N 1
ATOM 5939 C CA . ASP B 1 384 ? 4.458 -14.261 73.755 1.00 26.90 384 ASP B CA 1
ATOM 5940 C C . ASP B 1 384 ? 5.124 -13.238 72.845 1.00 27.11 384 ASP B C 1
ATOM 5941 O O . ASP B 1 384 ? 6.342 -13.258 72.670 1.00 26.43 384 ASP B O 1
ATOM 5946 N N . LYS B 1 385 ? 4.332 -12.340 72.269 1.00 25.47 385 LYS B N 1
ATOM 5947 C CA . LYS B 1 385 ? 4.896 -11.319 71.397 1.00 26.35 385 LYS B CA 1
ATOM 5948 C C . LYS B 1 385 ? 5.842 -10.416 72.180 1.00 25.94 385 LYS B C 1
ATOM 5949 O O . LYS B 1 385 ? 6.876 -9.993 71.662 1.00 25.79 385 LYS B O 1
ATOM 5955 N N . GLU B 1 386 ? 5.496 -10.128 73.431 1.00 25.55 386 GLU B N 1
ATOM 5956 C CA . GLU B 1 386 ? 6.348 -9.282 74.258 1.00 26.23 386 GLU B CA 1
ATOM 5957 C C . GLU B 1 386 ? 7.652 -10.014 74.557 1.00 25.82 386 GLU B C 1
ATOM 5958 O O . GLU B 1 386 ? 8.729 -9.423 74.520 1.00 24.55 386 GLU B O 1
ATOM 5964 N N . LYS B 1 387 ? 7.551 -11.304 74.856 1.00 25.47 387 LYS B N 1
ATOM 5965 C CA . LYS B 1 387 ? 8.737 -12.100 75.144 1.00 26.89 387 LYS B CA 1
ATOM 5966 C C . LYS B 1 387 ? 9.641 -12.143 73.914 1.00 25.46 387 LYS B C 1
ATOM 5967 O O . LYS B 1 387 ? 10.861 -12.066 74.026 1.00 27.01 387 LYS B O 1
ATOM 5973 N N . MET B 1 388 ? 9.034 -12.258 72.740 1.00 24.91 388 MET B N 1
ATOM 5974 C CA . MET B 1 388 ? 9.791 -12.312 71.500 1.00 23.99 388 MET B CA 1
ATOM 5975 C C . MET B 1 388 ? 10.446 -10.968 71.204 1.00 23.94 388 MET B C 1
ATOM 5976 O O . MET B 1 388 ? 11.583 -10.914 70.730 1.00 22.76 388 MET B O 1
ATOM 5981 N N . ALA B 1 389 ? 9.737 -9.881 71.495 1.00 21.83 389 ALA B N 1
ATOM 5982 C CA . ALA B 1 389 ? 10.288 -8.552 71.270 1.00 21.88 389 ALA B CA 1
ATOM 5983 C C . ALA B 1 389 ? 11.409 -8.320 72.276 1.00 21.89 389 ALA B C 1
ATOM 5984 O O . ALA B 1 389 ? 12.393 -7.646 71.975 1.00 20.98 389 ALA B O 1
ATOM 5986 N N . ASP B 1 390 ? 11.255 -8.880 73.474 1.00 22.11 390 ASP B N 1
ATOM 5987 C CA . ASP B 1 390 ? 12.275 -8.733 74.506 1.00 23.11 390 ASP B CA 1
ATOM 5988 C C . ASP B 1 390 ? 13.558 -9.420 74.052 1.00 23.07 390 ASP B C 1
ATOM 5989 O O . ASP B 1 390 ? 14.654 -8.884 74.222 1.00 23.59 390 ASP B O 1
ATOM 5994 N N . THR B 1 391 ? 13.417 -10.611 73.479 1.00 22.62 391 THR B N 1
ATOM 5995 C CA . THR B 1 391 ? 14.574 -11.362 73.005 1.00 23.84 391 THR B CA 1
ATOM 5996 C C . THR B 1 391 ? 15.292 -10.605 71.891 1.00 22.06 391 THR B C 1
ATOM 5997 O O . THR B 1 391 ? 16.521 -10.561 71.859 1.00 21.99 391 THR B O 1
ATOM 6001 N N . MET B 1 392 ? 14.525 -10.003 70.986 1.00 22.01 392 MET B N 1
ATOM 6002 C CA . MET B 1 392 ? 15.112 -9.242 69.889 1.00 22.55 392 MET B CA 1
ATOM 6003 C C . MET B 1 392 ? 15.892 -8.056 70.435 1.00 22.72 392 MET B C 1
ATOM 6004 O O . MET B 1 392 ? 17.037 -7.817 70.053 1.00 22.12 392 MET B O 1
ATOM 6009 N N . GLY B 1 393 ? 15.270 -7.311 71.339 1.00 22.35 393 GLY B N 1
ATOM 6010 C CA . GLY B 1 393 ? 15.929 -6.156 71.921 1.00 21.85 393 GLY B CA 1
ATOM 6011 C C . GLY B 1 393 ? 17.235 -6.542 72.617 1.00 22.40 393 GLY B C 1
ATOM 6012 O O . GLY B 1 393 ? 18.233 -5.825 72.518 1.00 21.28 393 GLY B O 1
ATOM 6013 N N . LEU B 1 394 ? 17.234 -7.678 73.311 1.00 22.33 394 LEU B N 1
ATOM 6014 C CA . LEU B 1 394 ? 18.430 -8.136 74.017 1.00 22.51 394 LEU B CA 1
ATOM 6015 C C . LEU B 1 394 ? 19.514 -8.639 73.066 1.00 22.01 394 LEU B C 1
ATOM 6016 O O . LEU B 1 394 ? 20.665 -8.209 73.149 1.00 21.93 394 LEU B O 1
ATOM 6021 N N . ASN B 1 395 ? 19.143 -9.554 72.175 1.00 21.14 395 ASN B N 1
ATOM 6022 C CA . ASN B 1 395 ? 20.077 -10.114 71.200 1.00 19.73 395 ASN B CA 1
ATOM 6023 C C . ASN B 1 395 ? 20.663 -8.996 70.345 1.00 19.24 395 ASN B C 1
ATOM 6024 O O . ASN B 1 395 ? 21.865 -8.961 70.082 1.00 20.82 395 ASN B O 1
ATOM 6029 N N . ASN B 1 396 ? 19.803 -8.081 69.917 1.00 18.18 396 ASN B N 1
ATOM 6030 C CA . ASN B 1 396 ? 20.238 -6.973 69.079 1.00 19.35 396 ASN B CA 1
ATOM 6031 C C . ASN B 1 396 ? 21.248 -6.043 69.749 1.00 18.77 396 ASN B C 1
ATOM 6032 O O . ASN B 1 396 ? 22.233 -5.653 69.127 1.00 20.32 396 ASN B O 1
ATOM 6037 N N . MET B 1 397 ? 21.022 -5.684 71.008 1.00 18.58 397 MET B N 1
ATOM 6038 C CA . MET B 1 397 ? 21.950 -4.774 71.667 1.00 18.83 397 MET B CA 1
ATOM 6039 C C . MET B 1 397 ? 23.284 -5.441 71.966 1.00 18.04 397 MET B C 1
ATOM 6040 O O . MET B 1 397 ? 24.336 -4.808 71.871 1.00 18.67 397 MET B O 1
ATOM 6045 N N . TYR B 1 398 ? 23.247 -6.717 72.323 1.00 18.95 398 TYR B N 1
ATOM 6046 C CA . TYR B 1 398 ? 24.479 -7.440 72.601 1.00 19.21 398 TYR B CA 1
ATOM 6047 C C . TYR B 1 398 ? 25.221 -7.730 71.300 1.00 19.03 398 TYR B C 1
ATOM 6048 O O . TYR B 1 398 ? 26.441 -7.896 71.298 1.00 19.29 398 TYR B O 1
ATOM 6057 N N . PHE B 1 399 ? 24.496 -7.772 70.187 1.00 17.56 399 PHE B N 1
ATOM 6058 C CA . PHE B 1 399 ? 25.160 -7.996 68.912 1.00 17.49 399 PHE B CA 1
ATOM 6059 C C . PHE B 1 399 ? 25.867 -6.691 68.549 1.00 16.42 399 PHE B C 1
ATOM 6060 O O . PHE B 1 399 ? 26.939 -6.707 67.959 1.00 16.21 399 PHE B O 1
ATOM 6068 N N . PHE B 1 400 ? 25.269 -5.556 68.910 1.00 16.22 400 PHE B N 1
ATOM 6069 C CA . PHE B 1 400 ? 25.898 -4.270 68.629 1.00 15.62 400 PHE B CA 1
ATOM 6070 C C . PHE B 1 400 ? 27.142 -4.109 69.497 1.00 14.82 400 PHE B C 1
ATOM 6071 O O . PHE B 1 400 ? 28.128 -3.504 69.079 1.00 15.57 400 PHE B O 1
ATOM 6079 N N . ALA B 1 401 ? 27.096 -4.675 70.699 1.00 14.75 401 ALA B N 1
ATOM 6080 C CA . ALA B 1 401 ? 28.223 -4.614 71.623 1.00 16.35 401 ALA B CA 1
ATOM 6081 C C . ALA B 1 401 ? 29.268 -5.654 71.228 1.00 17.27 401 ALA B C 1
ATOM 6082 O O . ALA B 1 401 ? 30.433 -5.563 71.620 1.00 17.16 401 ALA B O 1
ATOM 6084 N N . GLY B 1 402 ? 28.837 -6.641 70.447 1.00 16.40 402 GLY B N 1
ATOM 6085 C CA . GLY B 1 402 ? 29.738 -7.689 70.006 1.00 19.09 402 GLY B CA 1
ATOM 6086 C C . GLY B 1 402 ? 29.988 -8.775 71.037 1.00 19.48 402 GLY B C 1
ATOM 6087 O O . GLY B 1 402 ? 30.943 -9.540 70.913 1.00 19.08 402 GLY B O 1
ATOM 6088 N N . THR B 1 403 ? 29.128 -8.863 72.047 1.00 20.79 403 THR B N 1
ATOM 6089 C CA . THR B 1 403 ? 29.306 -9.873 73.089 1.00 21.94 403 THR B CA 1
ATOM 6090 C C . THR B 1 403 ? 28.146 -10.854 73.187 1.00 21.47 403 THR B C 1
ATOM 6091 O O . THR B 1 403 ? 27.123 -10.692 72.529 1.00 22.46 403 THR B O 1
ATOM 6095 N N . ALA B 1 404 ? 28.316 -11.869 74.027 1.00 21.88 404 ALA B N 1
ATOM 6096 C CA . ALA B 1 404 ? 27.302 -12.896 74.219 1.00 23.28 404 ALA B CA 1
ATOM 6097 C C . ALA B 1 404 ? 26.047 -12.341 74.886 1.00 23.68 404 ALA B C 1
ATOM 6098 O O . ALA B 1 404 ? 26.121 -11.652 75.901 1.00 23.62 404 ALA B O 1
ATOM 6100 N N . PRO B 1 405 ? 24.872 -12.632 74.315 1.00 24.94 405 PRO B N 1
ATOM 6101 C CA . PRO B 1 405 ? 23.614 -12.148 74.882 1.00 25.78 405 PRO B CA 1
ATOM 6102 C C . PRO B 1 405 ? 23.128 -13.054 76.013 1.00 27.74 405 PRO B C 1
ATOM 6103 O O . PRO B 1 405 ? 23.473 -14.233 76.067 1.00 27.50 405 PRO B O 1
ATOM 6107 N N . PRO B 1 406 ? 22.328 -12.509 76.937 1.00 29.57 406 PRO B N 1
ATOM 6108 C CA . PRO B 1 406 ? 21.818 -13.319 78.046 1.00 30.84 406 PRO B CA 1
ATOM 6109 C C . PRO B 1 406 ? 20.663 -14.193 77.568 1.00 31.44 406 PRO B C 1
ATOM 6110 O O . PRO B 1 406 ? 20.093 -13.956 76.503 1.00 30.23 406 PRO B O 1
ATOM 6114 N N . LYS B 1 407 ? 20.325 -15.207 78.356 1.00 32.51 407 LYS B N 1
ATOM 6115 C CA . LYS B 1 407 ? 19.225 -16.095 78.013 1.00 33.56 407 LYS B CA 1
ATOM 6116 C C . LYS B 1 407 ? 17.916 -15.341 78.246 1.00 32.70 407 LYS B C 1
ATOM 6117 O O . LYS B 1 407 ? 17.823 -14.516 79.154 1.00 31.65 407 LYS B O 1
ATOM 6123 N N . SER B 1 408 ? 16.916 -15.616 77.415 1.00 31.84 408 SER B N 1
ATOM 6124 C CA . SER B 1 408 ? 15.616 -14.962 77.544 1.00 32.14 408 SER B CA 1
ATOM 6125 C C . SER B 1 408 ? 14.510 -15.918 77.111 1.00 32.01 408 SER B C 1
ATOM 6126 O O . SER B 1 408 ? 14.676 -16.687 76.162 1.00 33.12 408 SER B O 1
ATOM 6129 N N . ASP B 1 409 ? 13.380 -15.859 77.807 1.00 32.83 409 ASP B N 1
ATOM 6130 C CA . ASP B 1 409 ? 12.247 -16.731 77.518 1.00 33.16 409 ASP B CA 1
ATOM 6131 C C . ASP B 1 409 ? 11.776 -16.693 76.071 1.00 32.61 409 ASP B C 1
ATOM 6132 O O . ASP B 1 409 ? 11.222 -17.672 75.567 1.00 32.55 409 ASP B O 1
ATOM 6137 N N . GLY B 1 410 ? 11.998 -15.567 75.401 1.00 31.13 410 GLY B N 1
ATOM 6138 C CA . GLY B 1 410 ? 11.574 -15.446 74.021 1.00 28.94 410 GLY B CA 1
ATOM 6139 C C . GLY B 1 410 ? 12.367 -16.297 73.047 1.00 30.35 410 GLY B C 1
ATOM 6140 O O . GLY B 1 410 ? 11.908 -16.552 71.936 1.00 29.88 410 GLY B O 1
ATOM 6141 N N . MET B 1 411 ? 13.552 -16.744 73.452 1.00 31.41 411 MET B N 1
ATOM 6142 C CA . MET B 1 411 ? 14.391 -17.554 72.573 1.00 32.84 411 MET B CA 1
ATOM 6143 C C . MET B 1 411 ? 13.698 -18.840 72.145 1.00 32.98 411 MET B C 1
ATOM 6144 O O . MET B 1 411 ? 13.772 -19.232 70.983 1.00 33.11 411 MET B O 1
ATOM 6149 N N . ALA B 1 412 ? 13.018 -19.491 73.083 1.00 33.26 412 ALA B N 1
ATOM 6150 C CA . ALA B 1 412 ? 12.312 -20.728 72.777 1.00 33.42 412 ALA B CA 1
ATOM 6151 C C . ALA B 1 412 ? 11.206 -20.445 71.763 1.00 33.08 412 ALA B C 1
ATOM 6152 O O . ALA B 1 412 ? 11.014 -21.200 70.811 1.00 32.95 412 ALA B O 1
ATOM 6154 N N . LEU B 1 413 ? 10.480 -19.350 71.970 1.00 32.39 413 LEU B N 1
ATOM 6155 C CA . LEU B 1 413 ? 9.399 -18.976 71.065 1.00 32.16 413 LEU B CA 1
ATOM 6156 C C . LEU B 1 413 ? 9.919 -18.755 69.646 1.00 31.86 413 LEU B C 1
ATOM 6157 O O . LEU B 1 413 ? 9.369 -19.290 68.683 1.00 31.65 413 LEU B O 1
ATOM 6162 N N . TRP B 1 414 ? 10.985 -17.971 69.521 1.00 31.97 414 TRP B N 1
ATOM 6163 C CA . TRP B 1 414 ? 11.569 -17.698 68.215 1.00 31.05 414 TRP B CA 1
ATOM 6164 C C . TRP B 1 414 ? 11.999 -18.975 67.499 1.00 32.83 414 TRP B C 1
ATOM 6165 O O . TRP B 1 414 ? 11.900 -19.069 66.276 1.00 31.69 414 TRP B O 1
ATOM 6176 N N . ASP B 1 415 ? 12.476 -19.954 68.264 1.00 34.67 415 ASP B N 1
ATOM 6177 C CA . ASP B 1 415 ? 12.916 -21.226 67.695 1.00 37.68 415 ASP B CA 1
ATOM 6178 C C . ASP B 1 415 ? 11.835 -21.890 66.850 1.00 38.13 415 ASP B C 1
ATOM 6179 O O . ASP B 1 415 ? 12.119 -22.419 65.776 1.00 39.66 415 ASP B O 1
ATOM 6184 N N . SER B 1 416 ? 10.595 -21.851 67.329 1.00 37.81 416 SER B N 1
ATOM 6185 C CA . S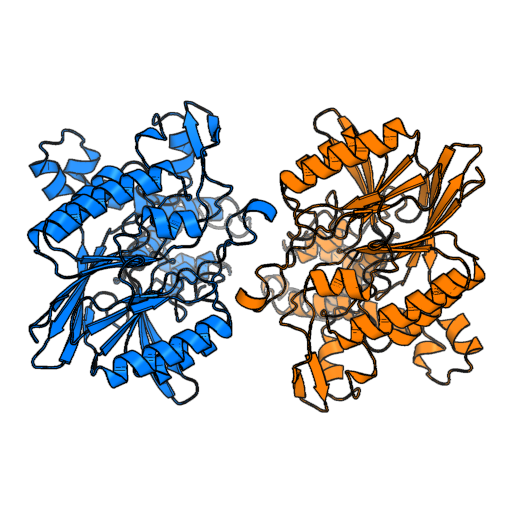ER B 1 416 ? 9.481 -22.471 66.618 1.00 37.78 416 SER B CA 1
ATOM 6186 C C . SER B 1 416 ? 8.645 -21.473 65.826 1.00 38.00 416 SER B C 1
ATOM 6187 O O . SER B 1 416 ? 7.666 -21.845 65.180 1.00 38.16 416 SER B O 1
ATOM 6190 N N . ALA B 1 417 ? 9.037 -20.206 65.874 1.00 38.60 417 ALA B N 1
ATOM 6191 C CA . ALA B 1 417 ? 8.316 -19.151 65.174 1.00 38.64 417 ALA B CA 1
ATOM 6192 C C . ALA B 1 417 ? 8.301 -19.338 63.658 1.00 39.64 417 ALA B C 1
ATOM 6193 O O . ALA B 1 417 ? 9.183 -19.983 63.088 1.00 38.85 417 ALA B O 1
ATOM 6195 N N . PRO B 1 418 ? 7.281 -18.779 62.985 1.00 39.72 418 PRO B N 1
ATOM 6196 C CA . PRO B 1 418 ? 7.151 -18.877 61.528 1.00 40.16 418 PRO B CA 1
ATOM 6197 C C . PRO B 1 418 ? 8.373 -18.272 60.838 1.00 40.93 418 PRO B C 1
ATOM 6198 O O . PRO B 1 418 ? 9.027 -17.384 61.384 1.00 40.93 418 PRO B O 1
ATOM 6202 N N . ASN B 1 419 ? 8.678 -18.757 59.639 1.00 41.12 419 ASN B N 1
ATOM 6203 C CA . ASN B 1 419 ? 9.825 -18.260 58.889 1.00 41.54 419 ASN B CA 1
ATOM 6204 C C . ASN B 1 419 ? 9.767 -16.758 58.650 1.00 40.17 419 ASN B C 1
ATOM 6205 O O . ASN B 1 419 ? 8.717 -16.212 58.316 1.00 41.24 419 ASN B O 1
ATOM 6210 N N . SER B 1 420 ? 10.906 -16.094 58.827 1.00 38.36 420 SER B N 1
ATOM 6211 C CA . SER B 1 420 ? 10.991 -14.652 58.628 1.00 36.69 420 SER B CA 1
ATOM 6212 C C . SER B 1 420 ? 12.433 -14.170 58.741 1.00 35.00 420 SER B C 1
ATOM 6213 O O . SER B 1 420 ? 13.282 -14.843 59.322 1.00 33.77 420 SER B O 1
ATOM 6216 N N . PHE B 1 421 ? 12.700 -12.995 58.181 1.00 34.74 421 PHE B N 1
ATOM 6217 C CA . PHE B 1 421 ? 14.035 -12.413 58.225 1.00 32.93 421 PHE B CA 1
ATOM 6218 C C . PHE B 1 421 ? 14.393 -12.088 59.672 1.00 32.39 421 PHE B C 1
ATOM 6219 O O . PHE B 1 421 ? 15.518 -12.322 60.116 1.00 30.52 421 PHE B O 1
ATOM 6221 N N . LEU B 1 422 ? 13.424 -11.548 60.406 1.00 31.77 422 LEU B N 1
ATOM 6222 C CA . LEU B 1 422 ? 13.642 -11.193 61.803 1.00 30.38 422 LEU B CA 1
ATOM 6223 C C . LEU B 1 422 ? 14.052 -12.434 62.591 1.00 29.39 422 LEU B C 1
ATOM 6224 O O . LEU B 1 422 ? 15.006 -12.403 63.372 1.00 28.46 422 LEU B O 1
ATOM 6229 N N . LYS B 1 423 ? 13.333 -13.530 62.371 1.00 28.44 423 LYS B N 1
ATOM 6230 C CA . LYS B 1 423 ? 13.626 -14.786 63.047 1.00 28.01 423 LYS B CA 1
ATOM 6231 C C . LYS B 1 423 ? 15.065 -15.223 62.773 1.00 27.11 423 LYS B C 1
ATOM 6232 O O . LYS B 1 423 ? 15.784 -15.614 63.691 1.00 24.62 423 LYS B O 1
ATOM 6238 N N . ASP B 1 424 ? 15.486 -15.154 61.513 1.00 27.40 424 ASP B N 1
ATOM 6239 C CA . ASP B 1 424 ? 16.845 -15.553 61.166 1.00 28.72 424 ASP B CA 1
ATOM 6240 C C . ASP B 1 424 ? 17.849 -14.709 61.938 1.00 27.70 424 ASP B C 1
ATOM 6241 O O . ASP B 1 424 ? 18.829 -15.227 62.462 1.00 28.25 424 ASP B O 1
ATOM 6246 N N . TYR B 1 425 ? 17.589 -13.409 62.015 1.00 27.38 425 TYR B N 1
ATOM 6247 C CA . TYR B 1 425 ? 18.472 -12.495 62.734 1.00 27.70 425 TYR B CA 1
ATOM 6248 C C . TYR B 1 425 ? 18.544 -12.848 64.217 1.00 27.95 425 TYR B C 1
ATOM 6249 O O . TYR B 1 425 ? 19.631 -12.970 64.786 1.00 27.10 425 TYR B O 1
ATOM 6258 N N . VAL B 1 426 ? 17.382 -13.010 64.844 1.00 27.94 426 VAL B N 1
ATOM 6259 C CA . VAL B 1 426 ? 17.339 -13.343 66.261 1.00 28.49 426 VAL B CA 1
ATOM 6260 C C . VAL B 1 426 ? 18.173 -14.582 66.529 1.00 30.08 426 VAL B C 1
ATOM 6261 O O . VAL B 1 426 ? 19.042 -14.578 67.401 1.00 30.95 426 VAL B O 1
ATOM 6265 N N . LEU B 1 427 ? 17.919 -15.640 65.767 1.00 31.01 427 LEU B N 1
ATOM 6266 C CA . LEU B 1 427 ? 18.660 -16.879 65.940 1.00 32.67 427 LEU B CA 1
ATOM 6267 C C . LEU B 1 427 ? 20.154 -16.707 65.673 1.00 32.27 427 LEU B C 1
ATOM 6268 O O . LEU B 1 427 ? 20.980 -17.277 66.383 1.00 33.18 427 LEU B O 1
ATOM 6273 N N . SER B 1 428 ? 20.504 -15.912 64.668 1.00 32.85 428 SER B N 1
ATOM 6274 C CA . SER B 1 428 ? 21.912 -15.698 64.343 1.00 31.99 428 SER B CA 1
ATOM 6275 C C . SER B 1 428 ? 22.675 -15.008 65.474 1.00 31.60 428 SER B C 1
ATOM 6276 O O . SER B 1 428 ? 23.880 -15.213 65.632 1.00 32.53 428 SER B O 1
ATOM 6279 N N . SER B 1 429 ? 21.973 -14.201 66.267 1.00 30.65 429 SER B N 1
ATOM 6280 C CA . SER B 1 429 ? 22.596 -13.480 67.375 1.00 29.51 429 SER B CA 1
ATOM 6281 C C . SER B 1 429 ? 22.217 -14.021 68.753 1.00 29.69 429 SER B C 1
ATOM 6282 O O . SER B 1 429 ? 22.375 -13.327 69.760 1.00 28.41 429 SER B O 1
ATOM 6285 N N . SER B 1 430 ? 21.729 -15.257 68.799 1.00 30.47 430 SER B N 1
ATOM 6286 C CA . SER B 1 430 ? 21.323 -15.868 70.064 1.00 32.74 430 SER B CA 1
ATOM 6287 C C . SER B 1 430 ? 22.446 -16.572 70.813 1.00 32.97 430 SER B C 1
ATOM 6288 O O . SER B 1 430 ? 22.312 -16.869 72.001 1.00 33.15 430 SER B O 1
ATOM 6291 N N . ASN B 1 431 ? 23.552 -16.841 70.131 1.00 32.90 431 ASN B N 1
ATOM 6292 C CA . ASN B 1 431 ? 24.665 -17.529 70.772 1.00 33.85 431 ASN B CA 1
ATOM 6293 C C . ASN B 1 431 ? 25.911 -16.667 70.950 1.00 33.15 431 ASN B C 1
ATOM 6294 O O . ASN B 1 431 ? 26.065 -15.631 70.303 1.00 33.00 431 ASN B O 1
ATOM 6299 N N . PRO B 1 432 ? 26.812 -17.082 71.852 1.00 32.28 432 PRO B N 1
ATOM 6300 C CA . PRO B 1 432 ? 28.048 -16.341 72.110 1.00 31.28 432 PRO B CA 1
ATOM 6301 C C . PRO B 1 432 ? 28.905 -16.275 70.848 1.00 30.19 432 PRO B C 1
ATOM 6302 O O . PRO B 1 432 ? 28.892 -17.195 70.030 1.00 28.93 432 PRO B O 1
ATOM 6306 N N . PRO B 1 433 ? 29.645 -15.172 70.663 1.00 29.11 433 PRO B N 1
ATOM 6307 C CA . PRO B 1 433 ? 30.497 -15.044 69.477 1.00 28.12 433 PRO B CA 1
ATOM 6308 C C . PRO B 1 433 ? 31.516 -16.176 69.471 1.00 28.79 433 PRO B C 1
ATOM 6309 O O . PRO B 1 433 ? 32.066 -16.514 70.517 1.00 27.82 433 PRO B O 1
ATOM 6313 N N . LYS B 1 434 ? 31.767 -16.766 68.306 1.00 28.88 434 LYS B N 1
ATOM 6314 C CA . LYS B 1 434 ? 32.731 -17.859 68.224 1.00 29.95 434 LYS B CA 1
ATOM 6315 C C . LYS B 1 434 ? 34.133 -17.365 68.568 1.00 29.25 434 LYS B C 1
ATOM 6316 O O . LYS B 1 434 ? 34.952 -18.106 69.112 1.00 28.56 434 LYS B O 1
ATOM 6322 N N . LYS B 1 435 ? 34.393 -16.101 68.260 1.00 27.23 435 LYS B N 1
ATOM 6323 C CA . LYS B 1 435 ? 35.678 -15.477 68.549 1.00 26.06 435 LYS B CA 1
ATOM 6324 C C . LYS B 1 435 ? 35.395 -14.047 68.987 1.00 23.58 435 LYS B C 1
ATOM 6325 O O . LYS B 1 435 ? 34.356 -13.488 68.648 1.00 22.33 435 LYS B O 1
ATOM 6331 N N . SER B 1 436 ? 36.318 -13.463 69.742 1.00 21.26 436 SER B N 1
ATOM 6332 C CA . SER B 1 436 ? 36.157 -12.101 70.236 1.00 20.10 436 SER B CA 1
ATOM 6333 C C . SER B 1 436 ? 35.939 -11.060 69.142 1.00 19.32 436 SER B C 1
ATOM 6334 O O . SER B 1 436 ? 36.534 -11.138 68.066 1.00 18.77 436 SER B O 1
ATOM 6337 N N . ASN B 1 437 ? 35.081 -10.085 69.433 1.00 19.08 437 ASN B N 1
ATOM 6338 C CA . ASN B 1 437 ? 34.798 -8.993 68.508 1.00 17.40 437 ASN B CA 1
ATOM 6339 C C . ASN B 1 437 ? 35.474 -7.739 69.059 1.00 16.84 437 ASN B C 1
ATOM 6340 O O . ASN B 1 437 ? 35.423 -6.670 68.445 1.00 15.90 437 ASN B O 1
ATOM 6345 N N . ASP B 1 438 ? 36.126 -7.891 70.207 1.00 15.31 438 ASP B N 1
ATOM 6346 C CA . ASP B 1 438 ? 36.792 -6.785 70.886 1.00 17.13 438 ASP B CA 1
ATOM 6347 C C . ASP B 1 438 ? 38.316 -6.832 70.893 1.00 16.93 438 ASP B C 1
ATOM 6348 O O . ASP B 1 438 ? 38.961 -5.831 71.201 1.00 16.44 438 ASP B O 1
ATOM 6353 N N . TYR B 1 439 ? 38.892 -7.984 70.569 1.00 17.49 439 TYR B N 1
ATOM 6354 C CA . TYR B 1 439 ? 40.342 -8.133 70.626 1.00 18.55 439 TYR B CA 1
ATOM 6355 C C . TYR B 1 439 ? 40.913 -8.839 69.409 1.00 19.09 439 TYR B C 1
ATOM 6356 O O . TYR B 1 439 ? 40.333 -9.802 68.916 1.00 18.57 439 TYR B O 1
ATOM 6365 N N . TYR B 1 440 ? 42.065 -8.364 68.944 1.00 18.01 440 TYR B N 1
ATOM 6366 C CA . TYR B 1 440 ? 42.723 -8.946 67.783 1.00 17.85 440 TYR B CA 1
ATOM 6367 C C . TYR B 1 440 ? 44.206 -8.582 67.757 1.00 18.32 440 TYR B C 1
ATOM 6368 O O . TYR B 1 440 ? 44.585 -7.452 68.069 1.00 19.02 440 TYR B O 1
ATOM 6377 N N . VAL B 1 441 ? 45.042 -9.546 67.392 1.00 17.62 441 VAL B N 1
ATOM 6378 C CA . VAL B 1 441 ? 46.477 -9.302 67.283 1.00 18.62 441 VAL B CA 1
ATOM 6379 C C . VAL B 1 441 ? 46.888 -9.813 65.915 1.00 19.45 441 VAL B C 1
ATOM 6380 O O . VAL B 1 441 ? 46.571 -10.950 65.555 1.00 19.14 441 VAL B O 1
ATOM 6384 N N . SER B 1 442 ? 47.566 -8.966 65.144 1.00 19.19 442 SER B N 1
ATOM 6385 C CA . SER B 1 442 ? 47.994 -9.339 63.801 1.00 21.97 442 SER B CA 1
ATOM 6386 C C . SER B 1 442 ? 48.995 -10.490 63.828 1.00 24.24 442 SER B C 1
ATOM 6387 O O . SER B 1 442 ? 49.754 -10.645 64.787 1.00 23.38 442 SER B O 1
ATOM 6390 N N . PRO B 1 443 ? 49.003 -11.317 62.769 1.00 26.38 443 PRO B N 1
ATOM 6391 C CA . PRO B 1 443 ? 49.908 -12.465 62.660 1.00 28.90 443 PRO B CA 1
ATOM 6392 C C . PRO B 1 443 ? 51.299 -12.058 62.194 1.00 29.54 443 PRO B C 1
ATOM 6393 O O . PRO B 1 443 ? 52.145 -11.679 63.000 1.00 34.20 443 PRO B O 1
#

B-factor: mean 23.34, std 9.78, range [6.56, 68.69]

Radius of gyration: 29.57 Å; Cα contacts (8 Å, |Δi|>4): 1889; chains: 2; bounding box: 72×62×84 Å